Protein 3NRR (pdb70)

Nearest PDB structures (foldseek):
  3nrr-assembly1_A  TM=1.002E+00  e=0.000E+00  Babesia bovis
  3nrr-assembly1_B  TM=1.002E+00  e=0.000E+00  Babesia bovis
  3k2h-assembly1_B  TM=9.980E-01  e=0.000E+00  Babesia bovis
  6kot-assembly1_A  TM=9.350E-01  e=4.564E-70  Plasmodium falciparum
  6a2l-assembly1_A  TM=9.360E-01  e=3.897E-69  Plasmodium falciparum

Foldseek 3Di:
DLQVQQAAAEEEAEAEPVQFQAAPLEGQDPDDVVSVVVVLCVQFDDPPVRCVVVVLAGEAEEEEPSNVVHDDPVCPPPPRHAYEYADPPDCDDPRHHYYPDRSVVSVCCVPPPGHGHHYYYDDQVRQVVCQVPNRHFKYKYKYWLHDGDHDTGHDDHDPQKDWAAWAAWFDDPVTIITITMIGGPPDDDQVVLVVVVDDSDDDDFPFDFQVNHNHDHHLCNLLLRVLSCQVRPFDWDDDDLRFIWGKDFKDKGKDFQLGFQPQFFLADDDVVLLVQVLLCLQVLAQACVSQVVVVRCPCQVLQDCVLCVVLVNNVADRSFQFCFRSNQQQANPFDTDTRPDDQVPHHDNLVVVLLVCCQVPQQDFPSKRAGPNVVGCSGGSHHAQFGMKGWHDDPQAIEMEIEGQEAASPPPNSSVSNNVSQVRVLSSLLSVGHHGMYMYMYGIHIYGPQCVVVSSSSSNDDTDHHWHWAFQSVDNDSSPDDPVRIDTPSRHHDYHGDDDDSD/DLVQQAAAEEEAEAEPVQFQAAPLEGQDPDDVVSVVVVLCVQFDDPPVRCVVPVLAGEEEEEEPSNVVHDPPVCPPPPRHAYEYADPPDCDDPSHHYDPDRSVVSVCCVVPNGHDHHYYYDDQVVQVVCQVVNRHFKYKYKYWLHDGDHDGGHDDHDPQKDWAAWAEWFDDPPIIITIIMIGGPPDDQCRLVVVVDDSDDDDFPFDFQVSHNHYHYLCNLLLVVLSCQVRPFDFDDDDLRFTWGKDFKDKGKDFQQGFFPQFFLAHDPVLLLVQVLLCLQQLAQACVSSVVVVRCPCQVLQDPVLCVVLPNNVADRSFQFCFRSNQQQANPFDTDTRPDDCVPHHHNLVVVLLVCCQVPQQDFPSKRAGPRVVGCSGGSHHDQFGMKGWHDDPQAIEMEIEGQEAASPPVPSSVRNNVSVVRVLSSLLSVGHHGMYMYMYGIHIYGPVCSVVSSSSSNDDTDHHWHWAFQNVDNDSSPDDPVRIDTPSRHHDYHGDDDDSD

InterPro domains:
  IPR000398 Thymidylate synthase [MF_00008] (228-511)
  IPR000398 Thymidylate synthase [PR00108] (269-290)
  IPR000398 Thymidylate synthase [PR00108] (362-381)
  IPR000398 Thymidylate synthase [PR00108] (388-403)
  IPR000398 Thymidylate synthase [PR00108] (406-432)
  IPR000398 Thymidylate synthase [PR00108] (444-461)
  IPR000398 Thymidylate synthase [TIGR03284] (230-506)
  IPR001796 Dihydrofolate reductase domain [PF00186] (11-186)
  IPR001796 Dihydrofolate reductase domain [PS51330] (10-186)
  IPR001796 Dihydrofolate reductase domain [cd00209] (11-185)
  IPR012262 Bifunctional dihydrofolate reductase/thymidylate synthase [PIRSF000389] (7-510)
  IPR020940 Thymidylate synthase, active site [PS00091] (373-401)
  IPR023451 Thymidylate synthase/dCMP hydroxymethylase domain [PF00303] (230-510)
  IPR023451 Thymidylate synthase/dCMP hydroxymethylase domain [cd00351] (230-464)
  IPR024072 Dihydrofolate reductase-like domain superfamily [G3DSA:3.40.430.10] (1-188)
  IPR024072 Dihydrofolate reductase-like domain superfamily [SSF53597] (11-187)
  IPR036926 Thymidylate synthase/dCMP hydroxymethylase superfamily [G3DSA:3.30.572.10] (219-511)
  IPR036926 Thymidylate synthase/dCMP hydroxymethylase superfamily [SSF55831] (187-510)
  IPR045097 Thymidylate synthase/dCMP hydroxymethylase [PTHR11548] (46-510)

Solvent-accessible surface area: 40892 Å² total; per-residue (Å²): 154,82,50,53,56,0,26,83,0,1,0,8,18,19,16,4,86,46,100,0,24,10,58,154,68,119,84,20,18,68,113,7,84,26,18,73,108,11,48,115,39,7,0,40,74,20,45,98,80,51,74,98,81,86,96,134,33,62,1,0,0,0,0,16,76,112,32,42,98,45,34,95,89,110,57,31,58,27,64,105,21,34,2,0,1,25,11,204,116,59,97,82,21,112,63,20,67,35,28,122,58,0,16,68,0,0,103,47,1,101,82,105,34,120,30,47,70,3,6,0,19,1,14,22,177,7,10,107,52,0,14,92,64,42,7,0,52,39,0,13,10,4,31,3,6,65,112,19,97,25,86,44,112,8,23,102,42,50,123,60,12,60,19,15,1,0,0,16,5,16,38,35,134,44,0,0,6,0,0,0,2,38,63,59,127,152,146,71,90,27,25,83,66,7,0,47,10,70,108,56,87,80,129,88,66,164,42,72,1,3,104,34,3,83,29,70,51,2,29,0,5,51,0,0,63,12,0,6,39,0,19,28,98,17,39,82,20,81,23,111,32,69,38,55,2,61,5,62,8,2,28,46,0,64,1,35,15,69,68,8,4,0,0,0,0,0,18,124,7,58,34,114,14,0,6,17,7,1,25,3,1,5,115,12,16,7,24,4,60,44,3,44,86,93,112,2,154,51,34,21,66,8,0,96,86,105,6,0,62,147,65,63,26,101,111,35,90,69,15,1,1,0,0,6,4,0,1,0,1,27,35,3,50,10,140,17,121,58,23,114,32,113,25,112,77,115,42,56,45,5,1,46,70,6,16,86,53,4,102,99,73,47,36,21,21,49,0,5,0,0,2,5,5,14,47,8,40,92,83,5,7,22,12,1,30,6,0,1,2,1,3,13,11,20,93,99,97,0,10,0,0,0,0,3,6,9,0,26,0,0,49,25,0,0,34,14,0,0,3,3,1,0,1,0,7,0,0,2,50,16,22,62,33,32,41,8,56,0,0,0,0,0,0,6,0,3,0,11,57,83,2,31,119,16,0,57,71,0,6,67,44,53,0,48,2,1,0,31,44,126,19,39,68,103,24,162,91,12,110,75,9,74,53,124,17,6,57,24,62,25,61,21,34,41,79,85,23,127,27,67,80,18,50,128,66,80,57,0,28,67,0,0,0,6,16,20,15,5,83,47,101,0,18,9,61,154,71,114,87,21,16,71,116,6,76,28,16,76,106,10,45,114,37,7,0,42,73,21,43,99,84,49,74,100,85,76,102,133,29,62,1,0,0,0,1,15,74,109,33,22,107,45,34,96,88,110,58,38,57,26,64,106,24,31,2,0,2,24,12,177,114,53,98,83,27,122,66,20,65,34,29,118,47,0,17,66,0,0,101,48,1,99,82,101,33,121,34,44,72,3,8,0,18,1,14,22,168,7,9,108,52,0,15,95,65,38,7,0,55,44,0,16,10,2,30,4,6,68,112,20,97,24,88,45,114,9,25,102,43,50,120,56,12,60,20,17,1,0,0,17,5,18,39,36,108,48,0,0,6,0,1,0,2,38,63,64,128,153,135,89,28,26,93,67,5,0,51,8,68,110,55,73,82,128,88,63,168,40,71,1,3,103,32,3,82,27,71,50,2,31,0,4,53,0,0,63,12,0,6,37,0,16,28,100,16,38,85,19,75,21,114,31,69,37,56,3,58,4,62,7,3,27,45,1,68,0,36,13,66,68,9,4,0,0,0,0,0,17,124,8,57,37,114,14,0,5,17,8,1,24,2,1,5,114,12,17,8,24,4,60,45,3,43,88,85,112,1,156,51,34,22,78,7,0,98,85,81,28,0,64,87,72,59,30,103,108,33,89,71,17,1,2,0,0,6,3,0,1,0,2,25,34,3,48,10,133,17,116,57,24,117,32,111,25,115,80,117,41,50,40,4,1,46,90,8,14,82,68,5,106,99,72,44,35,23,22,49,1,4,0,0,2,4,5,12,49,6,38,181,82,5,9,23,12,1,29,6,0,1,2,2,3,12,11,20,92,96,92,0,11,0,0,0,0,2,6,9,0,26,0,0,48,25,0,1,34,14,0,0,3,3,1,0,0,0,7,0,0,1,50,18,20,63,36,26,52,9,55,0,0,0,0,0,0,6,0,3,0,11,58,84,2,32,122,15,0,59,70,0,7,68,44,51,0,46,3,1,0,20,43,98,19,48,108,121,23,66,89,14,108,71,9,73,54,125,16,6,63,26,53,24,61,22,34,41,80,84,24,127,26,69,76,16,56

Secondary structure (DSSP, 8-state):
-TTTT---EEEEEEE-TTSEEEBTTB-SS---HHHHHHHHHHHH---HHHHHHSTT--EEEEEEHHHHHTS-GGG-SPTTEEEEEE-SS----TTEEEESSHHHHHHHHHHHS--S-EEE---HHHHHHHHHTT-EEEEEEEEESS----SEEPPPPPTTEEEEEEPPPEE-SS-EEEEEEEEE-----HHHHHTT-S-SSPPPPS--SSTT--EE-STHHHHHHHHHHHHHHPEEE--TTSS-EEEEEEEEEEEETTT-----SSS---HHHHHHHHHHHHTT--BTHHHHTTT--TTHHHHSHHHHHHTT-TTSPTTB--S-HHHHHHHBT-----TTS--TT-SB-HHHHHHHHHHH-TT-S--EEE---GGGGGGSSS--SEEEEEEEEETTEEEEEEEEEEEETTTHHHHHHHHHHHHHHHHHHHTT-EEEEEEEEEEEEEEEGGGHHHHHHHHTSPPPPP-EEEE-TT--SGGG--GGGEEEES---PPP-------/--TT---EEEEEEE-TTSEEEBTTB-SS---HHHHHHHHHHHH---HHHHHHSTT--EEEEEEHHHHHTS-GGG-SPTTEEEEEE-SS----TTSEEESSHHHHHHHHHHHS--S-EEE---HHHHHHHHHTT-EEEEEEEEESS----SEEPPPPPTTEEEEEEPPPEE-SS-EEEEEEEEE----HHHHHTT-S-SS-PPPS--SSTT--EE-STHHHHHHHHHHHHHHPEEE--TTSS-EEEEEEEEEEEETTT-----SSS---HHHHHHHHHHHHTT--BTHHHHTTT--TTTGGGSHHHHHHTT-TTSPTTB--S-HHHHHHHBT-----TTS--TT-SB-HHHHHHHHHHH-TT-S--EEE---GGGGGGSSS--SEEEEEEEEETTEEEEEEEEEEEETTTHHHHHHHHHHHHHHHHHHHTT-EEEEEEEEEEEEEEEGGGHHHHHHHHTSPPPPP-EEEE-TT--SGGG--GGGEEEES---PPP-------

Structure (mmCIF, N/CA/C/O backbone):
data_3NRR
#
_entry.id   3NRR
#
_cell.length_a   51.330
_cell.length_b   83.830
_cell.length_c   83.920
_cell.angle_alpha   119.61
_cell.angle_beta   102.04
_cell.angle_gamma   90.26
#
_symmetry.space_group_name_H-M   'P 1'
#
loop_
_entity.id
_entity.type
_entity.pdbx_description
1 polymer 'Dihydrofolate reductase-thymidylate synthase'
2 non-polymer 'CHLORIDE ION'
3 non-polymer 'NADP NICOTINAMIDE-ADENINE-DINUCLEOTIDE PHOSPHATE'
4 non-polymer TOMUDEX
5 non-polymer "2'-DEOXYURIDINE 5'-MONOPHOSPHATE"
6 non-polymer 1,2-ETHANEDIOL
7 non-polymer GLYCEROL
8 non-polymer 'PHOSPHATE ION'
9 water water
#
loop_
_atom_site.group_PDB
_atom_site.id
_atom_site.type_symbol
_atom_site.label_atom_id
_atom_site.label_alt_id
_atom_site.label_comp_id
_atom_site.label_asym_id
_atom_site.label_entity_id
_atom_site.label_seq_id
_atom_site.pdbx_PDB_ins_code
_atom_site.Cartn_x
_atom_site.Cartn_y
_atom_site.Cartn_z
_atom_site.occupancy
_atom_site.B_iso_or_equiv
_atom_site.auth_seq_id
_atom_site.auth_comp_id
_atom_site.auth_asym_id
_atom_site.auth_atom_id
_atom_site.pdbx_PDB_model_num
ATOM 1 N N . ASN A 1 7 ? 40.698 -53.668 -63.635 1.00 58.24 3 ASN A N 1
ATOM 2 C CA . ASN A 1 7 ? 40.048 -53.431 -62.315 1.00 56.10 3 ASN A CA 1
ATOM 3 C C . ASN A 1 7 ? 38.521 -53.590 -62.440 1.00 54.58 3 ASN A C 1
ATOM 4 O O . ASN A 1 7 ? 37.931 -53.190 -63.449 1.00 54.69 3 ASN A O 1
ATOM 9 N N . SER A 1 8 ? 37.893 -54.203 -61.434 1.00 53.14 4 SER A N 1
ATOM 10 C CA . SER A 1 8 ? 36.430 -54.389 -61.421 1.00 51.61 4 SER A CA 1
ATOM 11 C C . SER A 1 8 ? 35.715 -53.053 -61.537 1.00 49.17 4 SER A C 1
ATOM 12 O O . SER A 1 8 ? 34.722 -52.934 -62.254 1.00 48.94 4 SER A O 1
ATOM 15 N N . TYR A 1 9 ? 36.248 -52.047 -60.843 1.00 47.49 5 TYR A N 1
ATOM 16 C CA . TYR A 1 9 ? 35.680 -50.697 -60.844 1.00 45.40 5 TYR A CA 1
ATOM 17 C C . TYR A 1 9 ? 36.356 -49.733 -61.827 1.00 45.35 5 TYR A C 1
ATOM 18 O O . TYR A 1 9 ? 36.346 -48.515 -61.605 1.00 43.83 5 TYR A O 1
ATOM 27 N N . GLU A 1 10 ? 36.950 -50.266 -62.899 1.00 45.86 6 GLU A N 1
ATOM 28 C CA . GLU A 1 10 ? 37.494 -49.417 -63.968 1.00 46.38 6 GLU A CA 1
ATOM 29 C C . GLU A 1 10 ? 36.366 -48.581 -64.568 1.00 44.92 6 GLU A C 1
ATOM 30 O O . GLU A 1 10 ? 35.331 -49.130 -64.941 1.00 44.16 6 GLU A O 1
ATOM 32 N N . GLY A 1 11 ? 36.550 -47.257 -64.603 1.00 43.65 7 GLY A N 1
ATOM 33 C CA . GLY A 1 11 ? 35.589 -46.345 -65.233 1.00 42.74 7 GLY A CA 1
ATOM 34 C C . GLY A 1 11 ? 34.370 -45.967 -64.399 1.00 40.43 7 GLY A C 1
ATOM 35 O O . GLY A 1 11 ? 33.485 -45.264 -64.891 1.00 39.70 7 GLY A O 1
ATOM 36 N N . CYS A 1 12 ? 34.339 -46.418 -63.140 1.00 39.09 8 CYS A N 1
ATOM 37 C CA . CYS A 1 12 ? 33.214 -46.198 -62.222 1.00 37.31 8 CYS A CA 1
ATOM 38 C C . CYS A 1 12 ? 33.495 -45.184 -61.095 1.00 35.81 8 CYS A C 1
ATOM 39 O O . CYS A 1 12 ? 32.804 -45.210 -60.084 1.00 34.51 8 CYS A O 1
ATOM 42 N N . GLY A 1 13 ? 34.476 -44.298 -61.268 1.00 35.79 9 GLY A N 1
ATOM 43 C CA . GLY A 1 13 ? 34.841 -43.321 -60.243 1.00 34.86 9 GLY A CA 1
ATOM 44 C C . GLY A 1 13 ? 34.165 -41.972 -60.430 1.00 34.01 9 GLY A C 1
ATOM 45 O O . GLY A 1 13 ? 33.342 -41.786 -61.346 1.00 34.66 9 GLY A O 1
ATOM 46 N N . ASP A 1 14 ? 34.522 -41.027 -59.565 1.00 33.19 10 ASP A N 1
ATOM 47 C CA . ASP A 1 14 ? 33.959 -39.667 -59.580 1.00 32.01 10 ASP A CA 1
ATOM 48 C C . ASP A 1 14 ? 32.436 -39.713 -59.454 1.00 30.10 10 ASP A C 1
ATOM 49 O O . ASP A 1 14 ? 31.704 -39.086 -60.210 1.00 29.93 10 ASP A O 1
ATOM 54 N N . LEU A 1 15 ? 31.974 -40.493 -58.487 1.00 28.74 11 LEU A N 1
ATOM 55 C CA . LEU A 1 15 ? 30.571 -40.524 -58.121 1.00 27.03 11 LEU A CA 1
ATOM 56 C C . LEU A 1 15 ? 30.397 -39.504 -56.972 1.00 25.64 11 LEU A C 1
ATOM 57 O O . LEU A 1 15 ? 31.289 -39.317 -56.158 1.00 26.85 11 LEU A O 1
ATOM 62 N N . THR A 1 16 ? 29.283 -38.794 -56.955 1.00 23.63 12 THR A N 1
ATOM 63 C CA . THR A 1 16 ? 29.045 -37.781 -55.940 1.00 21.22 12 THR A CA 1
ATOM 64 C C . THR A 1 16 ? 27.937 -38.233 -55.014 1.00 19.36 12 THR A C 1
ATOM 65 O O . THR A 1 16 ? 26.840 -38.549 -55.467 1.00 20.85 12 THR A O 1
ATOM 69 N N . ILE A 1 17 ? 28.218 -38.232 -53.716 1.00 17.39 13 ILE A N 1
ATOM 70 C CA . ILE A 1 17 ? 27.240 -38.587 -52.694 1.00 15.80 13 ILE A CA 1
ATOM 71 C C . ILE A 1 17 ? 26.498 -37.390 -52.161 1.00 15.26 13 ILE A C 1
ATOM 72 O O . ILE A 1 17 ? 27.110 -36.328 -51.912 1.00 12.99 13 ILE A O 1
ATOM 77 N N . PHE A 1 18 ? 25.180 -37.537 -52.049 1.00 14.63 14 PHE A N 1
ATOM 78 C CA . PHE A 1 18 ? 24.378 -36.727 -51.132 1.00 13.91 14 PHE A CA 1
ATOM 79 C C . PHE A 1 18 ? 23.868 -37.615 -50.010 1.00 13.44 14 PHE A C 1
ATOM 80 O O . PHE A 1 18 ? 23.401 -38.731 -50.253 1.00 13.84 14 PHE A O 1
ATOM 88 N N . VAL A 1 19 ? 23.882 -37.088 -48.795 1.00 13.47 15 VAL A N 1
ATOM 89 C CA . VAL A 1 19 ? 23.382 -37.786 -47.611 1.00 13.59 15 VAL A CA 1
ATOM 90 C C . VAL A 1 19 ? 23.147 -36.780 -46.462 1.00 13.59 15 VAL A C 1
ATOM 91 O O . VAL A 1 19 ? 23.776 -35.689 -46.438 1.00 12.55 15 VAL A O 1
ATOM 95 N N . ALA A 1 20 ? 22.262 -37.159 -45.530 1.00 12.96 16 ALA A N 1
ATOM 96 C CA . ALA A 1 20 ? 21.988 -36.379 -44.282 1.00 11.69 16 ALA A CA 1
ATOM 97 C C . ALA A 1 20 ? 22.254 -37.326 -43.146 1.00 12.45 16 ALA A C 1
ATOM 98 O O . ALA A 1 20 ? 21.742 -38.459 -43.164 1.00 13.13 16 ALA A O 1
ATOM 100 N N . VAL A 1 21 ? 23.050 -36.900 -42.173 1.00 11.76 17 VAL A N 1
ATOM 101 C CA . VAL A 1 21 ? 23.584 -37.798 -41.165 1.00 12.40 17 VAL A CA 1
ATOM 102 C C . VAL A 1 21 ? 23.434 -37.238 -39.756 1.00 12.44 17 VAL A C 1
ATOM 103 O O . VAL A 1 21 ? 23.860 -36.114 -39.481 1.00 13.20 17 VAL A O 1
ATOM 107 N N . ALA A 1 22 ? 22.895 -38.053 -38.856 1.00 13.25 18 ALA A N 1
ATOM 108 C CA . ALA A 1 22 ? 22.721 -37.666 -37.466 1.00 12.79 18 ALA A CA 1
ATOM 109 C C . ALA A 1 22 ? 24.065 -37.758 -36.739 1.00 13.30 18 ALA A C 1
ATOM 110 O O . ALA A 1 22 ? 25.034 -38.320 -37.255 1.00 13.02 18 ALA A O 1
ATOM 112 N N . LEU A 1 23 ? 24.119 -37.178 -35.550 1.00 13.54 19 LEU A N 1
ATOM 113 C CA . LEU A 1 23 ? 25.328 -37.140 -34.753 1.00 14.88 19 LEU A CA 1
ATOM 114 C C . LEU A 1 23 ? 25.905 -38.519 -34.435 1.00 14.16 19 LEU A C 1
ATOM 115 O O . LEU A 1 23 ? 27.129 -38.679 -34.305 1.00 14.26 19 LEU A O 1
ATOM 120 N N . ASN A 1 24 ? 25.028 -39.519 -34.303 1.00 14.38 20 ASN A N 1
ATOM 121 C CA . ASN A 1 24 ? 25.434 -40.891 -34.048 1.00 14.85 20 ASN A CA 1
ATOM 122 C C . ASN A 1 24 ? 25.639 -41.732 -35.337 1.00 15.03 20 ASN A C 1
ATOM 123 O O . ASN A 1 24 ? 25.799 -42.942 -35.272 1.00 17.03 20 ASN A O 1
ATOM 128 N N . LYS A 1 25 ? 25.681 -41.059 -36.478 1.00 13.77 21 LYS A N 1
ATOM 129 C CA . LYS A 1 25 ? 25.911 -41.630 -37.808 1.00 13.51 21 LYS A CA 1
ATOM 130 C C . LYS A 1 25 ? 24.689 -42.322 -38.408 1.00 14.49 21 LYS A C 1
ATOM 131 O O . LYS A 1 25 ? 24.762 -42.886 -39.478 1.00 14.98 21 LYS A O 1
ATOM 137 N N . VAL A 1 26 ? 23.548 -42.249 -37.735 1.00 14.68 22 VAL A N 1
ATOM 138 C CA . VAL A 1 26 ? 22.325 -42.865 -38.207 1.00 15.08 22 VAL A CA 1
ATOM 139 C C . VAL A 1 26 ? 21.766 -42.089 -39.397 1.00 13.75 22 VAL A C 1
ATOM 140 O O . VAL A 1 26 ? 21.757 -40.809 -39.408 1.00 13.48 22 VAL A O 1
ATOM 144 N N . ILE A 1 27 ? 21.353 -42.843 -40.427 1.00 14.36 23 ILE A N 1
ATOM 145 C CA . ILE A 1 27 ? 20.684 -42.295 -41.615 1.00 13.31 23 ILE A CA 1
ATOM 146 C C . ILE A 1 27 ? 19.272 -42.858 -41.865 1.00 13.77 23 ILE A C 1
ATOM 147 O O . ILE A 1 27 ? 18.503 -42.256 -42.575 1.00 13.70 23 ILE A O 1
ATOM 152 N N . GLY A 1 28 ? 18.930 -43.986 -41.262 1.00 14.95 24 GLY A N 1
ATOM 153 C CA . GLY A 1 28 ? 17.650 -44.649 -41.502 1.00 15.91 24 GLY A CA 1
ATOM 154 C C . GLY A 1 28 ? 17.122 -45.388 -40.272 1.00 16.18 24 GLY A C 1
ATOM 155 O O . GLY A 1 28 ? 17.895 -45.819 -39.421 1.00 16.31 24 GLY A O 1
ATOM 156 N N . HIS A 1 29 ? 15.799 -45.528 -40.183 1.00 16.72 25 HIS A N 1
ATOM 157 C CA . HIS A 1 29 ? 15.151 -46.178 -39.045 1.00 18.58 25 HIS A CA 1
ATOM 158 C C . HIS A 1 29 ? 13.879 -46.764 -39.588 1.00 20.00 25 HIS A C 1
ATOM 159 O O . HIS A 1 29 ? 13.072 -46.014 -40.157 1.00 18.96 25 HIS A O 1
ATOM 166 N N . LYS A 1 30 ? 13.713 -48.085 -39.466 1.00 21.68 26 LYS A N 1
ATOM 167 C CA . LYS A 1 30 ? 12.525 -48.777 -39.982 1.00 23.90 26 LYS A CA 1
ATOM 168 C C . LYS A 1 30 ? 12.200 -48.421 -41.458 1.00 23.21 26 LYS A C 1
ATOM 169 O O . LYS A 1 30 ? 11.049 -48.176 -41.829 1.00 23.95 26 LYS A O 1
ATOM 175 N N . ASN A 1 31 ? 13.225 -48.440 -42.294 1.00 21.64 27 ASN A N 1
ATOM 176 C CA . ASN A 1 31 ? 13.151 -48.007 -43.701 1.00 22.03 27 ASN A CA 1
ATOM 177 C C . ASN A 1 31 ? 12.551 -46.596 -43.962 1.00 21.47 27 ASN A C 1
ATOM 178 O O . ASN A 1 31 ? 11.917 -46.369 -44.987 1.00 21.78 27 ASN A O 1
ATOM 183 N N . GLN A 1 32 ? 12.740 -45.692 -43.017 1.00 20.76 28 GLN A N 1
ATOM 184 C CA . GLN A 1 32 ? 12.333 -44.295 -43.165 1.00 20.96 28 GLN A CA 1
ATOM 185 C C . GLN A 1 32 ? 13.459 -43.378 -42.673 1.00 19.47 28 GLN A C 1
ATOM 186 O O . GLN A 1 32 ? 14.426 -43.829 -42.049 1.00 17.42 28 GLN A O 1
ATOM 192 N N . ILE A 1 33 ? 13.335 -42.084 -42.951 1.00 18.61 29 ILE A N 1
ATOM 193 C CA . ILE A 1 33 ? 14.213 -41.093 -42.349 1.00 17.96 29 ILE A CA 1
ATOM 194 C C . ILE A 1 33 ? 13.958 -41.043 -40.833 1.00 17.29 29 ILE A C 1
ATOM 195 O O . ILE A 1 33 ? 12.808 -41.105 -40.392 1.00 17.83 29 ILE A O 1
ATOM 200 N N . PRO A 1 34 ? 15.040 -41.019 -40.014 1.00 16.71 30 PRO A N 1
ATOM 201 C CA . PRO A 1 34 ? 14.873 -41.192 -38.561 1.00 16.84 30 PRO A CA 1
ATOM 202 C C . PRO A 1 34 ? 14.345 -39.941 -37.835 1.00 17.29 30 PRO A C 1
ATOM 203 O O . PRO A 1 34 ? 13.842 -40.037 -36.713 1.00 16.96 30 PRO A O 1
ATOM 207 N N . TRP A 1 35 ? 14.451 -38.791 -38.481 1.00 16.51 31 TRP A N 1
ATOM 208 C CA . TRP A 1 35 ? 14.091 -37.518 -37.856 1.00 17.11 31 TRP A CA 1
ATOM 209 C C . TRP A 1 35 ? 12.869 -36.953 -38.529 1.00 18.05 31 TRP A C 1
ATOM 210 O O . TRP A 1 35 ? 12.502 -37.386 -39.620 1.00 18.62 31 TRP A O 1
ATOM 221 N N . PRO A 1 36 ? 12.210 -35.991 -37.866 1.00 19.86 32 PRO A N 1
ATOM 222 C CA . PRO A 1 36 ? 11.108 -35.313 -38.559 1.00 20.68 32 PRO A CA 1
ATOM 223 C C . PRO A 1 36 ? 11.598 -34.661 -39.865 1.00 20.38 32 PRO A C 1
ATOM 224 O O . PRO A 1 36 ? 12.750 -34.287 -39.971 1.00 19.14 32 PRO A O 1
ATOM 228 N N . HIS A 1 37 ? 10.719 -34.606 -40.856 1.00 21.85 33 HIS A N 1
ATOM 229 C CA . HIS A 1 37 ? 10.964 -34.038 -42.181 1.00 23.33 33 HIS A CA 1
ATOM 230 C C . HIS A 1 37 ? 11.581 -32.616 -42.090 1.00 21.18 33 HIS A C 1
ATOM 231 O O . HIS A 1 37 ? 11.057 -31.752 -41.385 1.00 22.66 33 HIS A O 1
ATOM 238 N N . ILE A 1 38 ? 12.717 -32.412 -42.764 1.00 19.33 34 ILE A N 1
ATOM 239 C CA . ILE A 1 38 ? 13.336 -31.084 -42.900 1.00 17.50 34 ILE A CA 1
ATOM 240 C C . ILE A 1 38 ? 13.178 -30.721 -44.382 1.00 18.29 34 ILE A C 1
ATOM 241 O O . ILE A 1 38 ? 14.019 -31.096 -45.208 1.00 17.70 34 ILE A O 1
ATOM 246 N N . THR A 1 39 ? 12.117 -29.995 -44.709 1.00 20.17 35 THR A N 1
ATOM 247 C CA . THR A 1 39 ? 11.817 -29.621 -46.102 1.00 21.74 35 THR A CA 1
ATOM 248 C C . THR A 1 39 ? 13.005 -28.906 -46.743 1.00 20.26 35 THR A C 1
ATOM 249 O O . THR A 1 39 ? 13.290 -29.096 -47.927 1.00 20.63 35 THR A O 1
ATOM 253 N N . HIS A 1 40 ? 13.678 -28.069 -45.963 1.00 18.40 36 HIS A N 1
ATOM 254 C CA . HIS A 1 40 ? 14.885 -27.349 -46.413 1.00 17.01 36 HIS A CA 1
ATOM 255 C C . HIS A 1 40 ? 15.938 -28.287 -46.950 1.00 16.24 36 HIS A C 1
ATOM 256 O O . HIS A 1 40 ? 16.531 -28.023 -47.984 1.00 14.73 36 HIS A O 1
ATOM 263 N N . ASP A 1 41 ? 16.143 -29.406 -46.267 1.00 16.31 37 ASP A N 1
ATOM 264 C CA . ASP A 1 41 ? 17.160 -30.383 -46.648 1.00 15.80 37 ASP A CA 1
ATOM 265 C C . ASP A 1 41 ? 16.767 -31.082 -47.947 1.00 16.84 37 ASP A C 1
ATOM 266 O O . ASP A 1 41 ? 17.605 -31.329 -48.801 1.00 16.62 37 ASP A O 1
ATOM 271 N N . PHE A 1 42 ? 15.485 -31.390 -48.103 1.00 16.92 38 PHE A N 1
ATOM 272 C CA . PHE A 1 42 ? 15.029 -31.966 -49.358 1.00 18.13 38 PHE A CA 1
ATOM 273 C C . PHE A 1 42 ? 15.169 -31.007 -50.543 1.00 18.28 38 PHE A C 1
ATOM 274 O O . PHE A 1 42 ? 15.450 -31.442 -51.660 1.00 17.37 38 PHE A O 1
ATOM 282 N N . ARG A 1 43 ? 14.959 -29.699 -50.311 1.00 18.82 39 ARG A N 1
ATOM 283 C CA . ARG A 1 43 ? 15.129 -28.713 -51.359 1.00 20.56 39 ARG A CA 1
ATOM 284 C C . ARG A 1 43 ? 16.617 -28.672 -51.741 1.00 19.07 39 ARG A C 1
ATOM 285 O O . ARG A 1 43 ? 16.984 -28.483 -52.885 1.00 19.30 39 ARG A O 1
ATOM 293 N N . PHE A 1 44 ? 17.482 -28.853 -50.759 1.00 18.31 40 PHE A N 1
ATOM 294 C CA . PHE A 1 44 ? 18.883 -28.847 -50.994 1.00 18.08 40 PHE A CA 1
ATOM 295 C C . PHE A 1 44 ? 19.330 -30.065 -51.841 1.00 17.44 40 PHE A C 1
ATOM 296 O O . PHE A 1 44 ? 20.050 -29.903 -52.818 1.00 17.72 40 PHE A O 1
ATOM 304 N N . LEU A 1 45 ? 18.874 -31.270 -51.488 1.00 15.80 41 LEU A N 1
ATOM 305 C CA . LEU A 1 45 ? 19.094 -32.460 -52.304 1.00 16.09 41 LEU A CA 1
ATOM 306 C C . LEU A 1 45 ? 18.620 -32.235 -53.740 1.00 16.57 41 LEU A C 1
ATOM 307 O O . LEU A 1 45 ? 19.335 -32.503 -54.698 1.00 16.71 41 LEU A O 1
ATOM 312 N N . ARG A 1 46 ? 17.386 -31.768 -53.880 1.00 18.10 42 ARG A N 1
ATOM 313 C CA . ARG A 1 46 ? 16.790 -31.583 -55.200 1.00 19.99 42 ARG A CA 1
ATOM 314 C C . ARG A 1 46 ? 17.565 -30.580 -56.057 1.00 20.13 42 ARG A C 1
ATOM 315 O O . ARG A 1 46 ? 17.821 -30.832 -57.227 1.00 20.86 42 ARG A O 1
ATOM 323 N N . ASN A 1 47 ? 17.894 -29.434 -55.484 1.00 20.83 43 ASN A N 1
ATOM 324 C CA . ASN A 1 47 ? 18.666 -28.430 -56.212 1.00 21.44 43 ASN A CA 1
ATOM 325 C C . ASN A 1 47 ? 20.036 -28.993 -56.569 1.00 21.22 43 ASN A C 1
ATOM 326 O O . ASN A 1 47 ? 20.527 -28.772 -57.681 1.00 22.04 43 ASN A O 1
ATOM 331 N N . GLY A 1 48 ? 20.653 -29.708 -55.618 1.00 20.01 44 GLY A N 1
ATOM 332 C CA . GLY A 1 48 ? 21.999 -30.230 -55.798 1.00 19.85 44 GLY A CA 1
ATOM 333 C C . GLY A 1 48 ? 22.056 -31.272 -56.909 1.00 20.63 44 GLY A C 1
ATOM 334 O O . GLY A 1 48 ? 22.994 -31.293 -57.705 1.00 22.52 44 GLY A O 1
ATOM 335 N N . THR A 1 49 ? 21.030 -32.105 -56.997 1.00 19.85 45 THR A N 1
ATOM 336 C CA . THR A 1 49 ? 21.042 -33.249 -57.888 1.00 20.83 45 THR A CA 1
ATOM 337 C C . THR A 1 49 ? 20.463 -32.955 -59.269 1.00 22.60 45 THR A C 1
ATOM 338 O O . THR A 1 49 ? 20.648 -33.758 -60.175 1.00 24.40 45 THR A O 1
ATOM 342 N N . THR A 1 50 ? 19.807 -31.802 -59.437 1.00 24.03 46 THR A N 1
ATOM 343 C CA . THR A 1 50 ? 19.191 -31.441 -60.691 1.00 25.33 46 THR A CA 1
ATOM 344 C C . THR A 1 50 ? 19.928 -30.320 -61.442 1.00 27.03 46 THR A C 1
ATOM 345 O O . THR A 1 50 ? 19.542 -29.972 -62.565 1.00 29.62 46 THR A O 1
ATOM 349 N N . TYR A 1 51 ? 20.993 -29.761 -60.879 1.00 25.94 47 TYR A N 1
ATOM 350 C CA . TYR A 1 51 ? 21.712 -28.688 -61.577 1.00 27.74 47 TYR A CA 1
ATOM 351 C C . TYR A 1 51 ? 22.472 -29.202 -62.812 1.00 28.99 47 TYR A C 1
ATOM 352 O O . TYR A 1 51 ? 23.220 -30.164 -62.718 1.00 28.16 47 TYR A O 1
ATOM 361 N N . ILE A 1 52 ? 22.290 -28.524 -63.947 1.00 30.45 48 ILE A N 1
ATOM 362 C CA . ILE A 1 52 ? 23.111 -28.733 -65.142 1.00 32.13 48 ILE A CA 1
ATOM 363 C C . ILE A 1 52 ? 23.825 -27.415 -65.479 1.00 33.44 48 ILE A C 1
ATOM 364 O O . ILE A 1 52 ? 23.179 -26.370 -65.551 1.00 33.18 48 ILE A O 1
ATOM 369 N N . PRO A 1 53 ? 25.159 -27.453 -65.680 1.00 34.51 49 PRO A N 1
ATOM 370 C CA . PRO A 1 53 ? 25.837 -26.197 -66.008 1.00 36.12 49 PRO A CA 1
ATOM 371 C C . PRO A 1 53 ? 25.235 -25.558 -67.264 1.00 38.47 49 PRO A C 1
ATOM 372 O O . PRO A 1 53 ? 24.857 -26.284 -68.175 1.00 38.90 49 PRO A O 1
ATOM 376 N N . PRO A 1 54 ? 25.119 -24.211 -67.301 1.00 40.09 50 PRO A N 1
ATOM 377 C CA . PRO A 1 54 ? 24.427 -23.546 -68.403 1.00 42.49 50 PRO A CA 1
ATOM 378 C C . PRO A 1 54 ? 24.978 -23.894 -69.783 1.00 45.03 50 PRO A C 1
ATOM 379 O O . PRO A 1 54 ? 24.199 -24.062 -70.715 1.00 46.44 50 PRO A O 1
ATOM 383 N N . GLU A 1 55 ? 26.299 -24.017 -69.898 1.00 45.89 51 GLU A N 1
ATOM 384 C CA . GLU A 1 55 ? 26.936 -24.335 -71.176 1.00 48.29 51 GLU A CA 1
ATOM 385 C C . GLU A 1 55 ? 26.527 -25.723 -71.659 1.00 48.26 51 GLU A C 1
ATOM 386 O O . GLU A 1 55 ? 26.228 -25.902 -72.832 1.00 50.37 51 GLU A O 1
ATOM 388 N N . VAL A 1 56 ? 26.507 -26.693 -70.744 1.00 46.34 52 VAL A N 1
ATOM 389 C CA . VAL A 1 56 ? 26.077 -28.057 -71.062 1.00 46.03 52 VAL A CA 1
ATOM 390 C C . VAL A 1 56 ? 24.600 -28.111 -71.483 1.00 46.79 52 VAL A C 1
ATOM 391 O O . VAL A 1 56 ? 24.262 -28.743 -72.489 1.00 47.36 52 VAL A O 1
ATOM 395 N N . LEU A 1 57 ? 23.732 -27.436 -70.730 1.00 45.90 53 LEU A N 1
ATOM 396 C CA . LEU A 1 57 ? 22.286 -27.462 -71.004 1.00 46.77 53 LEU A CA 1
ATOM 397 C C . LEU A 1 57 ? 21.900 -26.788 -72.337 1.00 49.39 53 LEU A C 1
ATOM 398 O O . LEU A 1 57 ? 20.925 -27.188 -72.988 1.00 50.57 53 LEU A O 1
ATOM 403 N N . SER A 1 58 ? 22.651 -25.769 -72.753 1.00 50.20 54 SER A N 1
ATOM 404 C CA . SER A 1 58 ? 22.402 -25.139 -74.052 1.00 52.59 54 SER A CA 1
ATOM 405 C C . SER A 1 58 ? 22.766 -26.045 -75.232 1.00 53.42 54 SER A C 1
ATOM 406 O O . SER A 1 58 ? 22.093 -26.014 -76.246 1.00 55.24 54 SER A O 1
ATOM 409 N N . LYS A 1 59 ? 23.814 -26.852 -75.082 1.00 52.06 55 LYS A N 1
ATOM 410 C CA . LYS A 1 59 ? 24.245 -27.795 -76.114 1.00 53.08 55 LYS A CA 1
ATOM 411 C C . LYS A 1 59 ? 23.369 -29.066 -76.192 1.00 52.38 55 LYS A C 1
ATOM 412 O O . LYS A 1 59 ? 23.067 -29.533 -77.295 1.00 53.82 55 LYS A O 1
ATOM 414 N N . ASN A 1 60 ? 22.998 -29.634 -75.037 1.00 49.34 56 ASN A N 1
ATOM 415 C CA . ASN A 1 60 ? 22.008 -30.736 -74.972 1.00 48.60 56 ASN A CA 1
ATOM 416 C C . ASN A 1 60 ? 20.859 -30.341 -74.035 1.00 46.78 56 ASN A C 1
ATOM 417 O O . ASN A 1 60 ? 20.893 -30.677 -72.848 1.00 44.75 56 ASN A O 1
ATOM 422 N N . PRO A 1 61 ? 19.836 -29.632 -74.553 1.00 47.69 57 PRO A N 1
ATOM 423 C CA . PRO A 1 61 ? 18.807 -29.075 -73.657 1.00 46.37 57 PRO A CA 1
ATOM 424 C C . PRO A 1 61 ? 17.982 -30.095 -72.867 1.00 44.73 57 PRO A C 1
ATOM 425 O O . PRO A 1 61 ? 17.405 -29.734 -71.846 1.00 43.62 57 PRO A O 1
ATOM 429 N N . ASP A 1 62 ? 17.937 -31.349 -73.314 1.00 44.54 58 ASP A N 1
ATOM 430 C CA . ASP A 1 62 ? 17.149 -32.385 -72.626 1.00 43.04 58 ASP A CA 1
ATOM 431 C C . ASP A 1 62 ? 17.961 -33.209 -71.623 1.00 39.99 58 ASP A C 1
ATOM 432 O O . ASP A 1 62 ? 17.434 -34.127 -70.996 1.00 37.96 58 ASP A O 1
ATOM 437 N N . ILE A 1 63 ? 19.229 -32.852 -71.447 1.00 38.57 59 ILE A N 1
ATOM 438 C CA . ILE A 1 63 ? 20.133 -33.630 -70.606 1.00 36.41 59 ILE A CA 1
ATOM 439 C C . ILE A 1 63 ? 19.725 -33.581 -69.127 1.00 33.69 59 ILE A C 1
ATOM 440 O O . ILE A 1 63 ? 19.185 -32.584 -68.633 1.00 32.71 59 ILE A O 1
ATOM 445 N N . GLN A 1 64 ? 19.968 -34.688 -68.432 1.00 31.91 60 GLN A N 1
ATOM 446 C CA . GLN A 1 64 ? 19.656 -34.805 -67.026 1.00 30.02 60 GLN A CA 1
ATOM 447 C C . GLN A 1 64 ? 20.796 -35.501 -66.305 1.00 28.50 60 GLN A C 1
ATOM 448 O O . GLN A 1 64 ? 21.594 -36.222 -66.922 1.00 30.08 60 GLN A O 1
ATOM 454 N N . ASN A 1 65 ? 20.828 -35.320 -64.995 1.00 26.90 61 ASN A N 1
ATOM 455 C CA . ASN A 1 65 ? 21.749 -36.052 -64.112 1.00 25.17 61 ASN A CA 1
ATOM 456 C C . ASN A 1 65 ? 21.119 -37.364 -63.778 1.00 24.86 61 ASN A C 1
ATOM 457 O O . ASN A 1 65 ? 19.907 -37.538 -63.949 1.00 24.69 61 ASN A O 1
ATOM 462 N N . VAL A 1 66 ? 21.950 -38.272 -63.274 1.00 23.85 62 VAL A N 1
ATOM 463 C CA . VAL A 1 66 ? 21.513 -39.602 -62.846 1.00 23.28 62 VAL A CA 1
ATOM 464 C C . VAL A 1 66 ? 21.529 -39.674 -61.303 1.00 21.04 62 VAL A C 1
ATOM 465 O O . VAL A 1 66 ? 22.461 -39.142 -60.669 1.00 21.62 62 VAL A O 1
ATOM 469 N N . VAL A 1 67 ? 20.488 -40.271 -60.712 1.00 20.40 63 VAL A N 1
ATOM 470 C CA . VAL A 1 67 ? 20.466 -40.595 -59.269 1.00 18.88 63 VAL A CA 1
ATOM 471 C C . VAL A 1 67 ? 20.361 -42.107 -59.092 1.00 19.32 63 VAL A C 1
ATOM 472 O O . VAL A 1 67 ? 19.488 -42.734 -59.681 1.00 20.06 63 VAL A O 1
ATOM 476 N N . ILE A 1 68 ? 21.293 -42.673 -58.326 1.00 19.13 64 ILE A N 1
ATOM 477 C CA . ILE A 1 68 ? 21.383 -44.131 -58.105 1.00 20.24 64 ILE A CA 1
ATOM 478 C C . ILE A 1 68 ? 21.106 -44.429 -56.642 1.00 19.97 64 ILE A C 1
ATOM 479 O O . ILE A 1 68 ? 21.704 -43.810 -55.750 1.00 19.01 64 ILE A O 1
ATOM 484 N N . PHE A 1 69 ? 20.201 -45.371 -56.395 1.00 21.65 65 PHE A N 1
ATOM 485 C CA . PHE A 1 69 ? 19.967 -45.848 -55.047 1.00 21.45 65 PHE A CA 1
ATOM 486 C C . PHE A 1 69 ? 19.667 -47.321 -54.981 1.00 21.67 65 PHE A C 1
ATOM 487 O O . PHE A 1 69 ? 19.350 -47.970 -55.978 1.00 20.88 65 PHE A O 1
ATOM 495 N N . GLY A 1 70 ? 19.788 -47.837 -53.768 1.00 21.56 66 GLY A N 1
ATOM 496 C CA . GLY A 1 70 ? 19.484 -49.226 -53.481 1.00 22.05 66 GLY A CA 1
ATOM 497 C C . GLY A 1 70 ? 17.989 -49.439 -53.449 1.00 23.40 66 GLY A C 1
ATOM 498 O O . GLY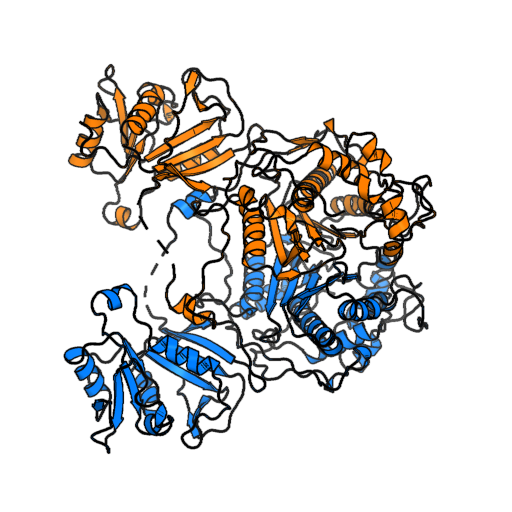 A 1 70 ? 17.210 -48.486 -53.383 1.00 24.03 66 GLY A O 1
ATOM 499 N N . ARG A 1 71 ? 17.575 -50.692 -53.507 1.00 24.01 67 ARG A N 1
ATOM 500 C CA . ARG A 1 71 ? 16.160 -51.025 -53.599 1.00 25.41 67 ARG A CA 1
ATOM 501 C C . ARG A 1 71 ? 15.394 -50.563 -52.374 1.00 25.07 67 ARG A C 1
ATOM 502 O O . ARG A 1 71 ? 14.237 -50.145 -52.485 1.00 26.26 67 ARG A O 1
ATOM 510 N N . LYS A 1 72 ? 16.009 -50.656 -51.209 1.00 24.12 68 LYS A N 1
ATOM 511 C CA . LYS A 1 72 ? 15.291 -50.300 -49.990 1.00 24.55 68 LYS A CA 1
ATOM 512 C C . LYS A 1 72 ? 15.072 -48.807 -49.929 1.00 23.12 68 LYS A C 1
ATOM 513 O O . LYS A 1 72 ? 14.009 -48.334 -49.533 1.00 24.02 68 LYS A O 1
ATOM 519 N N . THR A 1 73 ? 16.060 -48.049 -50.354 1.00 22.88 69 THR A N 1
ATOM 520 C CA . THR A 1 73 ? 15.882 -46.593 -50.368 1.00 22.38 69 THR A CA 1
ATOM 521 C C . THR A 1 73 ? 14.775 -46.203 -51.367 1.00 23.63 69 THR A C 1
ATOM 522 O O . THR A 1 73 ? 13.949 -45.313 -51.082 1.00 22.82 69 THR A O 1
ATOM 526 N N . TYR A 1 74 ? 14.726 -46.863 -52.523 1.00 24.61 70 TYR A N 1
ATOM 527 C CA . TYR A 1 74 ? 13.625 -46.606 -53.466 1.00 26.65 70 TYR A CA 1
ATOM 528 C C . TYR A 1 74 ? 12.272 -46.882 -52.810 1.00 27.36 70 TYR A C 1
ATOM 529 O O . TYR A 1 74 ? 11.336 -46.094 -52.933 1.00 27.80 70 TYR A O 1
ATOM 538 N N . GLU A 1 75 ? 12.178 -47.987 -52.089 1.00 28.11 71 GLU A N 1
ATOM 539 C CA . GLU A 1 75 ? 10.943 -48.312 -51.374 1.00 29.89 71 GLU A CA 1
ATOM 540 C C . GLU A 1 75 ? 10.601 -47.313 -50.254 1.00 29.64 71 GLU A C 1
ATOM 541 O O . GLU A 1 75 ? 9.439 -47.183 -49.877 1.00 31.22 71 GLU A O 1
ATOM 547 N N . SER A 1 76 ? 11.596 -46.591 -49.760 1.00 28.78 72 SER A N 1
ATOM 548 C CA . SER A 1 76 ? 11.406 -45.614 -48.673 1.00 28.60 72 SER A CA 1
ATOM 549 C C . SER A 1 76 ? 10.887 -44.263 -49.144 1.00 28.91 72 SER A C 1
ATOM 550 O O . SER A 1 76 ? 10.583 -43.412 -48.313 1.00 29.48 72 SER A O 1
ATOM 553 N N . ILE A 1 77 ? 10.836 -44.045 -50.459 1.00 29.79 73 ILE A N 1
ATOM 554 C CA . ILE A 1 77 ? 10.365 -42.782 -51.021 1.00 30.25 73 ILE A CA 1
ATOM 555 C C . ILE A 1 77 ? 8.861 -42.858 -51.308 1.00 32.05 73 ILE A C 1
ATOM 556 O O . ILE A 1 77 ? 8.374 -43.855 -51.837 1.00 32.86 73 ILE A O 1
ATOM 561 N N . PRO A 1 78 ? 8.105 -41.808 -50.927 1.00 33.77 74 PRO A N 1
ATOM 562 C CA . PRO A 1 78 ? 6.672 -41.795 -51.183 1.00 35.38 74 PRO A CA 1
ATOM 563 C C . PRO A 1 78 ? 6.395 -42.060 -52.656 1.00 36.94 74 PRO A C 1
ATOM 564 O O . PRO A 1 78 ? 7.078 -41.486 -53.500 1.00 37.11 74 PRO A O 1
ATOM 568 N N . LYS A 1 79 ? 5.426 -42.931 -52.947 1.00 38.26 75 LYS A N 1
ATOM 569 C CA . LYS A 1 79 ? 5.198 -43.452 -54.301 1.00 39.04 75 LYS A CA 1
ATOM 570 C C . LYS A 1 79 ? 4.847 -42.350 -55.301 1.00 39.88 75 LYS A C 1
ATOM 571 O O . LYS A 1 79 ? 5.160 -42.459 -56.485 1.00 39.40 75 LYS A O 1
ATOM 573 N N . ALA A 1 80 ? 4.196 -41.296 -54.811 1.00 40.16 76 ALA A N 1
ATOM 574 C CA . ALA A 1 80 ? 3.775 -40.171 -55.651 1.00 40.49 76 ALA A CA 1
ATOM 575 C C . ALA A 1 80 ? 4.963 -39.331 -56.138 1.00 39.06 76 ALA A C 1
ATOM 576 O O . ALA A 1 80 ? 4.843 -38.607 -57.125 1.00 40.34 76 ALA A O 1
ATOM 578 N N . SER A 1 81 ? 6.104 -39.445 -55.460 1.00 36.99 77 SER A N 1
ATOM 579 C CA . SER A 1 81 ? 7.314 -38.698 -55.818 1.00 35.73 77 SER A CA 1
ATOM 580 C C . SER A 1 81 ? 8.274 -39.461 -56.718 1.00 34.42 77 SER A C 1
ATOM 581 O O . SER A 1 81 ? 9.336 -38.934 -57.072 1.00 32.86 77 SER A O 1
ATOM 584 N N . LEU A 1 82 ? 7.896 -40.684 -57.079 1.00 34.26 78 LEU A N 1
ATOM 585 C CA . LEU A 1 82 ? 8.736 -41.601 -57.847 1.00 34.18 78 LEU A CA 1
ATOM 586 C C . LEU A 1 82 ? 8.237 -41.797 -59.277 1.00 35.44 78 LEU A C 1
ATOM 587 O O . LEU A 1 82 ? 7.035 -41.939 -59.494 1.00 36.32 78 LEU A O 1
ATOM 592 N N . PRO A 1 83 ? 9.153 -41.804 -60.263 1.00 35.04 79 PRO A N 1
ATOM 593 C CA . PRO A 1 83 ? 10.599 -41.564 -60.160 1.00 33.64 79 PRO A CA 1
ATOM 594 C C . PRO A 1 83 ? 10.916 -40.091 -59.872 1.00 32.43 79 PRO A C 1
ATOM 595 O O . PRO A 1 83 ? 10.151 -39.217 -60.244 1.00 31.74 79 PRO A O 1
ATOM 599 N N . LEU A 1 84 ? 12.019 -39.823 -59.179 1.00 31.14 80 LEU A N 1
ATOM 600 C CA . LEU A 1 84 ? 12.398 -38.437 -58.839 1.00 30.36 80 LEU A CA 1
ATOM 601 C C . LEU A 1 84 ? 12.493 -37.589 -60.118 1.00 31.54 80 LEU A C 1
ATOM 602 O O . LEU A 1 84 ? 13.138 -38.007 -61.087 1.00 31.46 80 LEU A O 1
ATOM 607 N N . LYS A 1 85 ? 11.837 -36.420 -60.110 1.00 31.61 81 LYS A N 1
ATOM 608 C CA . LYS A 1 85 ? 11.598 -35.648 -61.326 1.00 33.28 81 LYS A CA 1
ATOM 609 C C . LYS A 1 85 ? 12.873 -35.031 -61.881 1.00 32.72 81 LYS A C 1
ATOM 610 O O . LYS A 1 85 ? 13.752 -34.628 -61.126 1.00 31.44 81 LYS A O 1
ATOM 612 N N . ASN A 1 86 ? 12.968 -34.986 -63.209 1.00 33.56 82 ASN A N 1
ATOM 613 C CA . ASN A 1 86 ? 14.067 -34.304 -63.903 1.00 33.65 82 ASN A CA 1
ATOM 614 C C . ASN A 1 86 ? 15.420 -34.998 -63.784 1.00 31.74 82 ASN A C 1
ATOM 615 O O . ASN A 1 86 ? 16.473 -34.381 -64.049 1.00 31.54 82 ASN A O 1
ATOM 620 N N . ARG A 1 87 ? 15.403 -36.261 -63.365 1.00 30.18 83 ARG A N 1
ATOM 621 C CA . ARG A 1 87 ? 16.620 -37.038 -63.223 1.00 28.77 83 ARG A CA 1
ATOM 622 C C . ARG A 1 87 ? 16.348 -38.467 -63.675 1.00 28.53 83 ARG A C 1
ATOM 623 O O . ARG A 1 87 ? 15.220 -38.956 -63.563 1.00 28.80 83 ARG A O 1
ATOM 631 N N . ILE A 1 88 ? 17.389 -39.110 -64.197 1.00 27.10 84 ILE A N 1
ATOM 632 C CA . ILE A 1 88 ? 17.358 -40.512 -64.566 1.00 27.25 84 ILE A CA 1
ATOM 633 C C . ILE A 1 88 ? 17.505 -41.298 -63.260 1.00 25.96 84 ILE A C 1
ATOM 634 O O . ILE A 1 88 ? 18.509 -41.139 -62.555 1.00 24.89 84 ILE A O 1
ATOM 639 N N . ASN A 1 89 ? 16.507 -42.102 -62.910 1.00 26.18 85 ASN A N 1
ATOM 640 C CA . ASN A 1 89 ? 16.556 -42.879 -61.659 1.00 25.29 85 ASN A CA 1
ATOM 641 C C . ASN A 1 89 ? 17.066 -44.290 -61.938 1.00 25.25 85 ASN A C 1
ATOM 642 O O . ASN A 1 89 ? 16.525 -44.998 -62.799 1.00 25.21 85 ASN A O 1
ATOM 647 N N . VAL A 1 90 ? 18.088 -44.691 -61.182 1.00 24.11 86 VAL A N 1
ATOM 648 C CA . VAL A 1 90 ? 18.707 -45.985 -61.329 1.00 24.06 86 VAL A CA 1
ATOM 649 C C . VAL A 1 90 ? 18.627 -46.741 -60.010 1.00 22.91 86 VAL A C 1
ATOM 650 O O . VAL A 1 90 ? 19.039 -46.238 -58.980 1.00 22.06 86 VAL A O 1
ATOM 654 N N . ILE A 1 91 ? 18.129 -47.966 -60.042 1.00 23.34 87 ILE A N 1
ATOM 655 C CA . ILE A 1 91 ? 17.990 -48.763 -58.830 1.00 23.44 87 ILE A CA 1
ATOM 656 C C . ILE A 1 91 ? 18.874 -49.991 -58.957 1.00 23.61 87 ILE A C 1
ATOM 657 O O . ILE A 1 91 ? 18.868 -50.653 -59.999 1.00 24.45 87 ILE A O 1
ATOM 662 N N . LEU A 1 92 ? 19.601 -50.314 -57.895 1.00 22.77 88 LEU A N 1
ATOM 663 C CA . LEU A 1 92 ? 20.402 -51.538 -57.882 1.00 23.00 88 LEU A CA 1
ATOM 664 C C . LEU A 1 92 ? 19.662 -52.617 -57.089 1.00 23.37 88 LEU A C 1
ATOM 665 O O . LEU A 1 92 ? 19.160 -52.353 -55.995 1.00 21.46 88 LEU A O 1
ATOM 670 N N . SER A 1 93 ? 19.576 -53.822 -57.663 1.00 25.24 89 SER A N 1
ATOM 671 C CA . SER A 1 93 ? 18.886 -54.937 -57.040 1.00 26.59 89 SER A CA 1
ATOM 672 C C . SER A 1 93 ? 19.312 -56.227 -57.714 1.00 28.48 89 SER A C 1
ATOM 673 O O . SER A 1 93 ? 19.579 -56.242 -58.925 1.00 28.36 89 SER A O 1
ATOM 676 N N . ARG A 1 94 ? 19.387 -57.297 -56.929 1.00 29.90 90 ARG A N 1
ATOM 677 C CA . ARG A 1 94 ? 19.595 -58.647 -57.469 1.00 32.83 90 ARG A CA 1
ATOM 678 C C . ARG A 1 94 ? 18.321 -59.475 -57.390 1.00 34.08 90 ARG A C 1
ATOM 679 O O . ARG A 1 94 ? 18.322 -60.657 -57.746 1.00 35.75 90 ARG A O 1
ATOM 687 N N . THR A 1 95 ? 17.238 -58.869 -56.911 1.00 34.69 91 THR A N 1
ATOM 688 C CA . THR A 1 95 ? 15.959 -59.573 -56.801 1.00 36.07 91 THR A CA 1
ATOM 689 C C . THR A 1 95 ? 14.861 -59.018 -57.707 1.00 37.62 91 THR A C 1
ATOM 690 O O . THR A 1 95 ? 13.997 -59.775 -58.115 1.00 39.34 91 THR A O 1
ATOM 694 N N . VAL A 1 96 ? 14.882 -57.719 -58.000 1.00 37.53 92 VAL A N 1
ATOM 695 C CA . VAL A 1 96 ? 13.900 -57.107 -58.909 1.00 39.14 92 VAL A CA 1
ATOM 696 C C . VAL A 1 96 ? 14.540 -56.727 -60.248 1.00 39.54 92 VAL A C 1
ATOM 697 O O . VAL A 1 96 ? 15.643 -56.156 -60.287 1.00 38.93 92 VAL A O 1
ATOM 701 N N . LYS A 1 97 ? 13.836 -57.038 -61.334 1.00 40.91 93 LYS A N 1
ATOM 702 C CA . LYS A 1 97 ? 14.319 -56.796 -62.697 1.00 41.38 93 LYS A CA 1
ATOM 703 C C . LYS A 1 97 ? 13.805 -55.480 -63.289 1.00 41.13 93 LYS A C 1
ATOM 704 O O . LYS A 1 97 ? 14.467 -54.863 -64.133 1.00 40.64 93 LYS A O 1
ATOM 706 N N . GLU A 1 98 ? 12.621 -55.052 -62.867 1.00 41.06 94 GLU A N 1
ATOM 707 C CA . GLU A 1 98 ? 11.980 -53.899 -63.496 1.00 41.15 94 GLU A CA 1
ATOM 708 C C . GLU A 1 98 ? 11.201 -53.059 -62.494 1.00 40.18 94 GLU A C 1
ATOM 709 O O . GLU A 1 98 ? 10.472 -53.580 -61.650 1.00 40.85 94 GLU A O 1
ATOM 711 N N . VAL A 1 99 ? 11.378 -51.752 -62.604 1.00 38.79 95 VAL A N 1
ATOM 712 C CA . VAL A 1 99 ? 10.722 -50.785 -61.746 1.00 38.13 95 VAL A CA 1
ATOM 713 C C . VAL A 1 99 ? 10.264 -49.644 -62.651 1.00 39.07 95 VAL A C 1
ATOM 714 O O . VAL A 1 99 ? 11.056 -49.160 -63.467 1.00 38.44 95 VAL A O 1
ATOM 718 N N . PRO A 1 100 ? 8.972 -49.254 -62.556 1.00 40.45 96 PRO A N 1
ATOM 719 C CA . PRO A 1 100 ? 8.417 -48.226 -63.432 1.00 40.86 96 PRO A CA 1
ATOM 720 C C . PRO A 1 100 ? 9.209 -46.929 -63.463 1.00 39.57 96 PRO A C 1
ATOM 721 O O . PRO A 1 100 ? 9.471 -46.331 -62.410 1.00 38.34 96 PRO A O 1
ATOM 725 N N . GLY A 1 101 ? 9.595 -46.520 -64.671 1.00 39.60 97 GLY A N 1
ATOM 726 C CA . GLY A 1 101 ? 10.279 -45.249 -64.890 1.00 38.84 97 GLY A CA 1
ATOM 727 C C . GLY A 1 101 ? 11.743 -45.231 -64.475 1.00 36.78 97 GLY A C 1
ATOM 728 O O . GLY A 1 101 ? 12.378 -44.166 -64.503 1.00 37.18 97 GLY A O 1
ATOM 729 N N . CYS A 1 102 ? 12.292 -46.386 -64.094 1.00 35.48 98 CYS A N 1
ATOM 730 C CA . CYS A 1 102 ? 13.698 -46.467 -63.670 1.00 33.83 98 CYS A CA 1
ATOM 731 C C . CYS A 1 102 ? 14.501 -47.480 -64.471 1.00 33.75 98 CYS A C 1
ATOM 732 O O . CYS A 1 102 ? 13.946 -48.423 -65.030 1.00 34.48 98 CYS A O 1
ATOM 735 N N . LEU A 1 103 ? 15.823 -47.287 -64.496 1.00 32.46 99 LEU A N 1
ATOM 736 C CA . LEU A 1 103 ? 16.750 -48.324 -64.954 1.00 32.08 99 LEU A CA 1
ATOM 737 C C . LEU A 1 103 ? 17.119 -49.184 -63.750 1.00 30.55 99 LEU A C 1
ATOM 738 O O . LEU A 1 103 ? 17.224 -48.673 -62.644 1.00 28.97 99 LEU A O 1
ATOM 743 N N . VAL A 1 104 ? 17.288 -50.485 -63.974 1.00 31.09 100 VAL A N 1
ATOM 744 C CA . VAL A 1 104 ? 17.645 -51.425 -62.906 1.00 29.63 100 VAL A CA 1
ATOM 745 C C . VAL A 1 104 ? 18.891 -52.184 -63.314 1.00 29.75 100 VAL A C 1
ATOM 746 O O . VAL A 1 104 ? 18.959 -52.692 -64.443 1.00 31.28 100 VAL A O 1
ATOM 750 N N . TYR A 1 105 ? 19.873 -52.236 -62.413 1.00 28.64 101 TYR A N 1
ATOM 751 C CA . TYR A 1 105 ? 21.078 -53.052 -62.580 1.00 29.56 101 TYR A CA 1
ATOM 752 C C . TYR A 1 105 ? 21.340 -53.932 -61.348 1.00 30.29 101 TYR A C 1
ATOM 753 O O . TYR A 1 105 ? 20.879 -53.633 -60.237 1.00 29.46 101 TYR A O 1
ATOM 762 N N . GLU A 1 106 ? 22.106 -54.999 -61.561 1.00 32.63 102 GLU A N 1
ATOM 763 C CA . GLU A 1 106 ? 22.420 -55.978 -60.521 1.00 34.02 102 GLU A CA 1
ATOM 764 C C . GLU A 1 106 ? 23.631 -55.570 -59.700 1.00 34.42 102 GLU A C 1
ATOM 765 O O . GLU A 1 106 ? 23.765 -56.002 -58.556 1.00 35.08 102 GLU A O 1
ATOM 771 N N . ASP A 1 107 ? 24.524 -54.770 -60.269 1.00 34.61 103 ASP A N 1
ATOM 772 C CA . ASP A 1 107 ? 25.569 -54.161 -59.458 1.00 34.77 103 ASP A CA 1
ATOM 773 C C . ASP A 1 107 ? 26.032 -52.817 -59.983 1.00 33.56 103 ASP A C 1
ATOM 774 O O . ASP A 1 107 ? 25.729 -52.420 -61.116 1.00 34.14 103 ASP A O 1
ATOM 779 N N . LEU A 1 108 ? 26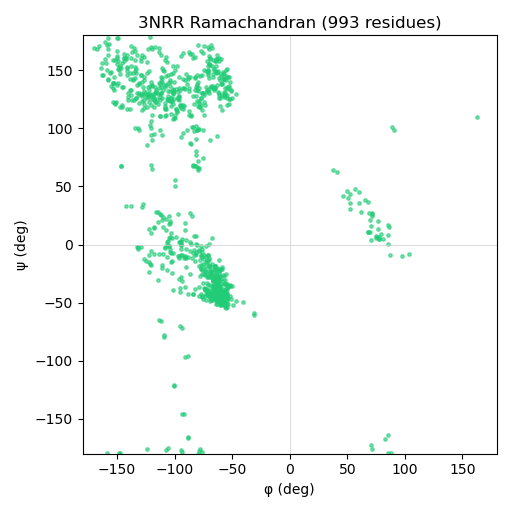.771 -52.123 -59.133 1.00 32.24 104 LEU A N 1
ATOM 780 C CA . LEU A 1 108 ? 27.158 -50.750 -59.380 1.00 31.10 104 LEU A CA 1
ATOM 781 C C . LEU A 1 108 ? 28.074 -50.603 -60.591 1.00 31.40 104 LEU A C 1
ATOM 782 O O . LEU A 1 108 ? 27.862 -49.719 -61.433 1.00 29.81 104 LEU A O 1
ATOM 787 N N . SER A 1 109 ? 29.084 -51.469 -60.680 1.00 31.99 105 SER A N 1
ATOM 788 C CA . SER A 1 109 ? 30.087 -51.355 -61.749 1.00 33.46 105 SER A CA 1
ATOM 789 C C . SER A 1 109 ? 29.482 -51.503 -63.146 1.00 34.72 105 SER A C 1
ATOM 790 O O . SER A 1 109 ? 29.765 -50.694 -64.049 1.00 35.58 105 SER A O 1
ATOM 793 N N . THR A 1 110 ? 28.671 -52.546 -63.323 1.00 34.46 106 THR A N 1
ATOM 794 C CA . THR A 1 110 ? 27.857 -52.710 -64.524 1.00 34.52 106 THR A CA 1
ATOM 795 C C . THR A 1 110 ? 27.074 -51.436 -64.859 1.00 33.81 106 THR A C 1
ATOM 796 O O . THR A 1 110 ? 27.152 -50.941 -65.983 1.00 34.14 106 THR A O 1
ATOM 800 N N . ALA A 1 111 ? 26.346 -50.907 -63.875 1.00 32.17 107 ALA A N 1
ATOM 801 C CA . ALA A 1 111 ? 25.466 -49.738 -64.057 1.00 31.38 107 ALA A CA 1
ATOM 802 C C . ALA A 1 111 ? 26.235 -48.479 -64.503 1.00 31.26 107 ALA A C 1
ATOM 803 O O . ALA A 1 111 ? 25.886 -47.844 -65.503 1.00 30.89 107 ALA A O 1
ATOM 805 N N . ILE A 1 112 ? 27.286 -48.126 -63.772 1.00 30.44 108 ILE A N 1
ATOM 806 C CA . ILE A 1 112 ? 28.090 -46.944 -64.132 1.00 30.96 108 ILE A CA 1
ATOM 807 C C . ILE A 1 112 ? 28.656 -47.072 -65.537 1.00 33.35 108 ILE A C 1
ATOM 808 O O . ILE A 1 112 ? 28.544 -46.151 -66.341 1.00 34.92 108 ILE A O 1
ATOM 813 N N . ARG A 1 113 ? 29.256 -48.221 -65.840 1.00 35.53 109 ARG A N 1
ATOM 814 C CA . ARG A 1 113 ? 29.786 -48.472 -67.185 1.00 37.74 109 ARG A CA 1
ATOM 815 C C . ARG A 1 113 ? 28.714 -48.373 -68.270 1.00 38.14 109 ARG A C 1
ATOM 816 O O . ARG A 1 113 ? 28.936 -47.737 -69.309 1.00 39.58 109 ARG A O 1
ATOM 824 N N . ASP A 1 114 ? 27.567 -49.005 -68.039 1.00 36.85 110 ASP A N 1
ATOM 825 C CA . ASP A 1 114 ? 26.481 -48.965 -69.013 1.00 37.67 110 ASP A CA 1
ATOM 826 C C . ASP A 1 114 ? 26.013 -47.532 -69.223 1.00 36.61 110 ASP A C 1
ATOM 827 O O . ASP A 1 114 ? 25.822 -47.105 -70.366 1.00 38.52 110 ASP A O 1
ATOM 832 N N . LEU A 1 115 ? 25.836 -46.801 -68.121 1.00 35.10 111 LEU A N 1
ATOM 833 C CA . LEU A 1 115 ? 25.385 -45.407 -68.169 1.00 33.98 111 LEU A CA 1
ATOM 834 C C . LEU A 1 115 ? 26.310 -44.491 -68.943 1.00 34.74 111 LEU A C 1
ATOM 835 O O . LEU A 1 115 ? 25.852 -43.697 -69.762 1.00 35.46 111 LEU A O 1
ATOM 840 N N . ARG A 1 116 ? 27.606 -44.586 -68.654 1.00 35.24 112 ARG A N 1
ATOM 841 C CA . ARG A 1 116 ? 28.597 -43.683 -69.256 1.00 36.36 112 ARG A CA 1
ATOM 842 C C . ARG A 1 116 ? 28.873 -44.013 -70.738 1.00 38.23 112 ARG A C 1
ATOM 843 O O . ARG A 1 116 ? 29.295 -43.135 -71.501 1.00 40.27 112 ARG A O 1
ATOM 851 N N . ALA A 1 117 ? 28.601 -45.247 -71.164 1.00 38.48 113 ALA A N 1
ATOM 852 C CA . ALA A 1 117 ? 28.793 -45.617 -72.563 1.00 39.96 113 ALA A CA 1
ATOM 853 C C . ALA A 1 117 ? 27.537 -45.396 -73.411 1.00 40.23 113 ALA A C 1
ATOM 854 O O . ALA A 1 117 ? 27.644 -44.976 -74.558 1.00 42.40 113 ALA A O 1
ATOM 856 N N . ASN A 1 118 ? 26.361 -45.653 -72.841 1.00 38.76 114 ASN A N 1
ATOM 857 C CA . ASN A 1 118 ? 25.127 -45.810 -73.627 1.00 38.96 114 ASN A CA 1
ATOM 858 C C . ASN A 1 118 ? 23.921 -44.908 -73.272 1.00 38.00 114 ASN A C 1
ATOM 859 O O . ASN A 1 118 ? 22.969 -44.836 -74.072 1.00 39.76 114 ASN A O 1
ATOM 864 N N . VAL A 1 119 ? 23.951 -44.244 -72.108 1.00 36.35 115 VAL A N 1
ATOM 865 C CA . VAL A 1 119 ? 22.841 -43.423 -71.611 1.00 34.96 115 VAL A CA 1
ATOM 866 C C . VAL A 1 119 ? 23.294 -41.974 -71.427 1.00 34.63 115 VAL A C 1
ATOM 867 O O . VAL A 1 119 ? 23.766 -41.599 -70.341 1.00 31.31 115 VAL A O 1
ATOM 871 N N . PRO A 1 120 ? 23.154 -41.147 -72.481 1.00 35.95 116 PRO A N 1
ATOM 872 C CA . PRO A 1 120 ? 23.625 -39.766 -72.317 1.00 35.95 116 PRO A CA 1
ATOM 873 C C . PRO A 1 120 ? 23.057 -39.112 -71.061 1.00 33.76 116 PRO A C 1
ATOM 874 O O . PRO A 1 120 ? 21.862 -39.229 -70.785 1.00 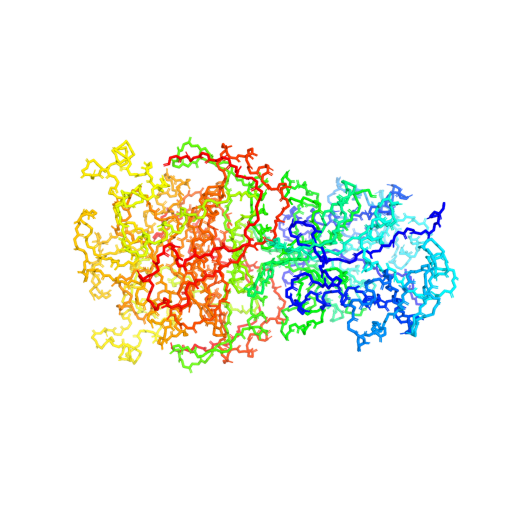32.70 116 PRO A O 1
ATOM 878 N N . HIS A 1 121 ? 23.938 -38.468 -70.292 1.00 32.68 117 HIS A N 1
ATOM 879 C CA . HIS A 1 121 ? 23.571 -37.804 -69.049 1.00 30.81 117 HIS A CA 1
ATOM 880 C C . HIS A 1 121 ? 24.657 -36.787 -68.691 1.00 30.61 117 HIS A C 1
ATOM 881 O O . HIS A 1 121 ? 25.704 -36.739 -69.352 1.00 31.84 117 HIS A O 1
ATOM 888 N N . ASN A 1 122 ? 24.428 -36.002 -67.638 1.00 29.02 118 ASN A N 1
ATOM 889 C CA . ASN A 1 122 ? 25.443 -35.054 -67.186 1.00 28.86 118 ASN A CA 1
ATOM 890 C C . ASN A 1 122 ? 26.329 -35.634 -66.086 1.00 27.64 118 ASN A C 1
ATOM 891 O O . ASN A 1 122 ? 27.489 -35.972 -66.332 1.00 27.94 118 ASN A O 1
ATOM 896 N N . LYS A 1 123 ? 25.766 -35.786 -64.887 1.00 26.35 119 LYS A N 1
ATOM 897 C CA . LYS A 1 123 ? 26.537 -36.192 -63.726 1.00 25.40 119 LYS A CA 1
ATOM 898 C C . LYS A 1 123 ? 25.789 -37.277 -62.964 1.00 24.13 119 LYS A C 1
ATOM 899 O O . LYS A 1 123 ? 24.559 -37.337 -63.016 1.00 24.31 119 LYS A O 1
ATOM 905 N N . ILE A 1 124 ? 26.544 -38.165 -62.309 1.00 23.23 120 ILE A N 1
ATOM 906 C CA . ILE A 1 124 ? 25.978 -39.266 -61.534 1.00 22.10 120 ILE A CA 1
ATOM 907 C C . ILE A 1 124 ? 26.038 -38.985 -60.038 1.00 20.90 120 ILE A C 1
ATOM 908 O O . ILE A 1 124 ? 27.129 -38.707 -59.507 1.00 20.95 120 ILE A O 1
ATOM 913 N N . PHE A 1 125 ? 24.873 -39.080 -59.379 1.00 19.86 121 PHE A N 1
ATOM 914 C CA . PHE A 1 125 ? 24.778 -38.967 -57.923 1.00 19.63 121 PHE A CA 1
ATOM 915 C C . PHE A 1 125 ? 24.388 -40.273 -57.215 1.00 19.49 121 PHE A C 1
ATOM 916 O O . PHE A 1 125 ? 23.593 -41.062 -57.724 1.00 19.67 121 PHE A O 1
ATOM 924 N N . ILE A 1 126 ? 24.965 -40.479 -56.032 1.00 18.89 122 ILE A N 1
ATOM 925 C CA . ILE A 1 126 ? 24.733 -41.658 -55.193 1.00 18.69 122 ILE A CA 1
ATOM 926 C C . ILE A 1 126 ? 23.875 -41.214 -53.978 1.00 18.24 122 ILE A C 1
ATOM 927 O O . ILE A 1 126 ? 24.325 -40.381 -53.173 1.00 17.54 122 ILE A O 1
ATOM 932 N N . LEU A 1 127 ? 22.658 -41.769 -53.882 1.00 17.65 123 LEU A N 1
ATOM 933 C CA . LEU A 1 127 ? 21.674 -41.399 -52.883 1.00 16.93 123 LEU A CA 1
ATOM 934 C C . LEU A 1 127 ? 21.346 -42.564 -51.931 1.00 17.38 123 LEU A C 1
ATOM 935 O O . LEU A 1 127 ? 20.245 -42.622 -51.404 1.00 17.99 123 LEU A O 1
ATOM 940 N N . GLY A 1 128 ? 22.297 -43.474 -51.722 1.00 18.36 124 GLY A N 1
ATOM 941 C CA . GLY A 1 128 ? 22.191 -44.478 -50.663 1.00 19.21 124 GLY A CA 1
ATOM 942 C C . GLY A 1 128 ? 21.416 -45.729 -51.076 1.00 21.29 124 GLY A C 1
ATOM 943 O O . GLY A 1 128 ? 20.950 -45.818 -52.197 1.00 21.99 124 GLY A O 1
ATOM 944 N N . GLY A 1 129 ? 21.259 -46.694 -50.174 1.00 21.77 125 GLY A N 1
ATOM 945 C CA . GLY A 1 129 ? 21.625 -46.561 -48.774 1.00 21.80 125 GLY A CA 1
ATOM 946 C C . GLY A 1 129 ? 23.015 -47.005 -48.429 1.00 22.12 125 GLY A C 1
ATOM 947 O O . GLY A 1 129 ? 23.955 -46.856 -49.208 1.00 22.27 125 GLY A O 1
ATOM 948 N N . SER A 1 130 ? 23.165 -47.564 -47.233 1.00 23.27 126 SER A N 1
ATOM 949 C CA . SER A 1 130 ? 24.479 -47.903 -46.713 1.00 25.43 126 SER A CA 1
ATOM 950 C C . SER A 1 130 ? 25.200 -48.979 -47.492 1.00 27.56 126 SER A C 1
ATOM 951 O O . SER A 1 130 ? 26.407 -48.940 -47.579 1.00 28.59 126 SER A O 1
ATOM 954 N N . PHE A 1 131 ? 24.458 -49.918 -48.058 1.00 29.91 127 PHE A N 1
ATOM 955 C CA . PHE A 1 131 ? 25.056 -50.918 -48.937 1.00 32.42 127 PHE A CA 1
ATOM 956 C C . PHE A 1 131 ? 25.803 -50.130 -50.029 1.00 31.89 127 PHE A C 1
ATOM 957 O O . PHE A 1 131 ? 27.002 -50.302 -50.225 1.00 33.25 127 PHE A O 1
ATOM 965 N N . LEU A 1 132 ? 25.099 -49.225 -50.707 1.00 30.49 128 LEU A N 1
ATOM 966 C CA . LEU A 1 132 ? 25.716 -48.407 -51.771 1.00 29.39 128 LEU A CA 1
ATOM 967 C C . LEU A 1 132 ? 26.780 -47.411 -51.309 1.00 28.14 128 LEU A C 1
ATOM 968 O O . LEU A 1 132 ? 27.858 -47.260 -51.938 1.00 27.94 128 LEU A O 1
ATOM 973 N N . TYR A 1 133 ? 26.490 -46.689 -50.228 1.00 25.37 129 TYR A N 1
ATOM 974 C CA . TYR A 1 133 ? 27.462 -45.781 -49.716 1.00 24.38 129 TYR A CA 1
ATOM 975 C C . TYR A 1 133 ? 28.748 -46.527 -49.345 1.00 25.71 129 TYR A C 1
ATOM 976 O O . TYR A 1 133 ? 29.828 -46.041 -49.643 1.00 25.50 129 TYR A O 1
ATOM 985 N N . LYS A 1 134 ? 28.602 -47.695 -48.709 1.00 27.36 130 LYS A N 1
ATOM 986 C CA . LYS A 1 134 ? 29.752 -48.497 -48.214 1.00 29.43 130 LYS A CA 1
ATOM 987 C C . LYS A 1 134 ? 30.555 -48.923 -49.435 1.00 31.34 130 LYS A C 1
ATOM 988 O O . LYS A 1 134 ? 31.759 -48.669 -49.509 1.00 33.21 130 LYS A O 1
ATOM 994 N N . GLU A 1 135 ? 29.887 -49.511 -50.429 1.00 32.39 131 GLU A N 1
ATOM 995 C CA . GLU A 1 135 ? 30.604 -49.940 -51.643 1.00 33.50 131 GLU A CA 1
ATOM 996 C C . GLU A 1 135 ? 31.341 -48.786 -52.298 1.00 32.44 131 GLU A C 1
ATOM 997 O O . GLU A 1 135 ? 32.456 -48.958 -52.751 1.00 33.56 131 GLU A O 1
ATOM 1003 N N . VAL A 1 136 ? 30.727 -47.604 -52.333 1.00 31.43 132 VAL A N 1
ATOM 1004 C CA . VAL A 1 136 ? 31.282 -46.474 -53.077 1.00 30.23 132 VAL A CA 1
ATOM 1005 C C . VAL A 1 136 ? 32.501 -45.925 -52.350 1.00 31.45 132 VAL A C 1
ATOM 1006 O O . VAL A 1 136 ? 33.530 -45.603 -52.959 1.00 32.03 132 VAL A O 1
ATOM 1010 N N . LEU A 1 137 ? 32.378 -45.825 -51.026 1.00 31.13 133 LEU A N 1
ATOM 1011 C CA . LEU A 1 137 ? 33.469 -45.363 -50.187 1.00 31.09 133 LEU A CA 1
ATOM 1012 C C . LEU A 1 137 ? 34.571 -46.413 -50.064 1.00 32.01 133 LEU A C 1
ATOM 1013 O O . LEU A 1 137 ? 35.725 -46.075 -50.250 1.00 31.93 133 LEU A O 1
ATOM 1018 N N . ASP A 1 138 ? 34.217 -47.678 -49.787 1.00 32.50 134 ASP A N 1
ATOM 1019 C CA . ASP A 1 138 ? 35.255 -48.735 -49.605 1.00 33.85 134 ASP A CA 1
ATOM 1020 C C . ASP A 1 138 ? 36.163 -48.868 -50.842 1.00 35.06 134 ASP A C 1
ATOM 1021 O O . ASP A 1 138 ? 37.324 -49.274 -50.727 1.00 36.12 134 ASP A O 1
ATOM 1026 N N . ASN A 1 139 ? 35.635 -48.524 -52.020 1.00 34.76 135 ASN A N 1
ATOM 1027 C CA . ASN A 1 139 ? 36.352 -48.684 -53.293 1.00 35.76 135 ASN A CA 1
ATOM 1028 C C . ASN A 1 139 ? 36.875 -47.416 -53.991 1.00 35.01 135 ASN A C 1
ATOM 1029 O O . ASN A 1 139 ? 37.306 -47.483 -55.149 1.00 35.38 135 ASN A O 1
ATOM 1034 N N . GLY A 1 140 ? 36.872 -46.277 -53.298 1.00 33.82 136 GLY A N 1
ATOM 1035 C CA . GLY A 1 140 ? 37.506 -45.051 -53.811 1.00 33.29 136 GLY A CA 1
ATOM 1036 C C . GLY A 1 140 ? 36.802 -44.358 -54.974 1.00 33.02 136 GLY A C 1
ATOM 1037 O O . GLY A 1 140 ? 37.420 -43.601 -55.732 1.00 33.59 136 GLY A O 1
ATOM 1038 N N . LEU A 1 141 ? 35.499 -44.586 -55.090 1.00 31.78 137 LEU A N 1
ATOM 1039 C CA . LEU A 1 141 ? 34.731 -44.193 -56.280 1.00 31.42 137 LEU A CA 1
ATOM 1040 C C . LEU A 1 141 ? 34.141 -42.789 -56.191 1.00 30.04 137 LEU A C 1
ATOM 1041 O O . LEU A 1 141 ? 33.648 -42.238 -57.180 1.00 29.54 137 LEU A O 1
ATOM 1046 N N . CYS A 1 142 ? 34.188 -42.226 -54.995 1.00 28.44 138 CYS A N 1
ATOM 1047 C CA . CYS A 1 142 ? 33.569 -40.932 -54.726 1.00 27.03 138 CYS A CA 1
ATOM 1048 C C . CYS A 1 142 ? 34.630 -39.903 -54.466 1.00 27.21 138 CYS A C 1
ATOM 1049 O O . CYS A 1 142 ? 35.510 -40.143 -53.649 1.00 27.57 138 CYS A O 1
ATOM 1052 N N . ASP A 1 143 ? 34.527 -38.767 -55.154 1.00 26.37 139 ASP A N 1
ATOM 1053 C CA . ASP A 1 143 ? 35.477 -37.659 -55.025 1.00 26.97 139 ASP A CA 1
ATOM 1054 C C . ASP A 1 143 ? 34.863 -36.428 -54.326 1.00 24.79 139 ASP A C 1
ATOM 1055 O O . ASP A 1 143 ? 35.568 -35.450 -54.019 1.00 24.64 139 ASP A O 1
ATOM 1060 N N . LYS A 1 144 ? 33.560 -36.455 -54.087 1.00 21.70 140 LYS A N 1
ATOM 1061 C CA . LYS A 1 144 ? 32.888 -35.344 -53.405 1.00 20.57 140 LYS A CA 1
ATOM 1062 C C . LYS A 1 144 ? 31.634 -35.815 -52.667 1.00 18.78 140 LYS A C 1
ATOM 1063 O O . LYS A 1 144 ? 30.903 -36.655 -53.192 1.00 17.10 140 LYS A O 1
ATOM 1069 N N . ILE A 1 145 ? 31.415 -35.297 -51.452 1.00 15.98 141 ILE A N 1
ATOM 1070 C CA . ILE A 1 145 ? 30.274 -35.687 -50.630 1.00 15.33 141 ILE A CA 1
ATOM 1071 C C . ILE A 1 145 ? 29.562 -34.429 -50.195 1.00 15.15 141 ILE A C 1
ATOM 1072 O O . ILE A 1 145 ? 30.196 -33.552 -49.596 1.00 12.93 141 ILE A O 1
ATOM 1077 N N . TYR A 1 146 ? 28.256 -34.329 -50.506 1.00 14.70 142 TYR A N 1
ATOM 1078 C CA . TYR A 1 146 ? 27.406 -33.255 -50.004 1.00 14.63 142 TYR A CA 1
ATOM 1079 C C . TYR A 1 146 ? 26.677 -33.854 -48.818 1.00 14.41 142 TYR A C 1
ATOM 1080 O O . TYR A 1 146 ? 25.942 -34.819 -48.974 1.00 12.71 142 TYR A O 1
ATOM 1089 N N . LEU A 1 147 ? 26.960 -33.340 -47.622 1.00 13.97 143 LEU A N 1
ATOM 1090 C CA . LEU A 1 147 ? 26.518 -33.983 -46.376 1.00 13.70 143 LEU A CA 1
ATOM 1091 C C . LEU A 1 147 ? 25.811 -32.948 -45.510 1.00 14.38 143 LEU A C 1
ATOM 1092 O O . LEU A 1 147 ? 26.353 -31.858 -45.268 1.00 14.59 143 LEU A O 1
ATOM 1097 N N . THR A 1 148 ? 24.591 -33.279 -45.064 1.00 14.52 144 THR A N 1
ATOM 1098 C CA . THR A 1 148 ? 23.873 -32.438 -44.117 1.00 12.63 144 THR A CA 1
ATOM 1099 C C . THR A 1 148 ? 24.123 -32.963 -42.734 1.00 12.36 144 THR A C 1
ATOM 1100 O O . THR A 1 148 ? 23.856 -34.182 -42.442 1.00 12.24 144 THR A O 1
ATOM 1104 N N . ARG A 1 149 ? 24.707 -32.099 -41.900 1.00 11.80 145 ARG A N 1
ATOM 1105 C CA . ARG A 1 149 ? 25.069 -32.489 -40.530 1.00 12.35 145 ARG A CA 1
ATOM 1106 C C . ARG A 1 149 ? 23.943 -32.101 -39.587 1.00 12.70 145 ARG A C 1
ATOM 1107 O O . ARG A 1 149 ? 23.629 -30.892 -39.462 1.00 11.22 145 ARG A O 1
ATOM 1115 N N . LEU A 1 150 ? 23.372 -33.090 -38.904 1.00 12.64 146 LEU A N 1
ATOM 1116 C CA . LEU A 1 150 ? 22.393 -32.858 -37.824 1.00 13.57 146 LEU A CA 1
ATOM 1117 C C . LEU A 1 150 ? 23.068 -33.003 -36.432 1.00 13.04 146 LEU A C 1
ATOM 1118 O O . LEU A 1 150 ? 23.684 -34.024 -36.153 1.00 12.60 146 LEU A O 1
ATOM 1123 N N . ASN A 1 151 ? 22.844 -32.027 -35.542 1.00 12.06 147 ASN A N 1
ATOM 1124 C CA . ASN A 1 151 ? 23.536 -31.940 -34.239 1.00 13.65 147 ASN A CA 1
ATOM 1125 C C . ASN A 1 151 ? 22.849 -32.743 -33.146 1.00 15.03 147 ASN A C 1
ATOM 1126 O O . ASN A 1 151 ? 22.987 -32.454 -31.945 1.00 16.57 147 ASN A O 1
ATOM 1131 N N . LYS A 1 152 ? 22.144 -33.788 -33.538 1.00 15.11 148 LYS A N 1
ATOM 1132 C CA . LYS A 1 152 ? 21.380 -34.567 -32.579 1.00 16.30 148 LYS A CA 1
ATOM 1133 C C . LYS A 1 152 ? 21.534 -36.026 -32.906 1.00 15.75 148 LYS A C 1
ATOM 1134 O O . LYS A 1 152 ? 21.646 -36.360 -34.077 1.00 15.21 148 LYS A O 1
ATOM 1140 N N . GLU A 1 153 ? 21.522 -36.885 -31.889 1.00 16.33 149 GLU A N 1
ATOM 1141 C CA . GLU A 1 153 ? 21.434 -38.339 -32.112 1.00 16.90 149 GLU A CA 1
ATOM 1142 C C . GLU A 1 153 ? 19.989 -38.753 -32.340 1.00 16.66 149 GLU A C 1
ATOM 1143 O O . GLU A 1 153 ? 19.085 -38.203 -31.719 1.00 15.56 149 GLU A O 1
ATOM 1149 N N . TYR A 1 154 ? 19.772 -39.721 -33.240 1.00 16.48 150 TYR A N 1
ATOM 1150 C CA . TYR A 1 154 ? 18.441 -40.278 -33.502 1.00 16.91 150 TYR A CA 1
ATOM 1151 C C . TYR A 1 154 ? 18.493 -41.798 -33.437 1.00 18.09 150 TYR A C 1
ATOM 1152 O O . TYR A 1 154 ? 19.534 -42.388 -33.790 1.00 17.09 150 TYR A O 1
ATOM 1161 N N . PRO A 1 155 ? 17.399 -42.417 -32.959 1.00 19.09 151 PRO A N 1
ATOM 1162 C CA . PRO A 1 155 ? 17.277 -43.872 -33.015 1.00 19.89 151 PRO A CA 1
ATOM 1163 C C . PRO A 1 155 ? 17.349 -44.322 -34.458 1.00 18.52 151 PRO A C 1
ATOM 1164 O O . PRO A 1 155 ? 16.780 -43.685 -35.363 1.00 18.83 151 PRO A O 1
ATOM 1168 N N . GLY A 1 156 ? 18.061 -45.405 -34.705 1.00 18.72 152 GLY A N 1
ATOM 1169 C CA . GLY A 1 156 ? 18.227 -45.831 -36.077 1.00 17.28 152 GLY A CA 1
ATOM 1170 C C . GLY A 1 156 ? 18.797 -47.220 -36.176 1.00 17.01 152 GLY A C 1
ATOM 1171 O O . GLY A 1 156 ? 19.298 -47.756 -35.210 1.00 17.19 152 GLY A O 1
ATOM 1172 N N . ASP A 1 157 ? 18.736 -47.756 -37.384 1.00 16.40 153 ASP A N 1
ATOM 1173 C CA . ASP A 1 157 ? 19.258 -49.091 -37.671 1.00 17.62 153 ASP A CA 1
ATOM 1174 C C . ASP A 1 157 ? 20.139 -49.130 -38.943 1.00 16.75 153 ASP A C 1
ATOM 1175 O O . ASP A 1 157 ? 20.683 -50.205 -39.295 1.00 17.52 153 ASP A O 1
ATOM 1180 N N . THR A 1 158 ? 20.261 -47.976 -39.609 1.00 16.97 154 THR A N 1
ATOM 1181 C CA . THR A 1 158 ? 21.014 -47.820 -40.875 1.00 16.35 154 THR A CA 1
ATOM 1182 C C . THR A 1 158 ? 21.983 -46.654 -40.658 1.00 15.72 154 THR A C 1
ATOM 1183 O O . THR A 1 158 ? 21.588 -45.573 -40.177 1.00 15.39 154 THR A O 1
ATOM 1187 N N . TYR A 1 159 ? 23.251 -46.879 -40.983 1.00 16.11 155 TYR A N 1
ATOM 1188 C CA . TYR A 1 159 ? 24.325 -45.949 -40.632 1.00 15.24 155 TYR A CA 1
ATOM 1189 C C . TYR A 1 159 ? 25.179 -45.512 -41.817 1.00 15.57 155 TYR A C 1
ATOM 1190 O O . TYR A 1 159 ? 25.497 -46.323 -42.686 1.00 16.79 155 TYR A O 1
ATOM 1199 N N . PHE A 1 160 ? 25.581 -44.237 -41.827 1.00 14.11 156 PHE A N 1
ATOM 1200 C CA . PHE A 1 160 ? 26.536 -43.760 -42.828 1.00 14.08 156 PHE A CA 1
ATOM 1201 C C . PHE A 1 160 ? 27.948 -44.222 -42.462 1.00 15.71 156 PHE A C 1
ATOM 1202 O O . PHE A 1 160 ? 28.374 -44.067 -41.318 1.00 15.92 156 PHE A O 1
ATOM 1210 N N . PRO A 1 161 ? 28.669 -44.822 -43.428 1.00 16.19 157 PRO A N 1
ATOM 1211 C CA . PRO A 1 161 ? 30.012 -45.295 -43.129 1.00 17.53 157 PRO A CA 1
ATOM 1212 C C . PRO A 1 161 ? 30.976 -44.177 -42.767 1.00 18.12 157 PRO A C 1
ATOM 1213 O O . PRO A 1 161 ? 30.722 -43.021 -43.077 1.00 18.07 157 PRO A O 1
ATOM 1217 N N . ASP A 1 162 ? 32.071 -44.509 -42.102 1.00 20.44 158 ASP A N 1
ATOM 1218 C CA . ASP A 1 162 ? 33.070 -43.496 -41.762 1.00 21.42 158 ASP A CA 1
ATOM 1219 C C . ASP A 1 162 ? 33.651 -42.918 -43.073 1.00 20.76 158 ASP A C 1
ATOM 1220 O O . ASP A 1 162 ? 33.892 -43.643 -44.032 1.00 21.29 158 ASP A O 1
ATOM 1225 N N . ILE A 1 163 ? 33.817 -41.602 -43.125 1.00 20.43 159 ILE A N 1
ATOM 1226 C CA . ILE A 1 163 ? 34.438 -40.961 -44.283 1.00 20.13 159 ILE A CA 1
ATOM 1227 C C . ILE A 1 163 ? 35.944 -41.117 -44.066 1.00 20.26 159 ILE A C 1
ATOM 1228 O O . ILE A 1 163 ? 36.412 -40.776 -42.998 1.00 19.75 159 ILE A O 1
ATOM 1233 N N . PRO A 1 164 ? 36.688 -41.638 -45.049 1.00 21.12 160 PRO A N 1
ATOM 1234 C CA . PRO A 1 164 ? 38.153 -41.806 -44.895 1.00 23.51 160 PRO A CA 1
ATOM 1235 C C . PRO A 1 164 ? 38.913 -40.496 -44.740 1.00 23.91 160 PRO A C 1
ATOM 1236 O O . PRO A 1 164 ? 38.467 -39.445 -45.211 1.00 23.10 160 PRO A O 1
ATOM 1240 N N . ASP A 1 165 ? 40.069 -40.563 -44.088 1.00 25.83 161 ASP A N 1
ATOM 1241 C CA . ASP A 1 165 ? 40.839 -39.355 -43.833 1.00 26.52 161 ASP A CA 1
ATOM 1242 C C . ASP A 1 165 ? 41.475 -38.757 -45.099 1.00 26.39 161 ASP A C 1
ATOM 1243 O O . ASP A 1 165 ? 42.184 -37.760 -45.025 1.00 27.17 161 ASP A O 1
ATOM 1248 N N . THR A 1 166 ? 41.244 -39.393 -46.246 1.00 26.00 162 THR A N 1
ATOM 1249 C CA . THR A 1 166 ? 41.600 -38.829 -47.539 1.00 25.59 162 THR A CA 1
ATOM 1250 C C . THR A 1 166 ? 40.682 -37.676 -47.951 1.00 24.05 162 THR A C 1
ATOM 1251 O O . THR A 1 166 ? 41.021 -36.939 -48.893 1.00 25.34 162 THR A O 1
ATOM 1255 N N . PHE A 1 167 ? 39.534 -37.540 -47.284 1.00 20.99 163 PHE A N 1
ATOM 1256 C CA . PHE A 1 167 ? 38.634 -36.414 -47.521 1.00 20.39 163 PHE A CA 1
ATOM 1257 C C . PHE A 1 167 ? 38.821 -35.315 -46.505 1.00 19.39 163 PHE A C 1
ATOM 1258 O O . PHE A 1 167 ? 39.180 -35.585 -45.365 1.00 17.78 163 PHE A O 1
ATOM 1266 N N . GLU A 1 168 ? 38.494 -34.093 -46.930 1.00 18.48 164 GLU A N 1
ATOM 1267 C CA . GLU A 1 168 ? 38.473 -32.920 -46.045 1.00 18.24 164 GLU A CA 1
ATOM 1268 C C . GLU A 1 168 ? 37.249 -32.116 -46.357 1.00 16.69 164 GLU A C 1
ATOM 1269 O O . GLU A 1 168 ? 36.767 -32.109 -47.494 1.00 16.20 164 GLU A O 1
ATOM 1275 N N . ILE A 1 169 ? 36.791 -31.373 -45.351 1.00 15.96 165 ILE A N 1
ATOM 1276 C CA . ILE A 1 169 ? 35.710 -30.431 -45.543 1.00 14.98 165 ILE A CA 1
ATOM 1277 C C . ILE A 1 169 ? 36.243 -29.172 -46.249 1.00 15.64 165 ILE A C 1
ATOM 1278 O O . ILE A 1 169 ? 37.199 -28.541 -45.778 1.00 15.45 165 ILE A O 1
ATOM 1283 N N . THR A 1 170 ? 35.600 -28.809 -47.355 1.00 14.95 166 THR A N 1
ATOM 1284 C CA . THR A 1 170 ? 36.003 -27.658 -48.178 1.00 15.00 166 THR A CA 1
ATOM 1285 C C . THR A 1 170 ? 34.907 -26.552 -48.246 1.00 14.35 166 THR A C 1
ATOM 1286 O O . THR A 1 170 ? 35.139 -25.490 -48.791 1.00 15.05 166 THR A O 1
ATOM 1290 N N . ALA A 1 171 ? 33.727 -26.842 -47.719 1.00 13.52 167 ALA A N 1
ATOM 1291 C CA . ALA A 1 171 ? 32.586 -25.924 -47.750 1.00 13.91 167 ALA A CA 1
ATOM 1292 C C . ALA A 1 171 ? 31.713 -26.150 -46.546 1.00 13.22 167 ALA A C 1
ATOM 1293 O O . ALA A 1 171 ? 31.436 -27.305 -46.200 1.00 11.71 167 ALA A O 1
ATOM 1295 N N . ILE A 1 172 ? 31.255 -25.050 -45.915 1.00 13.11 168 ILE A N 1
ATOM 1296 C CA . ILE A 1 172 ? 30.287 -25.128 -44.801 1.00 12.72 168 ILE A CA 1
ATOM 1297 C C . ILE A 1 172 ? 29.287 -23.978 -44.970 1.00 12.24 168 ILE A C 1
ATOM 1298 O O . ILE A 1 172 ? 29.684 -22.831 -45.109 1.00 13.12 168 ILE A O 1
ATOM 1303 N N . SER A 1 173 ? 28.012 -24.315 -44.961 1.00 11.50 169 SER A N 1
ATOM 1304 C CA . SER A 1 173 ? 26.928 -23.374 -45.043 1.00 11.58 169 SER A CA 1
ATOM 1305 C C . SER A 1 173 ? 26.735 -22.618 -43.702 1.00 11.57 169 SER A C 1
ATOM 1306 O O . SER A 1 173 ? 27.329 -23.006 -42.683 1.00 10.32 169 SER A O 1
ATOM 1309 N N . PRO A 1 174 ? 25.876 -21.577 -43.689 1.00 12.04 170 PRO A N 1
ATOM 1310 C CA . PRO A 1 174 ? 25.443 -21.046 -42.404 1.00 11.52 170 PRO A CA 1
ATOM 1311 C C . PRO A 1 174 ? 24.710 -22.179 -41.654 1.00 10.90 170 PRO A C 1
ATOM 1312 O O . PRO A 1 174 ? 24.252 -23.119 -42.277 1.00 10.40 170 PRO A O 1
ATOM 1316 N N . THR A 1 175 ? 24.587 -22.061 -40.342 1.00 9.55 171 THR A N 1
ATOM 1317 C CA . THR A 1 175 ? 23.832 -23.007 -39.509 1.00 9.16 171 THR A CA 1
ATOM 1318 C C . THR A 1 175 ? 22.339 -22.665 -39.606 1.00 9.55 171 THR A C 1
ATOM 1319 O O . THR A 1 175 ? 21.982 -21.476 -39.673 1.00 10.11 171 THR A O 1
ATOM 1323 N N . PHE A 1 176 ? 21.518 -23.680 -39.716 1.00 9.51 172 PHE A N 1
ATOM 1324 C CA . PHE A 1 176 ? 20.056 -23.517 -39.823 1.00 10.20 172 PHE A CA 1
ATOM 1325 C C . PHE A 1 176 ? 19.447 -24.319 -38.684 1.00 10.06 172 PHE A C 1
ATOM 1326 O O . PHE A 1 176 ? 20.152 -25.126 -38.043 1.00 10.46 172 PHE A O 1
ATOM 1334 N N . SER A 1 177 ? 18.155 -24.128 -38.448 1.00 10.94 173 SER A N 1
ATOM 1335 C CA . SER A 1 177 ? 17.478 -24.846 -37.423 1.00 11.86 173 SER A CA 1
ATOM 1336 C C . SER A 1 177 ? 16.001 -24.954 -37.696 1.00 13.67 173 SER A C 1
ATOM 1337 O O . SER A 1 177 ? 15.389 -24.087 -38.301 1.00 13.88 173 SER A O 1
ATOM 1340 N N . THR A 1 178 ? 15.457 -26.075 -37.232 1.00 14.58 174 THR A N 1
ATOM 1341 C CA . THR A 1 178 ? 14.031 -26.266 -37.111 1.00 15.11 174 THR A CA 1
ATOM 1342 C C . THR A 1 178 ? 13.715 -26.174 -35.630 1.00 17.14 174 THR A C 1
ATOM 1343 O O . THR A 1 178 ? 14.602 -25.923 -34.830 1.00 15.86 174 THR A O 1
ATOM 1347 N N . ASP A 1 179 ? 12.466 -26.409 -35.226 1.00 18.37 175 ASP A N 1
ATOM 1348 C CA . ASP A 1 179 ? 12.202 -26.444 -33.782 1.00 20.62 175 ASP A CA 1
ATOM 1349 C C . ASP A 1 179 ? 12.647 -27.749 -33.102 1.00 19.22 175 ASP A C 1
ATOM 1350 O O . ASP A 1 179 ? 12.480 -27.893 -31.889 1.00 20.47 175 ASP A O 1
ATOM 1355 N N . PHE A 1 180 ? 13.193 -28.697 -33.872 1.00 17.27 176 PHE A N 1
ATOM 1356 C CA . PHE A 1 180 ? 13.625 -29.982 -33.307 1.00 17.17 176 PHE A CA 1
ATOM 1357 C C . PHE A 1 180 ? 15.108 -30.338 -33.518 1.00 15.29 176 PHE A C 1
ATOM 1358 O O . PHE A 1 180 ? 15.579 -31.335 -32.950 1.00 14.24 176 PHE A O 1
ATOM 1366 N N . VAL A 1 181 ? 15.821 -29.570 -34.334 1.00 13.01 177 VAL A N 1
ATOM 1367 C CA . VAL A 1 181 ? 17.271 -29.836 -34.543 1.00 12.17 177 VAL A CA 1
ATOM 1368 C C . VAL A 1 181 ? 18.002 -28.652 -35.188 1.00 12.97 177 VAL A C 1
ATOM 1369 O O . VAL A 1 181 ? 17.393 -27.863 -35.927 1.00 11.77 177 VAL A O 1
ATOM 1373 N N . SER A 1 182 ? 19.307 -28.537 -34.894 1.00 12.45 178 SER A N 1
ATOM 1374 C CA A SER A 1 182 ? 20.134 -27.609 -35.654 0.50 12.20 178 SER A CA 1
ATOM 1375 C CA B SER A 1 182 ? 20.244 -27.626 -35.543 0.50 12.50 178 SER A CA 1
ATOM 1376 C C . SER A 1 182 ? 20.988 -28.408 -36.629 1.00 12.61 178 SER A C 1
ATOM 1377 O O . SER A 1 182 ? 21.320 -29.591 -36.405 1.00 12.51 178 SER A O 1
ATOM 1382 N N . TYR A 1 183 ? 21.309 -27.766 -37.762 1.00 12.80 179 TYR A N 1
ATOM 1383 C CA . TYR A 1 183 ? 21.925 -28.462 -38.879 1.00 12.28 179 TYR A CA 1
ATOM 1384 C C . TYR A 1 183 ? 22.620 -27.503 -39.823 1.00 12.98 179 TYR A C 1
ATOM 1385 O O . TYR A 1 183 ? 22.408 -26.279 -39.784 1.00 12.04 179 TYR A O 1
ATOM 1394 N N . ASP A 1 184 ? 23.540 -28.055 -40.617 1.00 11.93 180 ASP A N 1
ATOM 1395 C CA . ASP A 1 184 ? 24.093 -27.321 -41.728 1.00 12.01 180 ASP A CA 1
ATOM 1396 C C . ASP A 1 184 ? 24.464 -28.256 -42.887 1.00 11.71 180 ASP A C 1
ATOM 1397 O O . ASP A 1 184 ? 24.230 -29.469 -42.823 1.00 12.81 180 ASP A O 1
ATOM 1402 N N . PHE A 1 185 ? 24.988 -27.653 -43.951 1.00 11.55 181 PHE A N 1
ATOM 1403 C CA . PHE A 1 185 ? 25.398 -28.353 -45.150 1.00 11.87 181 PHE A CA 1
ATOM 1404 C C . PHE A 1 185 ? 26.878 -28.197 -45.306 1.00 11.49 181 PHE A C 1
ATOM 1405 O O . PHE A 1 185 ? 27.411 -27.097 -45.143 1.00 11.19 181 PHE A O 1
ATOM 1413 N N . VAL A 1 186 ? 27.560 -29.302 -45.546 1.00 11.52 182 VAL A N 1
ATOM 1414 C CA . VAL A 1 186 ? 28.973 -29.268 -45.838 1.00 11.86 182 VAL A CA 1
ATOM 1415 C C . VAL A 1 186 ? 29.331 -30.026 -47.127 1.00 12.82 182 VAL A C 1
ATOM 1416 O O . VAL A 1 186 ? 28.576 -30.889 -47.570 1.00 12.15 182 VAL A O 1
ATOM 1420 N N . ILE A 1 187 ? 30.538 -29.743 -47.637 1.00 13.61 183 ILE A N 1
ATOM 1421 C CA . ILE A 1 187 ? 31.131 -30.486 -48.753 1.00 13.10 183 ILE A CA 1
ATOM 1422 C C . ILE A 1 187 ? 32.428 -31.066 -48.317 1.00 15.29 183 ILE A C 1
ATOM 1423 O O . ILE A 1 187 ? 33.264 -30.362 -47.765 1.00 16.13 183 ILE A O 1
ATOM 1428 N N . TYR A 1 188 ? 32.600 -32.373 -48.552 1.00 14.58 184 TYR A N 1
ATOM 1429 C CA . TYR A 1 188 ? 33.879 -33.017 -48.393 1.00 14.96 184 TYR A CA 1
ATOM 1430 C C . TYR A 1 188 ? 34.445 -33.288 -49.787 1.00 16.90 184 TYR A C 1
ATOM 1431 O O . TYR A 1 188 ? 33.679 -33.624 -50.704 1.00 16.19 184 TYR A O 1
ATOM 1440 N N . GLU A 1 189 ? 35.780 -33.209 -49.929 1.00 18.67 185 GLU A N 1
ATOM 1441 C CA . GLU A 1 189 ? 36.486 -33.529 -51.174 1.00 20.72 185 GLU A CA 1
ATOM 1442 C C . GLU A 1 189 ? 37.806 -34.194 -50.846 1.00 23.03 185 GLU A C 1
ATOM 1443 O O . GLU A 1 189 ? 38.310 -34.058 -49.748 1.00 21.86 185 GLU A O 1
ATOM 1449 N N . ARG A 1 190 ? 38.360 -34.889 -51.825 1.00 26.12 186 ARG A N 1
ATOM 1450 C CA . ARG A 1 190 ? 39.682 -35.513 -51.681 1.00 28.88 186 ARG A CA 1
ATOM 1451 C C . ARG A 1 190 ? 40.806 -34.490 -51.605 1.00 29.88 186 ARG A C 1
ATOM 1452 O O . ARG A 1 190 ? 40.823 -33.533 -52.371 1.00 32.78 186 ARG A O 1
ATOM 1460 N N . LYS A 1 191 ? 41.745 -34.676 -50.691 1.00 68.32 187 LYS A N 1
ATOM 1461 C CA . LYS A 1 191 ? 42.873 -33.756 -50.583 1.00 64.45 187 LYS A CA 1
ATOM 1462 C C . LYS A 1 191 ? 43.676 -33.720 -51.886 1.00 67.61 187 LYS A C 1
ATOM 1463 O O . LYS A 1 191 ? 43.930 -32.648 -52.436 1.00 66.51 187 LYS A O 1
ATOM 1469 N N . ASP A 1 192 ? 44.055 -34.892 -52.389 1.00 71.13 188 ASP A N 1
ATOM 1470 C CA . ASP A 1 192 ? 44.682 -34.984 -53.713 1.00 75.46 188 ASP A CA 1
ATOM 1471 C C . ASP A 1 192 ? 43.721 -34.526 -54.807 1.00 78.43 188 ASP A C 1
ATOM 1472 O O . ASP A 1 192 ? 44.141 -34.157 -55.901 1.00 81.12 188 ASP A O 1
ATOM 1477 N N . ASP A 1 199 ? 44.455 -17.758 -59.839 1.00 55.00 195 ASP A N 1
ATOM 1478 C CA . ASP A 1 199 ? 44.843 -16.548 -59.099 1.00 51.18 195 ASP A CA 1
ATOM 1479 C C . ASP A 1 199 ? 44.110 -15.307 -59.623 1.00 49.15 195 ASP A C 1
ATOM 1480 O O . ASP A 1 199 ? 43.580 -15.328 -60.740 1.00 51.79 195 ASP A O 1
ATOM 1482 N N . PRO A 1 200 ? 44.081 -14.218 -58.831 1.00 44.75 196 PRO A N 1
ATOM 1483 C CA . PRO A 1 200 ? 43.340 -13.017 -59.244 1.00 42.76 196 PRO A CA 1
ATOM 1484 C C . PRO A 1 200 ? 44.011 -12.284 -60.400 1.00 41.99 196 PRO A C 1
ATOM 1485 O O . PRO A 1 200 ? 45.240 -12.297 -60.497 1.00 43.01 196 PRO A O 1
ATOM 1489 N N . PRO A 1 201 ? 43.212 -11.682 -61.294 1.00 40.85 197 PRO A N 1
ATOM 1490 C CA . PRO A 1 201 ? 43.765 -10.930 -62.435 1.00 39.78 197 PRO A CA 1
ATOM 1491 C C . PRO A 1 201 ? 44.736 -9.830 -62.000 1.00 35.46 197 PRO A C 1
ATOM 1492 O O . PRO A 1 201 ? 44.590 -9.287 -60.909 1.00 31.33 197 PRO A O 1
ATOM 1496 N N . PHE A 1 202 ? 45.721 -9.510 -62.841 1.00 35.19 198 PHE A N 1
ATOM 1497 C CA . PHE A 1 202 ? 46.747 -8.539 -62.465 1.00 33.42 198 PHE A CA 1
ATOM 1498 C C . PHE A 1 202 ? 46.169 -7.173 -62.098 1.00 29.99 198 PHE A C 1
ATOM 1499 O O . PHE A 1 202 ? 46.655 -6.522 -61.170 1.00 28.16 198 PHE A O 1
ATOM 1507 N N . ASP A 1 203 ? 45.135 -6.735 -62.818 1.00 29.42 199 ASP A N 1
ATOM 1508 C CA . ASP A 1 203 ? 44.524 -5.435 -62.527 1.00 26.36 199 ASP A CA 1
ATOM 1509 C C . ASP A 1 203 ? 44.069 -5.342 -61.060 1.00 24.52 199 ASP A C 1
ATOM 1510 O O . ASP A 1 203 ? 44.110 -4.272 -60.472 1.00 22.41 199 ASP A O 1
ATOM 1515 N N . GLN A 1 204 ? 43.629 -6.457 -60.481 1.00 25.62 200 GLN A N 1
ATOM 1516 C CA . GLN A 1 204 ? 43.228 -6.453 -59.072 1.00 25.60 200 GLN A CA 1
ATOM 1517 C C . GLN A 1 204 ? 44.406 -6.051 -58.183 1.00 25.50 200 GLN A C 1
ATOM 1518 O O . GLN A 1 204 ? 44.271 -5.187 -57.319 1.00 25.50 200 GLN A O 1
ATOM 1524 N N . LEU A 1 205 ? 45.577 -6.607 -58.463 1.00 26.26 201 LEU A N 1
ATOM 1525 C CA . LEU A 1 205 ? 46.772 -6.301 -57.687 1.00 26.43 201 LEU A CA 1
ATOM 1526 C C . LEU A 1 205 ? 47.295 -4.881 -57.938 1.00 25.76 201 LEU A C 1
ATOM 1527 O O . LEU A 1 205 ? 47.616 -4.152 -57.013 1.00 25.61 201 LEU A O 1
ATOM 1532 N N . LEU A 1 206 ? 47.318 -4.475 -59.202 1.00 25.13 202 LEU A N 1
ATOM 1533 C CA . LEU A 1 206 ? 47.734 -3.145 -59.601 1.00 23.67 202 LEU A CA 1
ATOM 1534 C C . LEU A 1 206 ? 46.882 -2.046 -58.998 1.00 20.70 202 LEU A C 1
ATOM 1535 O O . LEU A 1 206 ? 47.395 -1.073 -58.505 1.00 20.06 202 LEU A O 1
ATOM 1540 N N . MET A 1 207 ? 45.566 -2.215 -59.057 1.00 19.83 203 MET A N 1
ATOM 1541 C CA . MET A 1 207 ? 44.634 -1.182 -58.648 1.00 17.99 203 MET A CA 1
ATOM 1542 C C . MET A 1 207 ? 44.387 -1.086 -57.135 1.00 17.74 203 MET A C 1
ATOM 1543 O O . MET A 1 207 ? 43.519 -0.345 -56.722 1.00 18.00 203 MET A O 1
ATOM 1548 N N . THR A 1 208 ? 45.135 -1.840 -56.324 1.00 18.77 204 THR A N 1
ATOM 1549 C CA . THR A 1 208 ? 45.180 -1.611 -54.898 1.00 18.82 204 THR A CA 1
ATOM 1550 C C . THR A 1 208 ? 46.057 -0.380 -54.639 1.00 19.08 204 THR A C 1
ATOM 1551 O O . THR A 1 208 ? 45.916 0.279 -53.617 1.00 18.88 204 THR A O 1
ATOM 1555 N N . GLY A 1 209 ? 46.973 -0.114 -55.560 1.00 19.54 205 GLY A N 1
ATOM 1556 C CA . GLY A 1 209 ? 47.943 0.934 -55.393 1.00 21.30 205 GLY A CA 1
ATOM 1557 C C . GLY A 1 209 ? 49.054 0.599 -54.430 1.00 24.18 205 GLY A C 1
ATOM 1558 O O . GLY A 1 209 ? 49.859 1.468 -54.124 1.00 26.04 205 GLY A O 1
ATOM 1559 N N . THR A 1 210 ? 49.128 -0.653 -53.956 1.00 26.15 206 THR A N 1
ATOM 1560 C CA . THR A 1 210 ? 50.165 -1.072 -52.980 1.00 29.24 206 THR A CA 1
ATOM 1561 C C . THR A 1 210 ? 50.939 -2.262 -53.549 1.00 32.64 206 THR A C 1
ATOM 1562 O O . THR A 1 210 ? 50.711 -2.660 -54.706 1.00 32.59 206 THR A O 1
ATOM 1566 N N . ASP A 1 211 ? 51.860 -2.819 -52.762 1.00 35.92 207 ASP A N 1
ATOM 1567 C CA . ASP A 1 211 ? 52.832 -3.768 -53.294 1.00 39.76 207 ASP A CA 1
ATOM 1568 C C . ASP A 1 211 ? 52.092 -4.908 -53.967 1.00 39.75 207 ASP A C 1
ATOM 1569 O O . ASP A 1 211 ? 51.184 -5.483 -53.385 1.00 38.76 207 ASP A O 1
ATOM 1574 N N . ILE A 1 212 ? 52.469 -5.203 -55.211 1.00 41.52 208 ILE A N 1
ATOM 1575 C CA . ILE A 1 212 ? 51.799 -6.244 -55.990 1.00 42.66 208 ILE A CA 1
ATOM 1576 C C . ILE A 1 212 ? 52.150 -7.681 -55.514 1.00 45.31 208 ILE A C 1
ATOM 1577 O O . ILE A 1 212 ? 51.425 -8.630 -55.818 1.00 45.09 208 ILE A O 1
ATOM 1582 N N . SER A 1 213 ? 53.242 -7.816 -54.763 1.00 47.72 209 SER A N 1
ATOM 1583 C CA . SER A 1 213 ? 53.601 -9.071 -54.113 1.00 50.20 209 SER A CA 1
ATOM 1584 C C . SER A 1 213 ? 53.604 -8.884 -52.594 1.00 49.96 209 SER A C 1
ATOM 1585 O O . SER A 1 213 ? 54.604 -8.451 -52.015 1.00 52.12 209 SER A O 1
ATOM 1588 N N . VAL A 1 214 ? 52.481 -9.230 -51.963 1.00 48.33 210 VAL A N 1
ATOM 1589 C CA . VAL A 1 214 ? 52.296 -9.095 -50.509 1.00 47.39 210 VAL A CA 1
ATOM 1590 C C . VAL A 1 214 ? 52.575 -10.417 -49.776 1.00 47.52 210 VAL A C 1
ATOM 1591 O O . VAL A 1 214 ? 52.051 -11.469 -50.165 1.00 47.23 210 VAL A O 1
ATOM 1593 N N . PRO A 1 215 ? 53.388 -10.373 -48.700 1.00 47.66 211 PRO A N 1
ATOM 1594 C CA . PRO A 1 215 ? 53.533 -11.602 -47.919 1.00 46.97 211 PRO A CA 1
ATOM 1595 C C . PRO A 1 215 ? 52.154 -12.043 -47.458 1.00 43.99 211 PRO A C 1
ATOM 1596 O O . PRO A 1 215 ? 51.416 -11.244 -46.884 1.00 42.31 211 PRO A O 1
ATOM 1600 N N . LYS A 1 216 ? 51.800 -13.289 -47.742 1.00 42.37 212 LYS A N 1
ATOM 1601 C CA . LYS A 1 216 ? 50.496 -13.800 -47.374 1.00 39.77 212 LYS A CA 1
ATOM 1602 C C . LYS A 1 216 ? 50.465 -13.944 -45.834 1.00 37.52 212 LYS A C 1
ATOM 1603 O O . LYS A 1 216 ? 51.523 -14.069 -45.195 1.00 38.11 212 LYS A O 1
ATOM 1605 N N . PRO A 1 217 ? 49.266 -13.912 -45.235 1.00 34.86 213 PRO A N 1
ATOM 1606 C CA . PRO A 1 217 ? 49.175 -13.920 -43.753 1.00 33.76 213 PRO A CA 1
ATOM 1607 C C . PRO A 1 217 ? 49.801 -15.124 -43.053 1.00 33.75 213 PRO A C 1
ATOM 1608 O O . PRO A 1 217 ? 49.605 -16.252 -43.489 1.00 34.17 213 PRO A O 1
ATOM 1612 N N . LYS A 1 218 ? 50.513 -14.896 -41.948 1.00 32.84 214 LYS A N 1
ATOM 1613 C CA . LYS A 1 218 ? 51.110 -15.980 -41.201 1.00 32.81 214 LYS A CA 1
ATOM 1614 C C . LYS A 1 218 ? 50.108 -16.985 -40.621 1.00 31.22 214 LYS A C 1
ATOM 1615 O O . LYS A 1 218 ? 50.424 -18.168 -40.519 1.00 29.76 214 LYS A O 1
ATOM 1621 N N . TYR A 1 219 ? 48.910 -16.512 -40.247 1.00 16.11 215 TYR A N 1
ATOM 1622 C CA . TYR A 1 219 ? 47.874 -17.387 -39.673 1.00 15.29 215 TYR A CA 1
ATOM 1623 C C . TYR A 1 219 ? 46.600 -17.321 -40.515 1.00 14.27 215 TYR A C 1
ATOM 1624 O O . TYR A 1 219 ? 46.170 -16.258 -40.876 1.00 13.99 215 TYR A O 1
ATOM 1633 N N . VAL A 1 220 ? 46.034 -18.482 -40.819 1.00 13.23 216 VAL A N 1
ATOM 1634 C CA . VAL A 1 220 ? 44.776 -18.582 -41.561 1.00 13.95 216 VAL A CA 1
ATOM 1635 C C . VAL A 1 220 ? 43.954 -19.642 -40.869 1.00 13.24 216 VAL A C 1
ATOM 1636 O O . VAL A 1 220 ? 44.411 -20.768 -40.702 1.00 13.97 216 VAL A O 1
ATOM 1640 N N . ALA A 1 221 ? 42.749 -19.260 -40.463 1.00 13.51 217 ALA A N 1
ATOM 1641 C CA . ALA A 1 221 ? 41.794 -20.202 -39.913 1.00 13.63 217 ALA A CA 1
ATOM 1642 C C . ALA A 1 221 ? 41.336 -21.242 -40.964 1.00 14.28 217 ALA A C 1
ATOM 1643 O O . ALA A 1 221 ? 40.990 -20.867 -42.086 1.00 15.65 217 ALA A O 1
ATOM 1645 N N . CYS A 1 222 ? 41.305 -22.521 -40.578 1.00 14.05 218 CYS A N 1
ATOM 1646 C CA . CYS A 1 222 ? 40.774 -23.640 -41.402 1.00 13.88 218 CYS A CA 1
ATOM 1647 C C . CYS A 1 222 ? 41.083 -23.508 -42.873 1.00 13.98 218 CYS A C 1
ATOM 1648 O O . CYS A 1 222 ? 40.180 -23.327 -43.681 1.00 12.37 218 CYS A O 1
ATOM 1651 N N . PRO A 1 223 ? 42.378 -23.548 -43.220 1.00 13.72 219 PRO A N 1
ATOM 1652 C CA . PRO A 1 223 ? 42.776 -23.118 -44.514 1.00 14.09 219 PRO A CA 1
ATOM 1653 C C . PRO A 1 223 ? 42.229 -24.004 -45.671 1.00 15.61 219 PRO A C 1
ATOM 1654 O O . PRO A 1 223 ? 42.263 -23.564 -46.825 1.00 16.32 219 PRO A O 1
ATOM 1658 N N . GLY A 1 224 ? 41.804 -25.231 -45.361 1.00 15.31 220 GLY A N 1
ATOM 1659 C CA . GLY A 1 224 ? 41.189 -26.131 -46.342 1.00 16.16 220 GLY A CA 1
ATOM 1660 C C . GLY A 1 224 ? 39.711 -25.807 -46.662 1.00 14.96 220 GLY A C 1
ATOM 1661 O O . GLY A 1 224 ? 39.149 -26.340 -47.623 1.00 15.74 220 GLY A O 1
ATOM 1662 N N . VAL A 1 225 ? 39.071 -24.973 -45.861 1.00 13.49 221 VAL A N 1
ATOM 1663 C CA . VAL A 1 225 ? 37.666 -24.588 -46.111 1.00 12.81 221 VAL A CA 1
ATOM 1664 C C . VAL A 1 225 ? 37.650 -23.374 -47.065 1.00 14.38 221 VAL A C 1
ATOM 1665 O O . VAL A 1 225 ? 38.059 -22.272 -46.699 1.00 12.16 221 VAL A O 1
ATOM 1669 N N . ARG A 1 226 ? 37.173 -23.609 -48.287 1.00 15.49 222 ARG A N 1
ATOM 1670 C CA . ARG A 1 226 ? 37.102 -22.585 -49.323 1.00 16.25 222 ARG A CA 1
ATOM 1671 C C . ARG A 1 226 ? 35.800 -21.776 -49.290 1.00 16.39 222 ARG A C 1
ATOM 1672 O O . ARG A 1 226 ? 35.817 -20.556 -49.495 1.00 15.47 222 ARG A O 1
ATOM 1674 N N . ILE A 1 227 ? 34.665 -22.442 -49.084 1.00 15.92 223 ILE A N 1
ATOM 1675 C CA . ILE A 1 227 ? 33.375 -21.740 -48.966 1.00 14.66 223 ILE A CA 1
ATOM 1676 C C . ILE A 1 227 ? 33.058 -21.632 -47.450 1.00 14.42 223 ILE A C 1
ATOM 1677 O O . ILE A 1 227 ? 32.817 -22.636 -46.792 1.00 13.98 223 ILE A O 1
ATOM 1682 N N . ARG A 1 228 ? 33.101 -20.411 -46.916 1.00 12.37 224 ARG A N 1
ATOM 1683 C CA . ARG A 1 228 ? 33.216 -20.209 -45.458 1.00 12.73 224 ARG A CA 1
ATOM 1684 C C . ARG A 1 228 ? 32.029 -19.451 -44.919 1.00 11.84 224 ARG A C 1
ATOM 1685 O O . ARG A 1 228 ? 32.144 -18.314 -44.461 1.00 12.90 224 ARG A O 1
ATOM 1693 N N . ASN A 1 229 ? 30.864 -20.070 -45.003 1.00 11.67 225 ASN A N 1
ATOM 1694 C CA . ASN A 1 229 ? 29.601 -19.397 -44.688 1.00 10.42 225 ASN A CA 1
ATOM 1695 C C . ASN A 1 229 ? 29.072 -19.626 -43.246 1.00 11.23 225 ASN A C 1
ATOM 1696 O O . ASN A 1 229 ? 28.157 -18.935 -42.835 1.00 11.20 225 ASN A O 1
ATOM 1701 N N . HIS A 1 230 ? 29.658 -20.552 -42.484 1.00 9.82 226 HIS A N 1
ATOM 1702 C CA . HIS A 1 230 ? 29.386 -20.661 -41.049 1.00 10.02 226 HIS A CA 1
ATOM 1703 C C . HIS A 1 230 ? 29.725 -19.301 -40.402 1.00 9.67 226 HIS A C 1
ATOM 1704 O O . HIS A 1 230 ? 30.808 -18.757 -40.654 1.00 10.42 226 HIS A O 1
ATOM 1711 N N . GLU A 1 231 ? 28.836 -18.754 -39.582 1.00 9.27 227 GLU A N 1
ATOM 1712 C CA . GLU A 1 231 ? 29.116 -17.449 -38.924 1.00 8.40 227 GLU A CA 1
ATOM 1713 C C . GLU A 1 231 ? 30.339 -17.482 -38.003 1.00 8.06 227 GLU A C 1
ATOM 1714 O O . GLU A 1 231 ? 30.879 -16.449 -37.682 1.00 8.65 227 GLU A O 1
ATOM 1720 N N . GLU A 1 232 ? 30.739 -18.657 -37.548 1.00 8.07 228 GLU A N 1
ATOM 1721 C CA . GLU A 1 232 ? 31.870 -18.755 -36.633 1.00 8.32 228 GLU A CA 1
ATOM 1722 C C . GLU A 1 232 ? 33.155 -18.395 -37.335 1.00 8.35 228 GLU A C 1
ATOM 1723 O O . GLU A 1 232 ? 34.102 -18.009 -36.686 1.00 9.81 228 GLU A O 1
ATOM 1729 N N . PHE A 1 233 ? 33.212 -18.498 -38.662 1.00 9.45 229 PHE A N 1
ATOM 1730 C CA . PHE A 1 233 ? 34.403 -18.025 -39.386 1.00 8.82 229 PHE A CA 1
ATOM 1731 C C . PHE A 1 233 ? 34.667 -16.528 -39.198 1.00 9.13 229 PHE A C 1
ATOM 1732 O O . PHE A 1 233 ? 35.807 -16.086 -39.257 1.00 9.50 229 PHE A O 1
ATOM 1740 N N . GLN A 1 234 ? 33.632 -15.750 -38.929 1.00 9.57 230 GLN A N 1
ATOM 1741 C CA . GLN A 1 234 ? 33.871 -14.324 -38.619 1.00 9.30 230 GLN A CA 1
ATOM 1742 C C . GLN A 1 234 ? 34.837 -14.196 -37.446 1.00 9.59 230 GLN A C 1
ATOM 1743 O O . GLN A 1 234 ? 35.780 -13.381 -37.502 1.00 9.48 230 GLN A O 1
ATOM 1749 N N . TYR A 1 235 ? 34.576 -14.984 -36.394 1.00 9.41 231 TYR A N 1
ATOM 1750 C CA . TYR A 1 235 ? 35.402 -14.966 -35.196 1.00 8.21 231 TYR A CA 1
ATOM 1751 C C . TYR A 1 235 ? 36.792 -15.554 -35.458 1.00 8.38 231 TYR A C 1
ATOM 1752 O O . TYR A 1 235 ? 37.823 -14.968 -35.079 1.00 8.75 231 TYR A O 1
ATOM 1761 N N . LEU A 1 236 ? 36.847 -16.702 -36.131 1.00 7.95 232 LEU A N 1
ATOM 1762 C CA . LEU A 1 236 ? 38.119 -17.365 -36.365 1.00 9.02 232 LEU A CA 1
ATOM 1763 C C . LEU A 1 236 ? 39.005 -16.497 -37.277 1.00 9.77 232 LEU A C 1
ATOM 1764 O O . LEU A 1 236 ? 40.222 -16.423 -37.067 1.00 10.02 232 LEU A O 1
ATOM 1769 N N . ASP A 1 237 ? 38.387 -15.820 -38.240 1.00 9.85 233 ASP A N 1
ATOM 1770 C CA . ASP A 1 237 ? 39.124 -14.941 -39.176 1.00 11.41 233 ASP A CA 1
ATOM 1771 C C . ASP A 1 237 ? 39.731 -13.757 -38.428 1.00 9.76 233 ASP A C 1
ATOM 1772 O O . ASP A 1 237 ? 40.885 -13.335 -38.695 1.00 11.20 233 ASP A O 1
ATOM 1777 N N . ILE A 1 238 ? 38.973 -13.270 -37.445 1.00 11.03 234 ILE A N 1
ATOM 1778 C CA . ILE A 1 238 ? 39.454 -12.203 -36.552 1.00 8.84 234 ILE A CA 1
ATOM 1779 C C . ILE A 1 238 ? 40.627 -12.636 -35.715 1.00 10.20 234 ILE A C 1
ATOM 1780 O O . ILE A 1 238 ? 41.670 -11.950 -35.701 1.00 8.86 234 ILE A O 1
ATOM 1785 N N . LEU A 1 239 ? 40.535 -13.815 -35.079 1.00 9.91 235 LEU A N 1
ATOM 1786 C CA . LEU A 1 239 ? 41.686 -14.352 -34.386 1.00 9.85 235 LEU A CA 1
ATOM 1787 C C . LEU A 1 239 ? 42.896 -14.448 -35.324 1.00 10.56 235 LEU A C 1
ATOM 1788 O O . LEU A 1 239 ? 44.026 -14.050 -34.976 1.00 11.17 235 LEU A O 1
ATOM 1793 N N . ALA A 1 240 ? 42.708 -15.023 -36.521 1.00 9.65 236 ALA A N 1
ATOM 1794 C CA . ALA A 1 240 ? 43.850 -15.146 -37.430 1.00 10.47 236 ALA A CA 1
ATOM 1795 C C . ALA A 1 240 ? 44.417 -13.786 -37.883 1.00 9.52 236 ALA A C 1
ATOM 1796 O O . ALA A 1 240 ? 45.611 -13.647 -38.127 1.00 9.43 236 ALA A O 1
ATOM 1798 N N . ASP A 1 241 ? 43.535 -12.816 -38.046 1.00 9.83 237 ASP A N 1
ATOM 1799 C CA . ASP A 1 241 ? 43.902 -11.458 -38.491 1.00 10.22 237 ASP A CA 1
ATOM 1800 C C . ASP A 1 241 ? 44.738 -10.705 -37.442 1.00 10.26 237 ASP A C 1
ATOM 1801 O O . ASP A 1 241 ? 45.707 -10.070 -37.773 1.00 10.66 237 ASP A O 1
ATOM 1806 N N . VAL A 1 242 ? 44.344 -10.820 -36.183 1.00 9.36 238 VAL A N 1
ATOM 1807 C CA . VAL A 1 242 ? 45.092 -10.191 -35.085 1.00 10.51 238 VAL A CA 1
ATOM 1808 C C . VAL A 1 242 ? 46.446 -10.847 -34.929 1.00 11.56 238 VAL A C 1
ATOM 1809 O O . VAL A 1 242 ? 47.435 -10.158 -34.736 1.00 12.60 238 VAL A O 1
ATOM 1813 N N . LEU A 1 243 ? 46.489 -12.184 -34.954 1.00 12.24 239 LEU A N 1
ATOM 1814 C CA . LEU A 1 243 ? 47.768 -12.882 -34.930 1.00 13.17 239 LEU A CA 1
ATOM 1815 C C . LEU A 1 243 ? 48.649 -12.510 -36.101 1.00 13.90 239 LEU A C 1
ATOM 1816 O O . LEU A 1 243 ? 49.889 -12.465 -35.960 1.00 12.92 239 LEU A O 1
ATOM 1821 N N . SER A 1 244 ? 48.048 -12.359 -37.283 1.00 13.82 240 SER A N 1
ATOM 1822 C CA . SER A 1 244 ? 48.832 -12.031 -38.502 1.00 15.92 240 SER A CA 1
ATOM 1823 C C . SER A 1 244 ? 49.331 -10.577 -38.611 1.00 16.51 240 SER A C 1
ATOM 1824 O O . SER A 1 244 ? 50.481 -10.337 -39.071 1.00 15.81 240 SER A O 1
ATOM 1827 N N . HIS A 1 245 ? 48.498 -9.635 -38.166 1.00 15.46 241 HIS A N 1
ATOM 1828 C CA . HIS A 1 245 ? 48.673 -8.200 -38.449 1.00 17.14 241 HIS A CA 1
ATOM 1829 C C . HIS A 1 245 ? 48.553 -7.274 -37.263 1.00 16.87 241 HIS A C 1
ATOM 1830 O O . HIS A 1 245 ? 48.774 -6.082 -37.416 1.00 18.76 241 HIS A O 1
ATOM 1837 N N . GLY A 1 246 ? 48.227 -7.817 -36.088 1.00 17.19 242 GLY A N 1
ATOM 1838 C CA . GLY A 1 246 ? 48.090 -7.021 -34.896 1.00 16.19 242 GLY A CA 1
ATOM 1839 C C . GLY A 1 246 ? 49.437 -6.534 -34.403 1.00 16.89 242 GLY A C 1
ATOM 1840 O O . GLY A 1 246 ? 50.491 -7.145 -34.660 1.00 17.45 242 GLY A O 1
ATOM 1841 N N . VAL A 1 247 ? 49.396 -5.414 -33.694 1.00 15.52 243 VAL A N 1
ATOM 1842 C CA . VAL A 1 247 ? 50.590 -4.850 -33.111 1.00 15.19 243 VAL A CA 1
ATOM 1843 C C . VAL A 1 247 ? 50.710 -5.314 -31.661 1.00 15.12 243 VAL A C 1
ATOM 1844 O O . VAL A 1 247 ? 49.754 -5.267 -30.900 1.00 14.18 243 VAL A O 1
ATOM 1848 N N . LEU A 1 248 ? 51.888 -5.770 -31.268 1.00 15.75 244 LEU A N 1
ATOM 1849 C CA . LEU A 1 248 ? 52.119 -6.167 -29.897 1.00 16.57 244 LEU A CA 1
ATOM 1850 C C . LEU A 1 248 ? 52.234 -4.902 -29.079 1.00 16.62 244 LEU A C 1
ATOM 1851 O O . LEU A 1 248 ? 53.037 -4.007 -29.391 1.00 18.62 244 LEU A O 1
ATOM 1856 N N . LYS A 1 249 ? 51.388 -4.778 -28.065 1.00 17.17 245 LYS A N 1
ATOM 1857 C CA . LYS A 1 249 ? 51.361 -3.587 -27.237 1.00 17.76 245 LYS A CA 1
ATOM 1858 C C . LYS A 1 249 ? 51.249 -3.936 -25.774 1.00 17.37 245 LYS A C 1
ATOM 1859 O O . LYS A 1 249 ? 50.489 -4.876 -25.425 1.00 16.42 245 LYS A O 1
ATOM 1865 N N . PRO A 1 250 ? 51.959 -3.177 -24.909 1.00 17.65 246 PRO A N 1
ATOM 1866 C CA . PRO A 1 250 ? 51.715 -3.254 -23.479 1.00 17.23 246 PRO A CA 1
ATOM 1867 C C . PRO A 1 250 ? 50.297 -2.785 -23.181 1.00 16.12 246 PRO A C 1
ATOM 1868 O O . PRO A 1 250 ? 49.626 -2.213 -24.046 1.00 15.51 246 PRO A O 1
ATOM 1872 N N . ASN A 1 251 ? 49.823 -3.121 -22.000 1.00 14.59 247 ASN A N 1
ATOM 1873 C CA . ASN A 1 251 ? 48.491 -2.715 -21.586 1.00 13.40 247 ASN A CA 1
ATOM 1874 C C . ASN A 1 251 ? 48.432 -2.745 -20.084 1.00 13.09 247 ASN A C 1
ATOM 1875 O O . ASN A 1 251 ? 49.398 -3.080 -19.416 1.00 13.20 247 ASN A O 1
ATOM 1880 N N . ARG A 1 252 ? 47.280 -2.358 -19.551 1.00 12.63 248 ARG A N 1
ATOM 1881 C CA . ARG A 1 252 ? 47.033 -2.281 -18.117 1.00 11.92 248 ARG A CA 1
ATOM 1882 C C . ARG A 1 252 ? 47.380 -3.547 -17.355 1.00 13.05 248 ARG A C 1
ATOM 1883 O O . ARG A 1 252 ? 47.811 -3.458 -16.200 1.00 15.19 248 ARG A O 1
ATOM 1891 N N . THR A 1 253 ? 47.164 -4.719 -17.954 1.00 13.32 249 THR A N 1
ATOM 1892 C CA . THR A 1 253 ? 47.299 -5.966 -17.195 1.00 15.39 249 THR A CA 1
ATOM 1893 C C . THR A 1 253 ? 48.727 -6.343 -16.899 1.00 18.06 249 THR A C 1
ATOM 1894 O O . THR A 1 253 ? 48.980 -7.177 -15.992 1.00 19.77 249 THR A O 1
ATOM 1898 N N . GLY A 1 254 ? 49.688 -5.821 -17.657 1.00 18.31 250 GLY A N 1
ATOM 1899 C CA . GLY A 1 254 ? 51.060 -6.335 -17.436 1.00 19.71 250 GLY A CA 1
ATOM 1900 C C . GLY A 1 254 ? 51.416 -7.582 -18.248 1.00 19.34 250 GLY A C 1
ATOM 1901 O O . GLY A 1 254 ? 52.576 -7.975 -18.260 1.00 20.43 250 GLY A O 1
ATOM 1902 N N . THR A 1 255 ? 50.449 -8.197 -18.920 1.00 16.35 251 THR A N 1
ATOM 1903 C CA . THR A 1 255 ? 50.740 -9.147 -20.004 1.00 16.12 251 THR A CA 1
ATOM 1904 C C . THR A 1 255 ? 50.427 -8.469 -21.328 1.00 15.10 251 THR A C 1
ATOM 1905 O O . THR A 1 255 ? 49.292 -8.035 -21.529 1.00 12.83 251 THR A O 1
ATOM 1909 N N . ASP A 1 256 ? 51.398 -8.442 -22.232 1.00 14.83 252 ASP A N 1
ATOM 1910 C CA . ASP A 1 256 ? 51.229 -7.747 -23.504 1.00 14.76 252 ASP A CA 1
ATOM 1911 C C . ASP A 1 256 ? 50.213 -8.503 -24.356 1.00 13.53 252 ASP A C 1
ATOM 1912 O O . ASP A 1 256 ? 49.933 -9.700 -24.123 1.00 11.90 252 ASP A O 1
ATOM 1917 N N . ALA A 1 257 ? 49.641 -7.797 -25.332 1.00 12.97 253 ALA A N 1
ATOM 1918 C CA . ALA A 1 257 ? 48.704 -8.389 -26.278 1.00 11.69 253 ALA A CA 1
ATOM 1919 C C . ALA A 1 257 ? 48.864 -7.870 -27.706 1.00 11.55 253 ALA A C 1
ATOM 1920 O O . ALA A 1 257 ? 49.199 -6.704 -27.916 1.00 12.80 253 ALA A O 1
ATOM 1922 N N . TYR A 1 258 ? 48.619 -8.750 -28.672 1.00 12.06 254 TYR A N 1
ATOM 1923 C CA . TYR A 1 258 ? 48.467 -8.384 -30.082 1.00 11.38 254 TYR A CA 1
ATOM 1924 C C . TYR A 1 258 ? 47.103 -7.757 -30.288 1.00 10.51 254 TYR A C 1
ATOM 1925 O O . TYR A 1 258 ? 46.114 -8.292 -29.875 1.00 9.57 254 TYR A O 1
ATOM 1934 N N . SER A 1 259 ? 47.090 -6.604 -30.938 1.00 10.66 255 SER A N 1
ATOM 1935 C CA . SER A 1 259 ? 45.931 -5.769 -31.020 1.00 12.08 255 SER A CA 1
ATOM 1936 C C . SER A 1 259 ? 45.690 -5.213 -32.424 1.00 10.96 255 SER A C 1
ATOM 1937 O O . SER A 1 259 ? 46.631 -4.813 -33.129 1.00 12.19 255 SER A O 1
ATOM 1940 N N . LYS A 1 260 ? 44.418 -5.134 -32.801 1.00 10.57 256 LYS A N 1
ATOM 1941 C CA . LYS A 1 260 ? 44.018 -4.465 -34.032 1.00 12.32 256 LYS A CA 1
ATOM 1942 C C . LYS A 1 260 ? 42.671 -3.840 -33.725 1.00 11.32 256 LYS A C 1
ATOM 1943 O O . LYS A 1 260 ? 41.994 -4.307 -32.801 1.00 11.40 256 LYS A O 1
ATOM 1949 N N . PHE A 1 261 ? 42.306 -2.798 -34.465 1.00 10.66 257 PHE A N 1
ATOM 1950 C CA . PHE A 1 261 ? 41.154 -1.970 -34.150 1.00 10.26 257 PHE A CA 1
ATOM 1951 C C . PHE A 1 261 ? 40.091 -2.052 -35.248 1.00 10.23 257 PHE A C 1
ATOM 1952 O O . PHE A 1 261 ? 40.379 -1.828 -36.437 1.00 10.97 257 PHE A O 1
ATOM 1960 N N . GLY A 1 262 ? 38.867 -2.277 -34.809 1.00 9.09 258 GLY A N 1
ATOM 1961 C CA . GLY A 1 262 ? 37.671 -2.125 -35.610 1.00 8.78 258 GLY A CA 1
ATOM 1962 C C . GLY A 1 262 ? 37.270 -3.366 -36.370 1.00 8.46 258 GLY A C 1
ATOM 1963 O O . GLY A 1 262 ? 37.850 -3.657 -37.408 1.00 9.50 258 GLY A O 1
ATOM 1964 N N . TYR A 1 263 ? 36.284 -4.095 -35.853 1.00 8.18 259 TYR A N 1
ATOM 1965 C CA . TYR A 1 263 ? 35.658 -5.173 -36.577 1.00 8.76 259 TYR A CA 1
ATOM 1966 C C . TYR A 1 263 ? 34.130 -5.085 -36.369 1.00 8.01 259 TYR A C 1
ATOM 1967 O O . TYR A 1 263 ? 33.640 -4.417 -35.446 1.00 8.84 259 TYR A O 1
ATOM 1976 N N . GLN A 1 264 ? 33.393 -5.809 -37.178 1.00 9.03 260 GLN A N 1
ATOM 1977 C CA . GLN A 1 264 ? 31.933 -5.905 -37.032 1.00 8.87 260 GLN A CA 1
ATOM 1978 C C . GLN A 1 264 ? 31.519 -7.306 -37.475 1.00 9.62 260 GLN A C 1
ATOM 1979 O O . GLN A 1 264 ? 31.805 -7.693 -38.616 1.00 11.50 260 GLN A O 1
ATOM 1985 N N . MET A 1 265 ? 30.931 -8.064 -36.547 1.00 8.84 261 MET A N 1
ATOM 1986 C CA . MET A 1 265 ? 30.462 -9.419 -36.783 1.00 8.80 261 MET A CA 1
ATOM 1987 C C . MET A 1 265 ? 28.941 -9.349 -36.745 1.00 9.71 261 MET A C 1
ATOM 1988 O O . MET A 1 265 ? 28.377 -8.495 -36.043 1.00 8.91 261 MET A O 1
ATOM 1993 N N . ARG A 1 266 ? 28.266 -10.212 -37.486 1.00 8.60 262 ARG A N 1
ATOM 1994 C CA . ARG A 1 266 ? 26.801 -10.352 -37.305 1.00 9.06 262 ARG A CA 1
ATOM 1995 C C . ARG A 1 266 ? 26.333 -11.784 -37.234 1.00 8.69 262 ARG A C 1
ATOM 1996 O O . ARG A 1 266 ? 26.881 -12.693 -37.879 1.00 8.64 262 ARG A O 1
ATOM 2004 N N . PHE A 1 267 ? 25.285 -11.986 -36.459 1.00 8.51 263 PHE A N 1
ATOM 2005 C CA . PHE A 1 267 ? 24.777 -13.329 -36.232 1.00 9.08 263 PHE A CA 1
ATOM 2006 C C . PHE A 1 267 ? 23.278 -13.301 -36.402 1.00 9.79 263 PHE A C 1
ATOM 2007 O O . PHE A 1 267 ? 22.621 -12.493 -35.751 1.00 8.97 263 PHE A O 1
ATOM 2015 N N . ASP A 1 268 ? 22.771 -14.175 -37.268 1.00 8.75 264 ASP A N 1
ATOM 2016 C CA . ASP A 1 268 ? 21.315 -14.314 -37.532 1.00 8.88 264 ASP A CA 1
ATOM 2017 C C . ASP A 1 268 ? 20.688 -15.158 -36.425 1.00 9.44 264 ASP A C 1
ATOM 2018 O O . ASP A 1 268 ? 20.765 -16.400 -36.453 1.00 10.07 264 ASP A O 1
ATOM 2023 N N . LEU A 1 269 ? 20.073 -14.495 -35.446 1.00 7.56 265 LEU A N 1
ATOM 2024 C CA . LEU A 1 269 ? 19.524 -15.194 -34.283 1.00 9.17 265 LEU A CA 1
ATOM 2025 C C . LEU A 1 269 ? 18.232 -16.013 -34.574 1.00 10.81 265 LEU A C 1
ATOM 2026 O O . LEU A 1 269 ? 17.775 -16.854 -33.750 1.00 12.36 265 LEU A O 1
ATOM 2031 N N . SER A 1 270 ? 17.651 -15.830 -35.759 1.00 10.13 266 SER A N 1
ATOM 2032 C CA . SER A 1 270 ? 16.494 -16.638 -36.137 1.00 11.63 266 SER A CA 1
ATOM 2033 C C . SER A 1 270 ? 16.944 -18.055 -36.556 1.00 11.65 266 SER A C 1
ATOM 2034 O O . SER A 1 270 ? 16.154 -18.990 -36.536 1.00 13.49 266 SER A O 1
ATOM 2037 N N . ARG A 1 271 ? 18.217 -18.208 -36.911 1.00 11.06 267 ARG A N 1
ATOM 2038 C CA . ARG A 1 271 ? 18.692 -19.469 -37.473 1.00 11.83 267 ARG A CA 1
ATOM 2039 C C . ARG A 1 271 ? 19.430 -20.341 -36.481 1.00 11.44 267 ARG A C 1
ATOM 2040 O O . ARG A 1 271 ? 19.372 -21.562 -36.554 1.00 12.01 267 ARG A O 1
ATOM 2048 N N . SER A 1 272 ? 20.238 -19.717 -35.636 1.00 11.15 268 SER A N 1
ATOM 2049 C CA . SER A 1 272 ? 21.045 -20.460 -34.674 1.00 11.46 268 SER A CA 1
ATOM 2050 C C . SER A 1 272 ? 21.460 -19.592 -33.520 1.00 10.38 268 SER A C 1
ATOM 2051 O O . SER A 1 272 ? 21.261 -18.377 -33.550 1.00 10.59 268 SER A O 1
ATOM 2054 N N . PHE A 1 273 ? 22.045 -20.235 -32.524 1.00 10.25 269 PHE A N 1
ATOM 2055 C CA . PHE A 1 273 ? 22.574 -19.567 -31.353 1.00 10.06 269 PHE A CA 1
ATOM 2056 C C . PHE A 1 273 ? 24.106 -19.613 -31.416 1.00 8.55 269 PHE A C 1
ATOM 2057 O O . PHE A 1 273 ? 24.688 -20.694 -31.460 1.00 7.82 269 PHE A O 1
ATOM 2065 N N . PRO A 1 274 ? 24.770 -18.430 -31.460 1.00 9.79 270 PRO A N 1
ATOM 2066 C CA . PRO A 1 274 ? 26.215 -18.385 -31.760 1.00 8.76 270 PRO A CA 1
ATOM 2067 C C . PRO A 1 274 ? 27.086 -18.667 -30.513 1.00 9.60 270 PRO A C 1
ATOM 2068 O O . PRO A 1 274 ? 27.836 -17.802 -30.034 1.00 9.60 270 PRO A O 1
ATOM 2072 N N . LEU A 1 275 ? 27.007 -19.889 -30.036 1.00 8.79 271 LEU A N 1
ATOM 2073 C CA . LEU A 1 275 ? 27.919 -20.379 -28.992 1.00 9.00 271 LEU A CA 1
ATOM 2074 C C . LEU A 1 275 ? 29.052 -21.085 -29.695 1.00 9.76 271 LEU A C 1
ATOM 2075 O O . LEU A 1 275 ? 28.824 -22.119 -30.327 1.00 9.08 271 LEU A O 1
ATOM 2080 N N . LEU A 1 276 ? 30.296 -20.606 -29.515 1.00 9.26 272 LEU A N 1
ATOM 2081 C CA . LEU A 1 276 ? 31.383 -21.116 -30.328 1.00 9.51 272 LEU A CA 1
ATOM 2082 C C . LEU A 1 276 ? 31.475 -22.652 -30.197 1.00 9.64 272 LEU A C 1
ATOM 2083 O O . LEU A 1 276 ? 31.299 -23.223 -29.106 1.00 9.74 272 LEU A O 1
ATOM 2088 N N . THR A 1 277 ? 31.780 -23.292 -31.325 1.00 10.05 273 THR A N 1
ATOM 2089 C CA . THR A 1 277 ? 31.932 -24.733 -31.399 1.00 9.16 273 THR A CA 1
ATOM 2090 C C . THR A 1 277 ? 33.391 -25.161 -31.454 1.00 9.94 273 THR A C 1
ATOM 2091 O O . THR A 1 277 ? 33.667 -26.347 -31.266 1.00 9.21 273 THR A O 1
ATOM 2095 N N . THR A 1 278 ? 34.304 -24.239 -31.734 1.00 9.36 274 THR A N 1
ATOM 2096 C CA . THR A 1 278 ? 35.734 -24.573 -31.834 1.00 9.09 274 THR A CA 1
ATOM 2097 C C . THR A 1 278 ? 36.436 -24.719 -30.486 1.00 9.40 274 THR A C 1
ATOM 2098 O O . THR A 1 278 ? 37.607 -25.106 -30.428 1.00 11.29 274 THR A O 1
ATOM 2102 N N . LYS A 1 279 ? 35.740 -24.420 -29.404 1.00 10.28 275 LYS A N 1
ATOM 2103 C CA . LYS A 1 279 ? 36.133 -24.884 -28.076 1.00 10.18 275 LYS A CA 1
ATOM 2104 C C . LYS A 1 279 ? 34.835 -25.032 -27.275 1.00 10.26 275 LYS A C 1
ATOM 2105 O O . LYS A 1 279 ? 33.843 -24.470 -27.651 1.00 12.22 275 LYS A O 1
ATOM 2111 N N . LYS A 1 280 ? 34.858 -25.800 -26.191 1.00 11.93 276 LYS A N 1
ATOM 2112 C CA . LYS A 1 280 ? 33.650 -25.949 -25.358 1.00 12.46 276 LYS A CA 1
ATOM 2113 C C . LYS A 1 280 ? 33.547 -24.683 -24.496 1.00 12.78 276 LYS A C 1
ATOM 2114 O O . LYS A 1 280 ? 34.437 -24.391 -23.689 1.00 14.05 276 LYS A O 1
ATOM 2120 N N . VAL A 1 281 ? 32.441 -23.971 -24.621 1.00 10.60 277 VAL A N 1
ATOM 2121 C CA . VAL A 1 281 ? 32.306 -22.698 -23.929 1.00 11.38 277 VAL A CA 1
ATOM 2122 C C . VAL A 1 281 ? 31.388 -22.905 -22.726 1.00 12.06 277 VAL A C 1
ATOM 2123 O O . VAL A 1 281 ? 30.402 -23.669 -22.802 1.00 12.02 277 VAL A O 1
ATOM 2127 N N . ALA A 1 282 ? 31.713 -22.241 -21.611 1.00 11.93 278 ALA A N 1
ATOM 2128 C CA . ALA A 1 282 ? 30.963 -22.459 -20.350 1.00 12.55 278 ALA A CA 1
ATOM 2129 C C . ALA A 1 282 ? 29.657 -21.688 -20.272 1.00 11.86 278 ALA A C 1
ATOM 2130 O O . ALA A 1 282 ? 29.548 -20.690 -19.548 1.00 13.40 278 ALA A O 1
ATOM 2132 N N . LEU A 1 283 ? 28.645 -22.189 -20.977 1.00 11.91 279 LEU A N 1
ATOM 2133 C CA . LEU A 1 283 ? 27.325 -21.573 -21.076 1.00 11.19 279 LEU A CA 1
ATOM 2134 C C . LEU A 1 283 ? 26.682 -21.224 -19.742 1.00 11.52 279 LEU A C 1
ATOM 2135 O O . LEU A 1 283 ? 26.067 -20.148 -19.598 1.00 10.54 279 LEU A O 1
ATOM 2140 N N . ARG A 1 284 ? 26.758 -22.148 -18.791 1.00 11.11 280 ARG A N 1
ATOM 2141 C CA . ARG A 1 284 ? 26.106 -21.906 -17.504 1.00 11.35 280 ARG A CA 1
ATOM 2142 C C . ARG A 1 284 ? 26.592 -20.580 -16.882 1.00 11.19 280 ARG A C 1
ATOM 2143 O O . ARG A 1 284 ? 25.805 -19.820 -16.363 1.00 10.50 280 ARG A O 1
ATOM 2151 N N . SER A 1 285 ? 27.900 -20.332 -16.902 1.00 10.33 281 SER A N 1
ATOM 2152 C CA . SER A 1 285 ? 28.437 -19.084 -16.398 1.00 11.47 281 SER A CA 1
ATOM 2153 C C . SER A 1 285 ? 27.936 -17.853 -17.172 1.00 10.74 281 SER A C 1
ATOM 2154 O O . SER A 1 285 ? 27.654 -16.807 -16.573 1.00 10.38 281 SER A O 1
ATOM 2157 N N . ILE A 1 286 ? 27.807 -17.972 -18.490 1.00 9.92 282 ILE A N 1
ATOM 2158 C CA . ILE A 1 286 ? 27.253 -16.874 -19.332 1.00 10.07 282 ILE A CA 1
ATOM 2159 C C . ILE A 1 286 ? 25.803 -16.555 -18.869 1.00 10.73 282 ILE A C 1
ATOM 2160 O O . ILE A 1 286 ? 25.402 -15.394 -18.675 1.00 10.70 282 ILE A O 1
ATOM 2165 N N . ILE A 1 287 ? 25.012 -17.592 -18.693 1.00 11.39 283 ILE A N 1
ATOM 2166 C CA . ILE A 1 287 ? 23.601 -17.357 -18.323 1.00 10.46 283 ILE A CA 1
ATOM 2167 C C . ILE A 1 287 ? 23.482 -16.731 -16.923 1.00 10.62 283 ILE A C 1
ATOM 2168 O O . ILE A 1 287 ? 22.676 -15.758 -16.701 1.00 10.15 283 ILE A O 1
ATOM 2173 N N . GLU A 1 288 ? 24.248 -17.283 -15.973 1.00 10.72 284 GLU A N 1
ATOM 2174 C CA . GLU A 1 288 ? 24.215 -16.734 -14.601 1.00 10.60 284 GLU A CA 1
ATOM 2175 C C . GLU A 1 288 ? 24.669 -15.267 -14.582 1.00 10.50 284 GLU A C 1
ATOM 2176 O O . GLU A 1 288 ? 24.088 -14.484 -13.857 1.00 10.28 284 GLU A O 1
ATOM 2182 N N . GLU A 1 289 ? 25.694 -14.934 -15.352 1.00 10.39 285 GLU A N 1
ATOM 2183 C CA . GLU A 1 289 ? 26.191 -13.573 -15.401 1.00 10.45 285 GLU A CA 1
ATOM 2184 C C . GLU A 1 289 ? 25.092 -12.637 -15.934 1.00 10.97 285 GLU A C 1
ATOM 2185 O O . GLU A 1 289 ? 24.860 -11.562 -15.370 1.00 11.50 285 GLU A O 1
ATOM 2191 N N . LEU A 1 290 ? 24.416 -13.074 -17.000 1.00 10.52 286 LEU A N 1
ATOM 2192 C CA . LEU A 1 290 ? 23.366 -12.273 -17.618 1.00 10.19 286 LEU A CA 1
ATOM 2193 C C . LEU A 1 290 ? 22.228 -12.064 -16.669 1.00 10.18 286 LEU A C 1
ATOM 2194 O O . LEU A 1 290 ? 21.765 -10.955 -16.540 1.00 9.79 286 LEU A O 1
ATOM 2199 N N . LEU A 1 291 ? 21.820 -13.103 -15.934 1.00 9.20 287 LEU A N 1
ATOM 2200 C CA . LEU A 1 291 ? 20.747 -12.947 -14.986 1.00 10.52 287 LEU A CA 1
ATOM 2201 C C . LEU A 1 291 ? 21.096 -11.961 -13.857 1.00 11.05 287 LEU A C 1
ATOM 2202 O O . LEU A 1 291 ? 20.235 -11.235 -13.366 1.00 12.42 287 LEU A O 1
ATOM 2207 N N . TRP A 1 292 ? 22.361 -11.985 -13.470 1.00 11.09 288 TRP A N 1
ATOM 2208 C CA . TRP A 1 292 ? 22.906 -11.103 -12.461 1.00 11.03 288 TRP A CA 1
ATOM 2209 C C . TRP A 1 292 ? 22.855 -9.645 -12.955 1.00 11.44 288 TRP A C 1
ATOM 2210 O O . TRP A 1 292 ? 22.377 -8.776 -12.200 1.00 11.71 288 TRP A O 1
ATOM 2221 N N . PHE A 1 293 ? 23.246 -9.399 -14.219 1.00 11.15 289 PHE A N 1
ATOM 2222 C CA . PHE A 1 293 ? 23.123 -8.067 -14.841 1.00 10.33 289 PHE A CA 1
ATOM 2223 C C . PHE A 1 293 ? 21.662 -7.605 -14.783 1.00 11.42 289 PHE A C 1
ATOM 2224 O O . PHE A 1 293 ? 21.370 -6.450 -14.435 1.00 12.29 289 PHE A O 1
ATOM 2232 N N . ILE A 1 294 ? 20.764 -8.485 -15.213 1.00 11.58 290 ILE A N 1
ATOM 2233 C CA . ILE A 1 294 ? 19.348 -8.146 -15.341 1.00 11.47 290 ILE A CA 1
ATOM 2234 C C . ILE A 1 294 ? 18.764 -7.771 -13.981 1.00 14.43 290 ILE A C 1
ATOM 2235 O O . ILE A 1 294 ? 17.996 -6.787 -13.881 1.00 15.34 290 ILE A O 1
ATOM 2240 N N . LYS A 1 295 ? 19.142 -8.486 -12.922 1.00 14.38 291 LYS A N 1
ATOM 2241 C CA . LYS A 1 295 ? 18.590 -8.127 -11.611 1.00 17.02 291 LYS A CA 1
ATOM 2242 C C . LYS A 1 295 ? 19.223 -6.863 -10.988 1.00 17.06 291 LYS A C 1
ATOM 2243 O O . LYS A 1 295 ? 18.775 -6.440 -9.936 1.00 19.15 291 LYS A O 1
ATOM 2249 N N . GLY A 1 296 ? 20.226 -6.286 -11.648 1.00 15.39 292 GLY A N 1
ATOM 2250 C CA . GLY A 1 296 ? 20.896 -5.062 -11.216 1.00 16.59 292 GLY A CA 1
ATOM 2251 C C . GLY A 1 296 ? 22.036 -5.227 -10.202 1.00 16.00 292 GLY A C 1
ATOM 2252 O O . GLY A 1 296 ? 22.428 -4.268 -9.540 1.00 16.33 292 GLY A O 1
ATOM 2253 N N . SER A 1 297 ? 22.545 -6.443 -10.055 1.00 15.03 293 SER A N 1
ATOM 2254 C CA . SER A 1 297 ? 23.410 -6.735 -8.926 1.00 15.93 293 SER A CA 1
ATOM 2255 C C . SER A 1 297 ? 24.835 -6.262 -9.136 1.00 14.72 293 SER A C 1
ATOM 2256 O O . SER A 1 297 ? 25.324 -6.306 -10.240 1.00 16.04 293 SER A O 1
ATOM 2259 N N . THR A 1 298 ? 25.504 -5.818 -8.056 1.00 14.28 294 THR A N 1
ATOM 2260 C CA . THR A 1 298 ? 26.893 -5.457 -8.098 1.00 14.56 294 THR A CA 1
ATOM 2261 C C . THR A 1 298 ? 27.675 -6.281 -7.098 1.00 15.55 294 THR A C 1
ATOM 2262 O O . THR A 1 298 ? 28.820 -5.948 -6.754 1.00 16.15 294 THR A O 1
ATOM 2266 N N . ASN A 1 299 ? 27.041 -7.338 -6.592 1.00 15.52 295 ASN A N 1
ATOM 2267 C CA . ASN A 1 299 ? 27.612 -8.141 -5.516 1.00 16.16 295 ASN A CA 1
ATOM 2268 C C . ASN A 1 299 ? 28.181 -9.402 -6.151 1.00 14.75 295 ASN A C 1
ATOM 2269 O O . ASN A 1 299 ? 27.443 -10.275 -6.601 1.00 13.30 295 ASN A O 1
ATOM 2274 N N . GLY A 1 300 ? 29.501 -9.495 -6.218 1.00 13.32 296 GLY A N 1
ATOM 2275 C CA . GLY A 1 300 ? 30.129 -10.671 -6.804 1.00 13.41 296 GLY A CA 1
ATOM 2276 C C . GLY A 1 300 ? 29.917 -11.983 -6.062 1.00 13.13 296 GLY A C 1
ATOM 2277 O O . GLY A 1 300 ? 30.073 -13.067 -6.651 1.00 13.84 296 GLY A O 1
ATOM 2278 N N . ASN A 1 301 ? 29.579 -11.916 -4.781 1.00 13.26 297 ASN A N 1
ATOM 2279 C CA . ASN A 1 301 ? 29.182 -13.112 -4.044 1.00 14.52 297 ASN A CA 1
ATOM 2280 C C . ASN A 1 301 ? 27.918 -13.779 -4.633 1.00 14.23 297 ASN A C 1
ATOM 2281 O O . ASN A 1 301 ? 27.752 -15.007 -4.531 1.00 13.66 297 ASN A O 1
ATOM 2286 N N . ASP A 1 302 ? 27.041 -12.997 -5.284 1.00 14.35 298 ASP A N 1
ATOM 2287 C CA . ASP A 1 302 ? 25.810 -13.596 -5.835 1.00 14.59 298 ASP A CA 1
ATOM 2288 C C . ASP A 1 302 ? 26.217 -14.592 -6.931 1.00 14.43 298 ASP A C 1
ATOM 2289 O O . ASP A 1 302 ? 25.528 -15.600 -7.140 1.00 15.56 298 ASP A O 1
ATOM 2294 N N . LEU A 1 303 ? 27.347 -14.337 -7.603 1.00 14.36 299 LEU A N 1
ATOM 2295 C CA . LEU A 1 303 ? 27.863 -15.255 -8.637 1.00 13.20 299 LEU A CA 1
ATOM 2296 C C . LEU A 1 303 ? 28.673 -16.370 -8.023 1.00 13.41 299 LEU A C 1
ATOM 2297 O O . LEU A 1 303 ? 28.516 -17.523 -8.412 1.00 13.54 299 LEU A O 1
ATOM 2302 N N . LEU A 1 304 ? 29.522 -16.057 -7.047 1.00 13.68 300 LEU A N 1
ATOM 2303 C CA . LEU A 1 304 ? 30.287 -17.128 -6.383 1.00 14.17 300 LEU A CA 1
ATOM 2304 C C . LEU A 1 304 ? 29.372 -18.191 -5.763 1.00 14.53 300 LEU A C 1
ATOM 2305 O O . LEU A 1 304 ? 29.661 -19.393 -5.854 1.00 13.52 300 LEU A O 1
ATOM 2310 N N . ALA A 1 305 ? 28.275 -17.748 -5.141 1.00 15.08 301 ALA A N 1
ATOM 2311 C CA . ALA A 1 305 ? 27.321 -18.668 -4.533 1.00 16.43 301 ALA A CA 1
ATOM 2312 C C . ALA A 1 305 ? 26.737 -19.623 -5.554 1.00 16.83 301 ALA A C 1
ATOM 2313 O O . ALA A 1 305 ? 26.243 -20.711 -5.167 1.00 15.50 301 ALA A O 1
ATOM 2315 N N . LYS A 1 306 ? 26.796 -19.244 -6.837 1.00 15.84 302 LYS A N 1
ATOM 2316 C CA . LYS A 1 306 ? 26.272 -20.089 -7.904 1.00 16.94 302 LYS A CA 1
ATOM 2317 C C . LYS A 1 306 ? 27.393 -20.781 -8.673 1.00 15.83 302 LYS A C 1
ATOM 2318 O O . LYS A 1 306 ? 27.194 -21.242 -9.812 1.00 15.98 302 LYS A O 1
ATOM 2324 N N . ASN A 1 307 ? 28.576 -20.869 -8.050 1.00 15.31 303 ASN A N 1
ATOM 2325 C CA . ASN A 1 307 ? 29.696 -21.537 -8.639 1.00 14.83 303 ASN A CA 1
ATOM 2326 C C . ASN A 1 307 ? 30.117 -20.906 -9.967 1.00 13.10 303 ASN A C 1
ATOM 2327 O O . ASN A 1 307 ? 30.547 -21.591 -10.879 1.00 14.25 303 ASN A O 1
ATOM 2332 N N . VAL A 1 308 ? 30.015 -19.596 -10.068 1.00 12.60 304 VAL A N 1
ATOM 2333 C CA . VAL A 1 308 ? 30.472 -18.851 -11.252 1.00 10.47 304 VAL A CA 1
ATOM 2334 C C . VAL A 1 308 ? 31.505 -17.882 -10.743 1.00 11.53 304 VAL A C 1
ATOM 2335 O O . VAL A 1 308 ? 31.199 -17.073 -9.874 1.00 11.55 304 VAL A O 1
ATOM 2339 N N . ARG A 1 309 ? 32.730 -17.999 -11.258 1.00 11.66 305 ARG A N 1
ATOM 2340 C CA . ARG A 1 309 ? 33.888 -17.339 -10.668 1.00 12.19 305 ARG A CA 1
ATOM 2341 C C . ARG A 1 309 ? 34.540 -16.328 -11.627 1.00 11.62 305 ARG A C 1
ATOM 2342 O O . ARG A 1 309 ? 35.663 -15.857 -11.388 1.00 11.61 305 ARG A O 1
ATOM 2350 N N . ILE A 1 310 ? 33.839 -15.969 -12.694 1.00 11.18 306 ILE A N 1
ATOM 2351 C CA . ILE A 1 310 ? 34.433 -15.127 -13.754 1.00 12.03 306 ILE A CA 1
ATOM 2352 C C . ILE A 1 310 ? 34.789 -13.709 -13.289 1.00 11.96 306 ILE A C 1
ATOM 2353 O O . ILE A 1 310 ? 35.699 -13.091 -13.813 1.00 14.10 306 ILE A O 1
ATOM 2358 N N . TRP A 1 311 ? 34.100 -13.217 -12.277 1.00 11.74 307 TRP A N 1
ATOM 2359 C CA . TRP A 1 311 ? 34.338 -11.875 -11.752 1.00 12.58 307 TRP A CA 1
ATOM 2360 C C . TRP A 1 311 ? 35.100 -11.881 -10.419 1.00 12.10 307 TRP A C 1
ATOM 2361 O O . TRP A 1 311 ? 35.315 -10.820 -9.795 1.00 12.37 307 TRP A O 1
ATOM 2372 N N . GLU A 1 312 ? 35.547 -13.064 -9.975 1.00 13.06 308 GLU A N 1
ATOM 2373 C CA . GLU A 1 312 ? 36.133 -13.213 -8.652 1.00 13.49 308 GLU A CA 1
ATOM 2374 C C . GLU A 1 312 ? 37.423 -12.388 -8.448 1.00 14.57 308 GLU A C 1
ATOM 2375 O O . GLU A 1 312 ? 37.603 -11.705 -7.435 1.00 14.61 308 GLU A O 1
ATOM 2381 N N . LEU A 1 313 ? 38.304 -12.413 -9.430 1.00 15.56 309 LEU A N 1
ATOM 2382 C CA . LEU A 1 313 ? 39.624 -11.792 -9.223 1.00 16.98 309 LEU A CA 1
ATOM 2383 C C . LEU A 1 313 ? 39.478 -10.279 -9.201 1.00 17.57 309 LEU A C 1
ATOM 2384 O O . LEU A 1 313 ? 40.263 -9.603 -8.549 1.00 17.87 309 LEU A O 1
ATOM 2389 N N . ASN A 1 314 ? 38.461 -9.747 -9.885 1.00 18.00 310 ASN A N 1
ATOM 2390 C CA . ASN A 1 314 ? 38.257 -8.298 -9.922 1.00 18.70 310 ASN A CA 1
ATOM 2391 C C . ASN A 1 314 ? 37.526 -7.752 -8.683 1.00 19.12 310 ASN A C 1
ATOM 2392 O O . ASN A 1 314 ? 37.434 -6.525 -8.503 1.00 18.76 310 ASN A O 1
ATOM 2397 N N . GLY A 1 315 ? 37.051 -8.654 -7.816 1.00 18.27 311 GLY A N 1
ATOM 2398 C CA . GLY A 1 315 ? 36.456 -8.277 -6.539 1.00 18.83 311 GLY A CA 1
ATOM 2399 C C . GLY A 1 315 ? 37.309 -8.611 -5.318 1.00 19.59 311 GLY A C 1
ATOM 2400 O O . GLY A 1 315 ? 36.951 -8.288 -4.182 1.00 19.89 311 GLY A O 1
ATOM 2401 N N . ARG A 1 316 ? 38.456 -9.230 -5.552 1.00 19.82 312 ARG A N 1
ATOM 2402 C CA . ARG A 1 316 ? 39.358 -9.588 -4.468 1.00 22.04 312 ARG A CA 1
ATOM 2403 C C . ARG A 1 316 ? 40.065 -8.396 -3.819 1.00 22.84 312 ARG A C 1
ATOM 2404 O O . ARG A 1 316 ? 40.338 -7.375 -4.459 1.00 21.46 312 ARG A O 1
ATOM 2412 N N . ARG A 1 317 ? 40.344 -8.566 -2.531 1.00 24.81 313 ARG A N 1
ATOM 2413 C CA . ARG A 1 317 ? 41.020 -7.583 -1.710 1.00 27.18 313 ARG A CA 1
ATOM 2414 C C . ARG A 1 317 ? 42.252 -7.007 -2.402 1.00 28.49 313 ARG A C 1
ATOM 2415 O O . ARG A 1 317 ? 42.440 -5.796 -2.448 1.00 28.82 313 ARG A O 1
ATOM 2423 N N . ASP A 1 318 ? 43.093 -7.871 -2.935 1.00 30.60 314 ASP A N 1
ATOM 2424 C CA . ASP A 1 318 ? 44.372 -7.413 -3.464 1.00 32.00 314 ASP A CA 1
ATOM 2425 C C . ASP A 1 318 ? 44.257 -6.608 -4.762 1.00 30.95 314 ASP A C 1
ATOM 2426 O O . ASP A 1 318 ? 44.997 -5.640 -4.964 1.00 30.84 314 ASP A O 1
ATOM 2431 N N . PHE A 1 319 ? 43.298 -6.964 -5.607 1.00 29.63 315 PHE A N 1
ATOM 2432 C CA . PHE A 1 319 ? 42.943 -6.119 -6.729 1.00 28.59 315 PHE A CA 1
ATOM 2433 C C . PHE A 1 319 ? 42.289 -4.789 -6.307 1.00 28.85 315 PHE A C 1
ATOM 2434 O O . PHE A 1 319 ? 42.607 -3.729 -6.866 1.00 28.55 315 PHE A O 1
ATOM 2442 N N . LEU A 1 320 ? 41.372 -4.839 -5.342 1.00 28.27 316 LEU A N 1
ATOM 2443 C CA . LEU A 1 320 ? 40.699 -3.620 -4.885 1.00 28.74 316 LEU A CA 1
ATOM 2444 C C . LEU A 1 320 ? 41.711 -2.647 -4.254 1.00 30.54 316 LEU A C 1
ATOM 2445 O O . LEU A 1 320 ? 41.744 -1.454 -4.572 1.00 29.78 316 LEU A O 1
ATOM 2450 N N . ASP A 1 321 ? 42.528 -3.181 -3.357 1.00 32.12 317 ASP A N 1
ATOM 2451 C CA . ASP A 1 321 ? 43.572 -2.392 -2.692 1.00 34.46 317 ASP A CA 1
ATOM 2452 C C . ASP A 1 321 ? 44.606 -1.838 -3.676 1.00 35.81 317 ASP A C 1
ATOM 2453 O O . ASP A 1 321 ? 45.143 -0.749 -3.474 1.00 37.74 317 ASP A O 1
ATOM 2458 N N . LYS A 1 322 ? 44.907 -2.622 -4.702 1.00 36.22 318 LYS A N 1
ATOM 2459 C CA . LYS A 1 322 ? 45.825 -2.248 -5.778 1.00 37.36 318 LYS A CA 1
ATOM 2460 C C . LYS A 1 322 ? 45.254 -1.049 -6.596 1.00 37.04 318 LYS A C 1
ATOM 2461 O O . LYS A 1 322 ? 46.022 -0.198 -7.069 1.00 37.65 318 LYS A O 1
ATOM 2467 N N . ASN A 1 323 ? 43.925 -0.936 -6.697 1.00 36.64 319 ASN A N 1
ATOM 2468 C CA . ASN A 1 323 ? 43.277 0.130 -7.481 1.00 35.70 319 ASN A CA 1
ATOM 2469 C C . ASN A 1 323 ? 42.533 1.205 -6.709 1.00 36.11 319 ASN A C 1
ATOM 2470 O O . ASN A 1 323 ? 41.618 1.833 -7.245 1.00 35.10 319 ASN A O 1
ATOM 2475 N N . GLY A 1 324 ? 42.904 1.409 -5.450 1.00 36.66 320 GLY A N 1
ATOM 2476 C CA . GLY A 1 324 ? 42.361 2.502 -4.668 1.00 37.05 320 GLY A CA 1
ATOM 2477 C C . GLY A 1 324 ? 41.048 2.227 -3.978 1.00 36.52 320 GLY A C 1
ATOM 2478 O O . GLY A 1 324 ? 40.468 3.133 -3.392 1.00 38.04 320 GLY A O 1
ATOM 2479 N N . PHE A 1 325 ? 40.585 0.980 -3.995 1.00 34.86 321 PHE A N 1
ATOM 2480 C CA . PHE A 1 325 ? 39.302 0.656 -3.390 1.00 33.89 321 PHE A CA 1
ATOM 2481 C C . PHE A 1 325 ? 39.491 0.046 -2.012 1.00 34.42 321 PHE A C 1
ATOM 2482 O O . PHE A 1 325 ? 38.919 -1.004 -1.701 1.00 33.25 321 PHE A O 1
ATOM 2490 N N . THR A 1 326 ? 40.284 0.731 -1.186 1.00 35.23 322 THR A N 1
ATOM 2491 C CA . THR A 1 326 ? 40.662 0.234 0.144 1.00 36.19 322 THR A CA 1
ATOM 2492 C C . THR A 1 326 ? 39.495 0.184 1.127 1.00 36.30 322 THR A C 1
ATOM 2493 O O . THR A 1 326 ? 39.534 -0.608 2.054 1.00 37.37 322 THR A O 1
ATOM 2497 N N . ASP A 1 327 ? 38.467 1.018 0.930 1.00 35.77 323 ASP A N 1
ATOM 2498 C CA . ASP A 1 327 ? 37.270 0.987 1.774 1.00 35.74 323 ASP A CA 1
ATOM 2499 C C . ASP A 1 327 ? 36.146 0.110 1.204 1.00 34.46 323 ASP A C 1
ATOM 2500 O O . ASP A 1 327 ? 35.058 0.042 1.777 1.00 35.19 323 ASP A O 1
ATOM 2502 N N . ARG A 1 328 ? 36.410 -0.579 0.097 1.00 32.36 324 ARG A N 1
ATOM 2503 C CA . ARG A 1 328 ? 35.408 -1.459 -0.507 1.00 30.58 324 ARG A CA 1
ATOM 2504 C C . ARG A 1 328 ? 35.434 -2.842 0.071 1.00 29.15 324 ARG A C 1
ATOM 2505 O O . ARG A 1 328 ? 36.501 -3.439 0.189 1.00 28.84 324 ARG A O 1
ATOM 2513 N N . GLU A 1 329 ? 34.252 -3.361 0.380 1.00 27.59 325 GLU A N 1
ATOM 2514 C CA . GLU A 1 329 ? 34.100 -4.753 0.806 1.00 26.54 325 GLU A CA 1
ATOM 2515 C C . GLU A 1 329 ? 34.507 -5.648 -0.352 1.00 23.70 325 GLU A C 1
ATOM 2516 O O . GLU A 1 329 ? 34.353 -5.279 -1.530 1.00 21.25 325 GLU A O 1
ATOM 2522 N N . GLU A 1 330 ? 35.061 -6.813 -0.029 1.00 22.51 326 GLU A N 1
ATOM 2523 C CA . GLU A 1 330 ? 35.427 -7.783 -1.066 1.00 20.89 326 GLU A CA 1
ATOM 2524 C C . GLU A 1 330 ? 34.191 -8.119 -1.905 1.00 19.43 326 GLU A C 1
ATOM 2525 O O . GLU A 1 330 ? 33.106 -8.267 -1.339 1.00 17.73 326 GLU A O 1
ATOM 2531 N N . HIS A 1 331 ? 34.377 -8.141 -3.241 1.00 16.89 327 HIS A N 1
ATOM 2532 C CA . HIS A 1 331 ? 33.343 -8.423 -4.243 1.00 16.32 327 HIS A CA 1
ATOM 2533 C C . HIS A 1 331 ? 32.250 -7.364 -4.360 1.00 15.35 327 HIS A C 1
ATOM 2534 O O . HIS A 1 331 ? 31.247 -7.581 -5.034 1.00 14.68 327 HIS A O 1
ATOM 2541 N N . ASP A 1 332 ? 32.441 -6.210 -3.719 1.00 16.22 328 ASP A N 1
ATOM 2542 C CA . ASP A 1 332 ? 31.593 -5.061 -4.035 1.00 16.03 328 ASP A CA 1
ATOM 2543 C C . ASP A 1 332 ? 32.259 -4.416 -5.246 1.00 15.36 328 ASP A C 1
ATOM 2544 O O . ASP A 1 332 ? 33.273 -3.713 -5.114 1.00 16.44 328 ASP A O 1
ATOM 2549 N N . LEU A 1 333 ? 31.681 -4.696 -6.407 1.00 13.84 329 LEU A N 1
ATOM 2550 C CA . LEU A 1 333 ? 32.291 -4.332 -7.704 1.00 13.42 329 LEU A CA 1
ATOM 2551 C C . LEU A 1 333 ? 31.989 -2.866 -8.106 1.00 13.64 329 LEU A C 1
ATOM 2552 O O . LEU A 1 333 ? 32.514 -2.375 -9.110 1.00 13.76 329 LEU A O 1
ATOM 2557 N N . GLY A 1 334 ? 31.169 -2.186 -7.321 1.00 13.74 330 GLY A N 1
ATOM 2558 C CA . GLY A 1 334 ? 30.820 -0.827 -7.579 1.00 14.06 330 GLY A CA 1
ATOM 2559 C C . GLY A 1 334 ? 29.706 -0.771 -8.595 1.00 13.68 330 GLY A C 1
ATOM 2560 O O . GLY A 1 334 ? 29.089 -1.798 -8.925 1.00 13.73 330 GLY A O 1
ATOM 2561 N N . PRO A 1 335 ? 29.450 0.437 -9.130 1.00 14.00 331 PRO A N 1
ATOM 2562 C CA . PRO A 1 335 ? 28.277 0.689 -9.993 1.00 13.44 331 PRO A CA 1
ATOM 2563 C C . PRO A 1 335 ? 28.502 0.211 -11.434 1.00 13.80 331 PRO A C 1
ATOM 2564 O O . PRO A 1 335 ? 28.590 1.019 -12.384 1.00 12.28 331 PRO A O 1
ATOM 2568 N N . ILE A 1 336 ? 28.638 -1.102 -11.578 1.00 13.47 332 ILE A N 1
ATOM 2569 C CA . ILE A 1 336 ? 28.940 -1.697 -12.863 1.00 13.51 332 ILE A CA 1
ATOM 2570 C C . ILE A 1 336 ? 27.671 -1.999 -13.651 1.00 14.26 332 ILE A C 1
ATOM 2571 O O . ILE A 1 336 ? 26.551 -1.505 -13.322 1.00 15.02 332 ILE A O 1
ATOM 2576 N N . TYR A 1 337 ? 27.841 -2.800 -14.706 1.00 14.25 333 TYR A N 1
ATOM 2577 C CA . TYR A 1 337 ? 26.784 -3.078 -15.684 1.00 13.95 333 TYR A CA 1
ATOM 2578 C C . TYR A 1 337 ? 25.356 -3.074 -15.166 1.00 14.39 333 TYR A C 1
ATOM 2579 O O . TYR A 1 337 ? 24.527 -2.344 -15.668 1.00 15.78 333 TYR A O 1
ATOM 2588 N N . GLY A 1 338 ? 25.033 -3.949 -14.219 1.00 14.77 334 GLY A N 1
ATOM 2589 C CA . GLY A 1 338 ? 23.641 -4.079 -13.763 1.00 15.52 334 GLY A CA 1
ATOM 2590 C C . GLY A 1 338 ? 23.114 -2.841 -13.055 1.00 15.45 334 GLY A C 1
ATOM 2591 O O . GLY A 1 338 ? 21.921 -2.502 -13.169 1.00 16.28 334 GLY A O 1
ATOM 2592 N N . PHE A 1 339 ? 23.970 -2.176 -12.303 1.00 14.33 335 PHE A N 1
ATOM 2593 C CA . PHE A 1 339 ? 23.553 -0.953 -11.631 1.00 13.98 335 PHE A CA 1
ATOM 2594 C C . PHE A 1 339 ? 23.214 0.102 -12.673 1.00 13.22 335 PHE A C 1
ATOM 2595 O O . PHE A 1 339 ? 22.224 0.823 -12.503 1.00 13.35 335 PHE A O 1
ATOM 2603 N N . GLN A 1 340 ? 23.988 0.160 -13.759 1.00 12.22 336 GLN A N 1
ATOM 2604 C CA . GLN A 1 340 ? 23.740 1.176 -14.817 1.00 11.71 336 GLN A CA 1
ATOM 2605 C C . GLN A 1 340 ? 22.481 0.805 -15.610 1.00 11.88 336 GLN A C 1
ATOM 2606 O O . GLN A 1 340 ? 21.679 1.640 -15.953 1.00 10.61 336 GLN A O 1
ATOM 2612 N N . TRP A 1 341 ? 22.274 -0.488 -15.858 1.00 11.56 337 TRP A N 1
ATOM 2613 C CA . TRP A 1 341 ? 21.112 -0.903 -16.617 1.00 11.04 337 TRP A CA 1
ATOM 2614 C C . TRP A 1 341 ? 19.820 -0.578 -15.898 1.00 10.72 337 TRP A C 1
ATOM 2615 O O . TRP A 1 341 ? 18.796 -0.297 -16.556 1.00 11.01 337 TRP A O 1
ATOM 2626 N N . ARG A 1 342 ? 19.814 -0.649 -14.564 1.00 10.37 338 ARG A N 1
ATOM 2627 C CA . ARG A 1 342 ? 18.595 -0.466 -13.802 1.00 11.31 338 ARG A CA 1
ATOM 2628 C C . ARG A 1 342 ? 18.545 0.814 -12.989 1.00 11.43 338 ARG A C 1
ATOM 2629 O O . ARG A 1 342 ? 17.446 1.212 -12.589 1.00 11.62 338 ARG A O 1
ATOM 2637 N N . HIS A 1 343 ? 19.689 1.435 -12.706 1.00 10.59 339 HIS A N 1
ATOM 2638 C CA . HIS A 1 343 ? 19.699 2.585 -11.821 1.00 11.69 339 HIS A CA 1
ATOM 2639 C C . HIS A 1 343 ? 20.619 3.740 -12.286 1.00 12.24 339 HIS A C 1
ATOM 2640 O O . HIS A 1 343 ? 21.093 4.484 -11.457 1.00 12.35 339 HIS A O 1
ATOM 2647 N N . PHE A 1 344 ? 20.761 3.953 -13.598 1.00 12.19 340 PHE A N 1
ATOM 2648 C CA . PHE A 1 344 ? 21.647 4.996 -14.119 1.00 11.72 340 PHE A CA 1
ATOM 2649 C C . PHE A 1 344 ? 21.300 6.333 -13.439 1.00 12.25 340 PHE A C 1
ATOM 2650 O O . PHE A 1 344 ? 20.162 6.819 -13.514 1.00 12.03 340 PHE A O 1
ATOM 2658 N N . GLY A 1 345 ? 22.288 6.890 -12.766 1.00 12.29 341 GLY A N 1
ATOM 2659 C CA . GLY A 1 345 ? 22.216 8.237 -12.195 1.00 14.41 341 GLY A CA 1
ATOM 2660 C C . GLY A 1 345 ? 22.006 8.224 -10.696 1.00 14.99 341 GLY A C 1
ATOM 2661 O O . GLY A 1 345 ? 22.037 9.273 -10.051 1.00 16.96 341 GLY A O 1
ATOM 2662 N N . ALA A 1 346 ? 21.753 7.049 -10.140 1.00 15.05 342 ALA A N 1
ATOM 2663 C CA . ALA A 1 346 ? 21.571 6.905 -8.700 1.00 15.79 342 ALA A CA 1
ATOM 2664 C C . ALA A 1 346 ? 22.950 7.012 -8.041 1.00 15.95 342 ALA A C 1
ATOM 2665 O O . ALA A 1 346 ? 23.974 6.669 -8.648 1.00 16.48 342 ALA A O 1
ATOM 2667 N N . GLU A 1 347 ? 22.975 7.508 -6.803 1.00 18.17 343 GLU A N 1
ATOM 2668 C CA . GLU A 1 347 ? 24.223 7.608 -6.062 1.00 19.52 343 GLU A CA 1
ATOM 2669 C C . GLU A 1 347 ? 24.604 6.218 -5.550 1.00 19.65 343 GLU A C 1
ATOM 2670 O O . GLU A 1 347 ? 23.923 5.656 -4.702 1.00 20.51 343 GLU A O 1
ATOM 2676 N N . TYR A 1 348 ? 25.712 5.691 -6.020 1.00 18.98 344 TYR A N 1
ATOM 2677 C CA . TYR A 1 348 ? 26.184 4.413 -5.501 1.00 20.29 344 TYR A CA 1
ATOM 2678 C C . TYR A 1 348 ? 26.748 4.580 -4.080 1.00 22.01 344 TYR A C 1
ATOM 2679 O O . TYR A 1 348 ? 27.528 5.518 -3.788 1.00 22.64 344 TYR A O 1
ATOM 2688 N N . LEU A 1 349 ? 26.296 3.705 -3.185 1.00 21.94 345 LEU A N 1
ATOM 2689 C CA . LEU A 1 349 ? 26.781 3.665 -1.817 1.00 23.75 345 LEU A CA 1
ATOM 2690 C C . LEU A 1 349 ? 27.625 2.393 -1.652 1.00 23.55 345 LEU A C 1
ATOM 2691 O O . LEU A 1 349 ? 28.866 2.449 -1.777 1.00 22.02 345 LEU A O 1
ATOM 2696 N N . ASP A 1 350 ? 26.955 1.250 -1.468 1.00 22.52 346 ASP A N 1
ATOM 2697 C CA . ASP A 1 350 ? 27.615 -0.049 -1.563 1.00 22.56 346 ASP A CA 1
ATOM 2698 C C . ASP A 1 350 ? 26.655 -1.104 -2.109 1.00 21.77 346 ASP A C 1
ATOM 2699 O O . ASP A 1 350 ? 25.491 -0.790 -2.419 1.00 21.60 346 ASP A O 1
ATOM 2704 N N . MET A 1 351 ? 27.139 -2.338 -2.229 1.00 21.04 347 MET A N 1
ATOM 2705 C CA . MET A 1 351 ? 26.373 -3.410 -2.865 1.00 21.24 347 MET A CA 1
ATOM 2706 C C . MET A 1 351 ? 25.185 -3.892 -2.019 1.00 23.29 347 MET A C 1
ATOM 2707 O O . MET A 1 351 ? 24.380 -4.683 -2.512 1.00 23.16 347 MET A O 1
ATOM 2712 N N . HIS A 1 352 ? 25.119 -3.420 -0.773 1.00 25.36 348 HIS A N 1
ATOM 2713 C CA . HIS A 1 352 ? 24.065 -3.744 0.186 1.00 27.00 348 HIS A CA 1
ATOM 2714 C C . HIS A 1 352 ? 22.947 -2.694 0.243 1.00 27.90 348 HIS A C 1
ATOM 2715 O O . HIS A 1 352 ? 21.932 -2.932 0.878 1.00 28.93 348 HIS A O 1
ATOM 2722 N N . ALA A 1 353 ? 23.140 -1.527 -0.375 1.00 27.70 349 ALA A N 1
ATOM 2723 C CA . ALA A 1 353 ? 22.141 -0.447 -0.284 1.00 27.74 349 ALA A CA 1
ATOM 2724 C C . ALA A 1 353 ? 20.864 -0.743 -1.088 1.00 27.11 349 ALA A C 1
ATOM 2725 O O . ALA A 1 353 ? 20.857 -1.553 -2.030 1.00 26.35 349 ALA A O 1
ATOM 2727 N N . ASP A 1 354 ? 19.779 -0.071 -0.709 1.00 27.51 350 ASP A N 1
ATOM 2728 C CA . ASP A 1 354 ? 18.498 -0.179 -1.428 1.00 27.39 350 ASP A CA 1
ATOM 2729 C C . ASP A 1 354 ? 18.403 0.920 -2.483 1.00 26.08 350 ASP A C 1
ATOM 2730 O O . ASP A 1 354 ? 18.479 2.113 -2.149 1.00 26.04 350 ASP A O 1
ATOM 2735 N N . TYR A 1 355 ? 18.273 0.527 -3.744 1.00 25.07 351 TYR A N 1
ATOM 2736 C CA . TYR A 1 355 ? 18.183 1.480 -4.854 1.00 24.64 351 TYR A CA 1
ATOM 2737 C C . TYR A 1 355 ? 16.830 1.433 -5.537 1.00 25.56 351 TYR A C 1
ATOM 2738 O O . TYR A 1 355 ? 16.691 1.906 -6.658 1.00 25.28 351 TYR A O 1
ATOM 2747 N N . THR A 1 356 ? 15.828 0.891 -4.852 1.00 26.88 352 THR A N 1
ATOM 2748 C CA . THR A 1 356 ? 14.490 0.825 -5.405 1.00 27.27 352 THR A CA 1
ATOM 2749 C C . THR A 1 356 ? 14.024 2.245 -5.646 1.00 27.13 352 THR A C 1
ATOM 2750 O O . THR A 1 356 ? 14.079 3.097 -4.752 1.00 27.85 352 THR A O 1
ATOM 2754 N N . GLY A 1 357 ? 13.610 2.505 -6.881 1.00 26.34 353 GLY A N 1
ATOM 2755 C CA . GLY A 1 357 ? 13.107 3.809 -7.303 1.00 26.12 353 GLY A CA 1
ATOM 2756 C C . GLY A 1 357 ? 14.149 4.880 -7.553 1.00 25.24 353 GLY A C 1
ATOM 2757 O O . GLY A 1 357 ? 13.798 6.032 -7.749 1.00 25.96 353 GLY A O 1
ATOM 2758 N N . LYS A 1 358 ? 15.430 4.515 -7.499 1.00 23.58 354 LYS A N 1
ATOM 2759 C CA . LYS A 1 358 ? 16.515 5.468 -7.697 1.00 23.47 354 LYS A CA 1
ATOM 2760 C C . LYS A 1 358 ? 17.123 5.302 -9.098 1.00 20.53 354 LYS A C 1
ATOM 2761 O O . LYS A 1 358 ? 17.312 4.196 -9.587 1.00 18.42 354 LYS A O 1
ATOM 2767 N N . GLY A 1 359 ? 17.435 6.425 -9.717 1.00 19.86 355 GLY A N 1
ATOM 2768 C CA . GLY A 1 359 ? 18.003 6.416 -11.042 1.00 18.43 355 GLY A CA 1
ATOM 2769 C C . GLY A 1 359 ? 17.035 5.996 -12.119 1.00 17.84 355 GLY A C 1
ATOM 2770 O O . GLY A 1 359 ? 15.821 5.821 -11.901 1.00 18.21 355 GLY A O 1
ATOM 2771 N N . ILE A 1 360 ? 17.587 5.829 -13.309 1.00 15.59 356 ILE A N 1
ATOM 2772 C CA . ILE A 1 360 ? 16.806 5.580 -14.476 1.00 14.95 356 ILE A CA 1
ATOM 2773 C C . ILE A 1 360 ? 16.953 4.121 -14.820 1.00 13.64 356 ILE A C 1
ATOM 2774 O O . ILE A 1 360 ? 18.064 3.642 -14.975 1.00 12.16 356 ILE A O 1
ATOM 2779 N N . ASP A 1 361 ? 15.817 3.441 -14.917 1.00 12.83 357 ASP A N 1
ATOM 2780 C CA . ASP A 1 361 ? 15.771 2.022 -15.312 1.00 12.25 357 ASP A CA 1
ATOM 2781 C C . ASP A 1 361 ? 15.726 1.896 -16.799 1.00 11.89 357 ASP A C 1
ATOM 2782 O O . ASP A 1 361 ? 14.629 1.766 -17.435 1.00 10.60 357 ASP A O 1
ATOM 2787 N N . GLN A 1 362 ? 16.904 1.881 -17.377 1.00 11.20 358 GLN A N 1
ATOM 2788 C CA . GLN A 1 362 ? 17.054 1.928 -18.825 1.00 11.35 358 GLN A CA 1
ATOM 2789 C C . GLN A 1 362 ? 16.507 0.670 -19.430 1.00 10.66 358 GLN A C 1
ATOM 2790 O O . GLN A 1 362 ? 15.905 0.716 -20.487 1.00 9.23 358 GLN A O 1
ATOM 2796 N N . LEU A 1 363 ? 16.774 -0.481 -18.803 1.00 11.50 359 LEU A N 1
ATOM 2797 C CA . LEU A 1 363 ? 16.332 -1.741 -19.403 1.00 11.39 359 LEU A CA 1
ATOM 2798 C C . LEU A 1 363 ? 14.821 -1.746 -19.438 1.00 12.65 359 LEU A C 1
ATOM 2799 O O . LEU A 1 363 ? 14.237 -2.051 -20.489 1.00 12.93 359 LEU A O 1
ATOM 2804 N N . ALA A 1 364 ? 14.179 -1.348 -18.326 1.00 13.73 360 ALA A N 1
ATOM 2805 C CA . ALA A 1 364 ? 12.710 -1.309 -18.296 1.00 13.47 360 ALA A CA 1
ATOM 2806 C C . ALA A 1 364 ? 12.169 -0.306 -19.315 1.00 13.43 360 ALA A C 1
ATOM 2807 O O . ALA A 1 364 ? 11.164 -0.561 -19.995 1.00 14.42 360 ALA A O 1
ATOM 2809 N N . GLU A 1 365 ? 12.810 0.849 -19.419 1.00 13.81 361 GLU A N 1
ATOM 2810 C CA . GLU A 1 365 ? 12.322 1.880 -20.331 1.00 14.12 361 GLU A CA 1
ATOM 2811 C C . GLU A 1 365 ? 12.412 1.454 -21.793 1.00 12.32 361 GLU A C 1
ATOM 2812 O O . GLU A 1 365 ? 11.486 1.676 -22.590 1.00 10.13 361 GLU A O 1
ATOM 2818 N N . ILE A 1 366 ? 13.538 0.869 -22.160 1.00 11.31 362 ILE A N 1
ATOM 2819 C CA . ILE A 1 366 ? 13.771 0.463 -23.542 1.00 11.02 362 ILE A CA 1
ATOM 2820 C C . ILE A 1 366 ? 12.868 -0.701 -23.944 1.00 11.11 362 ILE A C 1
ATOM 2821 O O . ILE A 1 366 ? 12.274 -0.683 -25.028 1.00 11.52 362 ILE A O 1
ATOM 2826 N N . ILE A 1 367 ? 12.703 -1.701 -23.069 1.00 11.90 363 ILE A N 1
ATOM 2827 C CA . ILE A 1 367 ? 11.769 -2.779 -23.354 1.00 12.01 363 ILE A CA 1
ATOM 2828 C C . ILE A 1 367 ? 10.369 -2.201 -23.547 1.00 11.74 363 ILE A C 1
ATOM 2829 O O . ILE A 1 367 ? 9.688 -2.563 -24.502 1.00 12.83 363 ILE A O 1
ATOM 2834 N N . ASN A 1 368 ? 9.949 -1.260 -22.700 1.00 12.09 364 ASN A N 1
ATOM 2835 C CA . ASN A 1 368 ? 8.611 -0.671 -22.886 1.00 13.56 364 ASN A CA 1
ATOM 2836 C C . ASN A 1 368 ? 8.512 0.134 -24.193 1.00 12.81 364 ASN A C 1
ATOM 2837 O O . ASN A 1 368 ? 7.483 0.094 -24.900 1.00 12.10 364 ASN A O 1
ATOM 2842 N N . ARG A 1 369 ? 9.595 0.803 -24.555 1.00 11.65 365 ARG A N 1
ATOM 2843 C CA . ARG A 1 369 ? 9.577 1.605 -25.780 1.00 11.69 365 ARG A CA 1
ATOM 2844 C C . ARG A 1 369 ? 9.574 0.725 -27.034 1.00 10.76 365 ARG A C 1
ATOM 2845 O O . ARG A 1 369 ? 8.988 1.102 -28.056 1.00 12.18 365 ARG A O 1
ATOM 2853 N N . ILE A 1 370 ? 10.234 -0.427 -26.979 1.00 10.78 366 ILE A N 1
ATOM 2854 C CA . ILE A 1 370 ? 10.171 -1.382 -28.101 1.00 9.98 366 ILE A CA 1
ATOM 2855 C C . ILE A 1 370 ? 8.708 -1.776 -28.350 1.00 12.03 366 ILE A C 1
ATOM 2856 O O . ILE A 1 370 ? 8.268 -1.876 -29.501 1.00 11.84 366 ILE A O 1
ATOM 2861 N N . LYS A 1 371 ? 7.950 -1.949 -27.275 1.00 12.52 367 LYS A N 1
ATOM 2862 C CA . LYS A 1 371 ? 6.519 -2.284 -27.399 1.00 14.19 367 LYS A CA 1
ATOM 2863 C C . LYS A 1 371 ? 5.677 -1.161 -27.946 1.00 15.04 367 LYS A C 1
ATOM 2864 O O . LYS A 1 371 ? 4.854 -1.392 -28.833 1.00 16.10 367 LYS A O 1
ATOM 2870 N N . THR A 1 372 ? 5.886 0.056 -27.435 1.00 14.34 368 THR A N 1
ATOM 2871 C CA . THR A 1 372 ? 5.008 1.177 -27.680 1.00 14.09 368 THR A CA 1
ATOM 2872 C C . THR A 1 372 ? 5.451 2.055 -28.848 1.00 13.66 368 THR A C 1
ATOM 2873 O O . THR A 1 372 ? 4.622 2.685 -29.463 1.00 12.21 368 THR A O 1
ATOM 2877 N N . ASN A 1 373 ? 6.746 2.098 -29.136 1.00 12.01 369 ASN A N 1
ATOM 2878 C CA . ASN A 1 373 ? 7.310 2.905 -30.232 1.00 13.28 369 ASN A CA 1
ATOM 2879 C C . ASN A 1 373 ? 8.511 2.242 -30.871 1.00 12.40 369 ASN A C 1
ATOM 2880 O O . ASN A 1 373 ? 9.669 2.705 -30.726 1.00 12.49 369 ASN A O 1
ATOM 2885 N N . PRO A 1 37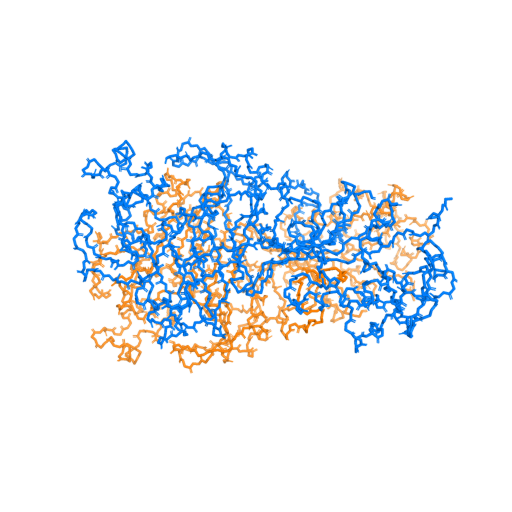4 ? 8.272 1.096 -31.569 1.00 12.45 370 PRO A N 1
ATOM 2886 C CA . PRO A 1 374 ? 9.365 0.290 -32.109 1.00 12.63 370 PRO A CA 1
ATOM 2887 C C . PRO A 1 374 ? 10.237 1.016 -33.141 1.00 12.06 370 PRO A C 1
ATOM 2888 O O . PRO A 1 374 ? 11.410 0.659 -33.328 1.00 12.05 370 PRO A O 1
ATOM 2892 N N . ASN A 1 375 ? 9.685 2.024 -33.798 1.00 12.35 371 ASN A N 1
ATOM 2893 C CA . ASN A 1 375 ? 10.439 2.772 -34.810 1.00 13.14 371 ASN A CA 1
ATOM 2894 C C . ASN A 1 375 ? 11.295 3.928 -34.230 1.00 12.94 371 ASN A C 1
ATOM 2895 O O . ASN A 1 375 ? 11.957 4.664 -34.961 1.00 12.97 371 ASN A O 1
ATOM 2900 N N . ASP A 1 376 ? 11.253 4.095 -32.921 1.00 13.11 372 ASP A N 1
ATOM 2901 C CA . ASP A 1 376 ? 12.161 5.002 -32.224 1.00 12.35 372 ASP A CA 1
ATOM 2902 C C . ASP A 1 376 ? 13.632 4.632 -32.568 1.00 11.15 372 ASP A C 1
ATOM 2903 O O . ASP A 1 376 ? 13.948 3.448 -32.710 1.00 10.88 372 ASP A O 1
ATOM 2908 N N . ARG A 1 377 ? 14.513 5.631 -32.661 1.00 9.35 373 ARG A N 1
ATOM 2909 C CA . ARG A 1 377 ? 15.920 5.413 -33.005 1.00 8.39 373 ARG A CA 1
ATOM 2910 C C . ARG A 1 377 ? 16.865 5.725 -31.847 1.00 9.37 373 ARG A C 1
ATOM 2911 O O . ARG A 1 377 ? 18.053 6.011 -32.074 1.00 9.95 373 ARG A O 1
ATOM 2919 N N . ARG A 1 378 ? 16.338 5.605 -30.611 1.00 10.18 374 ARG A N 1
ATOM 2920 C CA . ARG A 1 378 ? 17.065 5.850 -29.375 1.00 10.07 374 ARG A CA 1
ATOM 2921 C C . ARG A 1 378 ? 16.929 4.660 -28.410 1.00 9.37 374 ARG A C 1
ATOM 2922 O O . ARG A 1 378 ? 16.881 4.838 -27.194 1.00 11.68 374 ARG A O 1
ATOM 2930 N N . LEU A 1 379 ? 16.823 3.454 -28.947 1.00 8.12 375 LEU A N 1
ATOM 2931 C CA . LEU A 1 379 ? 16.551 2.261 -28.121 1.00 8.47 375 LEU A CA 1
ATOM 2932 C C . LEU A 1 379 ? 17.844 1.752 -27.549 1.00 7.33 375 LEU A C 1
ATOM 2933 O O . LEU A 1 379 ? 18.291 0.702 -27.901 1.00 7.23 375 LEU A O 1
ATOM 2938 N N . ILE A 1 380 ? 18.417 2.526 -26.649 1.00 8.47 376 ILE A N 1
ATOM 2939 C CA . ILE A 1 380 ? 19.804 2.369 -26.218 1.00 7.27 376 ILE A CA 1
ATOM 2940 C C . ILE A 1 380 ? 19.867 2.139 -24.713 1.00 8.70 376 ILE A C 1
ATOM 2941 O O . ILE A 1 380 ? 19.203 2.849 -23.906 1.00 8.27 376 ILE A O 1
ATOM 2946 N N . VAL A 1 381 ? 20.701 1.185 -24.331 1.00 8.28 377 VAL A N 1
ATOM 2947 C CA . VAL A 1 381 ? 21.073 1.013 -22.942 1.00 8.85 377 VAL A CA 1
ATOM 2948 C C . VAL A 1 381 ? 22.575 1.285 -22.845 1.00 9.99 377 VAL A C 1
ATOM 2949 O O . VAL A 1 381 ? 23.383 0.644 -23.561 1.00 9.34 377 VAL A O 1
ATOM 2953 N N . CYS A 1 382 ? 22.948 2.247 -22.000 1.00 10.38 378 CYS A N 1
ATOM 2954 C CA . CYS A 1 382 ? 24.329 2.741 -21.956 1.00 11.72 378 CYS A CA 1
ATOM 2955 C C . CYS A 1 382 ? 24.904 2.471 -20.587 1.00 13.34 378 CYS A C 1
ATOM 2956 O O . CYS A 1 382 ? 24.384 2.949 -19.589 1.00 13.86 378 CYS A O 1
ATOM 2959 N N . SER A 1 383 ? 26.028 1.765 -20.541 1.00 14.81 379 SER A N 1
ATOM 2960 C CA . SER A 1 383 ? 26.701 1.504 -19.282 1.00 16.08 379 SER A CA 1
ATOM 2961 C C . SER A 1 383 ? 27.911 2.405 -19.033 1.00 16.22 379 SER A C 1
ATOM 2962 O O . SER A 1 383 ? 28.470 2.405 -17.910 1.00 17.48 379 SER A O 1
ATOM 2965 N N . TRP A 1 384 ? 28.291 3.201 -20.037 1.00 15.03 380 TRP A N 1
ATOM 2966 C CA . TRP A 1 384 ? 29.425 4.126 -19.914 1.00 13.53 380 TRP A CA 1
ATOM 2967 C C . TRP A 1 384 ? 29.043 5.396 -19.171 1.00 14.55 380 TRP A C 1
ATOM 2968 O O . TRP A 1 384 ? 28.968 6.515 -19.754 1.00 17.72 380 TRP A O 1
ATOM 2979 N N . ASN A 1 385 ? 28.840 5.275 -17.868 1.00 13.41 381 ASN A N 1
ATOM 2980 C CA . ASN A 1 385 ? 28.369 6.384 -17.083 1.00 12.77 381 ASN A CA 1
ATOM 2981 C C . ASN A 1 385 ? 29.584 7.079 -16.640 1.00 13.13 381 ASN A C 1
ATOM 2982 O O . ASN A 1 385 ? 30.244 6.628 -15.715 1.00 12.77 381 ASN A O 1
ATOM 2987 N N . VAL A 1 386 ? 29.932 8.153 -17.344 1.00 12.91 382 VAL A N 1
ATOM 2988 C CA . VAL A 1 386 ? 31.213 8.832 -17.156 1.00 13.17 382 VAL A CA 1
ATOM 2989 C C . VAL A 1 386 ? 31.421 9.282 -15.710 1.00 14.23 382 VAL A C 1
ATOM 2990 O O . VAL A 1 386 ? 32.528 9.184 -15.186 1.00 14.88 382 VAL A O 1
ATOM 2994 N N . SER A 1 387 ? 30.323 9.599 -15.036 1.00 15.39 383 SER A N 1
ATOM 2995 C CA . SER A 1 387 ? 30.365 10.098 -13.658 1.00 16.71 383 SER A CA 1
ATOM 2996 C C . SER A 1 387 ? 30.722 9.010 -12.635 1.00 16.86 383 SER A C 1
ATOM 2997 O O . SER A 1 387 ? 31.291 9.318 -11.566 1.00 16.70 383 SER A O 1
ATOM 3000 N N . ASP A 1 388 ? 30.465 7.750 -12.997 1.00 14.44 384 ASP A N 1
ATOM 3001 C CA . ASP A 1 388 ? 30.709 6.615 -12.102 1.00 15.19 384 ASP A CA 1
ATOM 3002 C C . ASP A 1 388 ? 31.976 5.774 -12.397 1.00 15.58 384 ASP A C 1
ATOM 3003 O O . ASP A 1 388 ? 32.255 4.845 -11.658 1.00 15.03 384 ASP A O 1
ATOM 3008 N N . LEU A 1 389 ? 32.668 6.027 -13.510 1.00 15.34 385 LEU A N 1
ATOM 3009 C CA . LEU A 1 389 ? 33.777 5.176 -13.961 1.00 14.99 385 LEU A CA 1
ATOM 3010 C C . LEU A 1 389 ? 34.836 4.902 -12.881 1.00 17.73 385 LEU A C 1
ATOM 3011 O O . LEU A 1 389 ? 35.274 3.735 -12.663 1.00 18.99 385 LEU A O 1
ATOM 3016 N N . LYS A 1 390 ? 35.227 5.973 -12.215 1.00 18.87 386 LYS A N 1
ATOM 3017 C CA . LYS A 1 390 ? 36.167 5.952 -11.128 1.00 20.55 386 LYS A CA 1
ATOM 3018 C C . LYS A 1 390 ? 35.768 5.004 -9.979 1.00 21.24 386 LYS A C 1
ATOM 3019 O O . LYS A 1 390 ? 36.647 4.559 -9.248 1.00 21.39 386 LYS A O 1
ATOM 3021 N N . LYS A 1 391 ? 34.461 4.721 -9.823 1.00 20.89 387 LYS A N 1
ATOM 3022 C CA . LYS A 1 391 ? 33.937 3.895 -8.707 1.00 21.21 387 LYS A CA 1
ATOM 3023 C C . LYS A 1 391 ? 33.877 2.426 -9.076 1.00 20.90 387 LYS A C 1
ATOM 3024 O O . LYS A 1 391 ? 33.590 1.581 -8.216 1.00 20.81 387 LYS A O 1
ATOM 3030 N N . MET A 1 392 ? 34.094 2.097 -10.359 1.00 19.85 388 MET A N 1
ATOM 3031 C CA . MET A 1 392 ? 33.897 0.713 -10.801 1.00 18.62 388 MET A CA 1
ATOM 3032 C C . MET A 1 392 ? 35.185 -0.074 -10.693 1.00 19.43 388 MET A C 1
ATOM 3033 O O . MET A 1 392 ? 36.241 0.458 -11.040 1.00 18.13 388 MET A O 1
ATOM 3038 N N . ALA A 1 393 ? 35.088 -1.356 -10.288 1.00 19.05 389 ALA A N 1
ATOM 3039 C CA . ALA A 1 393 ? 36.240 -2.258 -10.228 1.00 20.08 389 ALA A CA 1
ATOM 3040 C C . ALA A 1 393 ? 36.964 -2.334 -11.566 1.00 20.32 389 ALA A C 1
ATOM 3041 O O . ALA A 1 393 ? 38.216 -2.418 -11.648 1.00 21.82 389 ALA A O 1
ATOM 3043 N N . LEU A 1 394 ? 36.153 -2.286 -12.608 1.00 19.48 390 LEU A N 1
ATOM 3044 C CA . LEU A 1 394 ? 36.614 -2.265 -13.976 1.00 18.56 390 LEU A CA 1
ATOM 3045 C C . LEU A 1 394 ? 35.533 -1.568 -14.799 1.00 17.23 390 LEU A C 1
ATOM 3046 O O . LEU A 1 394 ? 34.349 -1.830 -14.620 1.00 16.67 390 LEU A O 1
ATOM 3051 N N . PRO A 1 395 ? 35.912 -0.646 -15.675 1.00 15.90 391 PRO A N 1
ATOM 3052 C CA . PRO A 1 395 ? 34.860 -0.019 -16.498 1.00 14.32 391 PRO A CA 1
ATOM 3053 C C . PRO A 1 395 ? 34.293 -1.001 -17.505 1.00 12.26 391 PRO A C 1
ATOM 3054 O O . PRO A 1 395 ? 34.940 -1.974 -17.827 1.00 11.11 391 PRO A O 1
ATOM 3058 N N . PRO A 1 396 ? 33.045 -0.801 -17.964 1.00 12.39 392 PRO A N 1
ATOM 3059 C CA . PRO A 1 396 ? 32.439 -1.866 -18.778 1.00 11.56 392 PRO A CA 1
ATOM 3060 C C . PRO A 1 396 ? 33.124 -2.071 -20.127 1.00 10.67 392 PRO A C 1
ATOM 3061 O O . PRO A 1 396 ? 33.485 -1.104 -20.809 1.00 11.09 392 PRO A O 1
ATOM 3065 N N . CYS A 1 397 ? 33.350 -3.339 -20.456 1.00 11.60 393 CYS A N 1
ATOM 3066 C CA . CYS A 1 397 ? 33.978 -3.749 -21.723 1.00 11.22 393 CYS A CA 1
ATOM 3067 C C . CYS A 1 397 ? 32.952 -3.696 -22.842 1.00 11.37 393 CYS A C 1
ATOM 3068 O O . CYS A 1 397 ? 33.250 -3.210 -23.943 1.00 12.66 393 CYS A O 1
ATOM 3071 N N . HIS A 1 398 ? 31.760 -4.207 -22.568 1.00 10.48 394 HIS A N 1
ATOM 3072 C CA . HIS A 1 398 ? 30.573 -4.055 -23.406 1.00 10.92 394 HIS A CA 1
ATOM 3073 C C . HIS A 1 398 ? 29.780 -2.816 -22.898 1.00 10.73 394 HIS A C 1
ATOM 3074 O O . HIS A 1 398 ? 29.104 -2.878 -21.966 1.00 12.53 394 HIS A O 1
ATOM 3081 N N . CYS A 1 399 ? 30.047 -1.700 -23.563 1.00 9.60 395 CYS A N 1
ATOM 3082 C CA . CYS A 1 399 ? 29.695 -0.345 -23.160 1.00 12.43 395 CYS A CA 1
ATOM 3083 C C . CYS A 1 399 ? 28.271 0.193 -23.364 1.00 12.25 395 CYS A C 1
ATOM 3084 O O . CYS A 1 399 ? 27.843 1.008 -22.633 1.00 12.90 395 CYS A O 1
ATOM 3087 N N . PHE A 1 400 ? 27.700 -0.222 -24.472 1.00 10.96 396 PHE A N 1
ATOM 3088 C CA . PHE A 1 400 ? 26.580 0.405 -25.059 1.00 11.82 396 PHE A CA 1
ATOM 3089 C C . PHE A 1 400 ? 25.904 -0.620 -25.952 1.00 9.53 396 PHE A C 1
ATOM 3090 O O . PHE A 1 400 ? 26.564 -1.332 -26.572 1.00 9.77 396 PHE A O 1
ATOM 3098 N N . PHE A 1 401 ? 24.590 -0.626 -25.993 1.00 8.65 397 PHE A N 1
ATOM 3099 C CA . PHE A 1 401 ? 23.901 -1.503 -26.932 1.00 8.04 397 PHE A CA 1
ATOM 3100 C C . PHE A 1 401 ? 22.610 -0.845 -27.349 1.00 8.17 397 PHE A C 1
ATOM 3101 O O . PHE A 1 401 ? 22.067 -0.004 -26.633 1.00 7.69 397 PHE A O 1
ATOM 3109 N N . GLN A 1 402 ? 22.182 -1.164 -28.563 1.00 8.55 398 GLN A N 1
ATOM 3110 C CA . GLN A 1 402 ? 21.054 -0.481 -29.165 1.00 7.81 398 GLN A CA 1
ATOM 3111 C C . GLN A 1 402 ? 20.213 -1.505 -29.865 1.00 8.74 398 GLN A C 1
ATOM 3112 O O . GLN A 1 402 ? 20.737 -2.333 -30.632 1.00 7.93 398 GLN A O 1
ATOM 3118 N N . PHE A 1 403 ? 18.912 -1.430 -29.635 1.00 8.73 399 PHE A N 1
ATOM 3119 C CA . PHE A 1 403 ? 17.974 -2.252 -30.380 1.00 8.45 399 PHE A CA 1
ATOM 3120 C C . PHE A 1 403 ? 17.394 -1.602 -31.637 1.00 8.31 399 PHE A C 1
ATOM 3121 O O . PHE A 1 403 ? 17.471 -0.374 -31.832 1.00 8.97 399 PHE A O 1
ATOM 3129 N N . TYR A 1 404 ? 16.788 -2.458 -32.473 1.00 8.00 400 TYR A N 1
ATOM 3130 C CA . TYR A 1 404 ? 16.194 -2.081 -33.741 1.00 8.36 400 TYR A CA 1
ATOM 3131 C C . TYR A 1 404 ? 15.083 -3.046 -34.098 1.00 8.85 400 TYR A C 1
ATOM 3132 O O . TYR A 1 404 ? 15.230 -4.257 -33.949 1.00 7.74 400 TYR A O 1
ATOM 3141 N N . VAL A 1 405 ? 13.976 -2.504 -34.616 1.00 10.87 401 VAL A N 1
ATOM 3142 C CA . VAL A 1 405 ? 12.857 -3.353 -35.041 1.00 10.95 401 VAL A CA 1
ATOM 3143 C C . VAL A 1 405 ? 12.545 -3.102 -36.495 1.00 11.49 401 VAL A C 1
ATOM 3144 O O . VAL A 1 405 ? 12.296 -1.961 -36.892 1.00 12.07 401 VAL A O 1
ATOM 3148 N N . SER A 1 406 ? 12.521 -4.162 -37.301 1.00 12.07 402 SER A N 1
ATOM 3149 C CA . SER A 1 406 ? 11.895 -4.062 -38.617 1.00 13.83 402 SER A CA 1
ATOM 3150 C C . SER A 1 406 ? 11.287 -5.394 -38.982 1.00 14.14 402 SER A C 1
ATOM 3151 O O . SER A 1 406 ? 11.788 -6.436 -38.601 1.00 12.05 402 SER A O 1
ATOM 3154 N N . ASP A 1 407 ? 10.177 -5.328 -39.709 1.00 15.42 403 ASP A N 1
ATOM 3155 C CA . ASP A 1 407 ? 9.434 -6.514 -40.114 1.00 16.92 403 ASP A CA 1
ATOM 3156 C C . ASP A 1 407 ? 9.226 -7.486 -38.957 1.00 15.92 403 ASP A C 1
ATOM 3157 O O . ASP A 1 407 ? 9.352 -8.690 -39.134 1.00 15.70 403 ASP A O 1
ATOM 3162 N N . ASN A 1 408 ? 8.906 -6.964 -37.783 1.00 15.31 404 ASN A N 1
ATOM 3163 C CA . ASN A 1 408 ? 8.487 -7.769 -36.634 1.00 16.09 404 ASN A CA 1
ATOM 3164 C C . ASN A 1 408 ? 9.628 -8.590 -36.078 1.00 14.65 404 ASN A C 1
ATOM 3165 O O . ASN A 1 408 ? 9.389 -9.612 -35.444 1.00 15.50 404 ASN A O 1
ATOM 3170 N N . LYS A 1 409 ? 10.860 -8.162 -36.375 1.00 11.54 405 LYS A N 1
ATOM 3171 C CA . LYS A 1 409 ? 12.065 -8.775 -35.865 1.00 11.57 405 LYS A CA 1
ATOM 3172 C C . LYS A 1 409 ? 12.909 -7.785 -35.067 1.00 10.21 405 LYS A C 1
ATOM 3173 O O . LYS A 1 409 ? 13.089 -6.635 -35.501 1.00 9.77 405 LYS A O 1
ATOM 3179 N N . LEU A 1 410 ? 13.483 -8.268 -33.950 1.00 10.13 406 LEU A N 1
ATOM 3180 C CA . LEU A 1 410 ? 14.373 -7.490 -33.107 1.00 9.44 406 LEU A CA 1
ATOM 3181 C C . LEU A 1 410 ? 15.841 -7.767 -33.423 1.00 8.65 406 LEU A C 1
ATOM 3182 O O . LEU A 1 410 ? 16.255 -8.914 -33.427 1.00 9.27 406 LEU A O 1
ATOM 3187 N N . SER A 1 411 ? 16.608 -6.718 -33.696 1.00 7.92 407 SER A N 1
ATOM 3188 C CA . SER A 1 411 ? 18.056 -6.794 -33.787 1.00 7.69 407 SER A CA 1
ATOM 3189 C C . SER A 1 411 ? 18.691 -5.998 -32.648 1.00 8.22 407 SER A C 1
ATOM 3190 O O . SER A 1 411 ? 18.065 -5.149 -32.029 1.00 8.87 407 SER A O 1
ATOM 3193 N N . CYS A 1 412 ? 19.979 -6.220 -32.429 1.00 8.10 408 CYS A N 1
ATOM 3194 C CA . CYS A 1 412 ? 20.704 -5.520 -31.363 1.00 8.99 408 CYS A CA 1
ATOM 3195 C C . CYS A 1 412 ? 22.119 -5.301 -31.861 1.00 8.42 408 CYS A C 1
ATOM 3196 O O . CYS A 1 412 ? 22.663 -6.206 -32.500 1.00 10.11 408 CYS A O 1
ATOM 3199 N N . MET A 1 413 ? 22.658 -4.099 -31.650 1.00 6.29 409 MET A N 1
ATOM 3200 C CA . MET A 1 413 ? 24.088 -3.787 -31.864 1.00 7.29 409 MET A CA 1
ATOM 3201 C C . MET A 1 413 ? 24.758 -3.479 -30.573 1.00 7.46 409 MET A C 1
ATOM 3202 O O . MET A 1 413 ? 24.227 -2.677 -29.796 1.00 8.44 409 MET A O 1
ATOM 3207 N N . MET A 1 414 ? 25.981 -3.970 -30.362 1.00 6.62 410 MET A N 1
ATOM 3208 C CA . MET A 1 414 ? 26.651 -3.703 -29.110 1.00 7.70 410 MET A CA 1
ATOM 3209 C C . MET A 1 414 ? 28.053 -3.222 -29.413 1.00 6.58 410 MET A C 1
ATOM 3210 O O . MET A 1 414 ? 28.691 -3.753 -30.315 1.00 7.19 410 MET A O 1
ATOM 3215 N N . HIS A 1 415 ? 28.497 -2.206 -28.671 1.00 6.38 411 HIS A N 1
ATOM 3216 C CA . HIS A 1 415 ? 29.831 -1.639 -28.788 1.00 6.89 411 HIS A CA 1
ATOM 3217 C C . HIS A 1 415 ? 30.728 -2.215 -27.699 1.00 7.14 411 HIS A C 1
ATOM 3218 O O . HIS A 1 415 ? 30.485 -1.971 -26.515 1.00 7.10 411 HIS A O 1
ATOM 3225 N N . GLN A 1 416 ? 31.772 -2.946 -28.075 1.00 6.66 412 GLN A N 1
ATOM 3226 C CA . GLN A 1 416 ? 32.685 -3.481 -27.102 1.00 7.08 412 GLN A CA 1
ATOM 3227 C C . GLN A 1 416 ? 34.009 -2.734 -27.186 1.00 7.85 412 GLN A C 1
ATOM 3228 O O . GLN A 1 416 ? 34.704 -2.815 -28.196 1.00 8.30 412 GLN A O 1
ATOM 3234 N N . ARG A 1 417 ? 34.338 -1.935 -26.171 1.00 7.77 413 ARG A N 1
ATOM 3235 C CA . ARG A 1 417 ? 35.516 -1.092 -26.254 1.00 7.83 413 ARG A CA 1
ATOM 3236 C C . ARG A 1 417 ? 36.835 -1.870 -26.241 1.00 7.56 413 ARG A C 1
ATOM 3237 O O . ARG A 1 417 ? 37.839 -1.406 -26.730 1.00 7.12 413 ARG A O 1
ATOM 3245 N N . SER A 1 418 ? 36.802 -3.038 -25.621 1.00 8.59 414 SER A N 1
ATOM 3246 C CA . SER A 1 418 ? 37.999 -3.797 -25.328 1.00 9.05 414 SER A CA 1
ATOM 3247 C C . SER A 1 418 ? 37.584 -5.240 -25.332 1.00 8.87 414 SER A C 1
ATOM 3248 O O . SER A 1 418 ? 36.692 -5.645 -24.567 1.00 9.31 414 SER A O 1
ATOM 3251 N N . CYS A 1 419 ? 38.243 -6.027 -26.185 1.00 8.23 415 CYS A N 1
ATOM 3252 C CA . CYS A 1 419 ? 37.776 -7.354 -26.578 1.00 8.73 415 CYS A CA 1
ATOM 3253 C C . CYS A 1 419 ? 38.909 -8.352 -26.460 1.00 7.70 415 CYS A C 1
ATOM 3254 O O . CYS A 1 419 ? 39.790 -8.398 -27.337 1.00 7.48 415 CYS A O 1
ATOM 3257 N N . ASP A 1 420 ? 38.904 -9.113 -25.359 1.00 8.38 416 ASP A N 1
ATOM 3258 C CA . ASP A 1 420 ? 39.843 -10.204 -25.134 1.00 9.45 416 ASP A CA 1
ATOM 3259 C C . ASP A 1 420 ? 39.332 -11.409 -25.929 1.00 10.44 416 ASP A C 1
ATOM 3260 O O . ASP A 1 420 ? 38.350 -12.116 -25.528 1.00 9.17 416 ASP A O 1
ATOM 3265 N N . LEU A 1 421 ? 39.950 -11.596 -27.101 1.00 10.90 417 LEU A N 1
ATOM 3266 C CA . LEU A 1 421 ? 39.410 -12.501 -28.091 1.00 10.83 417 LEU A CA 1
ATOM 3267 C C . LEU A 1 421 ? 39.455 -13.929 -27.591 1.00 11.70 417 LEU A C 1
ATOM 3268 O O . LEU A 1 421 ? 38.581 -14.716 -27.938 1.00 12.47 417 LEU A O 1
ATOM 3273 N N . GLY A 1 422 ? 40.417 -14.256 -26.743 1.00 12.66 418 GLY A N 1
ATOM 3274 C CA . GLY A 1 422 ? 40.483 -15.598 -26.200 1.00 14.51 418 GLY A CA 1
ATOM 3275 C C . GLY A 1 422 ? 39.452 -15.972 -25.142 1.00 15.67 418 GLY A C 1
ATOM 3276 O O . GLY A 1 422 ? 38.944 -17.113 -25.108 1.00 16.87 418 GLY A O 1
ATOM 3277 N N . LEU A 1 423 ? 39.164 -15.025 -24.262 1.00 14.53 419 LEU A N 1
ATOM 3278 C CA . LEU A 1 423 ? 38.446 -15.297 -23.020 1.00 14.42 419 LEU A CA 1
ATOM 3279 C C . LEU A 1 423 ? 37.097 -14.629 -23.026 1.00 12.09 419 LEU A C 1
ATOM 3280 O O . LEU A 1 423 ? 36.080 -15.311 -23.053 1.00 13.67 419 LEU A O 1
ATOM 3285 N N . GLY A 1 424 ? 37.053 -13.297 -23.043 1.00 11.94 420 GLY A N 1
ATOM 3286 C CA . GLY A 1 424 ? 35.802 -12.601 -22.901 1.00 11.67 420 GLY A CA 1
ATOM 3287 C C . GLY A 1 424 ? 34.881 -12.670 -24.075 1.00 10.57 420 GLY A C 1
ATOM 3288 O O . GLY A 1 424 ? 33.657 -12.793 -23.890 1.00 10.91 420 GLY A O 1
ATOM 3289 N N . VAL A 1 425 ? 35.443 -12.550 -25.287 1.00 9.59 421 VAL A N 1
ATOM 3290 C CA . VAL A 1 425 ? 34.591 -12.301 -26.451 1.00 9.34 421 VAL A CA 1
ATOM 3291 C C . VAL A 1 425 ? 33.576 -13.417 -26.681 1.00 9.08 421 VAL A C 1
ATOM 3292 O O . VAL A 1 425 ? 32.400 -13.142 -26.936 1.00 9.13 421 VAL A O 1
ATOM 3296 N N . PRO A 1 426 ? 34.014 -14.688 -26.552 1.00 10.27 422 PRO A N 1
ATOM 3297 C CA . PRO A 1 426 ? 33.069 -15.782 -26.734 1.00 10.08 422 PRO A CA 1
ATOM 3298 C C . PRO A 1 426 ? 31.862 -15.710 -25.787 1.00 9.46 422 PRO A C 1
ATOM 3299 O O . PRO A 1 426 ? 30.755 -16.093 -26.185 1.00 8.20 422 PRO A O 1
ATOM 3303 N N . PHE A 1 427 ? 32.074 -15.219 -24.568 1.00 9.68 423 PHE A N 1
ATOM 3304 C CA . PHE A 1 427 ? 31.003 -15.065 -23.590 1.00 9.73 423 PHE A CA 1
ATOM 3305 C C . PHE A 1 427 ? 30.115 -13.931 -24.047 1.00 9.59 423 PHE A C 1
ATOM 3306 O O . PHE A 1 427 ? 28.857 -14.005 -23.989 1.00 8.74 423 PHE A O 1
ATOM 3314 N N . ASN A 1 428 ? 30.766 -12.847 -24.496 1.00 10.33 424 ASN A N 1
ATOM 3315 C CA . ASN A 1 428 ? 30.031 -11.612 -24.832 1.00 9.96 424 ASN A CA 1
ATOM 3316 C C . ASN A 1 428 ? 29.057 -11.819 -26.009 1.00 9.72 424 ASN A C 1
ATOM 3317 O O . ASN A 1 428 ? 27.906 -11.349 -25.961 1.00 10.25 424 ASN A O 1
ATOM 3322 N N . ILE A 1 429 ? 29.481 -12.592 -27.015 1.00 10.19 425 ILE A N 1
ATOM 3323 C CA . ILE A 1 429 ? 28.635 -12.890 -28.169 1.00 10.21 425 ILE A CA 1
ATOM 3324 C C . ILE A 1 429 ? 27.397 -13.682 -27.772 1.00 9.53 425 ILE A C 1
ATOM 3325 O O . ILE A 1 429 ? 26.265 -13.418 -28.232 1.00 9.23 425 ILE A O 1
ATOM 3330 N N . ALA A 1 430 ? 27.622 -14.706 -26.946 1.00 8.73 426 ALA A N 1
ATOM 3331 C CA . ALA A 1 430 ? 26.505 -15.540 -26.462 1.00 8.77 426 ALA A CA 1
ATOM 3332 C C . ALA A 1 430 ? 25.564 -14.729 -25.536 1.00 8.34 426 ALA A C 1
ATOM 3333 O O . ALA A 1 430 ? 24.319 -14.827 -25.613 1.00 7.74 426 ALA A O 1
ATOM 3335 N N . SER A 1 431 ? 26.152 -13.940 -24.652 1.00 7.64 427 SER A N 1
ATOM 3336 C CA . SER A 1 431 ? 25.387 -13.117 -23.710 1.00 9.54 427 SER A CA 1
ATOM 3337 C C . SER A 1 431 ? 24.357 -12.190 -24.385 1.00 7.82 427 SER A C 1
ATOM 3338 O O . SER A 1 431 ? 23.143 -12.206 -24.040 1.00 7.83 427 SER A O 1
ATOM 3341 N N . TYR A 1 432 ? 24.804 -11.387 -25.348 1.00 7.46 428 TYR A N 1
ATOM 3342 C CA . TYR A 1 432 ? 23.917 -10.452 -26.011 1.00 7.71 428 TYR A CA 1
ATOM 3343 C C . TYR A 1 432 ? 22.930 -11.166 -26.915 1.00 7.40 428 TYR A C 1
ATOM 3344 O O . TYR A 1 432 ? 21.820 -10.708 -27.097 1.00 8.45 428 TYR A O 1
ATOM 3353 N N . SER A 1 433 ? 23.313 -12.325 -27.420 1.00 8.02 429 SER A N 1
ATOM 3354 C CA . SER A 1 433 ? 22.383 -13.129 -28.164 1.00 8.29 429 SER A CA 1
ATOM 3355 C C . SER A 1 433 ? 21.211 -13.615 -27.297 1.00 8.43 429 SER A C 1
ATOM 3356 O O . SER A 1 433 ? 20.043 -13.577 -27.734 1.00 9.52 429 SER A O 1
ATOM 3359 N N . ILE A 1 434 ? 21.505 -14.098 -26.093 1.00 7.69 430 ILE A N 1
ATOM 3360 C CA . ILE A 1 434 ? 20.450 -14.447 -25.158 1.00 8.04 430 ILE A CA 1
ATOM 3361 C C . ILE A 1 434 ? 19.556 -13.249 -24.801 1.00 8.17 430 ILE A C 1
ATOM 3362 O O . ILE A 1 434 ? 18.307 -13.333 -24.856 1.00 7.68 430 ILE A O 1
ATOM 3367 N N . LEU A 1 435 ? 20.187 -12.144 -24.422 1.00 7.80 431 LEU A N 1
ATOM 3368 C CA . LEU A 1 435 ? 19.465 -10.931 -24.076 1.00 8.57 431 LEU A CA 1
ATOM 3369 C C . LEU A 1 435 ? 18.503 -10.503 -25.178 1.00 8.26 431 LEU A C 1
ATOM 3370 O O . LEU A 1 435 ? 17.337 -10.226 -24.917 1.00 9.17 431 LEU A O 1
ATOM 3375 N N . THR A 1 436 ? 18.989 -10.526 -26.424 1.00 9.10 432 THR A N 1
ATOM 3376 C CA . THR A 1 436 ? 18.175 -10.132 -27.560 1.00 9.34 432 THR A CA 1
ATOM 3377 C C . THR A 1 436 ? 16.976 -11.064 -27.715 1.00 9.06 432 THR A C 1
ATOM 3378 O O . THR A 1 436 ? 15.847 -10.609 -27.929 1.00 8.90 432 THR A O 1
ATOM 3382 N N . ALA A 1 437 ? 17.201 -12.368 -27.574 1.00 8.90 433 ALA A N 1
ATOM 3383 C CA . ALA A 1 437 ? 16.117 -13.328 -27.625 1.00 9.62 433 ALA A CA 1
ATOM 3384 C C . ALA A 1 437 ? 15.124 -13.101 -26.472 1.00 8.81 433 ALA A C 1
ATOM 3385 O O . ALA A 1 437 ? 13.894 -13.178 -26.675 1.00 8.95 433 ALA A O 1
ATOM 3387 N N . MET A 1 438 ? 15.653 -12.804 -25.274 1.00 7.79 434 MET A N 1
ATOM 3388 C CA . MET A 1 438 ? 14.758 -12.505 -24.135 1.00 9.66 434 MET A CA 1
ATOM 3389 C C . MET A 1 438 ? 13.861 -11.272 -24.382 1.00 9.80 434 MET A C 1
ATOM 3390 O O . MET A 1 438 ? 12.615 -11.302 -24.181 1.00 10.11 434 MET A O 1
ATOM 3395 N N . VAL A 1 439 ? 14.468 -10.206 -24.871 1.00 10.38 435 VAL A N 1
ATOM 3396 C CA . VAL A 1 439 ? 13.718 -8.983 -25.148 1.00 11.29 435 VAL A CA 1
ATOM 3397 C C . VAL A 1 439 ? 12.708 -9.220 -26.291 1.00 11.58 435 VAL A C 1
ATOM 3398 O O . VAL A 1 439 ? 11.550 -8.783 -26.214 1.00 11.85 435 VAL A O 1
ATOM 3402 N N . ALA A 1 440 ? 13.115 -9.956 -27.332 1.00 10.75 436 ALA A N 1
ATOM 3403 C CA . ALA A 1 440 ? 12.194 -10.230 -28.418 1.00 11.12 436 ALA A CA 1
ATOM 3404 C C . ALA A 1 440 ? 10.972 -10.983 -27.895 1.00 11.80 436 ALA A C 1
ATOM 3405 O O . ALA A 1 440 ? 9.831 -10.671 -28.274 1.00 12.18 436 ALA A O 1
ATOM 3407 N N . GLN A 1 441 ? 11.207 -12.003 -27.062 1.00 12.93 437 GLN A N 1
ATOM 3408 C CA . GLN A 1 441 ? 10.101 -12.779 -26.529 1.00 13.52 437 GLN A CA 1
ATOM 3409 C C . GLN A 1 441 ? 9.121 -11.938 -25.739 1.00 13.95 437 GLN A C 1
ATOM 3410 O O . GLN A 1 441 ? 7.907 -12.019 -25.950 1.00 14.70 437 GLN A O 1
ATOM 3416 N N . VAL A 1 442 ? 9.623 -11.159 -24.790 1.00 14.79 438 VAL A N 1
ATOM 3417 C CA . VAL A 1 442 ? 8.695 -10.389 -23.949 1.00 15.56 438 VAL A CA 1
ATOM 3418 C C . VAL A 1 442 ? 8.011 -9.264 -24.729 1.00 15.35 438 VAL A C 1
ATOM 3419 O O . VAL A 1 442 ? 6.949 -8.785 -24.288 1.00 15.01 438 VAL A O 1
ATOM 3423 N N . CYS A 1 443 ? 8.578 -8.870 -25.877 1.00 13.45 439 CYS A N 1
ATOM 3424 C CA . CYS A 1 443 ? 7.943 -7.881 -26.780 1.00 14.73 439 CYS A CA 1
ATOM 3425 C C . CYS A 1 443 ? 7.154 -8.505 -27.917 1.00 15.53 439 CYS A C 1
ATOM 3426 O O . CYS A 1 443 ? 6.616 -7.792 -28.750 1.00 16.59 439 CYS A O 1
ATOM 3429 N N . GLY A 1 444 ? 7.077 -9.834 -27.959 1.00 14.95 440 GLY A N 1
ATOM 3430 C CA . GLY A 1 444 ? 6.326 -10.519 -28.999 1.00 15.93 440 GLY A CA 1
ATOM 3431 C C . GLY A 1 444 ? 6.908 -10.421 -30.391 1.00 15.21 440 GLY A C 1
ATOM 3432 O O . GLY A 1 444 ? 6.161 -10.526 -31.372 1.00 15.77 440 GLY A O 1
ATOM 3433 N N . LEU A 1 445 ? 8.231 -10.252 -30.484 1.00 12.94 441 LEU A N 1
ATOM 3434 C CA . LEU A 1 445 ? 8.899 -10.038 -31.761 1.00 12.74 441 LEU A CA 1
ATOM 3435 C C . LEU A 1 445 ? 9.654 -11.317 -32.137 1.00 13.16 441 LEU A C 1
ATOM 3436 O O . LEU A 1 445 ? 9.976 -12.133 -31.267 1.00 13.61 441 LEU A O 1
ATOM 3441 N N . GLY A 1 446 ? 9.908 -11.476 -33.437 1.00 12.44 442 GLY A N 1
ATOM 3442 C CA . GLY A 1 446 ? 10.781 -12.479 -33.952 1.00 12.95 442 GLY A CA 1
ATOM 3443 C C . GLY A 1 446 ? 12.211 -11.994 -33.786 1.00 11.58 442 GLY A C 1
ATOM 3444 O O . GLY A 1 446 ? 12.469 -10.895 -33.264 1.00 10.91 442 GLY A O 1
ATOM 3445 N N . LEU A 1 447 ? 13.151 -12.817 -34.219 1.00 12.06 443 LEU A N 1
ATOM 3446 C CA . LEU A 1 447 ? 14.567 -12.521 -34.037 1.00 12.87 443 LEU A CA 1
ATOM 3447 C C . LEU A 1 447 ? 15.224 -12.083 -35.341 1.00 13.23 443 LEU A C 1
ATOM 3448 O O . LEU A 1 447 ? 15.020 -12.704 -36.387 1.00 13.21 443 LEU A O 1
ATOM 3453 N N . GLY A 1 448 ? 15.972 -10.980 -35.242 1.00 12.62 444 GLY A N 1
ATOM 3454 C CA . GLY A 1 448 ? 16.815 -10.450 -36.321 1.00 11.05 444 GLY A CA 1
ATOM 3455 C C . GLY A 1 448 ? 18.265 -10.830 -36.100 1.00 10.39 444 GLY A C 1
ATOM 3456 O O . GLY A 1 448 ? 18.598 -12.031 -36.013 1.00 9.84 444 GLY A O 1
ATOM 3457 N N . GLU A 1 449 ? 19.128 -9.825 -36.014 1.00 9.18 445 GLU A N 1
ATOM 3458 C CA . GLU A 1 449 ? 20.562 -10.040 -35.990 1.00 9.31 445 GLU A CA 1
ATOM 3459 C C . GLU A 1 449 ? 21.166 -9.424 -34.764 1.00 9.88 445 GLU A C 1
ATOM 3460 O O . GLU A 1 449 ? 20.644 -8.434 -34.237 1.00 10.06 445 GLU A O 1
ATOM 3466 N N . PHE A 1 450 ? 22.213 -10.059 -34.270 1.00 9.21 446 PHE A N 1
ATOM 3467 C CA . PHE A 1 450 ? 23.062 -9.465 -33.267 1.00 8.41 446 PHE A CA 1
ATOM 3468 C C . PHE A 1 450 ? 24.280 -8.980 -34.026 1.00 8.70 446 PHE A C 1
ATOM 3469 O O . PHE A 1 450 ? 24.903 -9.757 -34.760 1.00 7.18 446 PHE A O 1
ATOM 3477 N N . VAL A 1 451 ? 24.530 -7.661 -33.945 1.00 8.17 447 VAL A N 1
ATOM 3478 C CA . VAL A 1 451 ? 25.686 -7.026 -34.573 1.00 8.33 447 VAL A CA 1
ATOM 3479 C C . VAL A 1 451 ? 26.662 -6.623 -33.455 1.00 8.15 447 VAL A C 1
ATOM 3480 O O . VAL A 1 451 ? 26.326 -5.845 -32.552 1.00 9.12 447 VAL A O 1
ATOM 3484 N N . HIS A 1 452 ? 27.874 -7.142 -33.548 1.00 6.96 448 HIS A N 1
ATOM 3485 C CA . HIS A 1 452 ? 28.919 -7.004 -32.524 1.00 8.08 448 HIS A CA 1
ATOM 3486 C C . HIS A 1 452 ? 30.041 -6.171 -33.041 1.00 8.03 448 HIS A C 1
ATOM 3487 O O . HIS A 1 452 ? 30.740 -6.578 -33.972 1.00 9.00 448 HIS A O 1
ATOM 3494 N N . ASN A 1 453 ? 30.217 -4.939 -32.507 1.00 7.38 449 ASN A N 1
ATOM 3495 C CA . ASN A 1 453 ? 31.284 -4.094 -32.899 1.00 8.27 449 ASN A CA 1
ATOM 3496 C C . ASN A 1 453 ? 32.435 -4.251 -31.909 1.00 8.13 449 ASN A C 1
ATOM 3497 O O . ASN A 1 453 ? 32.251 -4.089 -30.687 1.00 8.57 449 ASN A O 1
ATOM 3502 N N . LEU A 1 454 ? 33.594 -4.584 -32.442 1.00 8.63 450 LEU A N 1
ATOM 3503 C CA . LEU A 1 454 ? 34.843 -4.684 -31.674 1.00 8.53 450 LEU A CA 1
ATOM 3504 C C . LEU A 1 454 ? 35.718 -3.455 -31.925 1.00 9.49 450 LEU A C 1
ATOM 3505 O O . LEU A 1 454 ? 36.094 -3.158 -33.076 1.00 9.17 450 LEU A O 1
ATOM 3510 N N . ALA A 1 455 ? 36.088 -2.752 -30.849 1.00 8.74 451 ALA A N 1
ATOM 3511 C CA . ALA A 1 455 ? 37.030 -1.688 -30.940 1.00 9.03 451 ALA A CA 1
ATOM 3512 C C . ALA A 1 455 ? 38.473 -2.230 -30.778 1.00 9.69 451 ALA A C 1
ATOM 3513 O O . ALA A 1 455 ? 39.043 -2.656 -31.758 1.00 10.10 451 ALA A O 1
ATOM 3515 N N . ASP A 1 456 ? 39.054 -2.186 -29.575 1.00 9.36 452 ASP A N 1
ATOM 3516 C CA . ASP A 1 456 ? 40.411 -2.688 -29.338 1.00 8.32 452 ASP A CA 1
ATOM 3517 C C . ASP A 1 456 ? 40.293 -4.209 -29.191 1.00 9.53 452 ASP A C 1
ATOM 3518 O O . ASP A 1 456 ? 39.867 -4.705 -28.178 1.00 10.88 452 ASP A O 1
ATOM 3523 N N . ALA A 1 457 ? 40.570 -4.949 -30.260 1.00 9.33 453 ALA A N 1
ATOM 3524 C CA . ALA A 1 457 ? 40.449 -6.410 -30.250 1.00 9.09 453 ALA A CA 1
ATOM 3525 C C . ALA A 1 457 ? 41.827 -7.023 -30.103 1.00 9.00 453 ALA A C 1
ATOM 3526 O O . ALA A 1 457 ? 42.743 -6.654 -30.825 1.00 10.01 453 ALA A O 1
ATOM 3528 N N . HIS A 1 458 ? 41.993 -7.950 -29.169 1.00 9.09 454 HIS A N 1
ATOM 3529 C CA . HIS A 1 458 ? 43.364 -8.350 -28.837 1.00 8.83 454 HIS A CA 1
ATOM 3530 C C . HIS A 1 458 ? 43.458 -9.786 -28.335 1.00 9.36 454 HIS A C 1
ATOM 3531 O O . HIS A 1 458 ? 42.477 -10.368 -27.851 1.00 8.83 454 HIS A O 1
ATOM 3538 N N . ILE A 1 459 ? 44.673 -10.311 -28.455 1.00 9.75 455 ILE A N 1
ATOM 3539 C CA . ILE A 1 459 ? 45.024 -11.651 -27.987 1.00 9.78 455 ILE A CA 1
ATOM 3540 C C . ILE A 1 459 ? 46.216 -11.540 -27.096 1.00 9.92 455 ILE A C 1
ATOM 3541 O O . ILE A 1 459 ? 47.324 -11.145 -27.568 1.00 9.16 455 ILE A O 1
ATOM 3546 N N . TYR A 1 460 ? 46.048 -11.916 -25.813 1.00 9.69 456 TYR A N 1
ATOM 3547 C CA . TYR A 1 460 ? 47.172 -11.866 -24.868 1.00 9.72 456 TYR A CA 1
ATOM 3548 C C . TYR A 1 460 ? 48.245 -12.827 -25.323 1.00 10.90 456 TYR A C 1
ATOM 3549 O O . TYR A 1 460 ? 47.936 -13.875 -25.920 1.00 10.92 456 TYR A O 1
ATOM 3558 N N . VAL A 1 461 ? 49.512 -12.491 -25.065 1.00 11.45 457 VAL A N 1
ATOM 3559 C CA . VAL A 1 461 ? 50.602 -13.290 -25.604 1.00 12.96 457 VAL A CA 1
ATOM 3560 C C . VAL A 1 461 ? 50.596 -14.717 -25.100 1.00 13.83 457 VAL A C 1
ATOM 3561 O O . VAL A 1 461 ? 51.062 -15.592 -25.814 1.00 15.28 457 VAL A O 1
ATOM 3565 N N . ASP A 1 462 ? 50.057 -14.953 -23.903 1.00 13.87 458 ASP A N 1
ATOM 3566 C CA . ASP A 1 462 ? 50.007 -16.308 -23.317 1.00 14.98 458 ASP A CA 1
ATOM 3567 C C . ASP A 1 462 ? 48.857 -17.158 -23.829 1.00 15.10 458 ASP A C 1
ATOM 3568 O O . ASP A 1 462 ? 48.718 -18.316 -23.410 1.00 15.17 458 ASP A O 1
ATOM 3573 N N . HIS A 1 463 ? 48.052 -16.601 -24.735 1.00 13.72 459 HIS A N 1
ATOM 3574 C CA . HIS A 1 463 ? 46.998 -17.322 -25.393 1.00 13.65 459 HIS A CA 1
ATOM 3575 C C . HIS A 1 463 ? 47.321 -17.691 -26.862 1.00 14.32 459 HIS A C 1
ATOM 3576 O O . HIS A 1 463 ? 46.501 -18.309 -27.508 1.00 13.28 459 HIS A O 1
ATOM 3583 N N . VAL A 1 464 ? 48.481 -17.304 -27.380 1.00 13.94 460 VAL A N 1
ATOM 3584 C CA . VAL A 1 46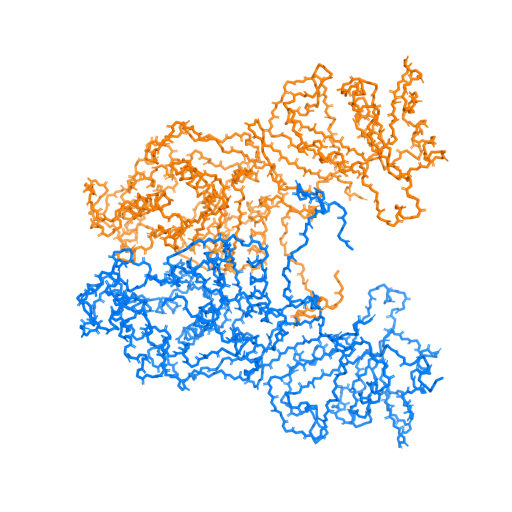4 ? 48.795 -17.568 -28.769 1.00 14.35 460 VAL A CA 1
ATOM 3585 C C . VAL A 1 464 ? 48.732 -19.054 -29.104 1.00 14.19 460 VAL A C 1
ATOM 3586 O O . VAL A 1 464 ? 48.203 -19.400 -30.145 1.00 14.11 460 VAL A O 1
ATOM 3590 N N . ASP A 1 465 ? 49.302 -19.932 -28.278 1.00 15.20 461 ASP A N 1
ATOM 3591 C CA . ASP A 1 465 ? 49.271 -21.363 -28.628 1.00 16.80 461 ASP A CA 1
ATOM 3592 C C . ASP A 1 465 ? 47.834 -21.886 -28.674 1.00 15.64 461 ASP A C 1
ATOM 3593 O O . ASP A 1 465 ? 47.482 -22.618 -29.607 1.00 15.32 461 ASP A O 1
ATOM 3598 N N . ALA A 1 466 ? 47.029 -21.500 -27.685 1.00 13.97 462 ALA A N 1
ATOM 3599 C CA . ALA A 1 466 ? 45.610 -21.890 -27.612 1.00 14.16 462 ALA A CA 1
ATOM 3600 C C . ALA A 1 466 ? 44.824 -21.454 -28.843 1.00 12.81 462 ALA A C 1
ATOM 3601 O O . ALA A 1 466 ? 44.040 -22.210 -29.409 1.00 13.63 462 ALA A O 1
ATOM 3603 N N . VAL A 1 467 ? 45.005 -20.209 -29.227 1.00 13.05 463 VAL A N 1
ATOM 3604 C CA . VAL A 1 467 ? 44.314 -19.670 -30.403 1.00 13.41 463 VAL A CA 1
ATOM 3605 C C . VAL A 1 467 ? 44.776 -20.325 -31.722 1.00 12.77 463 VAL A C 1
ATOM 3606 O O . VAL A 1 467 ? 43.952 -20.541 -32.629 1.00 11.71 463 VAL A O 1
ATOM 3610 N N . THR A 1 468 ? 46.062 -20.622 -31.821 1.00 13.65 464 THR A N 1
ATOM 3611 C CA . THR A 1 468 ? 46.618 -21.349 -32.946 1.00 14.48 464 THR A CA 1
ATOM 3612 C C . THR A 1 468 ? 45.927 -22.719 -33.081 1.00 15.17 464 THR A C 1
ATOM 3613 O O . THR A 1 468 ? 45.549 -23.107 -34.179 1.00 15.93 464 THR A O 1
ATOM 3617 N N . THR A 1 469 ? 45.727 -23.417 -31.960 1.00 15.13 465 THR A N 1
ATOM 3618 C CA . THR A 1 469 ? 45.030 -24.696 -31.934 1.00 15.74 465 THR A CA 1
ATOM 3619 C C . THR A 1 469 ? 43.590 -24.498 -32.363 1.00 15.24 465 THR A C 1
ATOM 3620 O O . THR A 1 469 ? 43.067 -25.244 -33.204 1.00 14.87 465 THR A O 1
ATOM 3624 N N . GLN A 1 470 ? 42.974 -23.465 -31.814 1.00 13.09 466 GLN A N 1
ATOM 3625 C CA . GLN A 1 470 ? 41.564 -23.241 -32.048 1.00 12.68 466 GLN A CA 1
ATOM 3626 C C . GLN A 1 470 ? 41.216 -22.944 -33.519 1.00 13.21 466 GLN A C 1
ATOM 3627 O O . GLN A 1 470 ? 40.189 -23.431 -34.025 1.00 13.94 466 GLN A O 1
ATOM 3633 N N . ILE A 1 471 ? 42.015 -22.115 -34.188 1.00 13.41 467 ILE A N 1
ATOM 3634 C CA . ILE A 1 471 ? 41.645 -21.662 -35.557 1.00 13.36 467 ILE A CA 1
ATOM 3635 C C . ILE A 1 471 ? 41.837 -22.749 -36.601 1.00 13.59 467 ILE A C 1
ATOM 3636 O O . ILE A 1 471 ? 41.351 -22.631 -37.719 1.00 14.90 467 ILE A O 1
ATOM 3641 N N . ALA A 1 472 ? 42.520 -23.819 -36.251 1.00 14.17 468 ALA A N 1
ATOM 3642 C CA . ALA A 1 472 ? 42.590 -24.964 -37.166 1.00 14.99 468 ALA A CA 1
ATOM 3643 C C . ALA A 1 472 ? 41.396 -25.917 -37.020 1.00 14.46 468 ALA A C 1
ATOM 3644 O O . ALA A 1 472 ? 41.277 -26.882 -37.794 1.00 15.13 468 ALA A O 1
ATOM 3646 N N . ARG A 1 473 ? 40.597 -25.745 -35.973 1.00 12.40 469 ARG A N 1
ATOM 3647 C CA . ARG A 1 473 ? 39.487 -26.696 -35.760 1.00 13.15 469 ARG A CA 1
ATOM 3648 C C . ARG A 1 473 ? 38.271 -26.351 -36.635 1.00 12.50 469 ARG A C 1
ATOM 3649 O O . ARG A 1 473 ? 37.911 -25.209 -36.731 1.00 13.50 469 ARG A O 1
ATOM 3657 N N . ILE A 1 474 ? 37.672 -27.350 -37.272 1.00 13.70 470 ILE A N 1
ATOM 3658 C CA . ILE A 1 474 ? 36.522 -27.121 -38.186 1.00 14.15 470 ILE A CA 1
ATOM 3659 C C . ILE A 1 474 ? 35.270 -26.925 -37.343 1.00 13.17 470 ILE A C 1
ATOM 3660 O O . ILE A 1 474 ? 34.956 -27.747 -36.510 1.00 14.92 470 ILE A O 1
ATOM 3665 N N . PRO A 1 475 ? 34.577 -25.804 -37.517 1.00 12.36 471 PRO A N 1
ATOM 3666 C CA . PRO A 1 475 ? 33.345 -25.608 -36.738 1.00 11.04 471 PRO A CA 1
ATOM 3667 C C . PRO A 1 475 ? 32.259 -26.660 -37.000 1.00 10.81 471 PRO A C 1
ATOM 3668 O O . PRO A 1 475 ? 32.143 -27.195 -38.105 1.00 12.26 471 PRO A O 1
ATOM 3672 N N . HIS A 1 476 ? 31.547 -27.013 -35.932 1.00 11.34 472 HIS A N 1
ATOM 3673 C CA . HIS A 1 476 ? 30.333 -27.816 -36.002 1.00 10.99 472 HIS A CA 1
ATOM 3674 C C . HIS A 1 476 ? 29.216 -26.846 -36.232 1.00 10.10 472 HIS A C 1
ATOM 3675 O O . HIS A 1 476 ? 29.392 -25.667 -35.988 1.00 9.36 472 HIS A O 1
ATOM 3682 N N . PRO A 1 477 ? 28.038 -27.338 -36.665 1.00 9.57 473 PRO A N 1
ATOM 3683 C CA . PRO A 1 477 ? 26.922 -26.407 -36.707 1.00 9.48 473 PRO A CA 1
ATOM 3684 C C . PRO A 1 477 ? 26.664 -25.780 -35.333 1.00 8.63 473 PRO A C 1
ATOM 3685 O O . PRO A 1 477 ? 26.833 -26.460 -34.325 1.00 9.20 473 PRO A O 1
ATOM 3689 N N . PHE A 1 478 ? 26.299 -24.508 -35.291 1.00 9.55 474 PHE A N 1
ATOM 3690 C CA . PHE A 1 478 ? 25.924 -23.892 -34.015 1.00 9.31 474 PHE A CA 1
ATOM 3691 C C . PHE A 1 478 ? 24.701 -24.597 -33.421 1.00 10.45 474 PHE A C 1
ATOM 3692 O O . PHE A 1 478 ? 23.841 -25.182 -34.160 1.00 9.59 474 PHE A O 1
ATOM 3700 N N . PRO A 1 479 ? 24.543 -24.466 -32.100 1.00 9.73 475 PRO A N 1
ATOM 3701 C CA . PRO A 1 479 ? 23.339 -24.942 -31.432 1.00 10.25 475 PRO A CA 1
ATOM 3702 C C . PRO A 1 479 ? 22.162 -23.971 -31.630 1.00 9.87 475 PRO A C 1
ATOM 3703 O O . PRO A 1 479 ? 22.280 -22.982 -32.361 1.00 9.55 475 PRO A O 1
ATOM 3707 N N . ARG A 1 480 ? 21.050 -24.282 -30.986 1.00 10.18 476 ARG A N 1
ATOM 3708 C CA A ARG A 1 480 ? 19.862 -23.431 -31.005 0.50 10.68 476 ARG A CA 1
ATOM 3709 C CA B ARG A 1 480 ? 19.874 -23.428 -31.001 0.50 11.84 476 ARG A CA 1
ATOM 3710 C C . ARG A 1 480 ? 19.393 -23.108 -29.582 1.00 11.48 476 ARG A C 1
ATOM 3711 O O . ARG A 1 480 ? 19.588 -23.888 -28.664 1.00 12.02 476 ARG A O 1
ATOM 3726 N N . LEU A 1 481 ? 18.769 -21.938 -29.421 1.00 10.77 477 LEU A N 1
ATOM 3727 C CA . LEU A 1 481 ? 18.256 -21.473 -28.123 1.00 10.70 477 LEU A CA 1
ATOM 3728 C C . LEU A 1 481 ? 16.740 -21.615 -28.055 1.00 11.71 477 LEU A C 1
ATOM 3729 O O . LEU A 1 481 ? 16.058 -21.242 -28.991 1.00 11.98 477 LEU A O 1
ATOM 3734 N N . ARG A 1 482 ? 16.228 -22.185 -26.955 1.00 13.18 478 ARG A N 1
ATOM 3735 C CA A ARG A 1 482 ? 14.788 -22.278 -26.626 0.50 14.01 478 ARG A CA 1
ATOM 3736 C CA B ARG A 1 482 ? 14.807 -22.160 -26.676 0.50 14.60 478 ARG A CA 1
ATOM 3737 C C . ARG A 1 482 ? 14.606 -21.587 -25.281 1.00 14.21 478 ARG A C 1
ATOM 3738 O O . ARG A 1 482 ? 15.253 -21.988 -24.294 1.00 15.19 478 ARG A O 1
ATOM 3753 N N . LEU A 1 483 ? 13.752 -20.570 -25.227 1.00 13.47 479 LEU A N 1
ATOM 3754 C CA . LEU A 1 483 ? 13.375 -19.959 -23.990 1.00 12.71 479 LEU A CA 1
ATOM 3755 C C . LEU A 1 483 ? 11.999 -20.483 -23.658 1.00 13.25 479 LEU A C 1
ATOM 3756 O O . LEU A 1 483 ? 11.164 -20.716 -24.552 1.00 14.88 479 LEU A O 1
ATOM 3761 N N . ASN A 1 484 ? 11.744 -20.631 -22.369 1.00 13.25 480 ASN A N 1
ATOM 3762 C CA . ASN A 1 484 ? 10.394 -20.965 -21.909 1.00 13.90 480 ASN A CA 1
ATOM 3763 C C . ASN A 1 484 ? 9.400 -19.900 -22.364 1.00 14.53 480 ASN A C 1
ATOM 3764 O O . ASN A 1 484 ? 9.507 -18.750 -21.939 1.00 13.54 480 ASN A O 1
ATOM 3769 N N . PRO A 1 485 ? 8.424 -20.270 -23.229 1.00 16.32 481 PRO A N 1
ATOM 3770 C CA . PRO A 1 485 ? 7.505 -19.298 -23.819 1.00 17.49 481 PRO A CA 1
ATOM 3771 C C . PRO A 1 485 ? 6.507 -18.723 -22.863 1.00 18.57 481 PRO A C 1
ATOM 3772 O O . PRO A 1 485 ? 5.801 -17.791 -23.237 1.00 20.54 481 PRO A O 1
ATOM 3776 N N . ASP A 1 486 ? 6.408 -19.259 -21.651 1.00 18.68 482 ASP A N 1
ATOM 3777 C CA . ASP A 1 486 ? 5.494 -18.706 -20.655 1.00 20.08 482 ASP A CA 1
ATOM 3778 C C . ASP A 1 486 ? 6.034 -17.441 -19.970 1.00 18.82 482 ASP A C 1
ATOM 3779 O O . ASP A 1 486 ? 5.280 -16.701 -19.341 1.00 19.89 482 ASP A O 1
ATOM 3784 N N . ILE A 1 487 ? 7.342 -17.213 -20.060 1.00 16.84 483 ILE A N 1
ATOM 3785 C CA . ILE A 1 487 ? 7.960 -16.082 -19.394 1.00 16.24 483 ILE A CA 1
ATOM 3786 C C . ILE A 1 487 ? 7.611 -14.781 -20.122 1.00 17.13 483 ILE A C 1
ATOM 3787 O O . ILE A 1 487 ? 7.918 -14.635 -21.310 1.00 17.24 483 ILE A O 1
ATOM 3792 N N . ARG A 1 488 ? 6.968 -13.851 -19.430 1.00 18.59 484 ARG A N 1
ATOM 3793 C CA . ARG A 1 488 ? 6.487 -12.625 -20.101 1.00 20.30 484 ARG A CA 1
ATOM 3794 C C . ARG A 1 488 ? 7.145 -11.308 -19.678 1.00 18.85 484 ARG A C 1
ATOM 3795 O O . ARG A 1 488 ? 6.866 -10.260 -20.261 1.00 17.91 484 ARG A O 1
ATOM 3803 N N . ASN A 1 489 ? 7.962 -11.338 -18.634 1.00 17.66 485 ASN A N 1
ATOM 3804 C CA . ASN A 1 489 ? 8.642 -10.144 -18.143 1.00 17.57 485 ASN A CA 1
ATOM 3805 C C . ASN A 1 489 ? 10.071 -10.555 -17.944 1.00 15.71 485 ASN A C 1
ATOM 3806 O O . ASN A 1 489 ? 10.329 -11.657 -17.479 1.00 14.69 485 ASN A O 1
ATOM 3811 N N . ILE A 1 490 ? 10.993 -9.707 -18.353 1.00 14.82 486 ILE A N 1
ATOM 3812 C CA . ILE A 1 490 ? 12.418 -10.084 -18.422 1.00 15.54 486 ILE A CA 1
ATOM 3813 C C . ILE A 1 490 ? 12.987 -10.465 -17.039 1.00 16.41 486 ILE A C 1
ATOM 3814 O O . ILE A 1 490 ? 13.929 -11.295 -16.929 1.00 14.88 486 ILE A O 1
ATOM 3819 N N . GLU A 1 491 ? 12.425 -9.902 -15.977 1.00 16.82 487 GLU A N 1
ATOM 3820 C CA . GLU A 1 491 ? 12.918 -10.228 -14.642 1.00 18.49 487 GLU A CA 1
ATOM 3821 C C . GLU A 1 491 ? 12.559 -11.637 -14.187 1.00 17.90 487 GLU A C 1
ATOM 3822 O O . GLU A 1 491 ? 13.122 -12.128 -13.230 1.00 17.63 487 GLU A O 1
ATOM 3828 N N . ASP A 1 492 ? 11.622 -12.289 -14.859 1.00 17.58 488 ASP A N 1
ATOM 3829 C CA . ASP A 1 492 ? 11.162 -13.610 -14.429 1.00 18.24 488 ASP A CA 1
ATOM 3830 C C . ASP A 1 492 ? 11.983 -14.768 -15.010 1.00 17.77 488 ASP A C 1
ATOM 3831 O O . ASP A 1 492 ? 11.820 -15.913 -14.559 1.00 18.34 488 ASP A O 1
ATOM 3836 N N . PHE A 1 493 ? 12.856 -14.503 -15.988 1.00 15.70 489 PHE A N 1
ATOM 3837 C CA . PHE A 1 493 ? 13.709 -15.567 -16.521 1.00 14.67 489 PHE A CA 1
ATOM 3838 C C . PHE A 1 493 ? 14.622 -16.131 -15.421 1.00 15.77 489 PHE A C 1
ATOM 3839 O O . PHE A 1 493 ? 15.292 -15.374 -14.704 1.00 14.42 489 PHE A O 1
ATOM 3847 N N . THR A 1 494 ? 14.612 -17.464 -15.290 1.00 15.87 490 THR A N 1
ATOM 3848 C CA . THR A 1 494 ? 15.563 -18.184 -14.431 1.00 17.50 490 THR A CA 1
ATOM 3849 C C . THR A 1 494 ? 16.422 -19.099 -15.310 1.00 16.76 490 THR A C 1
ATOM 3850 O O . THR A 1 494 ? 16.132 -19.288 -16.503 1.00 16.15 490 THR A O 1
ATOM 3854 N N . ILE A 1 495 ? 17.477 -19.675 -14.758 1.00 16.57 491 ILE A N 1
ATOM 3855 C CA . ILE A 1 495 ? 18.364 -20.461 -15.608 1.00 16.81 491 ILE A CA 1
ATOM 3856 C C . ILE A 1 495 ? 17.665 -21.663 -16.271 1.00 17.58 491 ILE A C 1
ATOM 3857 O O . ILE A 1 495 ? 18.000 -21.994 -17.388 1.00 16.70 491 ILE A O 1
ATOM 3862 N N . ASP A 1 496 ? 16.663 -22.249 -15.608 1.00 18.30 492 ASP A N 1
ATOM 3863 C CA . ASP A 1 496 ? 15.923 -23.371 -16.199 1.00 19.59 492 ASP A CA 1
ATOM 3864 C C . ASP A 1 496 ? 15.033 -22.956 -17.387 1.00 18.20 492 ASP A C 1
ATOM 3865 O O . ASP A 1 496 ? 14.544 -23.819 -18.131 1.00 18.38 492 ASP A O 1
ATOM 3870 N N . ASP A 1 497 ? 14.823 -21.648 -17.557 1.00 15.70 493 ASP A N 1
ATOM 3871 C CA . ASP A 1 497 ? 14.001 -21.130 -18.647 1.00 15.19 493 ASP A CA 1
ATOM 3872 C C . ASP A 1 497 ? 14.819 -20.842 -19.899 1.00 13.65 493 ASP A C 1
ATOM 3873 O O . ASP A 1 497 ? 14.277 -20.393 -20.909 1.00 13.48 493 ASP A O 1
ATOM 3878 N N . ILE A 1 498 ? 16.136 -21.011 -19.804 1.00 13.26 494 ILE A N 1
ATOM 3879 C CA . ILE A 1 498 ? 17.043 -20.661 -20.900 1.00 13.15 494 ILE A CA 1
ATOM 3880 C C . ILE A 1 498 ? 17.849 -21.911 -21.333 1.00 14.18 494 ILE A C 1
ATOM 3881 O O . ILE A 1 498 ? 18.767 -22.362 -20.641 1.00 15.25 494 ILE A O 1
ATOM 3886 N N . VAL A 1 499 ? 17.454 -22.505 -22.445 1.00 14.39 495 VAL A N 1
ATOM 3887 C CA . VAL A 1 499 ? 17.975 -23.824 -22.796 1.00 14.98 495 VAL A CA 1
ATOM 3888 C C . VAL A 1 499 ? 18.586 -23.766 -24.180 1.00 14.37 495 VAL A C 1
ATOM 3889 O O . VAL A 1 499 ? 17.915 -23.426 -25.164 1.00 13.66 495 VAL A O 1
ATOM 3893 N N . VAL A 1 500 ? 19.822 -24.216 -24.220 1.00 13.01 496 VAL A N 1
ATOM 3894 C CA . VAL A 1 500 ? 20.558 -24.400 -25.446 1.00 13.67 496 VAL A CA 1
ATOM 3895 C C . VAL A 1 500 ? 20.581 -25.894 -25.781 1.00 13.60 496 VAL A C 1
ATOM 3896 O O . VAL A 1 500 ? 21.052 -26.762 -24.993 1.00 14.93 496 VAL A O 1
ATOM 3900 N N . GLU A 1 501 ? 20.007 -26.175 -26.942 1.00 13.49 497 GLU A N 1
ATOM 3901 C CA . GLU A 1 501 ? 19.881 -27.513 -27.480 1.00 13.77 497 GLU A CA 1
ATOM 3902 C C . GLU A 1 501 ? 20.926 -27.778 -28.550 1.00 12.84 497 GLU A C 1
ATOM 3903 O O . GLU A 1 501 ? 21.323 -26.900 -29.283 1.00 12.19 497 GLU A O 1
ATOM 3909 N N . ASP A 1 502 ? 21.355 -29.025 -28.635 1.00 13.25 498 ASP A N 1
ATOM 3910 C CA . ASP A 1 502 ? 22.114 -29.499 -29.793 1.00 13.90 498 ASP A CA 1
ATOM 3911 C C . ASP A 1 502 ? 23.483 -28.878 -29.884 1.00 12.53 498 ASP A C 1
ATOM 3912 O O . ASP A 1 502 ? 23.950 -28.622 -30.964 1.00 11.72 498 ASP A O 1
ATOM 3917 N N . TYR A 1 503 ? 24.132 -28.660 -28.747 1.00 11.92 499 TYR A N 1
ATOM 3918 C CA . TYR A 1 503 ? 25.452 -28.087 -28.735 1.00 11.34 499 TYR A CA 1
ATOM 3919 C C . TYR A 1 503 ? 26.502 -29.154 -28.912 1.00 10.91 499 TYR A C 1
ATOM 3920 O O . TYR A 1 503 ? 26.661 -30.051 -28.079 1.00 11.88 499 TYR A O 1
ATOM 3929 N N . VAL A 1 504 ? 27.148 -29.088 -30.059 1.00 10.19 500 VAL A N 1
ATOM 3930 C CA . VAL A 1 504 ? 28.262 -29.959 -30.364 1.00 10.33 500 VAL A CA 1
ATOM 3931 C C . VAL A 1 504 ? 29.502 -29.096 -30.424 1.00 9.68 500 VAL A C 1
ATOM 3932 O O . VAL A 1 504 ? 29.537 -28.092 -31.161 1.00 9.24 500 VAL A O 1
ATOM 3936 N N . SER A 1 505 ? 30.533 -29.485 -29.658 1.00 11.06 501 SER A N 1
ATOM 3937 C CA . SER A 1 505 ? 31.765 -28.713 -29.672 1.00 11.68 501 SER A CA 1
ATOM 3938 C C . SER A 1 505 ? 33.018 -29.555 -29.598 1.00 10.77 501 SER A C 1
ATOM 3939 O O . SER A 1 505 ? 33.017 -30.696 -29.176 1.00 12.77 501 SER A O 1
ATOM 3942 N N . HIS A 1 506 ? 34.091 -28.916 -30.030 1.00 10.19 502 HIS A N 1
ATOM 3943 C CA . HIS A 1 506 ? 35.436 -29.405 -29.807 1.00 10.17 502 HIS A CA 1
ATOM 3944 C C . HIS A 1 506 ? 35.747 -29.235 -28.318 1.00 12.05 502 HIS A C 1
ATOM 3945 O O . HIS A 1 506 ? 34.948 -28.633 -27.584 1.00 12.62 502 HIS A O 1
ATOM 3952 N N . PRO A 1 507 ? 36.878 -29.820 -27.859 1.00 13.40 503 PRO A N 1
ATOM 3953 C CA . PRO A 1 507 ? 37.169 -29.801 -26.446 1.00 14.38 503 PRO A CA 1
ATOM 3954 C C . PRO A 1 507 ? 37.460 -28.412 -25.895 1.00 13.39 503 PRO A C 1
ATOM 3955 O O . PRO A 1 507 ? 37.806 -27.496 -26.648 1.00 12.38 503 PRO A O 1
ATOM 3959 N N . PRO A 1 508 ? 37.300 -28.247 -24.568 1.00 12.52 504 PRO A N 1
ATOM 3960 C CA . PRO A 1 508 ? 37.622 -26.955 -23.990 1.00 12.82 504 PRO A CA 1
ATOM 3961 C C . PRO A 1 508 ? 39.111 -26.696 -24.110 1.00 12.87 504 PRO A C 1
ATOM 3962 O O . PRO A 1 508 ? 39.899 -27.647 -24.144 1.00 13.26 504 PRO A O 1
ATOM 3966 N N . ILE A 1 509 ? 39.473 -25.422 -24.195 1.00 13.71 505 ILE A N 1
ATOM 3967 C CA . ILE A 1 509 ? 40.869 -24.987 -24.348 1.00 14.65 505 ILE A CA 1
ATOM 3968 C C . ILE A 1 509 ? 41.158 -24.117 -23.136 1.00 17.29 505 ILE A C 1
ATOM 3969 O O . ILE A 1 509 ? 40.567 -23.009 -23.015 1.00 16.82 505 ILE A O 1
ATOM 3974 N N . PRO A 1 510 ? 42.028 -24.595 -22.211 1.00 19.25 506 PRO A N 1
ATOM 3975 C CA . PRO A 1 510 ? 42.388 -23.738 -21.077 1.00 21.79 506 PRO A CA 1
ATOM 3976 C C . PRO A 1 510 ? 43.016 -22.402 -21.496 1.00 22.71 506 PRO A C 1
ATOM 3977 O O . PRO A 1 510 ? 43.983 -22.395 -22.258 1.00 23.39 506 PRO A O 1
ATOM 3981 N N . MET A 1 511 ? 42.481 -21.312 -20.958 1.00 23.69 507 MET A N 1
ATOM 3982 C CA . MET A 1 511 ? 43.002 -19.967 -21.209 1.00 25.40 507 MET A CA 1
ATOM 3983 C C . MET A 1 511 ? 42.993 -19.148 -19.902 1.00 25.30 507 MET A C 1
ATOM 3984 O O . MET A 1 511 ? 41.940 -18.892 -19.313 1.00 26.67 507 MET A O 1
ATOM 3989 N N . ALA A 1 512 ? 44.182 -18.759 -19.457 1.00 25.82 508 ALA A N 1
ATOM 3990 C CA . ALA A 1 512 ? 44.380 -18.062 -18.186 1.00 26.43 508 ALA A CA 1
ATOM 3991 C C . ALA A 1 512 ? 44.040 -16.584 -18.336 1.00 26.24 508 ALA A C 1
ATOM 3992 O O . ALA A 1 512 ? 44.365 -15.985 -19.363 1.00 25.67 508 ALA A O 1
ATOM 3994 N N . MET A 1 513 ? 43.383 -16.010 -17.327 1.00 25.19 509 MET A N 1
ATOM 3995 C CA . MET A 1 513 ? 43.111 -14.569 -17.315 1.00 25.98 509 MET A CA 1
ATOM 3996 C C . MET A 1 513 ? 44.316 -13.765 -16.846 1.00 28.00 509 MET A C 1
ATOM 3997 O O . MET A 1 513 ? 44.923 -14.066 -15.804 1.00 26.77 509 MET A O 1
ATOM 4002 N N . SER A 1 514 ? 44.624 -12.704 -17.592 1.00 29.46 510 SER A N 1
ATOM 4003 C CA . SER A 1 514 ? 45.532 -11.669 -17.118 1.00 32.53 510 SER A CA 1
ATOM 4004 C C . SER A 1 514 ? 44.782 -10.685 -16.201 1.00 34.29 510 SER A C 1
ATOM 4005 O O . SER A 1 514 ? 44.198 -9.722 -16.661 1.00 33.21 510 SER A O 1
ATOM 4008 N N . ALA A 1 515 ? 44.779 -10.983 -14.899 1.00 37.50 511 ALA A N 1
ATOM 4009 C CA . ALA A 1 515 ? 44.273 -10.086 -13.839 1.00 39.59 511 ALA A CA 1
ATOM 4010 C C . ALA A 1 515 ? 43.148 -10.686 -12.987 1.00 40.20 511 ALA A C 1
ATOM 4011 O O . ALA A 1 515 ? 41.954 -10.381 -13.141 1.00 40.62 511 ALA A O 1
ATOM 4014 N N . SER B 1 8 ? 44.228 1.592 -93.441 1.00 46.31 4 SER B N 1
ATOM 4015 C CA . SER B 1 8 ? 45.589 2.153 -93.111 1.00 45.69 4 SER B CA 1
ATOM 4016 C C . SER B 1 8 ? 46.094 1.674 -91.762 1.00 43.52 4 SER B C 1
ATOM 4017 O O . SER B 1 8 ? 47.295 1.420 -91.601 1.00 43.56 4 SER B O 1
ATOM 4020 N N . TYR B 1 9 ? 45.179 1.551 -90.801 1.00 42.38 5 TYR B N 1
ATOM 4021 C CA . TYR B 1 9 ? 45.498 1.028 -89.459 1.00 40.59 5 TYR B CA 1
ATOM 4022 C C . TYR B 1 9 ? 45.000 -0.414 -89.269 1.00 40.71 5 TYR B C 1
ATOM 4023 O O . TYR B 1 9 ? 44.759 -0.844 -88.139 1.00 39.25 5 TYR B O 1
ATOM 4032 N N . GLU B 1 10 ? 44.846 -1.158 -90.366 1.00 41.51 6 GLU B N 1
ATOM 4033 C CA . GLU B 1 10 ? 44.506 -2.574 -90.254 1.00 42.40 6 GLU B CA 1
ATOM 4034 C C . GLU B 1 10 ? 45.589 -3.247 -89.412 1.00 40.83 6 GLU B C 1
ATOM 4035 O O . GLU B 1 10 ? 46.782 -3.060 -89.671 1.00 39.91 6 GLU B O 1
ATOM 4037 N N . GLY B 1 11 ? 45.159 -3.979 -88.383 1.00 40.07 7 GLY B N 1
ATOM 4038 C CA . GLY B 1 11 ? 46.055 -4.726 -87.494 1.00 39.49 7 GLY B CA 1
ATOM 4039 C C . GLY B 1 11 ? 46.805 -3.898 -86.463 1.00 37.47 7 GLY B C 1
ATOM 4040 O O . GLY B 1 11 ? 47.736 -4.392 -85.821 1.00 37.06 7 GLY B O 1
ATOM 4041 N N . CYS B 1 12 ? 46.389 -2.645 -86.286 1.00 36.24 8 CYS B N 1
ATOM 4042 C CA . CYS B 1 12 ? 47.068 -1.730 -85.378 1.00 34.30 8 CYS B CA 1
ATOM 4043 C C . CYS B 1 12 ? 46.251 -1.376 -84.128 1.00 32.82 8 CYS B C 1
ATOM 4044 O O . CYS B 1 12 ? 46.528 -0.364 -83.488 1.00 31.61 8 CYS B O 1
ATOM 4047 N N . GLY B 1 13 ? 45.268 -2.198 -83.768 1.00 32.96 9 GLY B N 1
ATOM 4048 C CA . GLY B 1 13 ? 44.412 -1.921 -82.600 1.00 32.25 9 GLY B CA 1
ATOM 4049 C C . GLY B 1 13 ? 44.873 -2.572 -81.312 1.00 31.22 9 GLY B C 1
ATOM 4050 O O . GLY B 1 13 ? 45.915 -3.235 -81.264 1.00 30.94 9 GLY B O 1
ATOM 4051 N N . ASP B 1 14 ? 44.088 -2.363 -80.253 1.00 30.97 10 ASP B N 1
ATOM 4052 C CA . ASP B 1 14 ? 44.349 -2.943 -78.929 1.00 29.70 10 ASP B CA 1
ATOM 4053 C C . ASP B 1 14 ? 45.696 -2.473 -78.396 1.00 27.37 10 ASP B C 1
ATOM 4054 O O . ASP B 1 14 ? 46.493 -3.248 -77.892 1.00 27.27 10 ASP B O 1
ATOM 4059 N N . LEU B 1 15 ? 45.937 -1.184 -78.539 1.00 25.88 11 LEU B N 1
ATOM 4060 C CA . LEU B 1 15 ? 47.091 -0.573 -77.932 1.00 23.78 11 LEU B CA 1
ATOM 4061 C C . LEU B 1 15 ? 46.589 -0.124 -76.548 1.00 22.49 11 LEU B C 1
ATOM 4062 O O . LEU B 1 15 ? 45.395 0.131 -76.355 1.00 22.93 11 LEU B O 1
ATOM 4067 N N . THR B 1 16 ? 47.462 -0.155 -75.558 1.00 20.87 12 THR B N 1
ATOM 4068 C CA . THR B 1 16 ? 47.087 0.223 -74.200 1.00 18.22 12 THR B CA 1
ATOM 4069 C C . THR B 1 16 ? 47.856 1.469 -73.805 1.00 16.54 12 THR B C 1
ATOM 4070 O O . THR B 1 16 ? 49.090 1.487 -73.854 1.00 17.15 12 THR B O 1
ATOM 4074 N N . ILE B 1 17 ? 47.129 2.494 -73.394 1.00 15.81 13 ILE B N 1
ATOM 4075 C CA . ILE B 1 17 ? 47.720 3.765 -72.973 1.00 14.38 13 ILE B CA 1
ATOM 4076 C C . ILE B 1 17 ? 47.989 3.776 -71.478 1.00 14.23 13 ILE B C 1
ATOM 4077 O O . ILE B 1 17 ? 47.136 3.325 -70.685 1.00 13.31 13 ILE B O 1
ATOM 4082 N N . PHE B 1 18 ? 49.180 4.233 -71.092 1.00 12.58 14 PHE B N 1
ATOM 4083 C CA . PHE B 1 18 ? 49.396 4.730 -69.748 1.00 12.68 14 PHE B CA 1
ATOM 4084 C C . PHE B 1 18 ? 49.653 6.219 -69.842 1.00 12.86 14 PHE B C 1
ATOM 4085 O O . PHE B 1 18 ? 50.405 6.654 -70.732 1.00 13.57 14 PHE B O 1
ATOM 4093 N N . VAL B 1 19 ? 49.066 6.989 -68.918 1.00 12.24 15 VAL B N 1
ATOM 4094 C CA . VAL B 1 19 ? 49.270 8.429 -68.864 1.00 12.32 15 VAL B CA 1
ATOM 4095 C C . VAL B 1 19 ? 48.914 8.949 -67.470 1.00 13.02 15 VAL B C 1
ATOM 4096 O O . VAL B 1 19 ? 48.087 8.302 -66.762 1.00 12.59 15 VAL B O 1
ATOM 4100 N N . ALA B 1 20 ? 49.486 10.105 -67.105 1.00 11.25 16 ALA B N 1
ATOM 4101 C CA . ALA B 1 20 ? 49.111 10.825 -65.851 1.00 11.35 16 ALA B CA 1
ATOM 4102 C C . ALA B 1 20 ? 48.661 12.225 -66.254 1.00 11.60 16 ALA B C 1
ATOM 4103 O O . ALA B 1 20 ? 49.378 12.907 -67.002 1.00 10.89 16 ALA B O 1
ATOM 4105 N N . VAL B 1 21 ? 47.469 12.617 -65.797 1.00 10.66 17 VAL B N 1
ATOM 4106 C CA . VAL B 1 21 ? 46.770 13.813 -66.279 1.00 11.10 17 VAL B CA 1
ATOM 4107 C C . VAL B 1 21 ? 46.302 14.738 -65.149 1.00 11.89 17 VAL B C 1
ATOM 4108 O O . VAL B 1 21 ? 45.653 14.291 -64.174 1.00 10.96 17 VAL B O 1
ATOM 4112 N N . ALA B 1 22 ? 46.635 16.025 -65.265 1.00 12.38 18 ALA B N 1
ATOM 4113 C CA . ALA B 1 22 ? 46.251 16.998 -64.281 1.00 12.33 18 ALA B CA 1
ATOM 4114 C C . ALA B 1 22 ? 44.789 17.378 -64.538 1.00 13.28 18 ALA B C 1
ATOM 4115 O O . ALA B 1 22 ? 44.203 16.976 -65.539 1.00 12.81 18 ALA B O 1
ATOM 4117 N N . LEU B 1 23 ? 44.205 18.135 -63.625 1.00 12.78 19 LEU B N 1
ATOM 4118 C CA . LEU B 1 23 ? 42.772 18.465 -63.714 1.00 13.69 19 LEU B CA 1
ATOM 4119 C C . LEU B 1 23 ? 42.407 19.296 -64.948 1.00 13.34 19 LEU B C 1
ATOM 4120 O O . LEU B 1 23 ? 41.259 19.225 -65.460 1.00 12.92 19 LEU B O 1
ATOM 4125 N N . ASN B 1 24 ? 43.369 20.096 -65.420 1.00 13.60 20 ASN B N 1
ATOM 4126 C CA . ASN B 1 24 ? 43.181 20.876 -66.620 1.00 14.27 20 ASN B CA 1
ATOM 4127 C C . ASN B 1 24 ? 43.632 20.155 -67.922 1.00 13.94 20 ASN B C 1
ATOM 4128 O O . ASN B 1 24 ? 43.812 20.784 -68.954 1.00 14.85 20 ASN B O 1
ATOM 4133 N N . LYS B 1 25 ? 43.774 18.836 -67.856 1.00 12.78 21 LYS B N 1
ATOM 4134 C CA . LYS B 1 25 ? 44.221 17.999 -68.966 1.00 12.68 21 LYS B CA 1
ATOM 4135 C C . LYS B 1 25 ? 45.691 18.111 -69.379 1.00 12.61 21 LYS B C 1
ATOM 4136 O O . LYS B 1 25 ? 46.119 17.479 -70.326 1.00 12.69 21 LYS B O 1
ATOM 4142 N N . VAL B 1 26 ? 46.467 18.892 -68.653 1.00 13.13 22 VAL B N 1
ATOM 4143 C CA . VAL B 1 26 ? 47.881 19.050 -68.894 1.00 13.26 22 VAL B CA 1
ATOM 4144 C C . VAL B 1 26 ? 48.672 17.807 -68.542 1.00 12.24 22 VAL B C 1
ATOM 4145 O O . VAL B 1 26 ? 48.443 17.161 -67.480 1.00 10.93 22 VAL B O 1
ATOM 4149 N N . ILE B 1 27 ? 49.572 17.417 -69.448 1.00 11.79 23 ILE B N 1
ATOM 4150 C CA . ILE B 1 27 ? 50.475 16.294 -69.206 1.00 11.74 23 ILE B CA 1
ATOM 4151 C C . ILE B 1 27 ? 51.945 16.681 -69.291 1.00 12.16 23 ILE B C 1
ATOM 4152 O O . ILE B 1 27 ? 52.784 15.941 -68.803 1.00 12.20 23 ILE B O 1
ATOM 4157 N N . GLY B 1 28 ? 52.266 17.824 -69.874 1.00 13.16 24 GLY B N 1
ATOM 4158 C CA . GLY B 1 28 ? 53.657 18.243 -70.042 1.00 14.27 24 GLY B CA 1
ATOM 4159 C C . GLY B 1 28 ? 53.874 19.757 -70.042 1.00 15.62 24 GLY B C 1
ATOM 4160 O O . GLY B 1 28 ? 52.968 20.533 -70.370 1.00 16.39 24 GLY B O 1
ATOM 4161 N N . HIS B 1 29 ? 55.094 20.180 -69.680 1.00 16.37 25 HIS B N 1
ATOM 4162 C CA . HIS B 1 29 ? 55.450 21.573 -69.595 1.00 17.56 25 HIS B CA 1
ATOM 4163 C C . HIS B 1 29 ? 56.960 21.669 -69.824 1.00 19.55 25 HIS B C 1
ATOM 4164 O O . HIS B 1 29 ? 57.731 20.998 -69.130 1.00 18.40 25 HIS B O 1
ATOM 4171 N N . LYS B 1 30 ? 57.367 22.443 -70.829 1.00 20.05 26 LYS B N 1
ATOM 4172 C CA . LYS B 1 30 ? 58.800 22.594 -71.190 1.00 22.06 26 LYS B CA 1
ATOM 4173 C C . LYS B 1 30 ? 59.492 21.218 -71.392 1.00 21.07 26 LYS B C 1
ATOM 4174 O O . LYS B 1 30 ? 60.651 20.982 -70.971 1.00 21.56 26 LYS B O 1
ATOM 4180 N N . ASN B 1 31 ? 58.794 20.332 -72.083 1.00 19.14 27 ASN B N 1
ATOM 4181 C CA . ASN B 1 31 ? 59.230 18.957 -72.301 1.00 19.25 27 ASN B CA 1
ATOM 4182 C C . ASN B 1 31 ? 59.614 18.198 -71.014 1.00 19.00 27 ASN B C 1
ATOM 4183 O O . ASN B 1 31 ? 60.570 17.411 -71.005 1.00 18.28 27 ASN B O 1
ATOM 4188 N N . GLN B 1 32 ? 58.898 18.483 -69.931 1.00 17.65 28 GLN B N 1
ATOM 4189 C CA . GLN B 1 32 ? 59.071 17.759 -68.670 1.00 18.41 28 GLN B CA 1
ATOM 4190 C C . GLN B 1 32 ? 57.715 17.471 -68.078 1.00 17.34 28 GLN B C 1
ATOM 4191 O O . GLN B 1 32 ? 56.703 18.002 -68.541 1.00 16.86 28 GLN B O 1
ATOM 4197 N N . ILE B 1 33 ? 57.692 16.656 -67.023 1.00 17.32 29 ILE B N 1
ATOM 4198 C CA . ILE B 1 33 ? 56.460 16.466 -66.266 1.00 16.49 29 ILE B CA 1
ATOM 4199 C C . ILE B 1 33 ? 56.100 17.765 -65.509 1.00 16.27 29 ILE B C 1
ATOM 4200 O O . ILE B 1 33 ? 56.940 18.395 -64.929 1.00 16.98 29 ILE B O 1
ATOM 4205 N N . PRO B 1 34 ? 54.818 18.162 -65.522 1.00 15.58 30 PRO B N 1
ATOM 4206 C CA . PRO B 1 34 ? 54.460 19.485 -65.001 1.00 16.67 30 PRO B CA 1
ATOM 4207 C C . PRO B 1 34 ? 54.438 19.564 -63.467 1.00 17.18 30 PRO B C 1
ATOM 4208 O O . PRO B 1 34 ? 54.575 20.651 -62.909 1.00 18.26 30 PRO B O 1
ATOM 4212 N N . TRP B 1 35 ? 54.300 18.424 -62.801 1.00 16.53 31 TRP B N 1
ATOM 4213 C CA . TRP B 1 35 ? 54.173 18.406 -61.320 1.00 16.93 31 TRP B CA 1
ATOM 4214 C C . TRP B 1 35 ? 55.429 17.874 -60.686 1.00 17.48 31 TRP B C 1
ATOM 4215 O O . TRP B 1 35 ? 56.235 17.257 -61.376 1.00 18.55 31 TRP B O 1
ATOM 4226 N N . PRO B 1 36 ? 55.629 18.138 -59.374 1.00 18.13 32 PRO B N 1
ATOM 4227 C CA . PRO B 1 36 ? 56.719 17.458 -58.699 1.00 19.34 32 PRO B CA 1
ATOM 4228 C C . PRO B 1 36 ? 56.627 15.931 -58.842 1.00 19.25 32 PRO B C 1
ATOM 4229 O O . PRO B 1 36 ? 55.544 15.387 -59.007 1.00 19.69 32 PRO B O 1
ATOM 4233 N N . HIS B 1 37 ? 57.779 15.270 -58.823 1.00 21.20 33 HIS B N 1
ATOM 4234 C CA . HIS B 1 37 ? 57.885 13.822 -59.017 1.00 22.37 33 HIS B CA 1
ATOM 4235 C C . HIS B 1 37 ? 57.031 13.022 -58.023 1.00 20.74 33 HIS B C 1
ATOM 4236 O O . HIS B 1 37 ? 57.157 13.243 -56.824 1.00 21.97 33 HIS B O 1
ATOM 4243 N N . ILE B 1 38 ? 56.200 12.102 -58.519 1.00 19.33 34 ILE B N 1
ATOM 4244 C CA . ILE B 1 38 ? 55.439 11.169 -57.660 1.00 18.64 34 ILE B CA 1
ATOM 4245 C C . ILE B 1 38 ? 56.007 9.766 -57.919 1.00 18.63 34 ILE B C 1
ATOM 4246 O O . ILE B 1 38 ? 55.679 9.118 -58.925 1.00 17.77 34 ILE B O 1
ATOM 4251 N N . THR B 1 39 ? 56.890 9.325 -57.043 1.00 19.32 35 THR B N 1
ATOM 4252 C CA . THR B 1 39 ? 57.605 8.046 -57.236 1.00 20.01 35 THR B CA 1
ATOM 4253 C C . THR B 1 39 ? 56.609 6.892 -57.321 1.00 18.76 35 THR B C 1
ATOM 4254 O O . THR B 1 39 ? 56.823 5.929 -58.051 1.00 18.24 35 THR B O 1
ATOM 4258 N N . HIS B 1 40 ? 55.518 7.014 -56.570 1.00 17.29 36 HIS B N 1
ATOM 4259 C CA . HIS B 1 40 ? 54.420 6.032 -56.582 1.00 16.47 36 HIS B CA 1
ATOM 4260 C C . HIS B 1 40 ? 53.819 5.856 -57.951 1.00 15.52 36 HIS B C 1
ATOM 4261 O O . HIS B 1 40 ? 53.570 4.726 -58.390 1.00 14.78 36 HIS B O 1
ATOM 4268 N N . ASP B 1 41 ? 53.623 6.965 -58.638 1.00 16.17 37 ASP B N 1
ATOM 4269 C CA . ASP B 1 41 ? 53.065 6.956 -59.976 1.00 15.87 37 ASP B CA 1
ATOM 4270 C C . ASP B 1 41 ? 54.008 6.258 -60.932 1.00 16.34 37 ASP B C 1
ATOM 4271 O O . ASP B 1 41 ? 53.571 5.474 -61.770 1.00 15.81 37 ASP B O 1
ATOM 4276 N N . PHE B 1 42 ? 55.301 6.523 -60.817 1.00 16.16 38 PHE B N 1
ATOM 4277 C CA . PHE B 1 42 ? 56.232 5.771 -61.635 1.00 17.39 38 PHE B CA 1
ATOM 4278 C C . PHE B 1 42 ? 56.284 4.285 -61.350 1.00 17.26 38 PHE B C 1
ATOM 4279 O O . PHE B 1 42 ? 56.489 3.503 -62.269 1.00 16.91 38 PHE B O 1
ATOM 4287 N N . ARG B 1 43 ? 56.071 3.862 -60.104 1.00 17.90 39 ARG B N 1
ATOM 4288 C CA . ARG B 1 43 ? 55.987 2.420 -59.814 1.00 19.05 39 ARG B CA 1
ATOM 4289 C C . ARG B 1 43 ? 54.767 1.813 -60.492 1.00 18.19 39 ARG B C 1
ATOM 4290 O O . ARG B 1 43 ? 54.829 0.721 -61.046 1.00 18.93 39 ARG B O 1
ATOM 4298 N N . PHE B 1 44 ? 53.659 2.543 -60.473 1.00 17.20 40 PHE B N 1
ATOM 4299 C CA . PHE B 1 44 ? 52.437 2.112 -61.159 1.00 16.85 40 PHE B CA 1
ATOM 4300 C C . PHE B 1 44 ? 52.703 1.890 -62.642 1.00 16.32 40 PHE B C 1
ATOM 4301 O O . PHE B 1 44 ? 52.391 0.858 -63.157 1.00 17.73 40 PHE B O 1
ATOM 4309 N N . LEU B 1 45 ? 53.303 2.877 -63.312 1.00 15.94 41 LEU B N 1
ATOM 4310 C CA . LEU B 1 45 ? 53.690 2.773 -64.698 1.00 15.89 41 LEU B CA 1
ATOM 4311 C C . LEU B 1 45 ? 54.616 1.554 -64.950 1.00 16.71 41 LEU B C 1
ATOM 4312 O O . LEU B 1 45 ? 54.384 0.749 -65.854 1.00 16.70 41 LEU B O 1
ATOM 4317 N N . ARG B 1 46 ? 55.673 1.446 -64.158 1.00 17.17 42 ARG B N 1
ATOM 4318 C CA . ARG B 1 46 ? 56.667 0.396 -64.343 1.00 18.74 42 ARG B CA 1
ATOM 4319 C C . ARG B 1 46 ? 56.018 -0.993 -64.142 1.00 19.41 42 ARG B C 1
ATOM 4320 O O . ARG B 1 46 ? 56.232 -1.926 -64.926 1.00 19.25 42 ARG B O 1
ATOM 4328 N N . ASN B 1 47 ? 55.209 -1.115 -63.107 1.00 18.83 43 ASN B N 1
ATOM 4329 C CA . ASN B 1 47 ? 54.564 -2.389 -62.810 1.00 19.48 43 ASN B CA 1
ATOM 4330 C C . ASN B 1 47 ? 53.574 -2.752 -63.905 1.00 19.38 43 ASN B C 1
ATOM 4331 O O . ASN B 1 47 ? 53.523 -3.921 -64.324 1.00 20.70 43 ASN B O 1
ATOM 4336 N N . GLY B 1 48 ? 52.791 -1.755 -64.349 1.00 17.94 44 GLY B N 1
ATOM 4337 C CA . GLY B 1 48 ? 51.756 -1.979 -65.361 1.00 18.50 44 GLY B CA 1
ATOM 4338 C C . GLY B 1 48 ? 52.367 -2.376 -66.695 1.00 19.15 44 GLY B C 1
ATOM 4339 O O . GLY B 1 48 ? 51.844 -3.243 -67.389 1.00 22.88 44 GLY B O 1
ATOM 4340 N N . THR B 1 49 ? 53.500 -1.794 -67.044 1.00 18.30 45 THR B N 1
ATOM 4341 C CA . THR B 1 49 ? 54.076 -1.985 -68.371 1.00 18.96 45 THR B CA 1
ATOM 4342 C C . THR B 1 49 ? 55.097 -3.125 -68.463 1.00 20.71 45 THR B C 1
ATOM 4343 O O . THR B 1 49 ? 55.504 -3.476 -69.560 1.00 21.08 45 THR B O 1
ATOM 4347 N N . THR B 1 50 ? 55.502 -3.699 -67.325 1.00 22.04 46 THR B N 1
ATOM 4348 C CA . THR B 1 50 ? 56.471 -4.788 -67.320 1.00 24.02 46 THR B CA 1
ATOM 4349 C C . THR B 1 50 ? 55.818 -6.137 -67.005 1.00 25.35 46 THR B C 1
ATOM 4350 O O . THR B 1 50 ? 56.486 -7.175 -66.998 1.00 28.73 46 THR B O 1
ATOM 4354 N N . TYR B 1 51 ? 54.508 -6.151 -66.785 1.00 24.38 47 TYR B N 1
ATOM 4355 C CA . TYR B 1 51 ? 53.844 -7.388 -66.393 1.00 25.44 47 TYR B CA 1
ATOM 4356 C C . TYR B 1 51 ? 53.688 -8.361 -67.576 1.00 25.62 47 TYR B C 1
ATOM 4357 O O . TYR B 1 51 ? 53.190 -7.997 -68.643 1.00 24.52 47 TYR B O 1
ATOM 4366 N N . ILE B 1 52 ? 54.124 -9.594 -67.364 1.00 27.15 48 ILE B N 1
ATOM 4367 C CA . ILE B 1 52 ? 53.859 -10.699 -68.285 1.00 28.88 48 ILE B CA 1
ATOM 4368 C C . ILE B 1 52 ? 53.087 -11.812 -67.550 1.00 30.08 48 ILE B C 1
ATOM 4369 O O . ILE B 1 52 ? 53.521 -12.258 -66.493 1.00 29.48 48 ILE B O 1
ATOM 4374 N N . PRO B 1 53 ? 51.944 -12.260 -68.107 1.00 31.23 49 PRO B N 1
ATOM 4375 C CA . PRO B 1 53 ? 51.173 -13.348 -67.486 1.00 32.83 49 PRO B CA 1
ATOM 4376 C C . PRO B 1 53 ? 52.059 -14.574 -67.246 1.00 35.13 49 PRO B C 1
ATOM 4377 O O . PRO B 1 53 ? 52.934 -14.836 -68.061 1.00 36.52 49 PRO B O 1
ATOM 4381 N N . PRO B 1 54 ? 51.848 -15.321 -66.149 1.00 37.10 50 PRO B N 1
ATOM 4382 C CA . PRO B 1 54 ? 52.771 -16.436 -65.858 1.00 39.27 50 PRO B CA 1
ATOM 4383 C C . PRO B 1 54 ? 52.777 -17.581 -66.894 1.00 41.60 50 PRO B C 1
ATOM 4384 O O . PRO B 1 54 ? 53.832 -18.182 -67.141 1.00 42.55 50 PRO B O 1
ATOM 4388 N N . GLU B 1 55 ? 51.622 -17.871 -67.490 1.00 41.96 51 GLU B N 1
ATOM 4389 C CA . GLU B 1 55 ? 51.530 -18.881 -68.554 1.00 43.73 51 GLU B CA 1
ATOM 4390 C C . GLU B 1 55 ? 52.377 -18.486 -69.766 1.00 43.48 51 GLU B C 1
ATOM 4391 O O . GLU B 1 55 ? 53.086 -19.311 -70.329 1.00 44.52 51 GLU B O 1
ATOM 4393 N N . VAL B 1 56 ? 52.291 -17.217 -70.152 1.00 41.76 52 VAL B N 1
ATOM 4394 C CA . VAL B 1 56 ? 53.100 -16.667 -71.234 1.00 41.61 52 VAL B CA 1
ATOM 4395 C C . VAL B 1 56 ? 54.591 -16.675 -70.867 1.00 42.49 52 VAL B C 1
ATOM 4396 O O . VAL B 1 56 ? 55.431 -17.080 -71.679 1.00 43.73 52 VAL B O 1
ATOM 4400 N N . LEU B 1 57 ? 54.922 -16.263 -69.644 1.00 41.88 53 LEU B N 1
ATOM 4401 C CA . LEU B 1 57 ? 56.330 -16.149 -69.238 1.00 42.76 53 LEU B CA 1
ATOM 4402 C C . LEU B 1 57 ? 57.062 -17.491 -69.167 1.00 45.51 53 LEU B C 1
ATOM 4403 O O . LEU B 1 57 ? 58.246 -17.575 -69.482 1.00 46.12 53 LEU B O 1
ATOM 4408 N N . SER B 1 58 ? 56.369 -18.544 -68.763 1.00 46.90 54 SER B N 1
ATOM 4409 C CA . SER B 1 58 ? 57.010 -19.854 -68.699 1.00 49.45 54 SER B CA 1
ATOM 4410 C C . SER B 1 58 ? 57.204 -20.486 -70.085 1.00 50.71 54 SER B C 1
ATOM 4411 O O . SER B 1 58 ? 58.191 -21.187 -70.311 1.00 52.55 54 SER B O 1
ATOM 4414 N N . LYS B 1 59 ? 56.282 -20.230 -71.013 1.00 49.94 55 LYS B N 1
ATOM 4415 C CA . LYS B 1 59 ? 56.433 -20.699 -72.400 1.00 51.01 55 LYS B CA 1
ATOM 4416 C C . LYS B 1 59 ? 57.575 -19.981 -73.145 1.00 50.66 55 LYS B C 1
ATOM 4417 O O . LYS B 1 59 ? 58.302 -20.616 -73.908 1.00 52.15 55 LYS B O 1
ATOM 4419 N N . ASN B 1 60 ? 57.720 -18.665 -72.950 1.00 48.58 56 ASN B N 1
ATOM 4420 C CA . ASN B 1 60 ? 58.945 -17.950 -73.384 1.00 48.08 56 ASN B CA 1
ATOM 4421 C C . ASN B 1 60 ? 59.510 -16.988 -72.320 1.00 46.14 56 ASN B C 1
ATOM 4422 O O . ASN B 1 60 ? 59.028 -15.851 -72.173 1.00 43.29 56 ASN B O 1
ATOM 4427 N N . PRO B 1 61 ? 60.563 -17.437 -71.599 1.00 46.53 57 PRO B N 1
ATOM 4428 C CA . PRO B 1 61 ? 61.078 -16.738 -70.416 1.00 45.28 57 PRO B CA 1
ATOM 4429 C C . PRO B 1 61 ? 61.745 -15.390 -70.680 1.00 43.35 57 PRO B C 1
ATOM 4430 O O . PRO B 1 61 ? 61.795 -14.566 -69.766 1.00 42.22 57 PRO B O 1
ATOM 4434 N N . ASP B 1 62 ? 62.234 -15.157 -71.897 1.00 42.86 58 ASP B N 1
ATOM 4435 C CA . ASP B 1 62 ? 62.841 -13.853 -72.254 1.00 40.85 58 ASP B CA 1
ATOM 4436 C C . ASP B 1 62 ? 61.852 -12.819 -72.829 1.00 37.77 58 ASP B C 1
ATOM 4437 O O . ASP B 1 62 ? 62.259 -11.712 -73.217 1.00 36.58 58 ASP B O 1
ATOM 4442 N N . ILE B 1 63 ? 60.566 -13.153 -72.874 1.00 35.79 59 ILE B N 1
ATOM 4443 C CA . ILE B 1 63 ? 59.583 -12.276 -73.516 1.00 33.19 59 ILE B CA 1
ATOM 4444 C C . ILE B 1 63 ? 59.386 -10.940 -72.767 1.00 30.54 59 ILE B C 1
ATOM 4445 O O . ILE B 1 63 ? 59.444 -10.874 -71.536 1.00 29.76 59 ILE B O 1
ATOM 4450 N N . GLN B 1 64 ? 59.167 -9.876 -73.540 1.00 28.53 60 GLN B N 1
ATOM 4451 C CA . GLN B 1 64 ? 58.952 -8.538 -73.004 1.00 26.58 60 GLN B CA 1
ATOM 4452 C C . GLN B 1 64 ? 57.777 -7.839 -73.675 1.00 24.40 60 GLN B C 1
ATOM 4453 O O . GLN B 1 64 ? 57.368 -8.194 -74.803 1.00 23.84 60 GLN B O 1
ATOM 4459 N N . ASN B 1 65 ? 57.247 -6.841 -72.977 1.00 22.37 61 ASN B N 1
ATOM 4460 C CA . ASN B 1 65 ? 56.303 -5.893 -73.557 1.00 20.99 61 ASN B CA 1
ATOM 4461 C C . ASN B 1 65 ? 57.036 -4.825 -74.312 1.00 20.81 61 ASN B C 1
ATOM 4462 O O . ASN B 1 65 ? 58.269 -4.655 -74.183 1.00 20.81 61 ASN B O 1
ATOM 4467 N N . VAL B 1 66 ? 56.273 -4.165 -75.172 1.00 20.30 62 VAL B N 1
ATOM 4468 C CA . VAL B 1 66 ? 56.749 -3.041 -75.985 1.00 20.31 62 VAL B CA 1
ATOM 4469 C C . VAL B 1 66 ? 56.209 -1.727 -75.383 1.00 18.48 62 VAL B C 1
ATOM 4470 O O . VAL B 1 66 ? 55.043 -1.646 -74.995 1.00 18.72 62 VAL B O 1
ATOM 4474 N N . VAL B 1 67 ? 57.065 -0.712 -75.302 1.00 18.12 63 VAL B N 1
ATOM 4475 C CA . VAL B 1 67 ? 56.626 0.639 -74.991 1.00 17.22 63 VAL B CA 1
ATOM 4476 C C . VAL B 1 67 ? 56.952 1.516 -76.196 1.00 17.68 63 VAL B C 1
ATOM 4477 O O . VAL B 1 67 ? 58.034 1.447 -76.729 1.00 20.56 63 VAL B O 1
ATOM 4481 N N . ILE B 1 68 ? 55.978 2.286 -76.647 1.00 18.30 64 ILE B N 1
ATOM 4482 C CA . ILE B 1 68 ? 56.134 3.191 -77.798 1.00 18.33 64 ILE B CA 1
ATOM 4483 C C . ILE B 1 68 ? 55.962 4.627 -77.338 1.00 18.77 64 ILE B C 1
ATOM 4484 O O . ILE B 1 68 ? 54.992 4.954 -76.642 1.00 17.88 64 ILE B O 1
ATOM 4489 N N . PHE B 1 69 ? 56.873 5.491 -77.754 1.00 19.49 65 PHE B N 1
ATOM 4490 C CA . PHE B 1 69 ? 56.738 6.907 -77.479 1.00 19.91 65 PHE B CA 1
ATOM 4491 C C . PHE B 1 69 ? 57.245 7.778 -78.614 1.00 19.90 65 PHE B C 1
ATOM 4492 O O . PHE B 1 69 ? 58.027 7.333 -79.451 1.00 19.22 65 PHE B O 1
ATOM 4500 N N . GLY B 1 70 ? 56.783 9.030 -78.603 1.00 19.43 66 GLY B N 1
ATOM 4501 C CA . GLY B 1 70 ? 57.230 10.050 -79.539 1.00 19.55 66 GLY B CA 1
ATOM 4502 C C . GLY B 1 70 ? 58.660 10.448 -79.218 1.00 20.01 66 GLY B C 1
ATOM 4503 O O . GLY B 1 70 ? 59.163 10.173 -78.127 1.00 20.31 66 GLY B O 1
ATOM 4504 N N . ARG B 1 71 ? 59.332 11.081 -80.167 1.00 20.63 67 ARG B N 1
ATOM 4505 C CA . ARG B 1 71 ? 60.719 11.463 -79.961 1.00 21.84 67 ARG B CA 1
ATOM 4506 C C . ARG B 1 71 ? 60.852 12.415 -78.782 1.00 21.44 67 ARG B C 1
ATOM 4507 O O . ARG B 1 71 ? 61.804 12.313 -78.014 1.00 22.10 67 ARG B O 1
ATOM 4515 N N . LYS B 1 72 ? 59.935 13.362 -78.644 1.00 20.20 68 LYS B N 1
ATOM 4516 C CA . LYS B 1 72 ? 60.097 14.373 -77.599 1.00 20.40 68 LYS B CA 1
ATOM 4517 C C . LYS B 1 72 ? 59.945 13.728 -76.226 1.00 20.01 68 LYS B C 1
ATOM 4518 O O . LYS B 1 72 ? 60.687 14.050 -75.292 1.00 21.09 68 LYS B O 1
ATOM 4524 N N . THR B 1 73 ? 58.981 12.827 -76.083 1.00 18.88 69 THR B N 1
ATOM 4525 C CA . THR B 1 73 ? 58.859 12.068 -74.805 1.00 19.25 69 THR B CA 1
ATOM 4526 C C . THR B 1 73 ? 60.139 11.279 -74.481 1.00 20.51 69 THR B C 1
ATOM 4527 O O . THR B 1 73 ? 60.605 11.279 -73.334 1.00 19.80 69 THR B O 1
ATOM 4531 N N . TYR B 1 74 ? 60.729 10.631 -75.481 1.00 21.92 70 TYR B N 1
ATOM 4532 C CA . TYR B 1 74 ? 61.982 9.940 -75.246 1.00 24.11 70 TYR B CA 1
ATOM 4533 C C . TYR B 1 74 ? 63.054 10.921 -74.741 1.00 25.36 70 TYR B C 1
ATOM 4534 O O . TYR B 1 74 ? 63.779 10.625 -73.792 1.00 25.17 70 TYR B O 1
ATOM 4543 N N . GLU B 1 75 ? 63.142 12.108 -75.352 1.00 26.48 71 GLU B N 1
ATOM 4544 C CA . GLU B 1 75 ? 64.135 13.104 -74.908 1.00 27.84 71 GLU B CA 1
ATOM 4545 C C . GLU B 1 75 ? 63.854 13.681 -73.505 1.00 27.81 71 GLU B C 1
ATOM 4546 O O . GLU B 1 75 ? 64.797 14.134 -72.832 1.00 28.86 71 GLU B O 1
ATOM 4552 N N . SER B 1 76 ? 62.592 13.636 -73.071 1.00 26.65 72 SER B N 1
ATOM 4553 C CA . SER B 1 76 ? 62.183 14.062 -71.710 1.00 26.39 72 SER B CA 1
ATOM 4554 C C . SER B 1 76 ? 62.507 13.071 -70.575 1.00 26.08 72 SER B C 1
ATOM 4555 O O . SER B 1 76 ? 62.243 13.362 -69.404 1.00 26.75 72 SER B O 1
ATOM 4558 N N . ILE B 1 77 ? 62.995 11.882 -70.908 1.00 26.05 73 ILE B N 1
ATOM 4559 C CA . ILE B 1 77 ? 63.305 10.883 -69.879 1.00 25.74 73 ILE B CA 1
ATOM 4560 C C . ILE B 1 77 ? 64.788 11.002 -69.576 1.00 26.84 73 ILE B C 1
ATOM 4561 O O . ILE B 1 77 ? 65.581 11.108 -70.489 1.00 26.93 73 ILE B O 1
ATOM 4566 N N . PRO B 1 78 ? 65.169 10.997 -68.282 1.00 28.11 74 PRO B N 1
ATOM 4567 C CA . PRO B 1 78 ? 66.589 11.013 -67.962 1.00 29.53 74 PRO B CA 1
ATOM 4568 C C . PRO B 1 78 ? 67.365 9.925 -68.727 1.00 30.19 74 PRO B C 1
ATOM 4569 O O . PRO B 1 78 ? 66.929 8.770 -68.768 1.00 29.12 74 PRO B O 1
ATOM 4573 N N . LYS B 1 79 ? 68.484 10.318 -69.330 1.00 31.94 75 LYS B N 1
ATOM 4574 C CA . LYS B 1 79 ? 69.345 9.430 -70.139 1.00 33.23 75 LYS B CA 1
ATOM 4575 C C . LYS B 1 79 ? 69.707 8.132 -69.442 1.00 34.09 75 LYS B C 1
ATOM 4576 O O . LYS B 1 79 ? 69.820 7.089 -70.085 1.00 33.41 75 LYS B O 1
ATOM 4578 N N . ALA B 1 80 ? 69.903 8.215 -68.126 1.00 35.38 76 ALA B N 1
ATOM 4579 C CA . ALA B 1 80 ? 70.354 7.076 -67.316 1.00 36.51 76 ALA B CA 1
ATOM 4580 C C . ALA B 1 80 ? 69.288 5.995 -67.172 1.00 35.30 76 ALA B C 1
ATOM 4581 O O . ALA B 1 80 ? 69.601 4.862 -66.830 1.00 36.12 76 ALA B O 1
ATOM 4583 N N . SER B 1 81 ? 68.032 6.344 -67.455 1.00 33.92 77 SER B N 1
ATOM 4584 C CA . SER B 1 81 ? 66.922 5.386 -67.410 1.00 32.83 77 SER B CA 1
ATOM 4585 C C . SER B 1 81 ? 66.603 4.742 -68.744 1.00 31.68 77 SER B C 1
ATOM 4586 O O . SER B 1 81 ? 65.690 3.921 -68.813 1.00 30.59 77 SER B O 1
ATOM 4589 N N . LEU B 1 82 ? 67.337 5.113 -69.791 1.00 30.89 78 LEU B N 1
ATOM 4590 C CA . LEU B 1 82 ? 66.998 4.715 -71.158 1.00 30.40 78 LEU B CA 1
ATOM 4591 C C . LEU B 1 82 ? 68.018 3.737 -71.731 1.00 31.53 78 LEU B C 1
ATOM 4592 O O . LEU B 1 82 ? 69.211 3.880 -71.483 1.00 34.24 78 LEU B O 1
ATOM 4597 N N . PRO B 1 83 ? 67.554 2.721 -72.478 1.00 30.71 79 PRO B N 1
ATOM 4598 C CA . PRO B 1 83 ? 66.134 2.430 -72.714 1.00 28.66 79 PRO B CA 1
ATOM 4599 C C . PRO B 1 83 ? 65.453 1.936 -71.444 1.00 27.31 79 PRO B C 1
ATOM 4600 O O . PRO B 1 83 ? 66.122 1.397 -70.551 1.00 26.75 79 PRO B O 1
ATOM 4604 N N . LEU B 1 84 ? 64.142 2.132 -71.343 1.00 24.96 80 LEU B N 1
ATOM 4605 C CA . LEU B 1 84 ? 63.401 1.631 -70.181 1.00 24.56 80 LEU B CA 1
ATOM 4606 C C . LEU B 1 84 ? 63.630 0.137 -70.000 1.00 25.53 80 LEU B C 1
ATOM 4607 O O . LEU B 1 84 ? 63.484 -0.623 -70.942 1.00 26.01 80 LEU B O 1
ATOM 4612 N N . LYS B 1 85 ? 64.014 -0.287 -68.796 1.00 27.32 81 LYS B N 1
ATOM 4613 C CA . LYS B 1 85 ? 64.548 -1.646 -68.603 1.00 28.92 81 LYS B CA 1
ATOM 4614 C C . LYS B 1 85 ? 63.425 -2.667 -68.752 1.00 28.75 81 LYS B C 1
ATOM 4615 O O . LYS B 1 85 ? 62.264 -2.370 -68.428 1.00 27.53 81 LYS B O 1
ATOM 4617 N N . ASN B 1 86 ? 63.772 -3.849 -69.265 1.00 29.28 82 ASN B N 1
ATOM 4618 C CA . ASN B 1 86 ? 62.836 -4.993 -69.358 1.00 29.91 82 ASN B CA 1
ATOM 4619 C C . ASN B 1 86 ? 61.701 -4.839 -70.374 1.00 28.04 82 ASN B C 1
ATOM 4620 O O . ASN B 1 86 ? 60.775 -5.641 -70.399 1.00 27.71 82 ASN B O 1
ATOM 4625 N N . ARG B 1 87 ? 61.794 -3.820 -71.215 1.00 27.04 83 ARG B N 1
ATOM 4626 C CA . ARG B 1 87 ? 60.810 -3.590 -72.255 1.00 26.16 83 ARG B CA 1
ATOM 4627 C C . ARG B 1 87 ? 61.516 -3.286 -73.569 1.00 25.86 83 ARG B C 1
ATOM 4628 O O . ARG B 1 87 ? 62.638 -2.773 -73.591 1.00 26.26 83 ARG B O 1
ATOM 4636 N N . ILE B 1 88 ? 60.849 -3.609 -74.666 1.00 24.60 84 ILE B N 1
ATOM 4637 C CA . ILE B 1 88 ? 61.296 -3.185 -75.976 1.00 25.00 84 ILE B CA 1
ATOM 4638 C C . ILE B 1 88 ? 60.864 -1.717 -76.184 1.00 24.29 84 ILE B C 1
ATOM 4639 O O . ILE B 1 88 ? 59.681 -1.422 -76.169 1.00 23.98 84 ILE B O 1
ATOM 4644 N N . ASN B 1 89 ? 61.822 -0.823 -76.390 1.00 24.52 85 ASN B N 1
ATOM 4645 C CA . ASN B 1 89 ? 61.551 0.614 -76.528 1.00 23.00 85 ASN B CA 1
ATOM 4646 C C . ASN B 1 89 ? 61.465 0.987 -78.000 1.00 22.89 85 ASN B C 1
ATOM 4647 O O . ASN B 1 89 ? 62.383 0.698 -78.778 1.00 23.42 85 ASN B O 1
ATOM 4652 N N . VAL B 1 90 ? 60.363 1.633 -78.366 1.00 21.42 86 VAL B N 1
ATOM 4653 C CA . VAL B 1 90 ? 60.090 2.011 -79.724 1.00 21.00 86 VAL B CA 1
ATOM 4654 C C . VAL B 1 90 ? 59.794 3.514 -79.768 1.00 20.38 86 VAL B C 1
ATOM 4655 O O . VAL B 1 90 ? 58.892 4.016 -79.084 1.00 18.81 86 VAL B O 1
ATOM 4659 N N . ILE B 1 91 ? 60.550 4.220 -80.601 1.00 20.89 87 ILE B N 1
ATOM 4660 C CA . ILE B 1 91 ? 60.401 5.653 -80.799 1.00 20.67 87 ILE B CA 1
ATOM 4661 C C . ILE B 1 91 ? 59.872 5.872 -82.223 1.00 21.18 87 ILE B C 1
ATOM 4662 O O . ILE B 1 91 ? 60.350 5.245 -83.184 1.00 22.42 87 ILE B O 1
ATOM 4667 N N . LEU B 1 92 ? 58.891 6.758 -82.361 1.00 19.88 88 LEU B N 1
ATOM 4668 C CA . LEU B 1 92 ? 58.458 7.222 -83.657 1.00 19.81 88 LEU B CA 1
ATOM 4669 C C . LEU B 1 92 ? 59.105 8.585 -83.940 1.00 20.39 88 LEU B C 1
ATOM 4670 O O . LEU B 1 92 ? 59.101 9.463 -83.077 1.00 18.62 88 LEU B O 1
ATOM 4675 N N . SER B 1 93 ? 59.659 8.759 -85.144 1.00 21.06 89 SER B N 1
ATOM 4676 C CA . SER B 1 93 ? 60.296 10.017 -85.547 1.00 22.07 89 SER B CA 1
ATOM 4677 C C . SER B 1 93 ? 60.408 10.027 -87.059 1.00 23.62 89 SER B C 1
ATOM 4678 O O . SER B 1 93 ? 60.610 8.969 -87.664 1.00 22.79 89 SER B O 1
ATOM 4681 N N . ARG B 1 94 ? 60.288 11.205 -87.663 1.00 24.16 90 ARG B N 1
ATOM 4682 C CA . ARG B 1 94 ? 60.666 11.393 -89.074 1.00 27.04 90 ARG B CA 1
ATOM 4683 C C . ARG B 1 94 ? 62.005 12.128 -89.249 1.00 27.78 90 ARG B C 1
ATOM 4684 O O . ARG B 1 94 ? 62.369 12.475 -90.366 1.00 29.13 90 ARG B O 1
ATOM 4692 N N . THR B 1 95 ? 62.717 12.394 -88.156 1.00 28.25 91 THR B N 1
ATOM 4693 C CA . THR B 1 95 ? 63.971 13.149 -88.206 1.00 29.58 91 THR B CA 1
ATOM 4694 C C . THR B 1 95 ? 65.179 12.415 -87.630 1.00 31.60 91 THR B C 1
ATOM 4695 O O . THR B 1 95 ? 66.318 12.756 -87.959 1.00 32.33 91 THR B O 1
ATOM 4699 N N . VAL B 1 96 ? 64.931 11.450 -86.753 1.00 32.36 92 VAL B N 1
ATOM 4700 C CA . VAL B 1 96 ? 65.978 10.573 -86.225 1.00 34.37 92 VAL B CA 1
ATOM 4701 C C . VAL B 1 96 ? 65.760 9.169 -86.795 1.00 34.85 92 VAL B C 1
ATOM 4702 O O . VAL B 1 96 ? 64.626 8.660 -86.789 1.00 34.89 92 VAL B O 1
ATOM 4706 N N . LYS B 1 97 ? 66.830 8.551 -87.290 1.00 36.34 93 LYS B N 1
ATOM 4707 C CA . LYS B 1 97 ? 66.763 7.208 -87.878 1.00 36.98 93 LYS B CA 1
ATOM 4708 C C . LYS B 1 97 ? 67.283 6.125 -86.924 1.00 37.13 93 LYS B C 1
ATOM 4709 O O . LYS B 1 97 ? 66.894 4.959 -87.034 1.00 37.40 93 LYS B O 1
ATOM 4711 N N . GLU B 1 98 ? 68.153 6.510 -85.989 1.00 36.60 94 GLU B N 1
ATOM 4712 C CA . GLU B 1 98 ? 68.777 5.559 -85.084 1.00 36.46 94 GLU B CA 1
ATOM 4713 C C . GLU B 1 98 ? 68.820 6.127 -83.666 1.00 35.53 94 GLU B C 1
ATOM 4714 O O . GLU B 1 98 ? 69.189 7.293 -83.449 1.00 36.05 94 GLU B O 1
ATOM 4716 N N . VAL B 1 99 ? 68.421 5.296 -82.709 1.00 33.96 95 VAL B N 1
ATOM 4717 C CA . VAL B 1 99 ? 68.544 5.604 -81.298 1.00 33.27 95 VAL B CA 1
ATOM 4718 C C . VAL B 1 99 ? 69.079 4.353 -80.586 1.00 34.51 95 VAL B C 1
ATOM 4719 O O . VAL B 1 99 ? 68.480 3.271 -80.693 1.00 33.90 95 VAL B O 1
ATOM 4723 N N . PRO B 1 100 ? 70.200 4.497 -79.856 1.00 35.96 96 PRO B N 1
ATOM 4724 C CA . PRO B 1 100 ? 70.811 3.346 -79.190 1.00 36.57 96 PRO B CA 1
ATOM 4725 C C . PRO B 1 100 ? 69.862 2.571 -78.279 1.00 34.67 96 PRO B C 1
ATOM 4726 O O . PRO B 1 100 ? 69.241 3.156 -77.385 1.00 33.96 96 PRO B O 1
ATOM 4730 N N . GLY B 1 101 ? 69.769 1.262 -78.514 1.00 34.73 97 GLY B N 1
ATOM 4731 C CA . GLY B 1 101 ? 69.008 0.358 -77.659 1.00 33.91 97 GLY B CA 1
ATOM 4732 C C . GLY B 1 101 ? 67.536 0.296 -78.007 1.00 31.93 97 GLY B C 1
ATOM 4733 O O . GLY B 1 101 ? 66.784 -0.432 -77.368 1.00 31.79 97 GLY B O 1
ATOM 4734 N N . CYS B 1 102 ? 67.128 1.045 -79.033 1.00 31.20 98 CYS B N 1
ATOM 4735 C CA . CYS B 1 102 ? 65.698 1.213 -79.365 1.00 29.16 98 CYS B CA 1
ATOM 4736 C C . CYS B 1 102 ? 65.412 0.866 -80.815 1.00 28.76 98 CYS B C 1
ATOM 4737 O O . CYS B 1 102 ? 66.310 0.838 -81.642 1.00 29.83 98 CYS B O 1
ATOM 4740 N N . LEU B 1 103 ? 64.142 0.618 -81.107 1.00 27.37 99 LEU B N 1
ATOM 4741 C CA . LEU B 1 103 ? 63.659 0.502 -82.470 1.00 27.77 99 LEU B CA 1
ATOM 4742 C C . LEU B 1 103 ? 63.097 1.862 -82.849 1.00 26.61 99 LEU B C 1
ATOM 4743 O O . LEU B 1 103 ? 62.522 2.550 -82.000 1.00 25.51 99 LEU B O 1
ATOM 4748 N N . VAL B 1 104 ? 63.284 2.249 -84.109 1.00 26.33 100 VAL B N 1
ATOM 4749 C CA . VAL B 1 104 ? 62.734 3.507 -84.629 1.00 25.48 100 VAL B CA 1
ATOM 4750 C C . VAL B 1 104 ? 61.908 3.314 -85.895 1.00 25.73 100 VAL B C 1
ATOM 4751 O O . VAL B 1 104 ? 62.360 2.651 -86.845 1.00 26.66 100 VAL B O 1
ATOM 4755 N N . TYR B 1 105 ? 60.720 3.925 -85.908 1.00 24.93 101 TYR B N 1
ATOM 4756 C CA . TYR B 1 105 ? 59.853 3.943 -87.081 1.00 25.87 101 TYR B CA 1
ATOM 4757 C C . TYR B 1 105 ? 59.400 5.334 -87.424 1.00 26.50 101 TYR B C 1
ATOM 4758 O O . TYR B 1 105 ? 59.425 6.226 -86.584 1.00 26.07 101 TYR B O 1
ATOM 4767 N N . GLU B 1 106 ? 58.959 5.495 -88.668 1.00 28.51 102 GLU B N 1
ATOM 4768 C CA . GLU B 1 106 ? 58.549 6.787 -89.189 1.00 30.62 102 GLU B CA 1
ATOM 4769 C C . GLU B 1 106 ? 57.065 7.055 -88.969 1.00 31.07 102 GLU B C 1
ATOM 4770 O O . GLU B 1 106 ? 56.632 8.201 -89.064 1.00 32.16 102 GLU B O 1
ATOM 4776 N N . ASP B 1 107 ? 56.282 6.009 -88.736 1.00 31.18 103 ASP B N 1
ATOM 4777 C CA . ASP B 1 107 ? 54.904 6.192 -88.297 1.00 31.30 103 ASP B CA 1
ATOM 4778 C C . ASP B 1 107 ? 54.365 4.970 -87.580 1.00 30.06 103 ASP B C 1
ATOM 4779 O O . ASP B 1 107 ? 54.951 3.883 -87.613 1.00 30.33 103 ASP B O 1
ATOM 4784 N N . LEU B 1 108 ? 53.223 5.172 -86.950 1.00 28.83 104 LEU B N 1
ATOM 4785 C CA . LEU B 1 108 ? 52.681 4.227 -86.004 1.00 27.85 104 LEU B CA 1
ATOM 4786 C C . LEU B 1 108 ? 52.226 2.949 -86.688 1.00 28.12 104 LEU B C 1
ATOM 4787 O O . LEU B 1 108 ? 52.543 1.848 -86.243 1.00 28.16 104 LEU B O 1
ATOM 4792 N N . SER B 1 109 ? 51.469 3.080 -87.762 1.00 28.34 105 SER B N 1
ATOM 4793 C CA . SER B 1 109 ? 50.971 1.887 -88.441 1.00 29.87 105 SER B CA 1
ATOM 4794 C C . SER B 1 109 ? 52.114 0.941 -88.868 1.00 30.31 105 SER B C 1
ATOM 4795 O O . SER B 1 109 ? 52.057 -0.286 -88.637 1.00 30.91 105 SER B O 1
ATOM 4798 N N . THR B 1 110 ? 53.163 1.514 -89.444 1.00 29.52 106 THR B N 1
ATOM 4799 C CA . THR B 1 110 ? 54.322 0.745 -89.869 1.00 29.89 106 THR B CA 1
ATOM 4800 C C . THR B 1 110 ? 54.894 -0.054 -88.702 1.00 29.19 106 THR B C 1
ATOM 4801 O O . THR B 1 110 ? 55.166 -1.265 -88.827 1.00 29.22 106 THR B O 1
ATOM 4805 N N . ALA B 1 111 ? 55.051 0.638 -87.579 1.00 26.59 107 ALA B N 1
ATOM 4806 C CA . ALA B 1 111 ? 55.704 0.110 -86.391 1.00 26.29 107 ALA B CA 1
ATOM 4807 C C . ALA B 1 111 ? 54.881 -1.031 -85.766 1.00 25.97 107 ALA B C 1
ATOM 4808 O O . ALA B 1 111 ? 55.390 -2.114 -85.473 1.00 25.79 107 ALA B O 1
ATOM 4810 N N . ILE B 1 112 ? 53.594 -0.800 -85.604 1.00 25.07 108 ILE B N 1
ATOM 4811 C CA . ILE B 1 112 ? 52.733 -1.837 -85.015 1.00 26.56 108 ILE B CA 1
ATOM 4812 C C . ILE B 1 112 ? 52.728 -3.078 -85.897 1.00 28.67 108 ILE B C 1
ATOM 4813 O O . ILE B 1 112 ? 52.855 -4.187 -85.401 1.00 29.86 108 ILE B O 1
ATOM 4818 N N . ARG B 1 113 ? 52.604 -2.899 -87.215 1.00 30.51 109 ARG B N 1
ATOM 4819 C CA . ARG B 1 113 ? 52.649 -4.032 -88.127 1.00 32.83 109 ARG B CA 1
ATOM 4820 C C . ARG B 1 113 ? 53.967 -4.771 -88.100 1.00 33.01 109 ARG B C 1
ATOM 4821 O O . ARG B 1 113 ? 53.967 -6.005 -88.060 1.00 34.42 109 ARG B O 1
ATOM 4829 N N . ASP B 1 114 ? 55.078 -4.038 -88.134 1.00 32.10 110 ASP B N 1
ATOM 4830 C CA . ASP B 1 114 ? 56.403 -4.662 -88.056 1.00 33.42 110 ASP B CA 1
ATOM 4831 C C . ASP B 1 114 ? 56.577 -5.473 -86.769 1.00 32.63 110 ASP B C 1
ATOM 4832 O O . ASP B 1 114 ? 57.022 -6.617 -86.810 1.00 33.98 110 ASP B O 1
ATOM 4837 N N . LEU B 1 115 ? 56.233 -4.864 -85.635 1.00 32.02 111 LEU B N 1
ATOM 4838 C CA . LEU B 1 115 ? 56.324 -5.511 -84.315 1.00 31.20 111 LEU B CA 1
ATOM 4839 C C . LEU B 1 115 ? 55.555 -6.825 -84.204 1.00 32.27 111 LEU B C 1
ATOM 4840 O O . LEU B 1 115 ? 56.106 -7.859 -83.805 1.00 32.65 111 LEU B O 1
ATOM 4845 N N . ARG B 1 116 ? 54.273 -6.777 -84.549 1.00 32.49 112 ARG B N 1
ATOM 4846 C CA . ARG B 1 116 ? 53.394 -7.957 -84.466 1.00 33.41 112 ARG B CA 1
ATOM 4847 C C . ARG B 1 116 ? 53.771 -9.072 -85.469 1.00 35.38 112 ARG B C 1
ATOM 4848 O O . ARG B 1 116 ? 53.621 -10.272 -85.175 1.00 36.54 112 ARG B O 1
ATOM 4856 N N . ALA B 1 117 ? 54.316 -8.690 -86.629 1.00 35.71 113 ALA B N 1
ATOM 4857 C CA . ALA B 1 117 ? 54.762 -9.669 -87.593 1.00 37.19 113 ALA B CA 1
ATOM 4858 C C . ALA B 1 117 ? 56.156 -10.223 -87.278 1.00 37.55 113 ALA B C 1
ATOM 4859 O O . ALA B 1 117 ? 56.388 -11.414 -87.468 1.00 39.34 113 ALA B O 1
ATOM 4861 N N . ASN B 1 118 ? 57.072 -9.381 -86.798 1.00 35.66 114 ASN B N 1
ATOM 4862 C CA . ASN B 1 118 ? 58.514 -9.725 -86.822 1.00 36.10 114 ASN B CA 1
ATOM 4863 C C . ASN B 1 118 ? 59.304 -9.635 -85.505 1.00 34.87 114 ASN B C 1
ATOM 4864 O O . ASN B 1 118 ? 60.434 -10.112 -85.446 1.00 34.90 114 ASN B O 1
ATOM 4869 N N . VAL B 1 119 ? 58.731 -9.018 -84.466 1.00 32.78 115 VAL B N 1
ATOM 4870 C CA . VAL B 1 119 ? 59.427 -8.811 -83.193 1.00 31.65 115 VAL B CA 1
ATOM 4871 C C . VAL B 1 119 ? 58.645 -9.490 -82.069 1.00 31.30 115 VAL B C 1
ATOM 4872 O O . VAL B 1 119 ? 57.723 -8.874 -81.490 1.00 29.55 115 VAL B O 1
ATOM 4876 N N . PRO B 1 120 ? 59.010 -10.743 -81.730 1.00 32.26 116 PRO B N 1
ATOM 4877 C CA . PRO B 1 120 ? 58.237 -11.354 -80.639 1.00 31.88 116 PRO B CA 1
ATOM 4878 C C . PRO B 1 120 ? 58.183 -10.491 -79.384 1.00 29.63 116 PRO B C 1
ATOM 4879 O O . PRO B 1 120 ? 59.176 -9.880 -79.009 1.00 28.20 116 PRO B O 1
ATOM 4883 N N . HIS B 1 121 ? 56.982 -10.405 -78.807 1.00 28.96 117 HIS B N 1
ATOM 4884 C CA . HIS B 1 121 ? 56.685 -9.568 -77.648 1.00 27.52 117 HIS B CA 1
ATOM 4885 C C . HIS B 1 121 ? 55.340 -10.004 -77.072 1.00 27.36 117 HIS B C 1
ATOM 4886 O O . HIS B 1 121 ? 54.602 -10.781 -77.703 1.00 28.22 117 HIS B O 1
ATOM 4893 N N . ASN B 1 122 ? 55.007 -9.475 -75.900 1.00 26.00 118 ASN B N 1
ATOM 4894 C CA . ASN B 1 122 ? 53.749 -9.810 -75.263 1.00 25.91 118 ASN B CA 1
ATOM 4895 C C . ASN B 1 122 ? 52.654 -8.805 -75.568 1.00 25.18 118 ASN B C 1
ATOM 4896 O O . ASN B 1 122 ? 51.722 -9.134 -76.305 1.00 25.24 118 ASN B O 1
ATOM 4901 N N . LYS B 1 123 ? 52.771 -7.589 -75.015 1.00 23.93 119 LYS B N 1
ATOM 4902 C CA . LYS B 1 123 ? 51.757 -6.550 -75.158 1.00 23.74 119 LYS B CA 1
ATOM 4903 C C . LYS B 1 123 ? 52.392 -5.213 -75.525 1.00 22.15 119 LYS B C 1
ATOM 4904 O O . LYS B 1 123 ? 53.543 -4.942 -75.151 1.00 22.16 119 LYS B O 1
ATOM 4910 N N . ILE B 1 124 ? 51.629 -4.380 -76.239 1.00 20.97 120 ILE B N 1
ATOM 4911 C CA . ILE B 1 124 ? 52.085 -3.074 -76.681 1.00 19.49 120 ILE B CA 1
ATOM 4912 C C . ILE B 1 124 ? 51.445 -1.930 -75.863 1.00 17.67 120 ILE B C 1
ATOM 4913 O O . ILE B 1 124 ? 50.206 -1.776 -75.826 1.00 17.93 120 ILE B O 1
ATOM 4918 N N . PHE B 1 125 ? 52.318 -1.106 -75.296 1.00 16.06 121 PHE B N 1
ATOM 4919 C CA . PHE B 1 125 ? 51.924 0.092 -74.564 1.00 15.59 121 PHE B CA 1
ATOM 4920 C C . PHE B 1 125 ? 52.284 1.424 -75.235 1.00 16.38 121 PHE B C 1
ATOM 4921 O O . PHE B 1 125 ? 53.350 1.583 -75.817 1.00 16.59 121 PHE B O 1
ATOM 4929 N N . ILE B 1 126 ? 51.390 2.395 -75.089 1.00 16.02 122 ILE B N 1
ATOM 4930 C CA . ILE B 1 126 ? 51.564 3.718 -75.675 1.00 16.14 122 ILE B CA 1
ATOM 4931 C C . ILE B 1 126 ? 51.848 4.669 -74.540 1.00 16.69 122 ILE B C 1
ATOM 4932 O O . ILE B 1 126 ? 50.994 4.820 -73.604 1.00 16.90 122 ILE B O 1
ATOM 4937 N N . LEU B 1 127 ? 53.054 5.262 -74.554 1.00 15.89 123 LEU B N 1
ATOM 4938 C CA . LEU B 1 127 ? 53.482 6.122 -73.446 1.00 15.32 123 LEU B CA 1
ATOM 4939 C C . LEU B 1 127 ? 53.659 7.584 -73.884 1.00 15.58 123 LEU B C 1
ATOM 4940 O O . LEU B 1 127 ? 54.453 8.297 -73.278 1.00 15.03 123 LEU B O 1
ATOM 4945 N N . GLY B 1 128 ? 52.916 8.008 -74.914 1.00 16.12 124 GLY B N 1
ATOM 4946 C CA . GLY B 1 128 ? 52.850 9.420 -75.300 1.00 16.91 124 GLY B CA 1
ATOM 4947 C C . GLY B 1 128 ? 53.944 9.823 -76.291 1.00 18.57 124 GLY B C 1
ATOM 4948 O O . GLY B 1 128 ? 54.806 9.017 -76.633 1.00 19.44 124 GLY B O 1
ATOM 4949 N N . GLY B 1 129 ? 53.980 11.092 -76.688 1.00 19.09 125 GLY B N 1
ATOM 4950 C CA . GLY B 1 129 ? 53.208 12.149 -76.071 1.00 18.60 125 GLY B CA 1
ATOM 4951 C C . GLY B 1 129 ? 51.892 12.408 -76.734 1.00 18.90 125 GLY B C 1
ATOM 4952 O O . GLY B 1 129 ? 51.266 11.511 -77.275 1.00 20.07 125 GLY B O 1
ATOM 4953 N N . SER B 1 130 ? 51.474 13.669 -76.747 1.00 19.67 126 SER B N 1
ATOM 4954 C CA . SER B 1 130 ? 50.180 14.012 -77.295 1.00 21.55 126 SER B CA 1
ATOM 4955 C C . SER B 1 130 ? 50.081 13.827 -78.790 1.00 24.01 126 SER B C 1
ATOM 4956 O O . SER B 1 130 ? 49.004 13.554 -79.282 1.00 25.63 126 SER B O 1
ATOM 4959 N N . PHE B 1 131 ? 51.187 13.949 -79.514 1.00 26.19 127 PHE B N 1
ATOM 4960 C CA . PHE B 1 131 ? 51.161 13.594 -80.930 1.00 27.97 127 PHE B CA 1
ATOM 4961 C C . PHE B 1 131 ? 50.693 12.117 -81.005 1.00 27.33 127 PHE B C 1
ATOM 4962 O O . PHE B 1 131 ? 49.754 11.811 -81.707 1.00 28.19 127 PHE B O 1
ATOM 4970 N N . LEU B 1 132 ? 51.304 11.215 -80.231 1.00 25.53 128 LEU B N 1
ATOM 4971 C CA . LEU B 1 132 ? 50.900 9.783 -80.271 1.00 24.86 128 LEU B CA 1
ATOM 4972 C C . LEU B 1 132 ? 49.537 9.444 -79.648 1.00 24.06 128 LEU B C 1
ATOM 4973 O O . LEU B 1 132 ? 48.773 8.619 -80.168 1.00 23.55 128 LEU B O 1
ATOM 4978 N N . TYR B 1 133 ? 49.230 10.044 -78.504 1.00 22.28 129 TYR B N 1
ATOM 4979 C CA . TYR B 1 133 ? 47.964 9.774 -77.887 1.00 21.50 129 TYR B CA 1
ATOM 4980 C C . TYR B 1 133 ? 46.829 10.263 -78.786 1.00 22.89 129 TYR B C 1
ATOM 4981 O O . TYR B 1 133 ? 45.822 9.613 -78.859 1.00 22.09 129 TYR B O 1
ATOM 4990 N N . LYS B 1 134 ? 47.019 11.417 -79.437 1.00 24.84 130 LYS B N 1
ATOM 4991 C CA . LYS B 1 134 ? 45.995 12.015 -80.310 1.00 26.08 130 LYS B CA 1
ATOM 4992 C C . LYS B 1 134 ? 45.792 11.085 -81.508 1.00 27.67 130 LYS B C 1
ATOM 4993 O O . LYS B 1 134 ? 44.665 10.850 -81.881 1.00 29.36 130 LYS B O 1
ATOM 4999 N N . GLU B 1 135 ? 46.870 10.523 -82.080 1.00 28.16 131 GLU B N 1
ATOM 5000 C CA . GLU B 1 135 ? 46.697 9.577 -83.215 1.00 29.03 131 GLU B CA 1
ATOM 5001 C C . GLU B 1 135 ? 46.008 8.310 -82.794 1.00 27.68 131 GLU B C 1
ATOM 5002 O O . GLU B 1 135 ? 45.169 7.819 -83.529 1.00 28.12 131 GLU B O 1
ATOM 5008 N N . VAL B 1 136 ? 46.355 7.773 -81.618 1.00 27.15 132 VAL B N 1
ATOM 5009 C CA . VAL B 1 136 ? 45.808 6.482 -81.150 1.00 26.67 132 VAL B CA 1
ATOM 5010 C C . VAL B 1 136 ? 44.319 6.559 -80.835 1.00 27.75 132 VAL B C 1
ATOM 5011 O O . VAL B 1 136 ? 43.537 5.649 -81.162 1.00 28.79 132 VAL B O 1
ATOM 5015 N N . LEU B 1 137 ? 43.924 7.649 -80.183 1.00 27.17 133 LEU B N 1
ATOM 5016 C CA . LEU B 1 137 ? 42.532 7.879 -79.820 1.00 27.67 133 LEU B CA 1
ATOM 5017 C C . LEU B 1 137 ? 41.680 8.292 -81.030 1.00 28.55 133 LEU B C 1
ATOM 5018 O O . LEU B 1 137 ? 40.591 7.762 -81.199 1.00 29.18 133 LEU B O 1
ATOM 5023 N N . ASP B 1 138 ? 42.158 9.238 -81.851 1.00 29.65 134 ASP B N 1
ATOM 5024 C CA . ASP B 1 138 ? 41.405 9.639 -83.073 1.00 31.21 134 ASP B CA 1
ATOM 5025 C C . ASP B 1 138 ? 41.043 8.441 -83.969 1.00 32.43 134 ASP B C 1
ATOM 5026 O O . ASP B 1 138 ? 39.978 8.419 -84.598 1.00 33.38 134 ASP B O 1
ATOM 5031 N N . ASN B 1 139 ? 41.934 7.452 -84.042 1.00 31.72 135 ASN B N 1
ATOM 5032 C CA . ASN B 1 139 ? 41.756 6.315 -84.949 1.00 32.77 135 ASN B CA 1
ATOM 5033 C C . ASN B 1 139 ? 41.295 5.013 -84.281 1.00 32.12 135 ASN B C 1
ATOM 5034 O O . ASN B 1 139 ? 41.268 3.958 -84.911 1.00 32.18 135 ASN B O 1
ATOM 5039 N N . GLY B 1 140 ? 40.904 5.086 -83.011 1.00 31.16 136 GLY B N 1
ATOM 5040 C CA . GLY B 1 140 ? 40.251 3.945 -82.352 1.00 30.90 136 GLY B CA 1
ATOM 5041 C C . GLY B 1 140 ? 41.165 2.759 -82.055 1.00 30.22 136 GLY B C 1
ATOM 5042 O O . GLY B 1 140 ? 40.714 1.615 -81.965 1.00 30.66 136 GLY B O 1
ATOM 5043 N N . LEU B 1 141 ? 42.451 3.037 -81.905 1.00 28.96 137 LEU B N 1
ATOM 5044 C CA . LEU B 1 141 ? 43.463 1.982 -81.788 1.00 29.00 137 LEU B CA 1
ATOM 5045 C C . LEU B 1 141 ? 43.645 1.493 -80.342 1.00 27.66 137 LEU B C 1
ATOM 5046 O O . LEU B 1 141 ? 44.357 0.513 -80.095 1.00 27.31 137 LEU B O 1
ATOM 5051 N N . CYS B 1 142 ? 42.964 2.151 -79.410 1.00 25.28 138 CYS B N 1
ATOM 5052 C CA . CYS B 1 142 ? 43.129 1.864 -77.983 1.00 24.15 138 CYS B CA 1
ATOM 5053 C C . CYS B 1 142 ? 41.874 1.241 -77.408 1.00 24.28 138 CYS B C 1
ATOM 5054 O O . CYS B 1 142 ? 40.775 1.767 -77.593 1.00 25.52 138 CYS B O 1
ATOM 5057 N N . ASP B 1 143 ? 42.038 0.140 -76.693 1.00 23.77 139 ASP B N 1
ATOM 5058 C CA . ASP B 1 143 ? 40.916 -0.491 -76.006 1.00 24.59 139 ASP B CA 1
ATOM 5059 C C . ASP B 1 143 ? 40.887 -0.323 -74.479 1.00 22.28 139 ASP B C 1
ATOM 5060 O O . ASP B 1 143 ? 39.882 -0.670 -73.826 1.00 21.70 139 ASP B O 1
ATOM 5065 N N . LYS B 1 144 ? 41.977 0.184 -73.929 1.00 19.87 140 LYS B N 1
ATOM 5066 C CA . LYS B 1 144 ? 42.189 0.283 -72.470 1.00 19.57 140 LYS B CA 1
ATOM 5067 C C . LYS B 1 144 ? 43.171 1.398 -72.141 1.00 17.82 140 LYS B C 1
ATOM 5068 O O . LYS B 1 144 ? 44.206 1.496 -72.814 1.00 17.54 140 LYS B O 1
ATOM 5074 N N . ILE B 1 145 ? 42.860 2.192 -71.107 1.00 15.44 141 ILE B N 1
ATOM 5075 C CA . ILE B 1 145 ? 43.652 3.348 -70.694 1.00 14.38 141 ILE B CA 1
ATOM 5076 C C . ILE B 1 145 ? 43.869 3.251 -69.202 1.00 13.48 141 ILE B C 1
ATOM 5077 O O . ILE B 1 145 ? 42.905 3.145 -68.454 1.00 11.97 141 ILE B O 1
ATOM 5082 N N . TYR B 1 146 ? 45.144 3.224 -68.793 1.00 12.79 142 TYR B N 1
ATOM 5083 C CA . TYR B 1 146 ? 45.545 3.330 -67.393 1.00 12.67 142 TYR B CA 1
ATOM 5084 C C . TYR B 1 146 ? 45.938 4.780 -67.166 1.00 13.02 142 TYR B C 1
ATOM 5085 O O . TYR B 1 146 ? 46.904 5.299 -67.774 1.00 12.28 142 TYR B O 1
ATOM 5094 N N . LEU B 1 147 ? 45.173 5.449 -66.320 1.00 11.83 143 LEU B N 1
ATOM 5095 C CA . LEU B 1 147 ? 45.285 6.901 -66.201 1.00 11.79 143 LEU B CA 1
ATOM 5096 C C . LEU B 1 147 ? 45.396 7.260 -64.732 1.00 12.30 143 LEU B C 1
ATOM 5097 O O . LEU B 1 147 ? 44.602 6.797 -63.910 1.00 12.94 143 LEU B O 1
ATOM 5102 N N . THR B 1 148 ? 46.391 8.082 -64.413 1.00 11.92 144 THR B N 1
ATOM 5103 C CA . THR B 1 148 ? 46.558 8.622 -63.063 1.00 10.82 144 THR B CA 1
ATOM 5104 C C . THR B 1 148 ? 45.893 9.979 -63.050 1.00 11.11 144 THR B C 1
ATOM 5105 O O . THR B 1 148 ? 46.258 10.884 -63.836 1.00 10.56 144 THR B O 1
ATOM 5109 N N . ARG B 1 149 ? 44.883 10.114 -62.193 1.00 10.11 145 ARG B N 1
ATOM 5110 C CA . ARG B 1 149 ? 44.144 11.354 -62.060 1.00 11.38 145 ARG B CA 1
ATOM 5111 C C . ARG B 1 149 ? 44.756 12.229 -60.966 1.00 11.84 145 ARG B C 1
ATOM 5112 O O . ARG B 1 149 ? 44.737 11.832 -59.775 1.00 11.23 145 ARG B O 1
ATOM 5120 N N . LEU B 1 150 ? 45.218 13.426 -61.333 1.00 11.83 146 LEU B N 1
ATOM 5121 C CA . LEU B 1 150 ? 45.656 14.437 -60.335 1.00 13.78 146 LEU B CA 1
ATOM 5122 C C . LEU B 1 150 ? 44.599 15.539 -60.098 1.00 13.84 146 LEU B C 1
ATOM 5123 O O . LEU B 1 150 ? 44.105 16.158 -61.039 1.00 14.48 146 LEU B O 1
ATOM 5128 N N . ASN B 1 151 ? 44.325 15.837 -58.825 1.00 13.94 147 ASN B N 1
ATOM 5129 C CA . ASN B 1 151 ? 43.236 16.721 -58.462 1.00 14.61 147 ASN B CA 1
ATOM 5130 C C . ASN B 1 151 ? 43.581 18.190 -58.490 1.00 16.17 147 ASN B C 1
ATOM 5131 O O . ASN B 1 151 ? 42.907 19.000 -57.850 1.00 17.86 147 ASN B O 1
ATOM 5136 N N . LYS B 1 152 ? 44.575 18.580 -59.272 1.00 15.81 148 LYS B N 1
ATOM 5137 C CA . LYS B 1 152 ? 45.027 19.951 -59.241 1.00 16.76 148 LYS B CA 1
ATOM 5138 C C . LYS B 1 152 ? 45.359 20.353 -60.653 1.00 15.41 148 LYS B C 1
ATOM 5139 O O . LYS B 1 152 ? 45.721 19.502 -61.447 1.00 14.33 148 LYS B O 1
ATOM 5145 N N . GLU B 1 153 ? 45.243 21.630 -60.955 1.00 16.04 149 GLU B N 1
ATOM 5146 C CA . GLU B 1 153 ? 45.654 22.143 -62.279 1.00 16.91 149 GLU B CA 1
ATOM 5147 C C . GLU B 1 153 ? 47.126 22.466 -62.198 1.00 17.33 149 GLU B C 1
ATOM 5148 O O . GLU B 1 153 ? 47.599 22.907 -61.144 1.00 17.02 149 GLU B O 1
ATOM 5154 N N . TYR B 1 154 ? 47.855 22.224 -63.298 1.00 16.89 150 TYR B N 1
ATOM 5155 C CA . TYR B 1 154 ? 49.270 22.599 -63.426 1.00 17.07 150 TYR B CA 1
ATOM 5156 C C . TYR B 1 154 ? 49.510 23.365 -64.712 1.00 17.87 150 TYR B C 1
ATOM 5157 O O . TYR B 1 154 ? 48.837 23.079 -65.720 1.00 16.86 150 TYR B O 1
ATOM 5166 N N . PRO B 1 155 ? 50.453 24.337 -64.679 1.00 19.03 151 PRO B N 1
ATOM 5167 C CA . PRO B 1 155 ? 50.828 25.055 -65.906 1.00 19.63 151 PRO B CA 1
ATOM 5168 C C . PRO B 1 155 ? 51.356 24.026 -66.873 1.00 18.46 151 PRO B C 1
ATOM 5169 O O . PRO B 1 155 ? 52.036 23.092 -66.460 1.00 18.18 151 PRO B O 1
ATOM 5173 N N . GLY B 1 156 ? 51.035 24.189 -68.144 1.00 16.69 152 GLY B N 1
ATOM 5174 C CA . GLY B 1 156 ? 51.495 23.265 -69.122 1.00 16.43 152 GLY B CA 1
ATOM 5175 C C . GLY B 1 156 ? 51.245 23.728 -70.533 1.00 16.12 152 GLY B C 1
ATOM 5176 O O . GLY B 1 156 ? 50.559 24.709 -70.760 1.00 16.43 152 GLY B O 1
ATOM 5177 N N . ASP B 1 157 ? 51.851 23.006 -71.457 1.00 15.83 153 ASP B N 1
ATOM 5178 C CA . ASP B 1 157 ? 51.789 23.308 -72.888 1.00 16.66 153 ASP B CA 1
ATOM 5179 C C . ASP B 1 157 ? 51.444 22.055 -73.744 1.00 15.32 153 ASP B C 1
ATOM 5180 O O . ASP B 1 157 ? 51.284 22.182 -74.972 1.00 15.74 153 ASP B O 1
ATOM 5185 N N . THR B 1 158 ? 51.298 20.895 -73.093 1.00 15.55 154 THR B N 1
ATOM 5186 C CA . THR B 1 158 ? 51.044 19.586 -73.740 1.00 14.00 154 THR B CA 1
ATOM 5187 C C . THR B 1 158 ? 49.862 18.962 -73.006 1.00 13.98 154 THR B C 1
ATOM 5188 O O . THR B 1 158 ? 49.846 18.900 -71.771 1.00 13.42 154 THR B O 1
ATOM 5192 N N . TYR B 1 159 ? 48.854 18.532 -73.761 1.00 12.90 155 TYR B N 1
ATOM 5193 C CA . TYR B 1 159 ? 47.575 18.140 -73.198 1.00 12.21 155 TYR B CA 1
ATOM 5194 C C . TYR B 1 159 ? 47.173 16.737 -73.642 1.00 13.78 155 TYR B C 1
ATOM 5195 O O . TYR B 1 159 ? 47.454 16.339 -74.783 1.00 13.93 155 TYR B O 1
ATOM 5204 N N . PHE B 1 160 ? 46.526 16.002 -72.731 1.00 12.58 156 PHE B N 1
ATOM 5205 C CA . PHE B 1 160 ? 45.944 14.721 -73.083 1.00 13.14 156 PHE B CA 1
ATOM 5206 C C . PHE B 1 160 ? 44.604 14.974 -73.780 1.00 14.16 156 PHE B C 1
ATOM 5207 O O . PHE B 1 160 ? 43.782 15.758 -73.284 1.00 14.86 156 PHE B O 1
ATOM 5215 N N . PRO B 1 161 ? 44.372 14.318 -74.928 1.00 14.72 157 PRO B N 1
ATOM 5216 C CA . PRO B 1 161 ? 43.134 14.519 -75.639 1.00 16.13 157 PRO B CA 1
ATOM 5217 C C . PRO B 1 161 ? 41.930 14.062 -74.861 1.00 16.53 157 PRO B C 1
ATOM 5218 O O . PRO B 1 161 ? 42.046 13.251 -73.965 1.00 15.55 157 PRO B O 1
ATOM 5222 N N . ASP B 1 162 ? 40.765 14.587 -75.190 1.00 18.96 158 ASP B N 1
ATOM 5223 C CA . ASP B 1 162 ? 39.543 14.085 -74.565 1.00 19.63 158 ASP B CA 1
ATOM 5224 C C . ASP B 1 162 ? 39.387 12.579 -74.845 1.00 18.41 158 ASP B C 1
ATOM 5225 O O . ASP B 1 162 ? 39.686 12.104 -75.923 1.00 18.49 158 ASP B O 1
ATOM 5230 N N . ILE B 1 163 ? 38.957 11.829 -73.836 1.00 18.25 159 ILE B N 1
ATOM 5231 C CA . ILE B 1 163 ? 38.669 10.415 -74.020 1.00 17.60 159 ILE B CA 1
ATOM 5232 C C . ILE B 1 163 ? 37.258 10.368 -74.559 1.00 17.99 159 ILE B C 1
ATOM 5233 O O . ILE B 1 163 ? 36.363 10.926 -73.935 1.00 17.15 159 ILE B O 1
ATOM 5238 N N . PRO B 1 164 ? 37.033 9.669 -75.683 1.00 19.54 160 PRO B N 1
ATOM 5239 C CA . PRO B 1 164 ? 35.705 9.545 -76.296 1.00 21.51 160 PRO B CA 1
ATOM 5240 C C . PRO B 1 164 ? 34.679 8.850 -75.426 1.00 21.86 160 PRO B C 1
ATOM 5241 O O . PRO B 1 164 ? 35.019 7.972 -74.639 1.00 20.97 160 PRO B O 1
ATOM 5245 N N . ASP B 1 165 ? 33.421 9.224 -75.579 1.00 24.11 161 ASP B N 1
ATOM 5246 C CA . ASP B 1 165 ? 32.365 8.641 -74.765 1.00 25.05 161 ASP B CA 1
ATOM 5247 C C . ASP B 1 165 ? 32.094 7.147 -75.028 1.00 25.11 161 ASP B C 1
ATOM 5248 O O . ASP B 1 165 ? 31.154 6.581 -74.469 1.00 24.71 161 ASP B O 1
ATOM 5253 N N . THR B 1 166 ? 32.907 6.526 -75.872 1.00 24.17 162 THR B N 1
ATOM 5254 C CA . THR B 1 166 ? 32.868 5.078 -76.055 1.00 24.13 162 THR B CA 1
ATOM 5255 C C . THR B 1 166 ? 33.644 4.329 -74.965 1.00 22.98 162 THR B C 1
ATOM 5256 O O . THR B 1 166 ? 33.592 3.084 -74.926 1.00 23.22 162 THR B O 1
ATOM 5260 N N . PHE B 1 167 ? 34.368 5.079 -74.122 1.00 20.62 163 PHE B N 1
ATOM 5261 C CA . PHE B 1 167 ? 35.092 4.516 -72.971 1.00 19.88 163 PHE B CA 1
ATOM 5262 C C . PHE B 1 167 ? 34.331 4.748 -71.688 1.00 19.23 163 PHE B C 1
ATOM 5263 O O . PHE B 1 167 ? 33.597 5.737 -71.561 1.00 18.18 163 PHE B O 1
ATOM 5271 N N . GLU B 1 168 ? 34.561 3.863 -70.727 1.00 17.46 164 GLU B N 1
ATOM 5272 C CA . GLU B 1 168 ? 34.008 4.043 -69.372 1.00 17.72 164 GLU B CA 1
ATOM 5273 C C . GLU B 1 168 ? 35.040 3.608 -68.374 1.00 16.36 164 GLU B C 1
ATOM 5274 O O . GLU B 1 168 ? 35.893 2.771 -68.676 1.00 16.81 164 GLU B O 1
ATOM 5280 N N . ILE B 1 169 ? 34.952 4.202 -67.177 1.00 15.64 165 ILE B N 1
ATOM 5281 C CA . ILE B 1 169 ? 35.822 3.841 -66.077 1.00 14.74 165 ILE B CA 1
ATOM 5282 C C . ILE B 1 169 ? 35.343 2.513 -65.458 1.00 14.83 165 ILE B C 1
ATOM 5283 O O . ILE B 1 169 ? 34.169 2.362 -65.079 1.00 14.57 165 ILE B O 1
ATOM 5288 N N . THR B 1 170 ? 36.265 1.557 -65.366 1.00 14.21 166 THR B N 1
ATOM 5289 C CA . THR B 1 170 ? 35.953 0.205 -64.905 1.00 14.52 166 THR B CA 1
ATOM 5290 C C . THR B 1 170 ? 36.759 -0.179 -63.667 1.00 13.47 166 THR B C 1
ATOM 5291 O O . THR B 1 170 ? 36.547 -1.252 -63.123 1.00 15.25 166 THR B O 1
ATOM 5295 N N . ALA B 1 171 ? 37.675 0.675 -63.267 1.00 12.85 167 ALA B N 1
ATOM 5296 C CA . ALA B 1 171 ? 38.481 0.469 -62.035 1.00 12.88 167 ALA B CA 1
ATOM 5297 C C . ALA B 1 171 ? 38.920 1.781 -61.456 1.00 12.13 167 ALA B C 1
ATOM 5298 O O . ALA B 1 171 ? 39.238 2.712 -62.210 1.00 11.15 167 ALA B O 1
ATOM 5300 N N . ILE B 1 172 ? 38.958 1.864 -60.116 1.00 11.79 168 ILE B N 1
ATOM 5301 C CA . ILE B 1 172 ? 39.418 3.066 -59.406 1.00 11.23 168 ILE B CA 1
ATOM 5302 C C . ILE B 1 172 ? 40.111 2.575 -58.137 1.00 10.37 168 ILE B C 1
ATOM 5303 O O . ILE B 1 172 ? 39.536 1.821 -57.359 1.00 12.58 168 ILE B O 1
ATOM 5308 N N . SER B 1 173 ? 41.386 2.914 -58.004 1.00 10.92 169 SER B N 1
ATOM 5309 C CA . SER B 1 173 ? 42.183 2.650 -56.859 1.00 10.99 169 SER B CA 1
ATOM 5310 C C . SER B 1 173 ? 41.702 3.472 -55.623 1.00 10.82 169 SER B C 1
ATOM 5311 O O . SER B 1 173 ? 40.846 4.364 -55.756 1.00 10.89 169 SER B O 1
ATOM 5314 N N . PRO B 1 174 ? 42.225 3.147 -54.425 1.00 11.83 170 PRO B N 1
ATOM 5315 C CA . PRO B 1 174 ? 42.077 4.109 -53.319 1.00 11.09 170 PRO B CA 1
ATOM 5316 C C . PRO B 1 174 ? 42.728 5.416 -53.694 1.00 10.13 170 PRO B C 1
ATOM 5317 O O . PRO B 1 174 ? 43.594 5.459 -54.584 1.00 10.23 170 PRO B O 1
ATOM 5321 N N . THR B 1 175 ? 42.322 6.492 -53.008 1.00 10.31 171 THR B N 1
ATOM 5322 C CA . THR B 1 175 ? 42.926 7.816 -53.189 1.00 9.01 171 THR B CA 1
ATOM 5323 C C . THR B 1 175 ? 44.226 7.887 -52.380 1.00 10.43 171 THR B C 1
ATOM 5324 O O . THR B 1 175 ? 44.293 7.364 -51.234 1.00 9.89 171 THR B O 1
ATOM 5328 N N . PHE B 1 176 ? 45.234 8.449 -53.006 1.00 9.34 172 PHE B N 1
ATOM 5329 C CA . PHE B 1 176 ? 46.545 8.629 -52.397 1.00 9.85 172 PHE B CA 1
ATOM 5330 C C . PHE B 1 176 ? 46.869 10.140 -52.394 1.00 9.91 172 PHE B C 1
ATOM 5331 O O . PHE B 1 176 ? 46.144 10.935 -53.004 1.00 10.05 172 PHE B O 1
ATOM 5339 N N . SER B 1 177 ? 47.927 10.527 -51.689 1.00 11.26 173 SER B N 1
ATOM 5340 C CA . SER B 1 177 ? 48.356 11.884 -51.612 1.00 11.94 173 SER B CA 1
ATOM 5341 C C . SER B 1 177 ? 49.828 12.043 -51.273 1.00 13.30 173 SER B C 1
ATOM 5342 O O . SER B 1 177 ? 50.411 11.253 -50.563 1.00 13.30 173 SER B O 1
ATOM 5345 N N . THR B 1 178 ? 50.396 13.109 -51.821 1.00 13.45 174 THR B N 1
ATOM 5346 C CA . THR B 1 178 ? 51.679 13.605 -51.439 1.00 15.44 174 THR B CA 1
ATOM 5347 C C . THR B 1 178 ? 51.384 14.894 -50.664 1.00 17.62 174 THR B C 1
ATOM 5348 O O . THR B 1 178 ? 50.213 15.293 -50.498 1.00 17.64 174 THR B O 1
ATOM 5352 N N . ASP B 1 179 ? 52.450 15.566 -50.271 1.00 18.09 175 ASP B N 1
ATOM 5353 C CA . ASP B 1 179 ? 52.394 16.922 -49.713 1.00 20.68 175 ASP B CA 1
ATOM 5354 C C . ASP B 1 179 ? 51.770 17.972 -50.635 1.00 19.42 175 ASP B C 1
ATOM 5355 O O . ASP B 1 179 ? 51.415 19.066 -50.154 1.00 20.21 175 ASP B O 1
ATOM 5360 N N . PHE B 1 180 ? 51.708 17.686 -51.944 1.00 16.96 176 PHE B N 1
ATOM 5361 C CA . PHE B 1 180 ? 51.393 18.713 -52.930 1.00 16.67 176 PHE B CA 1
ATOM 5362 C C . PHE B 1 180 ? 50.160 18.415 -53.817 1.00 14.17 176 PHE B C 1
ATOM 5363 O O . PHE B 1 180 ? 49.704 19.309 -54.541 1.00 13.84 176 PHE B O 1
ATOM 5371 N N . VAL B 1 181 ? 49.680 17.174 -53.838 1.00 13.12 177 VAL B N 1
ATOM 5372 C CA . VAL B 1 181 ? 48.498 16.819 -54.665 1.00 11.54 177 VAL B CA 1
ATOM 5373 C C . VAL B 1 181 ? 47.799 15.539 -54.167 1.00 12.24 177 VAL B C 1
ATOM 5374 O O . VAL B 1 181 ? 48.456 14.656 -53.604 1.00 11.25 177 VAL B O 1
ATOM 5378 N N . SER B 1 182 ? 46.468 15.434 -54.363 1.00 11.39 178 SER B N 1
ATOM 5379 C CA A SER B 1 182 ? 45.840 14.126 -54.230 0.50 11.06 178 SER B CA 1
ATOM 5380 C CA B SER B 1 182 ? 45.729 14.198 -54.214 0.50 11.48 178 SER B CA 1
ATOM 5381 C C . SER B 1 182 ? 45.582 13.546 -55.597 1.00 10.99 178 SER B C 1
ATOM 5382 O O . SER B 1 182 ? 45.378 14.268 -56.595 1.00 11.60 178 SER B O 1
ATOM 5387 N N . TYR B 1 183 ? 45.602 12.207 -55.649 1.00 11.33 179 TYR B N 1
ATOM 5388 C CA . TYR B 1 183 ? 45.562 11.486 -56.904 1.00 10.57 179 TYR B CA 1
ATOM 5389 C C . TYR B 1 183 ? 45.065 10.078 -56.724 1.00 11.02 179 TYR B C 1
ATOM 5390 O O . TYR B 1 183 ? 45.005 9.534 -55.606 1.00 9.72 179 TYR B O 1
ATOM 5399 N N . ASP B 1 184 ? 44.672 9.490 -57.833 1.00 10.56 180 ASP B N 1
ATOM 5400 C CA . ASP B 1 184 ? 44.375 8.057 -57.852 1.00 10.37 180 ASP B CA 1
ATOM 5401 C C . ASP B 1 184 ? 44.657 7.469 -59.208 1.00 10.02 180 ASP B C 1
ATOM 5402 O O . ASP B 1 184 ? 45.046 8.186 -60.130 1.00 10.73 180 ASP B O 1
ATOM 5407 N N . PHE B 1 185 ? 44.453 6.155 -59.307 1.00 9.98 181 PHE B N 1
ATOM 5408 C CA . PHE B 1 185 ? 44.631 5.415 -60.542 1.00 10.35 181 PHE B CA 1
ATOM 5409 C C . PHE B 1 185 ? 43.295 4.884 -61.015 1.00 10.06 181 PHE B C 1
ATOM 5410 O O . PHE B 1 185 ? 42.516 4.357 -60.233 1.00 10.36 181 PHE B O 1
ATOM 5418 N N . VAL B 1 186 ? 43.020 5.036 -62.287 1.00 10.21 182 VAL B N 1
ATOM 5419 C CA . VAL B 1 186 ? 41.796 4.503 -62.850 1.00 11.46 182 VAL B CA 1
ATOM 5420 C C . VAL B 1 186 ? 42.087 3.741 -64.148 1.00 12.22 182 VAL B C 1
ATOM 5421 O O . VAL B 1 186 ? 43.139 3.933 -64.751 1.00 12.73 182 VAL B O 1
ATOM 5425 N N . ILE B 1 187 ? 41.114 2.929 -64.565 1.00 12.58 183 ILE B N 1
ATOM 5426 C CA . ILE B 1 187 ? 41.180 2.204 -65.815 1.00 13.02 183 ILE B CA 1
ATOM 5427 C C . ILE B 1 187 ? 39.977 2.566 -66.588 1.00 13.64 183 ILE B C 1
ATOM 5428 O O . ILE B 1 187 ? 38.861 2.528 -66.051 1.00 14.65 183 ILE B O 1
ATOM 5433 N N . TYR B 1 188 ? 40.179 2.952 -67.850 1.00 13.49 184 TYR B N 1
ATOM 5434 C CA . TYR B 1 188 ? 39.059 3.112 -68.790 1.00 12.71 184 TYR B CA 1
ATOM 5435 C C . TYR B 1 188 ? 39.122 1.946 -69.781 1.00 15.14 184 TYR B C 1
ATOM 5436 O O . TYR B 1 188 ? 40.227 1.536 -70.157 1.00 15.18 184 TYR B O 1
ATOM 5445 N N . GLU B 1 189 ? 37.950 1.471 -70.214 1.00 17.06 185 GLU B N 1
ATOM 5446 C CA . GLU B 1 189 ? 37.797 0.483 -71.305 1.00 19.53 185 GLU B CA 1
ATOM 5447 C C . GLU B 1 189 ? 36.582 0.820 -72.163 1.00 22.12 185 GLU B C 1
ATOM 5448 O O . GLU B 1 189 ? 35.723 1.573 -71.742 1.00 21.16 185 GLU B O 1
ATOM 5454 N N . ARG B 1 190 ? 36.521 0.247 -73.356 1.00 25.61 186 ARG B N 1
ATOM 5455 C CA . ARG B 1 190 ? 35.383 0.434 -74.256 1.00 28.25 186 ARG B CA 1
ATOM 5456 C C . ARG B 1 190 ? 34.056 -0.136 -73.750 1.00 29.29 186 ARG B C 1
ATOM 5457 O O . ARG B 1 190 ? 34.019 -1.247 -73.248 1.00 31.42 186 ARG B O 1
ATOM 5465 N N . LYS B 1 191 ? 32.970 0.620 -73.865 1.00 66.17 187 LYS B N 1
ATOM 5466 C CA . LYS B 1 191 ? 31.662 0.117 -73.448 1.00 64.67 187 LYS B CA 1
ATOM 5467 C C . LYS B 1 191 ? 31.338 -1.188 -74.185 1.00 68.83 187 LYS B C 1
ATOM 5468 O O . LYS B 1 191 ? 31.046 -2.203 -73.553 1.00 67.95 187 LYS B O 1
ATOM 5474 N N . ASP B 1 192 ? 31.431 -1.172 -75.514 1.00 73.62 188 ASP B N 1
ATOM 5475 C CA . ASP B 1 192 ? 31.212 -2.392 -76.306 1.00 78.33 188 ASP B CA 1
ATOM 5476 C C . ASP B 1 192 ? 32.343 -3.413 -76.109 1.00 79.58 188 ASP B C 1
ATOM 5477 O O . ASP B 1 192 ? 32.516 -4.333 -76.913 1.00 84.26 188 ASP B O 1
ATOM 5482 N N . PRO B 1 200 ? 30.184 -17.151 -60.848 1.00 42.48 196 PRO B N 1
ATOM 5483 C CA . PRO B 1 200 ? 29.951 -17.771 -59.543 1.00 40.09 196 PRO B CA 1
ATOM 5484 C C . PRO B 1 200 ? 29.682 -19.257 -59.717 1.00 39.70 196 PRO B C 1
ATOM 5485 O O . PRO B 1 200 ? 28.654 -19.633 -60.285 1.00 41.13 196 PRO B O 1
ATOM 5489 N N . PRO B 1 201 ? 30.623 -20.098 -59.295 1.00 38.01 197 PRO B N 1
ATOM 5490 C CA . PRO B 1 201 ? 30.392 -21.542 -59.354 1.00 37.05 197 PRO B CA 1
ATOM 5491 C C . PRO B 1 201 ? 29.144 -21.953 -58.584 1.00 33.31 197 PRO B C 1
ATOM 5492 O O . PRO B 1 201 ? 28.806 -21.321 -57.585 1.00 30.35 197 PRO B O 1
ATOM 5496 N N . PHE B 1 202 ? 28.461 -22.998 -59.049 1.00 32.77 198 PHE B N 1
ATOM 5497 C CA . PHE B 1 202 ? 27.195 -23.423 -58.442 1.00 31.08 198 PHE B CA 1
ATOM 5498 C C . PHE B 1 202 ? 27.280 -23.690 -56.931 1.00 27.69 198 PHE B C 1
ATOM 5499 O O . PHE B 1 202 ? 26.375 -23.315 -56.184 1.00 25.58 198 PHE B O 1
ATOM 5507 N N . ASP B 1 203 ? 28.356 -24.333 -56.481 1.00 26.65 199 ASP B N 1
ATOM 5508 C CA . ASP B 1 203 ? 28.528 -24.594 -55.043 1.00 24.32 199 ASP B CA 1
ATOM 5509 C C . ASP B 1 203 ? 28.409 -23.328 -54.196 1.00 23.62 199 ASP B C 1
ATOM 5510 O O . ASP B 1 203 ? 27.875 -23.381 -53.085 1.00 21.37 199 ASP B O 1
ATOM 5515 N N . GLN B 1 204 ? 28.905 -22.202 -54.716 1.00 25.47 200 GLN B N 1
ATOM 5516 C CA . GLN B 1 204 ? 28.774 -20.911 -54.018 1.00 25.29 200 GLN B CA 1
ATOM 5517 C C . GLN B 1 204 ? 27.293 -20.537 -53.828 1.00 25.12 200 GLN B C 1
ATOM 5518 O O . GLN B 1 204 ? 26.913 -20.030 -52.783 1.00 25.13 200 GLN B O 1
ATOM 5524 N N . LEU B 1 205 ? 26.457 -20.818 -54.823 1.00 25.31 201 LEU B N 1
ATOM 5525 C CA . LEU B 1 205 ? 25.033 -20.572 -54.713 1.00 25.22 201 LEU B CA 1
ATOM 5526 C C . LEU B 1 205 ? 24.387 -21.589 -53.797 1.00 24.46 201 LEU B C 1
ATOM 5527 O O . LEU B 1 205 ? 23.567 -21.245 -52.947 1.00 24.99 201 LEU B O 1
ATOM 5532 N N . LEU B 1 206 ? 24.757 -22.857 -53.957 1.00 23.60 202 LEU B N 1
ATOM 5533 C CA . LEU B 1 206 ? 24.141 -23.912 -53.181 1.00 21.97 202 LEU B CA 1
ATOM 5534 C C . LEU B 1 206 ? 24.437 -23.820 -51.679 1.00 19.43 202 LEU B C 1
ATOM 5535 O O . LEU B 1 206 ? 23.562 -24.028 -50.848 1.00 18.59 202 LEU B O 1
ATOM 5540 N N . MET B 1 207 ? 25.678 -23.482 -51.352 1.00 18.77 203 MET B N 1
ATOM 5541 C CA . MET B 1 207 ? 26.130 -23.494 -49.967 1.00 17.51 203 MET B CA 1
ATOM 5542 C C . MET B 1 207 ? 25.810 -22.244 -49.139 1.00 17.00 203 MET B C 1
ATOM 5543 O O . MET B 1 207 ? 26.291 -22.114 -47.998 1.00 16.32 203 MET B O 1
ATOM 5548 N N . THR B 1 208 ? 25.024 -21.323 -49.710 1.00 17.81 204 THR B N 1
ATOM 5549 C CA . THR B 1 208 ? 24.381 -20.271 -48.934 1.00 18.07 204 THR B CA 1
ATOM 5550 C C . THR B 1 208 ? 23.223 -20.873 -48.158 1.00 18.79 204 THR B C 1
ATOM 5551 O O . THR B 1 208 ? 22.836 -20.358 -47.103 1.00 19.20 204 THR B O 1
ATOM 5555 N N . GLY B 1 209 ? 22.691 -21.962 -48.668 1.00 19.37 205 GLY B N 1
ATOM 5556 C CA . GLY B 1 209 ? 21.502 -22.580 -48.098 1.00 20.50 205 GLY B CA 1
ATOM 5557 C C . GLY B 1 209 ? 20.201 -21.847 -48.392 1.00 23.12 205 GLY B C 1
ATOM 5558 O O . GLY B 1 209 ? 19.152 -22.247 -47.883 1.00 23.59 205 GLY B O 1
ATOM 5559 N N . THR B 1 210 ? 20.248 -20.795 -49.223 1.00 24.87 206 THR B N 1
ATOM 5560 C CA . THR B 1 210 ? 19.054 -19.987 -49.559 1.00 28.01 206 THR B CA 1
ATOM 5561 C C . THR B 1 210 ? 18.815 -20.014 -51.073 1.00 30.76 206 THR B C 1
ATOM 5562 O O . THR B 1 210 ? 19.591 -20.631 -51.804 1.00 31.08 206 THR B O 1
ATOM 5566 N N . ASP B 1 211 ? 17.755 -19.355 -51.540 1.00 33.68 207 ASP B N 1
ATOM 5567 C CA . ASP B 1 211 ? 17.316 -19.493 -52.935 1.00 37.24 207 ASP B CA 1
ATOM 5568 C C . ASP B 1 211 ? 18.522 -19.381 -53.884 1.00 37.05 207 ASP B C 1
ATOM 5569 O O . ASP B 1 211 ? 19.345 -18.461 -53.775 1.00 35.14 207 ASP B O 1
ATOM 5574 N N . ILE B 1 212 ? 18.646 -20.355 -54.786 1.00 38.33 208 ILE B N 1
ATOM 5575 C CA . ILE B 1 212 ? 19.763 -20.363 -55.744 1.00 39.22 208 ILE B CA 1
ATOM 5576 C C . ILE B 1 212 ? 19.542 -19.288 -56.829 1.00 41.66 208 ILE B C 1
ATOM 5577 O O . ILE B 1 212 ? 20.499 -18.783 -57.412 1.00 41.79 208 ILE B O 1
ATOM 5582 N N . SER B 1 213 ? 18.280 -18.943 -57.074 1.00 44.00 209 SER B N 1
ATOM 5583 C CA . SER B 1 213 ? 17.918 -17.890 -58.023 1.00 46.77 209 SER B CA 1
ATOM 5584 C C . SER B 1 213 ? 17.628 -16.628 -57.218 1.00 46.36 209 SER B C 1
ATOM 5585 O O . SER B 1 213 ? 16.618 -16.555 -56.514 1.00 47.16 209 SER B O 1
ATOM 5587 N N . VAL B 1 214 ? 18.524 -15.649 -57.318 1.00 45.73 210 VAL B N 1
ATOM 5588 C CA . VAL B 1 214 ? 18.494 -14.475 -56.460 1.00 44.24 210 VAL B CA 1
ATOM 5589 C C . VAL B 1 214 ? 18.350 -13.204 -57.297 1.00 45.12 210 VAL B C 1
ATOM 5590 O O . VAL B 1 214 ? 19.319 -12.783 -57.941 1.00 45.39 210 VAL B O 1
ATOM 5592 N N . PRO B 1 215 ? 17.155 -12.575 -57.284 1.00 45.20 211 PRO B N 1
ATOM 5593 C CA . PRO B 1 215 ? 16.994 -11.371 -58.094 1.00 45.96 211 PRO B CA 1
ATOM 5594 C C . PRO B 1 215 ? 18.070 -10.343 -57.767 1.00 42.81 211 PRO B C 1
ATOM 5595 O O . PRO B 1 215 ? 18.368 -10.106 -56.593 1.00 40.61 211 PRO B O 1
ATOM 5599 N N . LYS B 1 216 ? 18.672 -9.761 -58.802 1.00 42.17 212 LYS B N 1
ATOM 5600 C CA . LYS B 1 216 ? 19.701 -8.764 -58.584 1.00 39.14 212 LYS B CA 1
ATOM 5601 C C . LYS B 1 216 ? 19.073 -7.615 -57.783 1.00 36.51 212 LYS B C 1
ATOM 5602 O O . LYS B 1 216 ? 17.868 -7.338 -57.937 1.00 36.41 212 LYS B O 1
ATOM 5604 N N . PRO B 1 217 ? 19.870 -6.966 -56.918 1.00 32.44 213 PRO B N 1
ATOM 5605 C CA . PRO B 1 217 ? 19.384 -5.750 -56.234 1.00 31.22 213 PRO B CA 1
ATOM 5606 C C . PRO B 1 217 ? 18.848 -4.719 -57.208 1.00 31.67 213 PRO B C 1
ATOM 5607 O O . PRO B 1 217 ? 19.421 -4.550 -58.276 1.00 32.52 213 PRO B O 1
ATOM 5611 N N . LYS B 1 218 ? 17.802 -3.984 -56.831 1.00 31.39 214 LYS B N 1
ATOM 5612 C CA . LYS B 1 218 ? 17.249 -2.955 -57.701 1.00 33.02 214 LYS B CA 1
ATOM 5613 C C . LYS B 1 218 ? 18.176 -1.753 -57.954 1.00 31.46 214 LYS B C 1
ATOM 5614 O O . LYS B 1 218 ? 18.098 -1.142 -59.030 1.00 31.56 214 LYS B O 1
ATOM 5620 N N . TYR B 1 219 ? 19.039 -1.414 -56.975 1.00 14.55 215 TYR B N 1
ATOM 5621 C CA . TYR B 1 219 ? 19.941 -0.275 -57.100 1.00 14.79 215 TYR B CA 1
ATOM 5622 C C . TYR B 1 219 ? 21.374 -0.732 -56.928 1.00 13.24 215 TYR B C 1
ATOM 5623 O O . TYR B 1 219 ? 21.676 -1.501 -56.039 1.00 12.48 215 TYR B O 1
ATOM 5632 N N . VAL B 1 220 ? 22.227 -0.224 -57.803 1.00 13.14 216 VAL B N 1
ATOM 5633 C CA . VAL B 1 220 ? 23.670 -0.558 -57.805 1.00 14.19 216 VAL B CA 1
ATOM 5634 C C . VAL B 1 220 ? 24.406 0.723 -58.118 1.00 13.41 216 VAL B C 1
ATOM 5635 O O . VAL B 1 220 ? 24.138 1.361 -59.127 1.00 13.70 216 VAL B O 1
ATOM 5639 N N . ALA B 1 221 ? 25.317 1.088 -57.227 1.00 13.88 217 ALA B N 1
ATOM 5640 C CA . ALA B 1 221 ? 26.145 2.269 -57.413 1.00 13.96 217 ALA B CA 1
ATOM 5641 C C . ALA B 1 221 ? 27.162 2.010 -58.513 1.00 14.15 217 ALA B C 1
ATOM 5642 O O . ALA B 1 221 ? 27.837 0.958 -58.488 1.00 14.90 217 ALA B O 1
ATOM 5644 N N . CYS B 1 222 ? 27.300 2.964 -59.447 1.00 13.23 218 CYS B N 1
ATOM 5645 C CA . CYS B 1 222 ? 28.341 2.946 -60.486 1.00 13.57 218 CYS B CA 1
ATOM 5646 C C . CYS B 1 222 ? 28.560 1.554 -61.073 1.00 13.81 218 CYS B C 1
ATOM 5647 O O . CYS B 1 222 ? 29.647 0.973 -60.912 1.00 12.86 218 CYS B O 1
ATOM 5650 N N . PRO B 1 223 ? 27.525 0.998 -61.710 1.00 15.41 219 PRO B N 1
ATOM 5651 C CA . PRO B 1 223 ? 27.591 -0.412 -62.061 1.00 15.62 219 PRO B CA 1
ATOM 5652 C C . PRO B 1 223 ? 28.678 -0.788 -63.090 1.00 16.46 219 PRO B C 1
ATOM 5653 O O . PRO B 1 223 ? 29.058 -1.979 -63.170 1.00 17.11 219 PRO B O 1
ATOM 5657 N N . GLY B 1 224 ? 29.191 0.180 -63.847 1.00 15.93 220 GLY B N 1
ATOM 5658 C CA . GLY B 1 224 ? 30.296 -0.072 -64.793 1.00 16.41 220 GLY B CA 1
ATOM 5659 C C . GLY B 1 224 ? 31.654 -0.236 -64.114 1.00 15.81 220 GLY B C 1
ATOM 5660 O O . GLY B 1 224 ? 32.622 -0.713 -64.745 1.00 15.92 220 GLY B O 1
ATOM 5661 N N . VAL B 1 225 ? 31.762 0.186 -62.858 1.00 13.93 221 VAL B N 1
ATOM 5662 C CA . VAL B 1 225 ? 33.048 0.107 -62.146 1.00 13.24 221 VAL B CA 1
ATOM 5663 C C . VAL B 1 225 ? 33.138 -1.294 -61.482 1.00 14.58 221 VAL B C 1
ATOM 5664 O O . VAL B 1 225 ? 32.379 -1.626 -60.558 1.00 13.43 221 VAL B O 1
ATOM 5668 N N . ARG B 1 226 ? 34.097 -2.087 -61.948 1.00 15.44 222 ARG B N 1
ATOM 5669 C CA . ARG B 1 226 ? 34.265 -3.450 -61.490 1.00 15.99 222 ARG B CA 1
ATOM 5670 C C . ARG B 1 226 ? 35.305 -3.560 -60.354 1.00 16.08 222 ARG B C 1
ATOM 5671 O O . ARG B 1 226 ? 35.130 -4.341 -59.428 1.00 15.48 222 ARG B O 1
ATOM 5673 N N . ILE B 1 227 ? 36.382 -2.786 -60.415 1.00 14.95 223 ILE B N 1
ATOM 5674 C CA . ILE B 1 227 ? 37.350 -2.780 -59.323 1.00 14.55 223 ILE B CA 1
ATOM 5675 C C . ILE B 1 227 ? 37.084 -1.504 -58.532 1.00 13.75 223 ILE B C 1
ATOM 5676 O O . ILE B 1 227 ? 37.258 -0.395 -59.055 1.00 11.86 223 ILE B O 1
ATOM 5681 N N . ARG B 1 228 ? 36.600 -1.663 -57.295 1.00 11.87 224 ARG B N 1
ATOM 5682 C CA . ARG B 1 228 ? 35.918 -0.551 -56.616 1.00 11.41 224 ARG B CA 1
ATOM 5683 C C . ARG B 1 228 ? 36.653 -0.230 -55.339 1.00 11.14 224 ARG B C 1
ATOM 5684 O O . ARG B 1 228 ? 36.158 -0.497 -54.237 1.00 11.96 224 ARG B O 1
ATOM 5692 N N . ASN B 1 229 ? 37.866 0.303 -55.479 1.00 10.33 225 ASN B N 1
ATOM 5693 C CA . ASN B 1 229 ? 38.755 0.491 -54.359 1.00 10.00 225 ASN B CA 1
ATOM 5694 C C . ASN B 1 229 ? 38.746 1.891 -53.739 1.00 10.52 225 ASN B C 1
ATOM 5695 O O . ASN B 1 229 ? 39.297 2.089 -52.646 1.00 9.87 225 ASN B O 1
ATOM 5700 N N . HIS B 1 230 ? 38.091 2.847 -54.392 1.00 10.00 226 HIS B N 1
ATOM 5701 C CA . HIS B 1 230 ? 37.880 4.176 -53.793 1.00 10.27 226 HIS B CA 1
ATOM 5702 C C . HIS B 1 230 ? 37.046 3.984 -52.522 1.00 9.71 226 HIS B C 1
ATOM 5703 O O . HIS B 1 230 ? 36.028 3.292 -52.540 1.00 8.60 226 HIS B O 1
ATOM 5710 N N . GLU B 1 231 ? 37.468 4.566 -51.402 1.00 9.29 227 GLU B N 1
ATOM 5711 C CA . GLU B 1 231 ? 36.693 4.461 -50.152 1.00 9.23 227 GLU B CA 1
ATOM 5712 C C . GLU B 1 231 ? 35.260 4.984 -50.232 1.00 8.72 227 GLU B C 1
ATOM 5713 O O . GLU B 1 231 ? 34.412 4.569 -49.459 1.00 8.14 227 GLU B O 1
ATOM 5719 N N . GLU B 1 232 ? 34.998 5.915 -51.136 1.00 9.73 228 GLU B N 1
ATOM 5720 C CA . GLU B 1 232 ? 33.642 6.437 -51.300 1.00 9.15 228 GLU B CA 1
ATOM 5721 C C . GLU B 1 232 ? 32.645 5.363 -51.718 1.00 10.01 228 GLU B C 1
ATOM 5722 O O . GLU B 1 232 ? 31.466 5.552 -51.503 1.00 10.76 228 GLU B O 1
ATOM 5728 N N . PHE B 1 233 ? 33.090 4.264 -52.321 1.00 10.33 229 PHE B N 1
ATOM 5729 C CA . PHE B 1 233 ? 32.187 3.166 -52.680 1.00 10.55 229 PHE B CA 1
ATOM 5730 C C . PHE B 1 233 ? 31.570 2.531 -51.439 1.00 9.88 229 PHE B C 1
ATOM 5731 O O . PHE B 1 233 ? 30.438 2.064 -51.492 1.00 10.21 229 PHE B O 1
ATOM 5739 N N . GLN B 1 234 ? 32.225 2.629 -50.292 1.00 9.01 230 GLN B N 1
ATOM 5740 C CA . GLN B 1 234 ? 31.584 2.144 -49.057 1.00 9.13 230 GLN B CA 1
ATOM 5741 C C . GLN B 1 234 ? 30.243 2.851 -48.832 1.00 8.65 230 GLN B C 1
ATOM 5742 O O . GLN B 1 234 ? 29.250 2.200 -48.518 1.00 9.23 230 GLN B O 1
ATOM 5748 N N . TYR B 1 235 ? 30.250 4.187 -48.952 1.00 8.60 231 TYR B N 1
ATOM 5749 C CA . TYR B 1 235 ? 29.083 5.014 -48.755 1.00 8.23 231 TYR B CA 1
ATOM 5750 C C . TYR B 1 235 ? 28.044 4.796 -49.849 1.00 8.80 231 TYR B C 1
ATOM 5751 O O . TYR B 1 235 ? 26.824 4.628 -49.555 1.00 8.59 231 TYR B O 1
ATOM 5760 N N . LEU B 1 236 ? 28.489 4.814 -51.110 1.00 9.01 232 LEU B N 1
ATOM 5761 C CA . LEU B 1 236 ? 27.578 4.642 -52.231 1.00 9.91 232 LEU B CA 1
ATOM 5762 C C . LEU B 1 236 ? 26.927 3.233 -52.181 1.00 9.48 232 LEU B C 1
ATOM 5763 O O . LEU B 1 236 ? 25.717 3.091 -52.455 1.00 9.92 232 LEU B O 1
ATOM 5768 N N . ASP B 1 237 ? 27.716 2.229 -51.832 1.00 9.72 233 ASP B N 1
ATOM 5769 C CA . ASP B 1 237 ? 27.189 0.850 -51.685 1.00 10.96 233 ASP B CA 1
ATOM 5770 C C . ASP B 1 237 ? 26.104 0.762 -50.620 1.00 10.17 233 ASP B C 1
ATOM 5771 O O . ASP B 1 237 ? 25.081 0.074 -50.815 1.00 10.51 233 ASP B O 1
ATOM 5776 N N . ILE B 1 238 ? 26.299 1.500 -49.531 1.00 9.95 234 ILE B N 1
ATOM 5777 C CA . ILE B 1 238 ? 25.293 1.554 -48.451 1.00 8.73 234 ILE B CA 1
ATOM 5778 C C . ILE B 1 238 ? 24.031 2.234 -48.932 1.00 9.36 234 ILE B C 1
ATOM 5779 O O . ILE B 1 238 ? 22.926 1.728 -48.704 1.00 7.80 234 ILE B O 1
ATOM 5784 N N . LEU B 1 239 ? 24.167 3.339 -49.677 1.00 9.42 235 LEU B N 1
ATOM 5785 C CA . LEU B 1 239 ? 22.963 3.981 -50.222 1.00 8.76 235 LEU B CA 1
ATOM 5786 C C . LEU B 1 239 ? 22.205 3.017 -51.103 1.00 9.74 235 LEU B C 1
ATOM 5787 O O . LEU B 1 239 ? 20.938 2.930 -51.022 1.00 9.66 235 LEU B O 1
ATOM 5792 N N . ALA B 1 240 ? 22.929 2.302 -51.973 1.00 9.43 236 ALA B N 1
ATOM 5793 C CA . ALA B 1 240 ? 22.273 1.362 -52.875 1.00 11.10 236 ALA B CA 1
ATOM 5794 C C . ALA B 1 240 ? 21.612 0.172 -52.106 1.00 11.33 236 ALA B C 1
ATOM 5795 O O . ALA B 1 240 ? 20.532 -0.319 -52.474 1.00 10.92 236 ALA B O 1
ATOM 5797 N N . ASP B 1 241 ? 22.303 -0.289 -51.070 1.00 11.94 237 ASP B N 1
ATOM 5798 C CA . ASP B 1 241 ? 21.830 -1.377 -50.219 1.00 11.64 237 ASP B CA 1
ATOM 5799 C C . ASP B 1 241 ? 20.538 -1.014 -49.481 1.00 11.07 237 ASP B C 1
ATOM 5800 O O . ASP B 1 241 ? 19.619 -1.792 -49.472 1.00 10.90 237 ASP B O 1
ATOM 5805 N N . VAL B 1 242 ? 20.468 0.188 -48.906 1.00 10.23 238 VAL B N 1
ATOM 5806 C CA . VAL B 1 242 ? 19.290 0.614 -48.202 1.00 9.63 238 VAL B CA 1
ATOM 5807 C C . VAL B 1 242 ? 18.150 0.786 -49.179 1.00 11.47 238 VAL B C 1
ATOM 5808 O O . VAL B 1 242 ? 17.014 0.347 -48.889 1.00 12.53 238 VAL B O 1
ATOM 5812 N N . LEU B 1 243 ? 18.409 1.390 -50.338 1.00 11.01 239 LEU B N 1
ATOM 5813 C CA . LEU B 1 243 ? 17.317 1.489 -51.337 1.00 13.39 239 LEU B CA 1
ATOM 5814 C C . LEU B 1 243 ? 16.846 0.116 -51.839 1.00 13.59 239 LEU B C 1
ATOM 5815 O O . LEU B 1 243 ? 15.657 -0.078 -52.087 1.00 13.80 239 LEU B O 1
ATOM 5820 N N . SER B 1 244 ? 17.791 -0.794 -52.042 1.00 14.01 240 SER B N 1
ATOM 5821 C CA . SER B 1 244 ? 17.508 -2.156 -52.541 1.00 15.08 240 SER B CA 1
ATOM 5822 C C . SER B 1 244 ? 16.801 -3.074 -51.533 1.00 15.95 240 SER B C 1
ATOM 5823 O O . SER B 1 244 ? 15.845 -3.786 -51.901 1.00 16.91 240 SER B O 1
ATOM 5826 N N . HIS B 1 245 ? 17.244 -3.027 -50.279 1.00 14.74 241 HIS B N 1
ATOM 5827 C CA . HIS B 1 245 ? 16.881 -3.993 -49.249 1.00 15.44 241 HIS B CA 1
ATOM 5828 C C . HIS B 1 245 ? 16.373 -3.427 -47.927 1.00 15.00 241 HIS B C 1
ATOM 5829 O O . HIS B 1 245 ? 15.968 -4.208 -47.023 1.00 17.03 241 HIS B O 1
ATOM 5836 N N . GLY B 1 246 ? 16.338 -2.104 -47.803 1.00 14.11 242 GLY B N 1
ATOM 5837 C CA . GLY B 1 246 ? 15.864 -1.466 -46.592 1.00 14.20 242 GLY B CA 1
ATOM 5838 C C . GLY B 1 246 ? 14.345 -1.591 -46.471 1.00 14.57 242 GLY B C 1
ATOM 5839 O O . GLY B 1 246 ? 13.635 -1.640 -47.485 1.00 16.22 242 GLY B O 1
ATOM 5840 N N . VAL B 1 247 ? 13.863 -1.639 -45.233 1.00 14.52 243 VAL B N 1
ATOM 5841 C CA . VAL B 1 247 ? 12.427 -1.641 -44.960 1.00 14.31 243 VAL B CA 1
ATOM 5842 C C . VAL B 1 247 ? 11.900 -0.218 -44.869 1.00 14.77 243 VAL B C 1
ATOM 5843 O O . VAL B 1 247 ? 12.466 0.614 -44.178 1.00 12.83 243 VAL B O 1
ATOM 5847 N N . LEU B 1 248 ? 10.786 0.056 -45.559 1.00 15.13 244 LEU B N 1
ATOM 5848 C CA . LEU B 1 248 ? 10.190 1.382 -45.493 1.00 16.41 244 LEU B CA 1
ATOM 5849 C C . LEU B 1 248 ? 9.424 1.421 -44.172 1.00 17.03 244 LEU B C 1
ATOM 5850 O O . LEU B 1 248 ? 8.520 0.601 -43.951 1.00 17.74 244 LEU B O 1
ATOM 5855 N N . LYS B 1 249 ? 9.790 2.311 -43.263 1.00 16.47 245 LYS B N 1
ATOM 5856 C CA . LYS B 1 249 ? 9.040 2.350 -42.025 1.00 17.93 245 LYS B CA 1
ATOM 5857 C C . LYS B 1 249 ? 8.919 3.797 -41.546 1.00 17.58 245 LYS B C 1
ATOM 5858 O O . LYS B 1 249 ? 9.692 4.670 -42.002 1.00 15.09 245 LYS B O 1
ATOM 5864 N N . PRO B 1 250 ? 7.906 4.079 -40.697 1.00 16.81 246 PRO B N 1
ATOM 5865 C CA . PRO B 1 250 ? 7.714 5.404 -40.106 1.00 17.25 246 PRO B CA 1
ATOM 5866 C C . PRO B 1 250 ? 8.792 5.711 -39.090 1.00 16.22 246 PRO B C 1
ATOM 5867 O O . PRO B 1 250 ? 9.596 4.842 -38.760 1.00 16.21 246 PRO B O 1
ATOM 5871 N N . ASN B 1 251 ? 8.850 6.977 -38.681 1.00 15.37 247 ASN B N 1
ATOM 5872 C CA . ASN B 1 251 ? 9.755 7.422 -37.674 1.00 14.32 247 ASN B CA 1
ATOM 5873 C C . ASN B 1 251 ? 9.218 8.723 -37.093 1.00 14.29 247 ASN B C 1
ATOM 5874 O O . ASN B 1 251 ? 8.145 9.188 -37.467 1.00 15.69 247 ASN B O 1
ATOM 5879 N N . ARG B 1 252 ? 9.969 9.267 -36.151 1.00 13.29 248 ARG B N 1
ATOM 5880 C CA . ARG B 1 252 ? 9.624 10.456 -35.405 1.00 13.41 248 ARG B CA 1
ATOM 5881 C C . ARG B 1 252 ? 9.244 11.621 -36.315 1.00 13.97 248 ARG B C 1
ATOM 5882 O O . ARG B 1 252 ? 8.407 12.399 -35.936 1.00 14.77 248 ARG B O 1
ATOM 5890 N N . THR B 1 253 ? 9.871 11.758 -37.488 1.00 14.22 249 THR B N 1
ATOM 5891 C CA . THR B 1 253 ? 9.697 12.963 -38.312 1.00 14.96 249 THR B CA 1
ATOM 5892 C C . THR B 1 253 ? 8.360 12.985 -39.046 1.00 17.40 249 THR B C 1
ATOM 5893 O O . THR B 1 253 ? 7.900 14.061 -39.452 1.00 19.51 249 THR B O 1
ATOM 5897 N N . GLY B 1 254 ? 7.718 11.837 -39.258 1.00 17.50 250 GLY B N 1
ATOM 5898 C CA . GLY B 1 254 ? 6.538 11.898 -40.106 1.00 20.01 250 GLY B CA 1
ATOM 5899 C C . GLY B 1 254 ? 6.759 11.984 -41.614 1.00 19.36 250 GLY B C 1
ATOM 5900 O O . GLY B 1 254 ? 5.788 12.102 -42.361 1.00 20.96 250 GLY B O 1
ATOM 5901 N N . THR B 1 255 ? 8.008 11.903 -42.044 1.00 17.22 251 THR B N 1
ATOM 5902 C CA . THR B 1 255 ? 8.356 11.443 -43.384 1.00 16.99 251 THR B CA 1
ATOM 5903 C C . THR B 1 255 ? 8.946 10.060 -43.243 1.00 15.78 251 THR B C 1
ATOM 5904 O O . THR B 1 255 ? 9.931 9.919 -42.540 1.00 14.40 251 THR B O 1
ATOM 5908 N N . ASP B 1 256 ? 8.415 9.055 -43.945 1.00 15.97 252 ASP B N 1
ATOM 5909 C CA . ASP B 1 256 ? 8.921 7.700 -43.775 1.00 15.36 252 ASP B CA 1
ATOM 5910 C C . ASP B 1 256 ? 10.332 7.586 -44.360 1.00 14.54 252 ASP B C 1
ATOM 5911 O O . ASP B 1 256 ? 10.769 8.409 -45.178 1.00 13.27 252 ASP B O 1
ATOM 5916 N N . ALA B 1 257 ? 11.048 6.566 -43.933 1.00 13.27 253 ALA B N 1
ATOM 5917 C CA . ALA B 1 257 ? 12.394 6.324 -44.427 1.00 12.70 253 ALA B CA 1
ATOM 5918 C C . ALA B 1 257 ? 12.628 4.838 -44.681 1.00 12.77 253 ALA B C 1
ATOM 5919 O O . ALA B 1 257 ? 12.129 4.005 -43.951 1.00 12.21 253 ALA B O 1
ATOM 5921 N N . TYR B 1 258 ? 13.364 4.516 -45.741 1.00 12.84 254 TYR B N 1
ATOM 5922 C CA . TYR B 1 258 ? 13.886 3.166 -45.941 1.00 12.08 254 TYR B CA 1
ATOM 5923 C C . TYR B 1 258 ? 15.042 2.975 -44.989 1.00 10.58 254 TYR B C 1
ATOM 5924 O O . TYR B 1 258 ? 15.953 3.806 -44.935 1.00 10.29 254 TYR B O 1
ATOM 5933 N N . SER B 1 259 ? 15.021 1.866 -44.248 1.00 10.37 255 SER B N 1
ATOM 5934 C CA . SER B 1 259 ? 15.960 1.647 -43.167 1.00 10.61 255 SER B CA 1
ATOM 5935 C C . SER B 1 259 ? 16.592 0.235 -43.164 1.00 9.94 255 SER B C 1
ATOM 5936 O O . SER B 1 259 ? 15.923 -0.760 -43.438 1.00 11.09 255 SER B O 1
ATOM 5939 N N . LYS B 1 260 ? 17.865 0.155 -42.790 1.00 9.50 256 LYS B N 1
ATOM 5940 C CA . LYS B 1 260 ? 18.554 -1.116 -42.586 1.00 11.23 256 LYS B CA 1
ATOM 5941 C C . LYS B 1 260 ? 19.548 -0.898 -41.455 1.00 10.51 256 LYS B C 1
ATOM 5942 O O . LYS B 1 260 ? 19.981 0.234 -41.253 1.00 10.46 256 LYS B O 1
ATOM 5948 N N . PHE B 1 261 ? 19.872 -1.954 -40.697 1.00 10.20 257 PHE B N 1
ATOM 5949 C CA . PHE B 1 261 ? 20.605 -1.822 -39.461 1.00 9.66 257 PHE B CA 1
ATOM 5950 C C . PHE B 1 261 ? 22.002 -2.432 -39.575 1.00 10.18 257 PHE B C 1
ATOM 5951 O O . PHE B 1 261 ? 22.139 -3.602 -39.983 1.00 11.25 257 PHE B O 1
ATOM 5959 N N . GLY B 1 262 ? 23.006 -1.669 -39.177 1.00 8.88 258 GLY B N 1
ATOM 5960 C CA . GLY B 1 262 ? 24.342 -2.186 -38.934 1.00 9.48 258 GLY B CA 1
ATOM 5961 C C . GLY B 1 262 ? 25.253 -2.158 -40.137 1.00 9.03 258 GLY B C 1
ATOM 5962 O O . GLY B 1 262 ? 25.167 -3.060 -41.009 1.00 9.40 258 GLY B O 1
ATOM 5963 N N . TYR B 1 263 ? 26.092 -1.130 -40.204 1.00 8.04 259 TYR B N 1
ATOM 5964 C CA . TYR B 1 263 ? 27.184 -1.070 -41.151 1.00 6.97 259 TYR B CA 1
ATOM 5965 C C . TYR B 1 263 ? 28.471 -0.602 -40.463 1.00 7.37 259 TYR B C 1
ATOM 5966 O O . TYR B 1 263 ? 28.455 -0.091 -39.339 1.00 6.52 259 TYR B O 1
ATOM 5975 N N . GLN B 1 264 ? 29.558 -0.776 -41.159 1.00 7.04 260 GLN B N 1
ATOM 5976 C CA . GLN B 1 264 ? 30.867 -0.272 -40.662 1.00 7.76 260 GLN B CA 1
ATOM 5977 C C . GLN B 1 264 ? 31.727 0.178 -41.838 1.00 8.28 260 GLN B C 1
ATOM 5978 O O . GLN B 1 264 ? 32.027 -0.629 -42.718 1.00 11.14 260 GLN B O 1
ATOM 5984 N N . MET B 1 265 ? 32.089 1.460 -41.871 1.00 7.94 261 MET B N 1
ATOM 5985 C CA . MET B 1 265 ? 32.955 2.018 -42.940 1.00 8.34 261 MET B CA 1
ATOM 5986 C C . MET B 1 265 ? 34.280 2.353 -42.322 1.00 9.09 261 MET B C 1
ATOM 5987 O O . MET B 1 265 ? 34.344 2.646 -41.114 1.00 7.61 261 MET B O 1
ATOM 5992 N N . ARG B 1 266 ? 35.343 2.313 -43.109 1.00 7.87 262 ARG B N 1
ATOM 5993 C CA . ARG B 1 266 ? 36.610 2.838 -42.634 1.00 9.02 262 ARG B CA 1
ATOM 5994 C C . ARG B 1 266 ? 37.333 3.684 -43.651 1.00 7.74 262 ARG B C 1
ATOM 5995 O O . ARG B 1 266 ? 37.234 3.479 -44.861 1.00 8.25 262 ARG B O 1
ATOM 6003 N N . PHE B 1 267 ? 38.052 4.657 -43.150 1.00 8.08 263 PHE B N 1
ATOM 6004 C CA . PHE B 1 267 ? 38.745 5.622 -44.009 1.00 8.96 263 PHE B CA 1
ATOM 6005 C C . PHE B 1 267 ? 40.159 5.791 -43.511 1.00 9.70 263 PHE B C 1
ATOM 6006 O O . PHE B 1 267 ? 40.333 6.090 -42.339 1.00 9.84 263 PHE B O 1
ATOM 6014 N N . ASP B 1 268 ? 41.139 5.604 -44.397 1.00 9.07 264 ASP B N 1
ATOM 6015 C CA . ASP B 1 268 ? 42.584 5.759 -44.087 1.00 9.12 264 ASP B CA 1
ATOM 6016 C C . ASP B 1 268 ? 42.930 7.244 -44.145 1.00 9.60 264 ASP B C 1
ATOM 6017 O O . ASP B 1 268 ? 43.090 7.836 -45.245 1.00 9.73 264 ASP B O 1
ATOM 6022 N N . LEU B 1 269 ? 43.038 7.874 -42.970 1.00 7.66 265 LEU B N 1
ATOM 6023 C CA . LEU B 1 269 ? 43.226 9.323 -42.914 1.00 9.12 265 LEU B CA 1
ATOM 6024 C C . LEU B 1 269 ? 44.657 9.790 -43.244 1.00 10.43 265 LEU B C 1
ATOM 6025 O O . LEU B 1 269 ? 44.929 10.985 -43.426 1.00 11.89 265 LEU B O 1
ATOM 6030 N N . SER B 1 270 ? 45.557 8.844 -43.325 1.00 10.57 266 SER B N 1
ATOM 6031 C CA . SER B 1 270 ? 46.879 9.145 -43.784 1.00 11.00 266 SER B CA 1
ATOM 6032 C C . SER B 1 270 ? 46.980 9.455 -45.308 1.00 11.89 266 SER B C 1
ATOM 6033 O O . SER B 1 270 ? 47.891 10.068 -45.740 1.00 12.30 266 SER B O 1
ATOM 6036 N N . ARG B 1 271 ? 46.054 8.909 -46.075 1.00 10.77 267 ARG B N 1
ATOM 6037 C CA . ARG B 1 271 ? 46.065 9.001 -47.507 1.00 12.04 267 ARG B CA 1
ATOM 6038 C C . ARG B 1 271 ? 45.225 10.119 -48.096 1.00 11.42 267 ARG B C 1
ATOM 6039 O O . ARG B 1 271 ? 45.578 10.715 -49.044 1.00 12.46 267 ARG B O 1
ATOM 6047 N N . SER B 1 272 ? 44.055 10.310 -47.535 1.00 11.33 268 SER B N 1
ATOM 6048 C CA . SER B 1 272 ? 43.119 11.300 -48.019 1.00 11.74 268 SER B CA 1
ATOM 6049 C C . SER B 1 272 ? 42.129 11.725 -46.956 1.00 12.13 268 SER B C 1
ATOM 6050 O O . SER B 1 272 ? 42.118 11.194 -45.875 1.00 11.32 268 SER B O 1
ATOM 6053 N N . PHE B 1 273 ? 41.367 12.734 -47.319 1.00 11.68 269 PHE B N 1
ATOM 6054 C CA . PHE B 1 273 ? 40.289 13.254 -46.492 1.00 10.94 269 PHE B CA 1
ATOM 6055 C C . PHE B 1 273 ? 38.929 12.889 -47.098 1.00 9.51 269 PHE B C 1
ATOM 6056 O O . PHE B 1 273 ? 38.641 13.291 -48.219 1.00 9.11 269 PHE B O 1
ATOM 6064 N N . PRO B 1 274 ? 38.096 12.099 -46.373 1.00 8.74 270 PRO B N 1
ATOM 6065 C CA . PRO B 1 274 ? 36.858 11.568 -46.978 1.00 8.59 270 PRO B CA 1
ATOM 6066 C C . PRO B 1 274 ? 35.711 12.575 -47.034 1.00 8.73 270 PRO B C 1
ATOM 6067 O O . PRO B 1 274 ? 34.663 12.379 -46.398 1.00 9.55 270 PRO B O 1
ATOM 6071 N N . LEU B 1 275 ? 35.894 13.620 -47.814 1.00 9.13 271 LEU B N 1
ATOM 6072 C CA . LEU B 1 275 ? 34.802 14.545 -48.146 1.00 9.76 271 LEU B CA 1
ATOM 6073 C C . LEU B 1 275 ? 34.180 14.070 -49.444 1.00 10.57 271 LEU B C 1
ATOM 6074 O O . LEU B 1 275 ? 34.854 14.068 -50.486 1.00 11.29 271 LEU B O 1
ATOM 6079 N N . LEU B 1 276 ? 32.908 13.671 -49.404 1.00 9.83 272 LEU B N 1
ATOM 6080 C CA . LEU B 1 276 ? 32.305 13.036 -50.559 1.00 10.20 272 LEU B CA 1
ATOM 6081 C C . LEU B 1 276 ? 32.521 13.899 -51.830 1.00 9.44 272 LEU B C 1
ATOM 6082 O O . LEU B 1 276 ? 32.418 15.152 -51.832 1.00 10.67 272 LEU B O 1
ATOM 6087 N N . THR B 1 277 ? 32.806 13.192 -52.913 1.00 9.32 273 THR B N 1
ATOM 6088 C CA . THR B 1 277 ? 32.983 13.794 -54.225 1.00 9.00 273 THR B CA 1
ATOM 6089 C C . THR B 1 277 ? 31.785 13.621 -55.140 1.00 10.85 273 THR B C 1
ATOM 6090 O O . THR B 1 277 ? 31.734 14.306 -56.160 1.00 10.28 273 THR B O 1
ATOM 6094 N N . THR B 1 278 ? 30.851 12.735 -54.793 1.00 11.53 274 THR B N 1
ATOM 6095 C CA . THR B 1 278 ? 29.647 12.518 -55.632 1.00 10.96 274 THR B CA 1
ATOM 6096 C C . THR B 1 278 ? 28.563 13.586 -55.455 1.00 11.17 274 THR B C 1
ATOM 6097 O O . THR B 1 278 ? 27.576 13.615 -56.173 1.00 12.83 274 THR B O 1
ATOM 6101 N N . LYS B 1 279 ? 28.779 14.502 -54.527 1.00 11.05 275 LYS B N 1
ATOM 6102 C CA . LYS B 1 279 ? 28.056 15.775 -54.522 1.00 11.19 275 LYS B CA 1
ATOM 6103 C C . LYS B 1 279 ? 28.941 16.770 -53.819 1.00 10.69 275 LYS B C 1
ATOM 6104 O O . LYS B 1 279 ? 29.824 16.375 -53.124 1.00 11.88 275 LYS B O 1
ATOM 6110 N N . LYS B 1 280 ? 28.719 18.063 -54.061 1.00 11.76 276 LYS B N 1
ATOM 6111 C CA . LYS B 1 280 ? 29.536 19.087 -53.424 1.00 12.63 276 LYS B CA 1
ATOM 6112 C C . LYS B 1 280 ? 29.044 19.217 -51.968 1.00 12.58 276 LYS B C 1
ATOM 6113 O O . LYS B 1 280 ? 27.862 19.518 -51.689 1.00 13.71 276 LYS B O 1
ATOM 6119 N N . VAL B 1 281 ? 29.931 18.968 -51.045 1.00 10.16 277 VAL B N 1
ATOM 6120 C CA . VAL B 1 281 ? 29.526 18.927 -49.637 1.00 11.56 277 VAL B CA 1
ATOM 6121 C C . VAL B 1 281 ? 29.921 20.272 -49.009 1.00 12.21 277 VAL B C 1
ATOM 6122 O O . VAL B 1 281 ? 31.040 20.775 -49.242 1.00 13.09 277 VAL B O 1
ATOM 6126 N N . ALA B 1 282 ? 29.040 20.795 -48.167 1.00 11.83 278 ALA B N 1
ATOM 6127 C CA . ALA B 1 282 ? 29.240 22.109 -47.520 1.00 12.81 278 ALA B CA 1
ATOM 6128 C C . ALA B 1 282 ? 30.260 22.079 -46.393 1.00 11.80 278 ALA B C 1
ATOM 6129 O O . ALA B 1 282 ? 29.903 22.182 -45.220 1.00 13.89 278 ALA B O 1
ATOM 6131 N N . LEU B 1 283 ? 31.548 22.005 -46.738 1.00 10.90 279 LEU B N 1
ATOM 6132 C CA . LEU B 1 283 ? 32.628 21.850 -45.761 1.00 10.60 279 LEU B CA 1
ATOM 6133 C C . LEU B 1 283 ? 32.651 22.936 -44.700 1.00 11.10 279 LEU B C 1
ATOM 6134 O O . LEU B 1 283 ? 32.908 22.658 -43.507 1.00 10.64 279 LEU B O 1
ATOM 6139 N N . ARG B 1 284 ? 32.408 24.175 -45.125 1.00 11.01 280 ARG B N 1
ATOM 6140 C CA . ARG B 1 284 ? 32.469 25.286 -44.175 1.00 12.03 280 ARG B CA 1
ATOM 6141 C C . ARG B 1 284 ? 31.547 25.039 -42.970 1.00 11.80 280 ARG B C 1
ATOM 6142 O O . ARG B 1 284 ? 31.930 25.289 -41.837 1.00 11.91 280 ARG B O 1
ATOM 6150 N N . SER B 1 285 ? 30.319 24.584 -43.224 1.00 11.40 281 SER B N 1
ATOM 6151 C CA . SER B 1 285 ? 29.416 24.301 -42.158 1.00 12.95 281 SER B CA 1
ATOM 6152 C C . SER B 1 285 ? 29.909 23.157 -41.247 1.00 12.01 281 SER B C 1
ATOM 6153 O O . SER B 1 285 ? 29.730 23.235 -40.050 1.00 12.70 281 SER B O 1
ATOM 6156 N N . ILE B 1 286 ? 30.504 22.112 -41.815 1.00 11.70 282 ILE B N 1
ATOM 6157 C CA . ILE B 1 286 ? 31.064 20.985 -41.026 1.00 11.15 282 ILE B CA 1
ATOM 6158 C C . ILE B 1 286 ? 32.143 21.516 -40.060 1.00 11.91 282 ILE B C 1
ATOM 6159 O O . ILE B 1 286 ? 32.166 21.169 -38.861 1.00 11.87 282 ILE B O 1
ATOM 6164 N N . ILE B 1 287 ? 33.022 22.344 -40.577 1.00 11.44 283 ILE B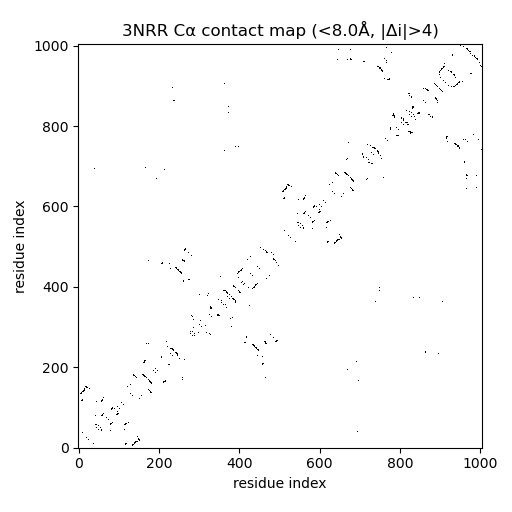 N 1
ATOM 6165 C CA . ILE B 1 287 ? 34.138 22.855 -39.732 1.00 11.85 283 ILE B CA 1
ATOM 6166 C C . ILE B 1 287 ? 33.585 23.768 -38.617 1.00 12.02 283 ILE B C 1
ATOM 6167 O O . ILE B 1 287 ? 34.005 23.645 -37.453 1.00 11.57 283 ILE B O 1
ATOM 6172 N N . GLU B 1 288 ? 32.645 24.662 -38.950 1.00 11.90 284 GLU B N 1
ATOM 6173 C CA . GLU B 1 288 ? 32.125 25.573 -37.912 1.00 12.14 284 GLU B CA 1
ATOM 6174 C C . GLU B 1 288 ? 31.368 24.751 -36.849 1.00 12.47 284 GLU B C 1
ATOM 6175 O O . GLU B 1 288 ? 31.446 25.058 -35.680 1.00 11.73 284 GLU B O 1
ATOM 6181 N N . GLU B 1 289 ? 30.627 23.741 -37.277 1.00 11.79 285 GLU B N 1
ATOM 6182 C CA . GLU B 1 289 ? 29.909 22.918 -36.339 1.00 12.31 285 GLU B CA 1
ATOM 6183 C C . GLU B 1 289 ? 30.870 22.220 -35.397 1.00 12.11 285 GLU B C 1
ATOM 6184 O O . GLU B 1 289 ? 30.628 22.147 -34.200 1.00 13.26 285 GLU B O 1
ATOM 6190 N N . LEU B 1 290 ? 31.968 21.718 -35.945 1.00 12.01 286 LEU B N 1
ATOM 6191 C CA . LEU B 1 290 ? 32.950 21.042 -35.105 1.00 11.45 286 LEU B CA 1
ATOM 6192 C C . LEU B 1 290 ? 33.601 21.977 -34.093 1.00 11.15 286 LEU B C 1
ATOM 6193 O O . LEU B 1 290 ? 33.752 21.593 -32.936 1.00 10.33 286 LEU B O 1
ATOM 6198 N N . LEU B 1 291 ? 33.964 23.191 -34.518 1.00 10.35 287 LEU B N 1
ATOM 6199 C CA . LEU B 1 291 ? 34.538 24.171 -33.630 1.00 11.64 287 LEU B CA 1
ATOM 6200 C C . LEU B 1 291 ? 33.584 24.539 -32.492 1.00 11.12 287 LEU B C 1
ATOM 6201 O O . LEU B 1 291 ? 34.028 24.778 -31.361 1.00 12.01 287 LEU B O 1
ATOM 6206 N N . TRP B 1 292 ? 32.288 24.573 -32.817 1.00 11.65 288 TRP B N 1
ATOM 6207 C CA . TRP B 1 292 ? 31.235 24.861 -31.854 1.00 11.44 288 TRP B CA 1
ATOM 6208 C C . TRP B 1 292 ? 31.158 23.726 -30.823 1.00 12.02 288 TRP B C 1
ATOM 6209 O O . TRP B 1 292 ? 31.137 24.006 -29.619 1.00 12.50 288 TRP B O 1
ATOM 6220 N N . PHE B 1 293 ? 31.184 22.467 -31.276 1.00 11.38 289 PHE B N 1
ATOM 6221 C CA . PHE B 1 293 ? 31.230 21.315 -30.368 1.00 11.47 289 PHE B CA 1
ATOM 6222 C C . PHE B 1 293 ? 32.430 21.435 -29.429 1.00 12.08 289 PHE B C 1
ATOM 6223 O O . PHE B 1 293 ? 32.320 21.295 -28.216 1.00 13.97 289 PHE B O 1
ATOM 6231 N N . ILE B 1 294 ? 33.606 21.641 -30.007 1.00 11.86 290 ILE B N 1
ATOM 6232 C CA . ILE B 1 294 ? 34.830 21.682 -29.223 1.00 12.71 290 ILE B CA 1
ATOM 6233 C C . ILE B 1 294 ? 34.762 22.752 -28.134 1.00 15.05 290 ILE B C 1
ATOM 6234 O O . ILE B 1 294 ? 35.181 22.487 -26.987 1.00 16.90 290 ILE B O 1
ATOM 6239 N N . LYS B 1 295 ? 34.251 23.943 -28.448 1.00 15.49 291 LYS B N 1
ATOM 6240 C CA . LYS B 1 295 ? 34.151 24.991 -27.415 1.00 17.58 291 LYS B CA 1
ATOM 6241 C C . LYS B 1 295 ? 33.046 24.731 -26.377 1.00 17.16 291 LYS B C 1
ATOM 6242 O O . LYS B 1 295 ? 32.856 25.517 -25.467 1.00 18.13 291 LYS B O 1
ATOM 6248 N N . GLY B 1 296 ? 32.318 23.648 -26.536 1.00 15.47 292 GLY B N 1
ATOM 6249 C CA . GLY B 1 296 ? 31.272 23.258 -25.597 1.00 16.00 292 GLY B CA 1
ATOM 6250 C C . GLY B 1 296 ? 29.970 24.028 -25.676 1.00 16.31 292 GLY B C 1
ATOM 6251 O O . GLY B 1 296 ? 29.173 24.035 -24.723 1.00 17.04 292 GLY B O 1
ATOM 6252 N N . SER B 1 297 ? 29.726 24.672 -26.812 1.00 16.34 293 SER B N 1
ATOM 6253 C CA . SER B 1 297 ? 28.566 25.556 -26.905 1.00 16.44 293 SER B CA 1
ATOM 6254 C C . SER B 1 297 ? 27.259 24.801 -27.101 1.00 15.09 293 SER B C 1
ATOM 6255 O O . SER B 1 297 ? 27.210 23.773 -27.770 1.00 15.32 293 SER B O 1
ATOM 6258 N N . THR B 1 298 ? 26.193 25.339 -26.504 1.00 14.09 294 THR B N 1
ATOM 6259 C CA . THR B 1 298 ? 24.863 24.849 -26.692 1.00 14.41 294 THR B CA 1
ATOM 6260 C C . THR B 1 298 ? 23.961 25.917 -27.261 1.00 14.90 294 THR B C 1
ATOM 6261 O O . THR B 1 298 ? 22.728 25.748 -27.285 1.00 15.33 294 THR B O 1
ATOM 6265 N N . ASN B 1 299 ? 24.564 27.031 -27.677 1.00 15.57 295 ASN B N 1
ATOM 6266 C CA . ASN B 1 299 ? 23.845 28.191 -28.182 1.00 16.76 295 ASN B CA 1
ATOM 6267 C C . ASN B 1 299 ? 23.898 28.169 -29.721 1.00 16.55 295 ASN B C 1
ATOM 6268 O O . ASN B 1 299 ? 24.961 28.395 -30.316 1.00 15.43 295 ASN B O 1
ATOM 6273 N N . GLY B 1 300 ? 22.749 27.882 -30.321 1.00 15.18 296 GLY B N 1
ATOM 6274 C CA . GLY B 1 300 ? 22.573 27.826 -31.770 1.00 14.97 296 GLY B CA 1
ATOM 6275 C C . GLY B 1 300 ? 22.775 29.140 -32.492 1.00 14.93 296 GLY B C 1
ATOM 6276 O O . GLY B 1 300 ? 23.101 29.164 -33.692 1.00 15.44 296 GLY B O 1
ATOM 6277 N N . ASN B 1 301 ? 22.628 30.241 -31.768 1.00 14.51 297 ASN B N 1
ATOM 6278 C CA . ASN B 1 301 ? 22.956 31.538 -32.311 1.00 16.37 297 ASN B CA 1
ATOM 6279 C C . ASN B 1 301 ? 24.445 31.667 -32.645 1.00 16.36 297 ASN B C 1
ATOM 6280 O O . ASN B 1 301 ? 24.825 32.450 -33.534 1.00 17.00 297 ASN B O 1
ATOM 6285 N N . ASP B 1 302 ? 25.296 30.930 -31.930 1.00 16.69 298 ASP B N 1
ATOM 6286 C CA . ASP B 1 302 ? 26.740 31.027 -32.220 1.00 17.09 298 ASP B CA 1
ATOM 6287 C C . ASP B 1 302 ? 26.995 30.499 -33.641 1.00 16.83 298 ASP B C 1
ATOM 6288 O O . ASP B 1 302 ? 27.927 30.940 -34.314 1.00 17.49 298 ASP B O 1
ATOM 6293 N N . LEU B 1 303 ? 26.156 29.569 -34.100 1.00 15.09 299 LEU B N 1
ATOM 6294 C CA . LEU B 1 303 ? 26.290 29.049 -35.462 1.00 13.90 299 LEU B CA 1
ATOM 6295 C C . LEU B 1 303 ? 25.597 29.960 -36.459 1.00 13.32 299 LEU B C 1
ATOM 6296 O O . LEU B 1 303 ? 26.122 30.221 -37.541 1.00 13.78 299 LEU B O 1
ATOM 6301 N N . LEU B 1 304 ? 24.408 30.428 -36.115 1.00 14.82 300 LEU B N 1
ATOM 6302 C CA . LEU B 1 304 ? 23.702 31.367 -36.994 1.00 15.29 300 LEU B CA 1
ATOM 6303 C C . LEU B 1 304 ? 24.571 32.595 -37.298 1.00 15.39 300 LEU B C 1
ATOM 6304 O O . LEU B 1 304 ? 24.616 33.068 -38.468 1.00 14.91 300 LEU B O 1
ATOM 6309 N N . ALA B 1 305 ? 25.314 33.070 -36.286 1.00 15.42 301 ALA B N 1
ATOM 6310 C CA . ALA B 1 305 ? 26.133 34.273 -36.480 1.00 16.56 301 ALA B CA 1
ATOM 6311 C C . ALA B 1 305 ? 27.239 34.041 -37.503 1.00 16.36 301 ALA B C 1
ATOM 6312 O O . ALA B 1 305 ? 27.760 35.019 -38.081 1.00 15.84 301 ALA B O 1
ATOM 6314 N N . LYS B 1 306 ? 27.545 32.763 -37.770 1.00 15.76 302 LYS B N 1
ATOM 6315 C CA . LYS B 1 306 ? 28.560 32.401 -38.748 1.00 16.86 302 LYS B CA 1
ATOM 6316 C C . LYS B 1 306 ? 27.951 31.903 -40.067 1.00 16.22 302 LYS B C 1
ATOM 6317 O O . LYS B 1 306 ? 28.651 31.272 -40.854 1.00 16.58 302 LYS B O 1
ATOM 6323 N N . ASN B 1 307 ? 26.662 32.217 -40.314 1.00 15.66 303 ASN B N 1
ATOM 6324 C CA A ASN B 1 307 ? 25.996 31.786 -41.517 0.50 15.29 303 ASN B CA 1
ATOM 6325 C CA B ASN B 1 307 ? 25.918 31.766 -41.530 0.50 15.87 303 ASN B CA 1
ATOM 6326 C C . ASN B 1 307 ? 25.936 30.253 -41.634 1.00 13.91 303 ASN B C 1
ATOM 6327 O O . ASN B 1 307 ? 26.111 29.709 -42.700 1.00 15.16 303 ASN B O 1
ATOM 6336 N N . VAL B 1 308 ? 25.736 29.552 -40.513 1.00 13.16 304 VAL B N 1
ATOM 6337 C CA . VAL B 1 308 ? 25.621 28.083 -40.543 1.00 11.45 304 VAL B CA 1
ATOM 6338 C C . VAL B 1 308 ? 24.277 27.797 -39.882 1.00 12.83 304 VAL B C 1
ATOM 6339 O O . VAL B 1 308 ? 24.065 28.170 -38.726 1.00 12.98 304 VAL B O 1
ATOM 6343 N N . ARG B 1 309 ? 23.366 27.181 -40.627 1.00 12.86 305 ARG B N 1
ATOM 6344 C CA . ARG B 1 309 ? 21.975 27.101 -40.213 1.00 13.06 305 ARG B CA 1
ATOM 6345 C C . ARG B 1 309 ? 21.512 25.666 -40.007 1.00 13.22 305 ARG B C 1
ATOM 6346 O O . ARG B 1 309 ? 20.306 25.388 -39.895 1.00 13.43 305 ARG B O 1
ATOM 6354 N N . ILE B 1 310 ? 22.462 24.745 -39.926 1.00 12.60 306 ILE B N 1
ATOM 6355 C CA . ILE B 1 310 ? 22.121 23.313 -39.875 1.00 12.61 306 ILE B CA 1
ATOM 6356 C C . ILE B 1 310 ? 21.334 22.916 -38.618 1.00 12.93 306 ILE B C 1
ATOM 6357 O O . ILE B 1 310 ? 20.552 21.980 -38.656 1.00 13.60 306 ILE B O 1
ATOM 6362 N N . TRP B 1 311 ? 21.506 23.666 -37.525 1.00 13.89 307 TRP B N 1
ATOM 6363 C CA . TRP B 1 311 ? 20.797 23.407 -36.283 1.00 14.04 307 TRP B CA 1
ATOM 6364 C C . TRP B 1 311 ? 19.623 24.331 -36.028 1.00 14.09 307 TRP B C 1
ATOM 6365 O O . TRP B 1 311 ? 18.987 24.223 -34.976 1.00 14.23 307 TRP B O 1
ATOM 6376 N N . GLU B 1 312 ? 19.284 25.193 -37.002 1.00 13.98 308 GLU B N 1
ATOM 6377 C CA . GLU B 1 312 ? 18.384 26.308 -36.767 1.00 14.97 308 GLU B CA 1
ATOM 6378 C C . GLU B 1 312 ? 16.956 25.827 -36.491 1.00 15.92 308 GLU B C 1
ATOM 6379 O O . GLU B 1 312 ? 16.317 26.266 -35.552 1.00 15.14 308 GLU B O 1
ATOM 6385 N N . LEU B 1 313 ? 16.483 24.856 -37.261 1.00 17.36 309 LEU B N 1
ATOM 6386 C CA . LEU B 1 313 ? 15.095 24.408 -37.087 1.00 18.68 309 LEU B CA 1
ATOM 6387 C C . LEU B 1 313 ? 14.904 23.722 -35.736 1.00 18.62 309 LEU B C 1
ATOM 6388 O O . LEU B 1 313 ? 13.828 23.806 -35.133 1.00 18.96 309 LEU B O 1
ATOM 6393 N N . ASN B 1 314 ? 15.946 23.072 -35.231 1.00 18.45 310 ASN B N 1
ATOM 6394 C CA . ASN B 1 314 ? 15.846 22.362 -33.948 1.00 19.52 310 ASN B CA 1
ATOM 6395 C C . ASN B 1 314 ? 15.875 23.294 -32.714 1.00 19.27 310 ASN B C 1
ATOM 6396 O O . ASN B 1 314 ? 15.623 22.856 -31.593 1.00 20.92 310 ASN B O 1
ATOM 6401 N N . GLY B 1 315 ? 16.195 24.572 -32.924 1.00 18.49 311 GLY B N 1
ATOM 6402 C CA . GLY B 1 315 ? 16.146 25.560 -31.880 1.00 19.25 311 GLY B CA 1
ATOM 6403 C C . GLY B 1 315 ? 14.992 26.513 -31.984 1.00 20.73 311 GLY B C 1
ATOM 6404 O O . GLY B 1 315 ? 14.857 27.398 -31.149 1.00 21.34 311 GLY B O 1
ATOM 6405 N N . ARG B 1 316 ? 14.122 26.314 -32.969 1.00 21.32 312 ARG B N 1
ATOM 6406 C CA . ARG B 1 316 ? 12.996 27.222 -33.136 1.00 24.47 312 ARG B CA 1
ATOM 6407 C C . ARG B 1 316 ? 11.870 27.003 -32.134 1.00 25.65 312 ARG B C 1
ATOM 6408 O O . ARG B 1 316 ? 11.621 25.868 -31.698 1.00 24.76 312 ARG B O 1
ATOM 6416 N N . ARG B 1 317 ? 11.249 28.126 -31.769 1.00 27.72 313 ARG B N 1
ATOM 6417 C CA . ARG B 1 317 ? 10.112 28.194 -30.868 1.00 30.26 313 ARG B CA 1
ATOM 6418 C C . ARG B 1 317 ? 9.133 27.051 -31.156 1.00 31.20 313 ARG B C 1
ATOM 6419 O O . ARG B 1 317 ? 8.727 26.338 -30.240 1.00 31.51 313 ARG B O 1
ATOM 6427 N N . ASP B 1 318 ? 8.775 26.890 -32.431 1.00 32.66 314 ASP B N 1
ATOM 6428 C CA . ASP B 1 318 ? 7.741 25.933 -32.874 1.00 33.49 314 ASP B CA 1
ATOM 6429 C C . ASP B 1 318 ? 8.115 24.479 -32.562 1.00 32.65 314 ASP B C 1
ATOM 6430 O O . ASP B 1 318 ? 7.273 23.675 -32.132 1.00 33.19 314 ASP B O 1
ATOM 6432 N N . PHE B 1 319 ? 9.390 24.153 -32.730 1.00 31.55 315 PHE B N 1
ATOM 6433 C CA . PHE B 1 319 ? 9.899 22.837 -32.407 1.00 30.63 315 PHE B CA 1
ATOM 6434 C C . PHE B 1 319 ? 10.061 22.642 -30.899 1.00 31.65 315 PHE B C 1
ATOM 6435 O O . PHE B 1 319 ? 9.709 21.569 -30.352 1.00 31.41 315 PHE B O 1
ATOM 6443 N N . LEU B 1 320 ? 10.611 23.666 -30.243 1.00 31.70 316 LEU B N 1
ATOM 6444 C CA . LEU B 1 320 ? 10.814 23.655 -28.804 1.00 32.32 316 LEU B CA 1
ATOM 6445 C C . LEU B 1 320 ? 9.470 23.444 -28.102 1.00 34.26 316 LEU B C 1
ATOM 6446 O O . LEU B 1 320 ? 9.341 22.550 -27.259 1.00 33.96 316 LEU B O 1
ATOM 6451 N N . ASP B 1 321 ? 8.481 24.249 -28.489 1.00 36.82 317 ASP B N 1
ATOM 6452 C CA . ASP B 1 321 ? 7.142 24.222 -27.858 1.00 39.12 317 ASP B CA 1
ATOM 6453 C C . ASP B 1 321 ? 6.317 22.959 -28.145 1.00 40.19 317 ASP B C 1
ATOM 6454 O O . ASP B 1 321 ? 5.421 22.616 -27.344 1.00 40.57 317 ASP B O 1
ATOM 6459 N N . LYS B 1 322 ? 6.570 22.325 -29.298 1.00 40.23 318 LYS B N 1
ATOM 6460 C CA . LYS B 1 322 ? 5.904 21.072 -29.685 1.00 41.15 318 LYS B CA 1
ATOM 6461 C C . LYS B 1 322 ? 6.522 19.866 -28.955 1.00 40.85 318 LYS B C 1
ATOM 6462 O O . LYS B 1 322 ? 5.841 18.853 -28.730 1.00 41.81 318 LYS B O 1
ATOM 6464 N N . ASN B 1 323 ? 7.793 19.974 -28.576 1.00 40.18 319 ASN B N 1
ATOM 6465 C CA . ASN B 1 323 ? 8.481 18.900 -27.853 1.00 39.43 319 ASN B CA 1
ATOM 6466 C C . ASN B 1 323 ? 8.674 19.190 -26.372 1.00 39.53 319 ASN B C 1
ATOM 6467 O O . ASN B 1 323 ? 9.481 18.548 -25.701 1.00 38.39 319 ASN B O 1
ATOM 6472 N N . GLY B 1 324 ? 7.908 20.153 -25.864 1.00 40.20 320 GLY B N 1
ATOM 6473 C CA . GLY B 1 324 ? 7.814 20.402 -24.433 1.00 40.38 320 GLY B CA 1
ATOM 6474 C C . GLY B 1 324 ? 8.848 21.320 -23.814 1.00 39.51 320 GLY B C 1
ATOM 6475 O O . GLY B 1 324 ? 8.952 21.379 -22.589 1.00 40.60 320 GLY B O 1
ATOM 6476 N N . PHE B 1 325 ? 9.583 22.073 -24.633 1.00 37.86 321 PHE B N 1
ATOM 6477 C CA . PHE B 1 325 ? 10.565 23.021 -24.105 1.00 36.77 321 PHE B CA 1
ATOM 6478 C C . PHE B 1 325 ? 10.053 24.473 -24.080 1.00 37.08 321 PHE B C 1
ATOM 6479 O O . PHE B 1 325 ? 10.701 25.385 -24.600 1.00 36.09 321 PHE B O 1
ATOM 6487 N N . THR B 1 326 ? 8.914 24.674 -23.417 1.00 37.61 322 THR B N 1
ATOM 6488 C CA . THR B 1 326 ? 8.229 25.973 -23.401 1.00 38.01 322 THR B CA 1
ATOM 6489 C C . THR B 1 326 ? 8.944 27.073 -22.616 1.00 37.89 322 THR B C 1
ATOM 6490 O O . THR B 1 326 ? 8.691 28.249 -22.861 1.00 39.31 322 THR B O 1
ATOM 6494 N N . ASP B 1 327 ? 9.814 26.714 -21.674 1.00 36.77 323 ASP B N 1
ATOM 6495 C CA . ASP B 1 327 ? 10.592 27.714 -20.928 1.00 36.61 323 ASP B CA 1
ATOM 6496 C C . ASP B 1 327 ? 12.015 27.909 -21.450 1.00 35.71 323 ASP B C 1
ATOM 6497 O O . ASP B 1 327 ? 12.807 28.601 -20.806 1.00 36.31 323 ASP B O 1
ATOM 6499 N N . ARG B 1 328 ? 12.357 27.285 -22.576 1.00 33.87 324 ARG B N 1
ATOM 6500 C CA . ARG B 1 328 ? 13.683 27.472 -23.174 1.00 32.70 324 ARG B CA 1
ATOM 6501 C C . ARG B 1 328 ? 13.697 28.632 -24.140 1.00 31.65 324 ARG B C 1
ATOM 6502 O O . ARG B 1 328 ? 12.777 28.800 -24.932 1.00 31.50 324 ARG B O 1
ATOM 6510 N N . GLU B 1 329 ? 14.765 29.415 -24.076 1.00 30.38 325 GLU B N 1
ATOM 6511 C CA . GLU B 1 329 ? 14.995 30.474 -25.038 1.00 29.31 325 GLU B CA 1
ATOM 6512 C C . GLU B 1 329 ? 15.170 29.842 -26.406 1.00 26.90 325 GLU B C 1
ATOM 6513 O O . GLU B 1 329 ? 15.659 28.697 -26.526 1.00 24.91 325 GLU B O 1
ATOM 6519 N N . GLU B 1 330 ? 14.751 30.552 -27.449 1.00 25.26 326 GLU B N 1
ATOM 6520 C CA . GLU B 1 330 ? 15.021 30.068 -28.811 1.00 23.58 326 GLU B CA 1
ATOM 6521 C C . GLU B 1 330 ? 16.544 29.814 -29.003 1.00 21.03 326 GLU B C 1
ATOM 6522 O O . GLU B 1 330 ? 17.355 30.593 -28.532 1.00 19.49 326 GLU B O 1
ATOM 6528 N N . HIS B 1 331 ? 16.875 28.676 -29.630 1.00 17.88 327 HIS B N 1
ATOM 6529 C CA . HIS B 1 331 ? 18.241 28.197 -29.909 1.00 16.92 327 HIS B CA 1
ATOM 6530 C C . HIS B 1 331 ? 19.074 27.796 -28.679 1.00 15.51 327 HIS B C 1
ATOM 6531 O O . HIS B 1 331 ? 20.280 27.577 -28.793 1.00 14.90 327 HIS B O 1
ATOM 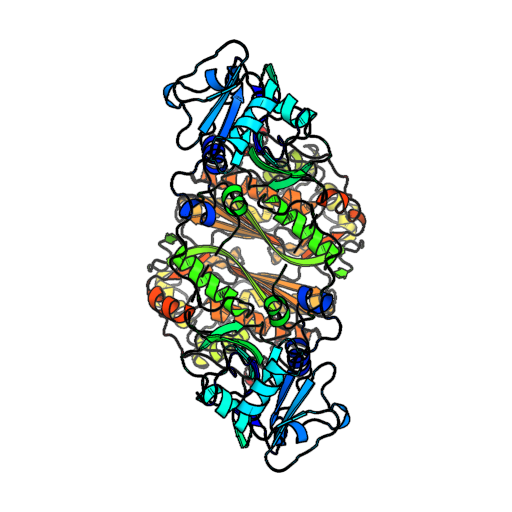6538 N N . ASP B 1 332 ? 18.444 27.705 -27.515 1.00 15.63 328 ASP B N 1
ATOM 6539 C CA . ASP B 1 332 ? 19.075 27.040 -26.372 1.00 15.74 328 ASP B CA 1
ATOM 6540 C C . ASP B 1 332 ? 18.767 25.570 -26.578 1.00 15.44 328 ASP B C 1
ATOM 6541 O O . ASP B 1 332 ? 17.649 25.122 -26.319 1.00 17.78 328 ASP B O 1
ATOM 6546 N N . LEU B 1 333 ? 19.755 24.852 -27.074 1.00 14.97 329 LEU B N 1
ATOM 6547 C CA . LEU B 1 333 ? 19.545 23.472 -27.522 1.00 14.46 329 LEU B CA 1
ATOM 6548 C C . LEU B 1 333 ? 19.641 22.504 -26.338 1.00 15.03 329 LEU B C 1
ATOM 6549 O O . LEU B 1 333 ? 19.390 21.301 -26.483 1.00 15.77 329 LEU B O 1
ATOM 6554 N N . GLY B 1 334 ? 20.029 23.021 -25.182 1.00 14.42 330 GLY B N 1
ATOM 6555 C CA . GLY B 1 334 ? 20.148 22.212 -23.995 1.00 14.31 330 GLY B CA 1
ATOM 6556 C C . GLY B 1 334 ? 21.509 21.544 -23.942 1.00 14.05 330 GLY B C 1
ATOM 6557 O O . GLY B 1 334 ? 22.425 21.925 -24.696 1.00 14.63 330 GLY B O 1
ATOM 6558 N N . PRO B 1 335 ? 21.641 20.507 -23.087 1.00 13.41 331 PRO B N 1
ATOM 6559 C CA . PRO B 1 335 ? 22.933 19.851 -22.848 1.00 13.73 331 PRO B CA 1
ATOM 6560 C C . PRO B 1 335 ? 23.351 18.831 -23.929 1.00 13.85 331 PRO B C 1
ATOM 6561 O O . PRO B 1 335 ? 23.499 17.615 -23.657 1.00 12.70 331 PRO B O 1
ATOM 6565 N N . ILE B 1 336 ? 23.569 19.341 -25.147 1.00 13.40 332 ILE B N 1
ATOM 6566 C CA . ILE B 1 336 ? 23.885 18.490 -26.275 1.00 13.85 332 ILE B CA 1
ATOM 6567 C C . ILE B 1 336 ? 25.379 18.245 -26.390 1.00 14.00 332 ILE B C 1
ATOM 6568 O O . ILE B 1 336 ? 26.132 18.513 -25.453 1.00 14.36 332 ILE B O 1
ATOM 6573 N N . TYR B 1 337 ? 25.799 17.734 -27.546 1.00 14.67 333 TYR B N 1
ATOM 6574 C CA . TYR B 1 337 ? 27.179 17.335 -27.804 1.00 14.55 333 TYR B CA 1
ATOM 6575 C C . TYR B 1 337 ? 28.327 18.065 -27.125 1.00 15.30 333 TYR B C 1
ATOM 6576 O O . TYR B 1 337 ? 29.131 17.431 -26.440 1.00 16.65 333 TYR B O 1
ATOM 6585 N N . GLY B 1 338 ? 28.439 19.380 -27.334 1.00 16.29 334 GLY B N 1
ATOM 6586 C CA . GLY B 1 338 ? 29.516 20.178 -26.761 1.00 16.85 334 GLY B CA 1
ATOM 6587 C C . GLY B 1 338 ? 29.479 20.219 -25.233 1.00 16.43 334 GLY B C 1
ATOM 6588 O O . GLY B 1 338 ? 30.531 20.184 -24.570 1.00 15.56 334 GLY B O 1
ATOM 6589 N N . PHE B 1 339 ? 28.285 20.324 -24.666 1.00 15.08 335 PHE B N 1
ATOM 6590 C CA . PHE B 1 339 ? 28.164 20.281 -23.201 1.00 14.45 335 PHE B CA 1
ATOM 6591 C C . PHE B 1 339 ? 28.678 18.979 -22.622 1.00 13.28 335 PHE B C 1
ATOM 6592 O O . PHE B 1 339 ? 29.324 18.981 -21.550 1.00 15.56 335 PHE B O 1
ATOM 6600 N N . GLN B 1 340 ? 28.368 17.867 -23.279 1.00 12.80 336 GLN B N 1
ATOM 6601 C CA . GLN B 1 340 ? 28.707 16.538 -22.759 1.00 11.91 336 GLN B CA 1
ATOM 6602 C C . GLN B 1 340 ? 30.205 16.343 -22.929 1.00 12.69 336 GLN B C 1
ATOM 6603 O O . GLN B 1 340 ? 30.834 15.789 -22.061 1.00 12.69 336 GLN B O 1
ATOM 6609 N N . TRP B 1 341 ? 30.765 16.825 -24.049 1.00 12.80 337 TRP B N 1
ATOM 6610 C CA . TRP B 1 341 ? 32.193 16.692 -24.305 1.00 12.65 337 TRP B CA 1
ATOM 6611 C C . TRP B 1 341 ? 33.050 17.376 -23.264 1.00 12.17 337 TRP B C 1
ATOM 6612 O O . TRP B 1 341 ? 34.183 16.934 -22.977 1.00 13.25 337 TRP B O 1
ATOM 6623 N N . ARG B 1 342 ? 32.582 18.525 -22.771 1.00 12.61 338 ARG B N 1
ATOM 6624 C CA . ARG B 1 342 ? 33.370 19.365 -21.904 1.00 13.06 338 ARG B CA 1
ATOM 6625 C C . ARG B 1 342 ? 32.865 19.417 -20.472 1.00 13.15 338 ARG B C 1
ATOM 6626 O O . ARG B 1 342 ? 33.633 19.796 -19.567 1.00 12.22 338 ARG B O 1
ATOM 6634 N N . HIS B 1 343 ? 31.610 19.024 -20.231 1.00 11.62 339 HIS B N 1
ATOM 6635 C CA . HIS B 1 343 ? 31.010 19.202 -18.908 1.00 13.19 339 HIS B CA 1
ATOM 6636 C C . HIS B 1 343 ? 30.088 18.047 -18.463 1.00 12.90 339 HIS B C 1
ATOM 6637 O O . HIS B 1 343 ? 29.126 18.260 -17.712 1.00 13.52 339 HIS B O 1
ATOM 6644 N N . PHE B 1 344 ? 30.406 16.813 -18.868 1.00 13.04 340 PHE B N 1
ATOM 6645 C CA . PHE B 1 344 ? 29.528 15.671 -18.538 1.00 12.51 340 PHE B CA 1
ATOM 6646 C C . PHE B 1 344 ? 29.243 15.669 -17.027 1.00 13.17 340 PHE B C 1
ATOM 6647 O O . PHE B 1 344 ? 30.172 15.673 -16.233 1.00 13.43 340 PHE B O 1
ATOM 6655 N N . GLY B 1 345 ? 27.964 15.658 -16.634 1.00 14.60 341 GLY B N 1
ATOM 6656 C CA . GLY B 1 345 ? 27.605 15.509 -15.215 1.00 15.43 341 GLY B CA 1
ATOM 6657 C C . GLY B 1 345 ? 27.314 16.836 -14.539 1.00 16.31 341 GLY B C 1
ATOM 6658 O O . GLY B 1 345 ? 26.810 16.842 -13.423 1.00 17.50 341 GLY B O 1
ATOM 6659 N N . ALA B 1 346 ? 27.600 17.952 -15.209 1.00 15.52 342 ALA B N 1
ATOM 6660 C CA . ALA B 1 346 ? 27.211 19.264 -14.716 1.00 16.62 342 ALA B CA 1
ATOM 6661 C C . ALA B 1 346 ? 25.713 19.446 -14.833 1.00 16.90 342 ALA B C 1
ATOM 6662 O O . ALA B 1 346 ? 25.077 18.910 -15.769 1.00 17.00 342 ALA B O 1
ATOM 6664 N N . GLU B 1 347 ? 25.176 20.226 -13.908 1.00 18.35 343 GLU B N 1
ATOM 6665 C CA . GLU B 1 347 ? 23.759 20.603 -13.943 1.00 19.40 343 GLU B CA 1
ATOM 6666 C C . GLU B 1 347 ? 23.516 21.647 -15.031 1.00 19.42 343 GLU B C 1
ATOM 6667 O O . GLU B 1 347 ? 23.946 22.771 -14.921 1.00 20.06 343 GLU B O 1
ATOM 6673 N N . TYR B 1 348 ? 22.810 21.280 -16.075 1.00 19.11 344 TYR B N 1
ATOM 6674 C CA . TYR B 1 348 ? 22.441 22.260 -17.080 1.00 19.61 344 TYR B CA 1
ATOM 6675 C C . TYR B 1 348 ? 21.393 23.214 -16.540 1.00 21.72 344 TYR B C 1
ATOM 6676 O O . TYR B 1 348 ? 20.421 22.799 -15.898 1.00 22.15 344 TYR B O 1
ATOM 6685 N N . LEU B 1 349 ? 21.650 24.498 -16.749 1.00 22.37 345 LEU B N 1
ATOM 6686 C CA . LEU B 1 349 ? 20.709 25.563 -16.422 1.00 24.58 345 LEU B CA 1
ATOM 6687 C C . LEU B 1 349 ? 20.177 26.148 -17.740 1.00 24.22 345 LEU B C 1
ATOM 6688 O O . LEU B 1 349 ? 19.060 25.805 -18.163 1.00 23.58 345 LEU B O 1
ATOM 6693 N N . ASP B 1 350 ? 20.985 26.990 -18.392 1.00 23.69 346 ASP B N 1
ATOM 6694 C CA . ASP B 1 350 ? 20.705 27.467 -19.740 1.00 23.38 346 ASP B CA 1
ATOM 6695 C C . ASP B 1 350 ? 22.015 27.747 -20.516 1.00 22.89 346 ASP B C 1
ATOM 6696 O O . ASP B 1 350 ? 23.121 27.576 -19.977 1.00 22.18 346 ASP B O 1
ATOM 6701 N N . MET B 1 351 ? 21.880 28.137 -21.787 1.00 22.40 347 MET B N 1
ATOM 6702 C CA . MET B 1 351 ? 23.027 28.328 -22.670 1.00 22.87 347 MET B CA 1
ATOM 6703 C C . MET B 1 351 ? 23.870 29.547 -22.293 1.00 25.06 347 MET B C 1
ATOM 6704 O O . MET B 1 351 ? 24.967 29.693 -22.825 1.00 25.15 347 MET B O 1
ATOM 6709 N N . HIS B 1 352 ? 23.338 30.385 -21.396 1.00 26.88 348 HIS B N 1
ATOM 6710 C CA . HIS B 1 352 ? 24.006 31.593 -20.880 1.00 28.27 348 HIS B CA 1
ATOM 6711 C C . HIS B 1 352 ? 24.756 31.374 -19.564 1.00 28.65 348 HIS B C 1
ATOM 6712 O O . HIS B 1 352 ? 25.313 32.336 -19.023 1.00 28.56 348 HIS B O 1
ATOM 6719 N N . ALA B 1 353 ? 24.733 30.157 -19.013 1.00 26.82 349 ALA B N 1
ATOM 6720 C CA . ALA B 1 353 ? 25.378 29.922 -17.700 1.00 27.56 349 ALA B CA 1
ATOM 6721 C C . ALA B 1 353 ? 26.892 29.648 -17.814 1.00 26.98 349 ALA B C 1
ATOM 6722 O O . ALA B 1 353 ? 27.393 29.275 -18.872 1.00 26.19 349 ALA B O 1
ATOM 6724 N N . ASP B 1 354 ? 27.612 29.824 -16.706 1.00 27.60 350 ASP B N 1
ATOM 6725 C CA . ASP B 1 354 ? 29.064 29.526 -16.624 1.00 27.86 350 ASP B CA 1
ATOM 6726 C C . ASP B 1 354 ? 29.251 28.120 -16.092 1.00 26.67 350 ASP B C 1
ATOM 6727 O O . ASP B 1 354 ? 28.843 27.827 -14.959 1.00 26.85 350 ASP B O 1
ATOM 6732 N N . TYR B 1 355 ? 29.852 27.250 -16.901 1.00 24.56 351 TYR B N 1
ATOM 6733 C CA . TYR B 1 355 ? 30.113 25.884 -16.517 1.00 23.74 351 TYR B CA 1
ATOM 6734 C C . TYR B 1 355 ? 31.599 25.645 -16.326 1.00 24.54 351 TYR B C 1
ATOM 6735 O O . TYR B 1 355 ? 32.017 24.504 -16.250 1.00 24.44 351 TYR B O 1
ATOM 6744 N N . THR B 1 356 ? 32.376 26.724 -16.219 1.00 26.27 352 THR B N 1
ATOM 6745 C CA . THR B 1 356 ? 33.797 26.608 -15.982 1.00 26.30 352 THR B CA 1
ATOM 6746 C C . THR B 1 356 ? 34.040 25.763 -14.741 1.00 26.49 352 THR B C 1
ATOM 6747 O O . THR B 1 356 ? 33.575 26.084 -13.645 1.00 26.55 352 THR B O 1
ATOM 6751 N N . GLY B 1 357 ? 34.758 24.660 -14.927 1.00 25.98 353 GLY B N 1
ATOM 6752 C CA . GLY B 1 357 ? 35.188 23.801 -13.821 1.00 26.35 353 GLY B CA 1
ATOM 6753 C C . GLY B 1 357 ? 34.117 22.875 -13.307 1.00 25.81 353 GLY B C 1
ATOM 6754 O O . GLY B 1 357 ? 34.304 22.243 -12.276 1.00 27.55 353 GLY B O 1
ATOM 6755 N N . LYS B 1 358 ? 32.993 22.803 -14.026 1.00 24.30 354 LYS B N 1
ATOM 6756 C CA . LYS B 1 358 ? 31.850 21.966 -13.661 1.00 23.70 354 LYS B CA 1
ATOM 6757 C C . LYS B 1 358 ? 31.769 20.732 -14.572 1.00 21.16 354 LYS B C 1
ATOM 6758 O O . LYS B 1 358 ? 31.994 20.827 -15.764 1.00 20.22 354 LYS B O 1
ATOM 6764 N N . GLY B 1 359 ? 31.452 19.585 -13.991 1.00 19.50 355 GLY B N 1
ATOM 6765 C CA . GLY B 1 359 ? 31.334 18.357 -14.753 1.00 18.41 355 GLY B CA 1
ATOM 6766 C C . GLY B 1 359 ? 32.684 17.851 -15.207 1.00 17.61 355 GLY B C 1
ATOM 6767 O O . GLY B 1 359 ? 33.730 18.441 -14.896 1.00 18.56 355 GLY B O 1
ATOM 6768 N N . ILE B 1 360 ? 32.670 16.773 -15.977 1.00 14.84 356 ILE B N 1
ATOM 6769 C CA . ILE B 1 360 ? 33.892 16.136 -16.438 1.00 14.35 356 ILE B CA 1
ATOM 6770 C C . ILE B 1 360 ? 34.207 16.535 -17.879 1.00 13.16 356 ILE B C 1
ATOM 6771 O O . ILE B 1 360 ? 33.372 16.380 -18.729 1.00 12.64 356 ILE B O 1
ATOM 6776 N N . ASP B 1 361 ? 35.415 17.066 -18.112 1.00 13.25 357 ASP B N 1
ATOM 6777 C CA . ASP B 1 361 ? 35.897 17.441 -19.437 1.00 12.84 357 ASP B CA 1
ATOM 6778 C C . ASP B 1 361 ? 36.507 16.254 -20.110 1.00 11.94 357 ASP B C 1
ATOM 6779 O O . ASP B 1 361 ? 37.748 15.999 -20.068 1.00 11.21 357 ASP B O 1
ATOM 6784 N N . GLN B 1 362 ? 35.637 15.525 -20.752 1.00 11.58 358 GLN B N 1
ATOM 6785 C CA . GLN B 1 362 ? 36.043 14.249 -21.369 1.00 12.28 358 GLN B CA 1
ATOM 6786 C C . GLN B 1 362 ? 37.060 14.504 -22.463 1.00 11.83 358 GLN B C 1
ATOM 6787 O O . GLN B 1 362 ? 38.030 13.761 -22.579 1.00 10.93 358 GLN B O 1
ATOM 6793 N N . LEU B 1 363 ? 36.812 15.504 -23.317 1.00 12.81 359 LEU B N 1
ATOM 6794 C CA . LEU B 1 363 ? 37.751 15.794 -24.414 1.00 12.70 359 LEU B CA 1
ATOM 6795 C C . LEU B 1 363 ? 39.160 16.056 -23.881 1.00 13.66 359 LEU B C 1
ATOM 6796 O O . LEU B 1 363 ? 40.141 15.425 -24.371 1.00 12.84 359 LEU B O 1
ATOM 6801 N N . ALA B 1 364 ? 39.280 16.940 -22.876 1.00 13.88 360 ALA B N 1
ATOM 6802 C CA . ALA B 1 364 ? 40.576 17.279 -22.313 1.00 15.35 360 ALA B CA 1
ATOM 6803 C C . ALA B 1 364 ? 41.226 16.060 -21.675 1.00 14.80 360 ALA B C 1
ATOM 6804 O O . ALA B 1 364 ? 42.424 15.853 -21.784 1.00 15.49 360 ALA B O 1
ATOM 6806 N N . GLU B 1 365 ? 40.437 15.289 -20.945 1.00 15.16 361 GLU B N 1
ATOM 6807 C CA . GLU B 1 365 ? 40.945 14.126 -20.225 1.00 15.22 361 GLU B CA 1
ATOM 6808 C C . GLU B 1 365 ? 41.485 13.057 -21.201 1.00 14.51 361 GLU B C 1
ATOM 6809 O O . GLU B 1 365 ? 42.600 12.499 -21.006 1.00 13.26 361 GLU B O 1
ATOM 6815 N N . ILE B 1 366 ? 40.744 12.832 -22.276 1.00 12.18 362 ILE B N 1
ATOM 6816 C CA . ILE B 1 366 ? 41.128 11.777 -23.235 1.00 12.48 362 ILE B CA 1
ATOM 6817 C C . ILE B 1 366 ? 42.361 12.200 -24.069 1.00 11.70 362 ILE B C 1
ATOM 6818 O O . ILE B 1 366 ? 43.267 11.390 -24.306 1.00 11.51 362 ILE B O 1
ATOM 6823 N N . ILE B 1 367 ? 42.426 13.472 -24.474 1.00 11.20 363 ILE B N 1
ATOM 6824 C CA . ILE B 1 367 ? 43.586 13.984 -25.179 1.00 11.79 363 ILE B CA 1
ATOM 6825 C C . ILE B 1 367 ? 44.795 13.847 -24.277 1.00 12.79 363 ILE B C 1
ATOM 6826 O O . ILE B 1 367 ? 45.854 13.434 -24.746 1.00 13.67 363 ILE B O 1
ATOM 6831 N N . ASN B 1 368 ? 44.666 14.154 -22.980 1.00 12.86 364 ASN B N 1
ATOM 6832 C CA . ASN B 1 368 ? 45.836 13.986 -22.074 1.00 14.64 364 ASN B CA 1
ATOM 6833 C C . ASN B 1 368 ? 46.261 12.514 -21.935 1.00 14.42 364 ASN B C 1
ATOM 6834 O O . ASN B 1 368 ? 47.445 12.181 -21.887 1.00 13.54 364 ASN B O 1
ATOM 6839 N N . ARG B 1 369 ? 45.270 11.641 -21.850 1.00 13.39 365 ARG B N 1
ATOM 6840 C CA . ARG B 1 369 ? 45.550 10.237 -21.730 1.00 13.56 365 ARG B CA 1
ATOM 6841 C C . ARG B 1 369 ? 46.186 9.622 -22.978 1.00 13.40 365 ARG B C 1
ATOM 6842 O O . ARG B 1 369 ? 47.029 8.719 -22.856 1.00 13.98 365 ARG B O 1
ATOM 6850 N N . ILE B 1 370 ? 45.783 10.076 -24.165 1.00 12.31 366 ILE B N 1
ATOM 6851 C CA . ILE B 1 370 ? 46.470 9.666 -25.395 1.00 11.99 366 ILE B CA 1
ATOM 6852 C C . ILE B 1 370 ? 47.979 10.016 -25.255 1.00 13.04 366 ILE B C 1
ATOM 6853 O O . ILE B 1 370 ? 48.847 9.213 -25.615 1.00 13.30 366 ILE B O 1
ATOM 6858 N N . LYS B 1 371 ? 48.274 11.197 -24.713 1.00 13.10 367 LYS B N 1
ATOM 6859 C CA . LYS B 1 371 ? 49.678 11.612 -24.505 1.00 14.39 367 LYS B CA 1
ATOM 6860 C C . LYS B 1 371 ? 50.436 10.769 -23.456 1.00 15.92 367 LYS B C 1
ATOM 6861 O O . LYS B 1 371 ? 51.603 10.403 -23.668 1.00 16.58 367 LYS B O 1
ATOM 6867 N N . THR B 1 372 ? 49.799 10.479 -22.320 1.00 15.46 368 THR B N 1
ATOM 6868 C CA . THR B 1 372 ? 50.441 9.850 -21.181 1.00 15.78 368 THR B CA 1
ATOM 6869 C C . THR B 1 372 ? 50.330 8.318 -21.131 1.00 15.64 368 THR B C 1
ATOM 6870 O O . THR B 1 372 ? 51.244 7.629 -20.625 1.00 15.75 368 THR B O 1
ATOM 6874 N N . ASN B 1 373 ? 49.239 7.797 -21.645 1.00 13.91 369 ASN B N 1
ATOM 6875 C CA . ASN B 1 373 ? 48.985 6.363 -21.616 1.00 14.65 369 ASN B CA 1
ATOM 6876 C C . ASN B 1 373 ? 48.217 5.920 -22.867 1.00 13.43 369 ASN B C 1
ATOM 6877 O O . ASN B 1 373 ? 47.027 5.554 -22.792 1.00 12.81 369 ASN B O 1
ATOM 6882 N N . PRO B 1 374 ? 48.875 6.001 -24.053 1.00 13.34 370 PRO B N 1
ATOM 6883 C CA . PRO B 1 374 ? 48.197 5.683 -25.298 1.00 12.96 370 PRO B CA 1
ATOM 6884 C C . PRO B 1 374 ? 47.656 4.247 -25.421 1.00 12.82 370 PRO B C 1
ATOM 6885 O O . PRO B 1 374 ? 46.746 4.034 -26.202 1.00 13.68 370 PRO B O 1
ATOM 6889 N N . ASN B 1 375 ? 48.182 3.299 -24.656 1.00 12.67 371 ASN B N 1
ATOM 6890 C CA . ASN B 1 375 ? 47.711 1.917 -24.703 1.00 12.70 371 ASN B CA 1
ATOM 6891 C C . ASN B 1 375 ? 46.505 1.661 -23.771 1.00 12.93 371 ASN B C 1
ATOM 6892 O O . ASN B 1 375 ? 46.061 0.517 -23.597 1.00 13.40 371 ASN B O 1
ATOM 6897 N N . ASP B 1 376 ? 46.036 2.709 -23.108 1.00 12.83 372 ASP B N 1
ATOM 6898 C CA . ASP B 1 376 ? 44.771 2.638 -22.359 1.00 13.67 372 ASP B CA 1
ATOM 6899 C C . ASP B 1 376 ? 43.641 2.221 -23.321 1.00 11.98 372 ASP B C 1
ATOM 6900 O O . ASP B 1 376 ? 43.624 2.603 -24.483 1.00 12.06 372 ASP B O 1
ATOM 6905 N N . ARG B 1 377 ? 42.679 1.450 -22.825 1.00 11.44 373 ARG B N 1
ATOM 6906 C CA . ARG B 1 377 ? 41.579 0.955 -23.660 1.00 9.86 373 ARG B CA 1
ATOM 6907 C C . ARG B 1 377 ? 40.232 1.583 -23.289 1.00 10.32 373 ARG B C 1
ATOM 6908 O O . ARG B 1 377 ? 39.187 0.995 -23.545 1.00 9.49 373 ARG B O 1
ATOM 6916 N N . ARG B 1 378 ? 40.289 2.789 -22.712 1.00 9.95 374 ARG B N 1
ATOM 6917 C CA . ARG B 1 378 ? 39.100 3.520 -22.305 1.00 10.71 374 ARG B CA 1
ATOM 6918 C C . ARG B 1 378 ? 39.116 4.950 -22.885 1.00 10.25 374 ARG B C 1
ATOM 6919 O O . ARG B 1 378 ? 38.663 5.876 -22.254 1.00 12.68 374 ARG B O 1
ATOM 6927 N N . LEU B 1 379 ? 39.652 5.118 -24.083 1.00 9.46 375 LEU B N 1
ATOM 6928 C CA . LEU B 1 379 ? 39.836 6.456 -24.669 1.00 8.57 375 LEU B CA 1
ATOM 6929 C C . LEU B 1 379 ? 38.563 6.912 -25.330 1.00 8.81 375 LEU B C 1
ATOM 6930 O O . LEU B 1 379 ? 38.500 7.043 -26.543 1.00 8.23 375 LEU B O 1
ATOM 6935 N N . ILE B 1 380 ? 37.555 7.154 -24.500 1.00 8.91 376 ILE B N 1
ATOM 6936 C CA . ILE B 1 380 ? 36.170 7.291 -24.928 1.00 8.07 376 ILE B CA 1
ATOM 6937 C C . ILE B 1 380 ? 35.636 8.677 -24.561 1.00 9.55 376 ILE B C 1
ATOM 6938 O O . ILE B 1 380 ? 35.816 9.159 -23.419 1.00 10.56 376 ILE B O 1
ATOM 6943 N N . VAL B 1 381 ? 34.911 9.271 -25.508 1.00 9.53 377 VAL B N 1
ATOM 6944 C CA . VAL B 1 381 ? 34.082 10.453 -25.234 1.00 9.82 377 VAL B CA 1
ATOM 6945 C C . VAL B 1 381 ? 32.617 10.061 -25.503 1.00 10.38 377 VAL B C 1
ATOM 6946 O O . VAL B 1 381 ? 32.279 9.604 -26.599 1.00 9.05 377 VAL B O 1
ATOM 6950 N N . CYS B 1 382 ? 31.760 10.200 -24.497 1.00 11.35 378 CYS B N 1
ATOM 6951 C CA . CYS B 1 382 ? 30.401 9.665 -24.570 1.00 12.73 378 CYS B CA 1
ATOM 6952 C C . CYS B 1 382 ? 29.420 10.806 -24.422 1.00 14.11 378 CYS B C 1
ATOM 6953 O O . CYS B 1 382 ? 29.473 11.557 -23.446 1.00 15.37 378 CYS B O 1
ATOM 6956 N N . SER B 1 383 ? 28.522 10.943 -25.388 1.00 14.17 379 SER B N 1
ATOM 6957 C CA . SER B 1 383 ? 27.499 12.006 -25.331 1.00 14.79 379 SER B CA 1
ATOM 6958 C C . SER B 1 383 ? 26.141 11.530 -24.946 1.00 14.15 379 SER B C 1
ATOM 6959 O O . SER B 1 383 ? 25.226 12.373 -24.743 1.00 15.17 379 SER B O 1
ATOM 6962 N N . TRP B 1 384 ? 26.002 10.211 -24.790 1.00 13.93 380 TRP B N 1
ATOM 6963 C CA . TRP B 1 384 ? 24.754 9.585 -24.356 1.00 12.29 380 TRP B CA 1
ATOM 6964 C C . TRP B 1 384 ? 24.569 9.648 -22.844 1.00 12.68 380 TRP B C 1
ATOM 6965 O O . TRP B 1 384 ? 24.579 8.630 -22.118 1.00 15.11 380 TRP B O 1
ATOM 6976 N N . ASN B 1 385 ? 24.380 10.850 -22.347 1.00 11.53 381 ASN B N 1
ATOM 6977 C CA . ASN B 1 385 ? 24.202 11.064 -20.941 1.00 11.27 381 ASN B CA 1
ATOM 6978 C C . ASN B 1 385 ? 22.774 10.811 -20.596 1.00 12.06 381 ASN B C 1
ATOM 6979 O O . ASN B 1 385 ? 21.909 11.655 -20.790 1.00 12.62 381 ASN B O 1
ATOM 6984 N N . VAL B 1 386 ? 22.477 9.600 -20.105 1.00 12.37 382 VAL B N 1
ATOM 6985 C CA . VAL B 1 386 ? 21.101 9.168 -19.924 1.00 13.19 382 VAL B CA 1
ATOM 6986 C C . VAL B 1 386 ? 20.285 10.150 -19.069 1.00 15.15 382 VAL B C 1
ATOM 6987 O O . VAL B 1 386 ? 19.129 10.422 -19.336 1.00 14.93 382 VAL B O 1
ATOM 6991 N N . SER B 1 387 ? 20.963 10.764 -18.111 1.00 15.55 383 SER B N 1
ATOM 6992 C CA . SER B 1 387 ? 20.336 11.693 -17.192 1.00 16.15 383 SER B CA 1
ATOM 6993 C C . SER B 1 387 ? 19.885 12.991 -17.817 1.00 16.20 383 SER B C 1
ATOM 6994 O O . SER B 1 387 ? 18.972 13.637 -17.301 1.00 16.90 383 SER B O 1
ATOM 6997 N N . ASP B 1 388 ? 20.518 13.370 -18.920 1.00 14.40 384 ASP B N 1
ATOM 6998 C CA . ASP B 1 388 ? 20.256 14.648 -19.580 1.00 14.88 384 ASP B CA 1
ATOM 6999 C C . ASP B 1 388 ? 19.417 14.551 -20.858 1.00 14.50 384 ASP B C 1
ATOM 7000 O O . ASP B 1 388 ? 19.120 15.569 -21.453 1.00 16.23 384 ASP B O 1
ATOM 7005 N N . LEU B 1 389 ? 19.119 13.339 -21.319 1.00 14.82 385 LEU B N 1
ATOM 7006 C CA . LEU B 1 389 ? 18.516 13.153 -22.635 1.00 14.27 385 LEU B CA 1
ATOM 7007 C C . LEU B 1 389 ? 17.229 13.974 -22.793 1.00 16.64 385 LEU B C 1
ATOM 7008 O O . LEU B 1 389 ? 17.015 14.612 -23.831 1.00 16.88 385 LEU B O 1
ATOM 7013 N N . LYS B 1 390 ? 16.418 13.917 -21.755 1.00 16.78 386 LYS B N 1
ATOM 7014 C CA . LYS B 1 390 ? 15.135 14.610 -21.653 1.00 20.37 386 LYS B CA 1
ATOM 7015 C C . LYS B 1 390 ? 15.234 16.149 -21.796 1.00 20.26 386 LYS B C 1
ATOM 7016 O O . LYS B 1 390 ? 14.233 16.810 -22.132 1.00 21.16 386 LYS B O 1
ATOM 7022 N N . LYS B 1 391 ? 16.420 16.701 -21.557 1.00 19.79 387 LYS B N 1
ATOM 7023 C CA . LYS B 1 391 ? 16.633 18.165 -21.641 1.00 21.25 387 LYS B CA 1
ATOM 7024 C C . LYS B 1 391 ? 17.147 18.579 -23.001 1.00 20.30 387 LYS B C 1
ATOM 7025 O O . LYS B 1 391 ? 17.252 19.785 -23.259 1.00 20.78 387 LYS B O 1
ATOM 7031 N N . MET B 1 392 ? 17.520 17.618 -23.861 1.00 20.03 388 MET B N 1
ATOM 7032 C CA . MET B 1 392 ? 18.170 17.969 -25.156 1.00 18.94 388 MET B CA 1
ATOM 7033 C C . MET B 1 392 ? 17.115 18.191 -26.238 1.00 19.97 388 MET B C 1
ATOM 7034 O O . MET B 1 392 ? 16.112 17.481 -26.271 1.00 18.54 388 MET B O 1
ATOM 7039 N N . ALA B 1 393 ? 17.335 19.176 -27.127 1.00 19.62 389 ALA B N 1
ATOM 7040 C CA . ALA B 1 393 ? 16.377 19.406 -28.211 1.00 20.59 389 ALA B CA 1
ATOM 7041 C C . ALA B 1 393 ? 16.296 18.166 -29.118 1.00 20.95 389 ALA B C 1
ATOM 7042 O O . ALA B 1 393 ? 15.227 17.819 -29.680 1.00 21.79 389 ALA B O 1
ATOM 7044 N N . LEU B 1 394 ? 17.422 17.481 -29.213 1.00 19.70 390 LEU B N 1
ATOM 7045 C CA . LEU B 1 394 ? 17.510 16.224 -29.902 1.00 18.53 390 LEU B CA 1
ATOM 7046 C C . LEU B 1 394 ? 18.650 15.441 -29.260 1.00 17.41 390 LEU B C 1
ATOM 7047 O O . LEU B 1 394 ? 19.729 15.975 -29.091 1.00 16.34 390 LEU B O 1
ATOM 7052 N N . PRO B 1 395 ? 18.437 14.153 -28.939 1.00 15.69 391 PRO B N 1
ATOM 7053 C CA . PRO B 1 395 ? 19.556 13.369 -28.415 1.00 13.96 391 PRO B CA 1
ATOM 7054 C C . PRO B 1 395 ? 20.603 13.169 -29.475 1.00 12.32 391 PRO B C 1
ATOM 7055 O O . PRO B 1 395 ? 20.290 13.210 -30.672 1.00 10.97 391 PRO B O 1
ATOM 7059 N N . PRO B 1 396 ? 21.855 12.971 -29.060 1.00 11.89 392 PRO B N 1
ATOM 7060 C CA . PRO B 1 396 ? 22.907 12.968 -30.069 1.00 12.08 392 PRO B CA 1
ATOM 7061 C C . PRO B 1 396 ? 22.828 11.782 -31.065 1.00 11.35 392 PRO B C 1
ATOM 7062 O O . PRO B 1 396 ? 22.558 10.625 -30.672 1.00 11.70 392 PRO B O 1
ATOM 7066 N N . CYS B 1 397 ? 23.033 12.093 -32.337 1.00 10.87 393 CYS B N 1
ATOM 7067 C CA . CYS B 1 397 ? 23.067 11.071 -33.405 1.00 10.49 393 CYS B CA 1
ATOM 7068 C C . CYS B 1 397 ? 24.373 10.309 -33.383 1.00 10.51 393 CYS B C 1
ATOM 7069 O O . CYS B 1 397 ? 24.412 9.088 -33.525 1.00 12.88 393 CYS B O 1
ATOM 7072 N N . HIS B 1 398 ? 25.457 11.038 -33.254 1.00 10.19 394 HIS B N 1
ATOM 7073 C CA . HIS B 1 398 ? 26.797 10.509 -33.026 1.00 10.16 394 HIS B CA 1
ATOM 7074 C C . HIS B 1 398 ? 27.062 10.518 -31.529 1.00 9.92 394 HIS B C 1
ATOM 7075 O O . HIS B 1 398 ? 27.297 11.490 -30.999 1.00 11.26 394 HIS B O 1
ATOM 7082 N N . CYS B 1 399 ? 26.749 9.371 -30.935 1.00 9.08 395 CYS B N 1
ATOM 7083 C CA . CYS B 1 399 ? 26.667 9.123 -29.494 1.00 12.20 395 CYS B CA 1
ATOM 7084 C C . CYS B 1 399 ? 27.921 9.013 -28.638 1.00 11.83 395 CYS B C 1
ATOM 7085 O O . CYS B 1 399 ? 27.907 9.291 -27.524 1.00 13.24 395 CYS B O 1
ATOM 7088 N N . PHE B 1 400 ? 28.918 8.396 -29.218 1.00 11.04 396 PHE B N 1
ATOM 7089 C CA . PHE B 1 400 ? 30.005 7.848 -28.496 1.00 11.95 396 PHE B CA 1
ATOM 7090 C C . PHE B 1 400 ? 31.174 7.737 -29.487 1.00 10.24 396 PHE B C 1
ATOM 7091 O O . PHE B 1 400 ? 30.978 7.403 -30.561 1.00 10.16 396 PHE B O 1
ATOM 7099 N N . PHE B 1 401 ? 32.387 7.994 -29.074 1.00 10.09 397 PHE B N 1
ATOM 7100 C CA . PHE B 1 401 ? 33.548 7.760 -29.923 1.00 9.05 397 PHE B CA 1
ATOM 7101 C C . PHE B 1 401 ? 34.742 7.354 -29.101 1.00 8.61 397 PHE B C 1
ATOM 7102 O O . PHE B 1 401 ? 34.810 7.625 -27.907 1.00 8.65 397 PHE B O 1
ATOM 7110 N N . GLN B 1 402 ? 35.637 6.614 -29.744 1.00 8.10 398 GLN B N 1
ATOM 7111 C CA . GLN B 1 402 ? 36.710 5.952 -29.038 1.00 7.57 398 GLN B CA 1
ATOM 7112 C C . GLN B 1 402 ? 37.959 6.051 -29.869 1.00 8.10 398 GLN B C 1
ATOM 7113 O O . GLN B 1 402 ? 37.953 5.689 -31.068 1.00 8.69 398 GLN B O 1
ATOM 7119 N N . PHE B 1 403 ? 39.039 6.476 -29.229 1.00 7.98 399 PHE B N 1
ATOM 7120 C CA . PHE B 1 403 ? 40.364 6.536 -29.886 1.00 8.89 399 PHE B CA 1
ATOM 7121 C C . PHE B 1 403 ? 41.203 5.287 -29.643 1.00 9.47 399 PHE B C 1
ATOM 7122 O O . PHE B 1 403 ? 40.963 4.528 -28.696 1.00 9.56 399 PHE B O 1
ATOM 7130 N N . TYR B 1 404 ? 42.222 5.113 -30.492 1.00 8.99 400 TYR B N 1
ATOM 7131 C CA . TYR B 1 404 ? 43.107 3.996 -30.455 1.00 9.19 400 TYR B CA 1
ATOM 7132 C C . TYR B 1 404 ? 44.440 4.397 -31.025 1.00 10.06 400 TYR B C 1
ATOM 7133 O O . TYR B 1 404 ? 44.489 5.108 -32.038 1.00 8.09 400 TYR B O 1
ATOM 7142 N N . VAL B 1 405 ? 45.524 3.937 -30.390 1.00 11.13 401 VAL B N 1
ATOM 7143 C CA . VAL B 1 405 ? 46.866 4.289 -30.871 1.00 11.77 401 VAL B CA 1
ATOM 7144 C C . VAL B 1 405 ? 47.651 3.037 -31.184 1.00 12.83 401 VAL B C 1
ATOM 7145 O O . VAL B 1 405 ? 47.798 2.179 -30.331 1.00 12.43 401 VAL B O 1
ATOM 7149 N N . SER B 1 406 ? 48.131 2.908 -32.419 1.00 12.79 402 SER B N 1
ATOM 7150 C CA . SER B 1 406 ? 49.161 1.948 -32.671 1.00 14.69 402 SER B CA 1
ATOM 7151 C C . SER B 1 406 ? 50.109 2.369 -33.787 1.00 14.29 402 SER B C 1
ATOM 7152 O O . SER B 1 406 ? 49.747 3.085 -34.695 1.00 12.80 402 SER B O 1
ATOM 7155 N N . ASP B 1 407 ? 51.357 1.921 -33.673 1.00 14.58 403 ASP B N 1
ATOM 7156 C CA . ASP B 1 407 ? 52.407 2.337 -34.602 1.00 15.74 403 ASP B CA 1
ATOM 7157 C C . ASP B 1 407 ? 52.470 3.850 -34.755 1.00 15.57 403 ASP B C 1
ATOM 7158 O O . ASP B 1 407 ? 52.627 4.330 -35.871 1.00 14.73 403 ASP B O 1
ATOM 7163 N N . ASN B 1 408 ? 52.309 4.600 -33.665 1.00 15.44 404 ASN B N 1
ATOM 7164 C CA . ASN B 1 408 ? 52.395 6.067 -33.694 1.00 16.69 404 ASN B CA 1
ATOM 7165 C C . ASN B 1 408 ? 51.340 6.709 -34.583 1.00 15.80 404 ASN B C 1
ATOM 7166 O O . ASN B 1 408 ? 51.553 7.808 -35.114 1.00 17.57 404 ASN B O 1
ATOM 7171 N N . LYS B 1 409 ? 50.208 6.031 -34.721 1.00 12.81 405 LYS B N 1
ATOM 7172 C CA . LYS B 1 409 ? 49.085 6.528 -35.468 1.00 12.65 405 LYS B CA 1
ATOM 7173 C C . LYS B 1 409 ? 47.829 6.450 -34.645 1.00 10.43 405 LYS B C 1
ATOM 7174 O O . LYS B 1 409 ? 47.595 5.446 -33.932 1.00 10.13 405 LYS B O 1
ATOM 7180 N N . LEU B 1 410 ? 47.019 7.500 -34.773 1.00 9.81 406 LEU B N 1
ATOM 7181 C CA . LEU B 1 410 ? 45.734 7.613 -34.087 1.00 8.76 406 LEU B CA 1
ATOM 7182 C C . LEU B 1 410 ? 44.580 7.182 -34.983 1.00 8.01 406 LEU B C 1
ATOM 7183 O O . LEU B 1 410 ? 44.428 7.681 -36.113 1.00 7.58 406 LEU B O 1
ATOM 7188 N N . SER B 1 411 ? 43.761 6.252 -34.476 1.00 7.18 407 SER B N 1
ATOM 7189 C CA . SER B 1 411 ? 42.518 5.930 -35.084 1.00 6.55 407 SER B CA 1
ATOM 7190 C C . SER B 1 411 ? 41.356 6.345 -34.179 1.00 6.53 407 SER B C 1
ATOM 7191 O O . SER B 1 411 ? 41.513 6.627 -33.008 1.00 8.23 407 SER B O 1
ATOM 7194 N N . CYS B 1 412 ? 40.161 6.305 -34.725 1.00 7.82 408 CYS B N 1
ATOM 7195 C CA . CYS B 1 412 ? 38.961 6.676 -33.982 1.00 8.90 408 CYS B CA 1
ATOM 7196 C C . CYS B 1 412 ? 37.825 5.861 -34.533 1.00 7.97 408 CYS B C 1
ATOM 7197 O O . CYS B 1 412 ? 37.743 5.686 -35.755 1.00 9.35 408 CYS B O 1
ATOM 7200 N N . MET B 1 413 ? 36.962 5.360 -33.643 1.00 6.97 409 MET B N 1
ATOM 7201 C CA . MET B 1 413 ? 35.705 4.692 -34.001 1.00 6.86 409 MET B CA 1
ATOM 7202 C C . MET B 1 413 ? 34.540 5.434 -33.403 1.00 7.90 409 MET B C 1
ATOM 7203 O O . MET B 1 413 ? 34.592 5.813 -32.216 1.00 9.15 409 MET B O 1
ATOM 7208 N N . MET B 1 414 ? 33.476 5.627 -34.174 1.00 7.28 410 MET B N 1
ATOM 7209 C CA . MET B 1 414 ? 32.354 6.376 -33.679 1.00 7.83 410 MET B CA 1
ATOM 7210 C C . MET B 1 414 ? 31.085 5.590 -33.953 1.00 7.32 410 MET B C 1
ATOM 7211 O O . MET B 1 414 ? 30.977 4.911 -35.003 1.00 7.17 410 MET B O 1
ATOM 7216 N N . HIS B 1 415 ? 30.183 5.605 -32.961 1.00 7.61 411 HIS B N 1
ATOM 7217 C CA . HIS B 1 415 ? 28.896 4.924 -33.023 1.00 7.18 411 HIS B CA 1
ATOM 7218 C C . HIS B 1 415 ? 27.837 5.935 -33.386 1.00 7.50 411 HIS B C 1
ATOM 7219 O O . HIS B 1 415 ? 27.581 6.864 -32.590 1.00 7.61 411 HIS B O 1
ATOM 7226 N N . GLN B 1 416 ? 27.190 5.771 -34.544 1.00 6.00 412 GLN B N 1
ATOM 7227 C CA . GLN B 1 416 ? 26.086 6.641 -34.891 1.00 6.57 412 GLN B CA 1
ATOM 7228 C C . GLN B 1 416 ? 24.744 5.923 -34.796 1.00 6.45 412 GLN B C 1
ATOM 7229 O O . GLN B 1 416 ? 24.475 4.990 -35.547 1.00 6.46 412 GLN B O 1
ATOM 7235 N N . ARG B 1 417 ? 23.916 6.305 -33.824 1.00 7.14 413 ARG B N 1
ATOM 7236 C CA . ARG B 1 417 ? 22.682 5.576 -33.549 1.00 7.54 413 ARG B CA 1
ATOM 7237 C C . ARG B 1 417 ? 21.665 5.706 -34.668 1.00 8.24 413 ARG B C 1
ATOM 7238 O O . ARG B 1 417 ? 20.792 4.847 -34.834 1.00 8.09 413 ARG B O 1
ATOM 7246 N N . SER B 1 418 ? 21.750 6.813 -35.389 1.00 7.45 414 SER B N 1
ATOM 7247 C CA . SER B 1 418 ? 20.722 7.175 -36.339 1.00 8.02 414 SER B CA 1
ATOM 7248 C C . SER B 1 418 ? 21.384 7.994 -37.422 1.00 8.29 414 SER B C 1
ATOM 7249 O O . SER B 1 418 ? 22.039 9.008 -37.158 1.00 9.28 414 SER B O 1
ATOM 7252 N N . CYS B 1 419 ? 21.256 7.509 -38.655 1.00 9.24 415 CYS B N 1
ATOM 7253 C CA . CYS B 1 419 ? 22.094 7.944 -39.775 1.00 8.83 415 CYS B CA 1
ATOM 7254 C C . CYS B 1 419 ? 21.241 8.293 -40.965 1.00 8.59 415 CYS B C 1
ATOM 7255 O O . CYS B 1 419 ? 20.803 7.402 -41.716 1.00 8.10 415 CYS B O 1
ATOM 7258 N N . ASP B 1 420 ? 20.987 9.586 -41.129 1.00 9.23 416 ASP B N 1
ATOM 7259 C CA . ASP B 1 420 ? 20.336 10.121 -42.334 1.00 10.15 416 ASP B CA 1
ATOM 7260 C C . ASP B 1 420 ? 21.381 10.122 -43.452 1.00 10.49 416 ASP B C 1
ATOM 7261 O O . ASP B 1 420 ? 22.250 11.012 -43.504 1.00 10.60 416 ASP B O 1
ATOM 7266 N N . LEU B 1 421 ? 21.323 9.082 -44.309 1.00 10.52 417 LEU B N 1
ATOM 7267 C CA . LEU B 1 421 ? 22.357 8.880 -45.284 1.00 10.77 417 LEU B CA 1
ATOM 7268 C C . LEU B 1 421 ? 22.435 10.023 -46.287 1.00 11.56 417 LEU B C 1
ATOM 7269 O O . LEU B 1 421 ? 23.516 10.323 -46.788 1.00 11.75 417 LEU B O 1
ATOM 7274 N N . GLY B 1 422 ? 21.316 10.650 -46.606 1.00 11.94 418 GLY B N 1
ATOM 7275 C CA . GLY B 1 422 ? 21.347 11.753 -47.549 1.00 13.47 418 GLY B CA 1
ATOM 7276 C C . GLY B 1 422 ? 21.922 13.060 -47.054 1.00 14.35 418 GLY B C 1
ATOM 7277 O O . GLY B 1 422 ? 22.593 13.775 -47.811 1.00 16.45 418 GLY B O 1
ATOM 7278 N N . LEU B 1 423 ? 21.636 13.403 -45.807 1.00 13.35 419 LEU B N 1
ATOM 7279 C CA . LEU B 1 423 ? 21.934 14.744 -45.262 1.00 13.56 419 LEU B CA 1
ATOM 7280 C C . LEU B 1 423 ? 23.026 14.712 -44.214 1.00 11.71 419 LEU B C 1
ATOM 7281 O O . LEU B 1 423 ? 24.127 15.228 -44.405 1.00 12.83 419 LEU B O 1
ATOM 7286 N N . GLY B 1 424 ? 22.768 14.074 -43.092 1.00 11.90 420 GLY B N 1
ATOM 7287 C CA . GLY B 1 424 ? 23.698 14.103 -41.994 1.00 10.67 420 GLY B CA 1
ATOM 7288 C C . GLY B 1 424 ? 24.981 13.355 -42.168 1.00 10.14 420 GLY B C 1
ATOM 7289 O O . GLY B 1 424 ? 26.063 13.846 -41.763 1.00 10.64 420 GLY B O 1
ATOM 7290 N N . VAL B 1 425 ? 24.901 12.148 -42.749 1.00 9.03 421 VAL B N 1
ATOM 7291 C CA . VAL B 1 425 ? 26.041 11.226 -42.711 1.00 9.22 421 VAL B CA 1
ATOM 7292 C C . VAL B 1 425 ? 27.274 11.775 -43.409 1.00 8.52 421 VAL B C 1
ATOM 7293 O O . VAL B 1 425 ? 28.381 11.671 -42.873 1.00 8.75 421 VAL B O 1
ATOM 7297 N N . PRO B 1 426 ? 27.099 12.411 -44.602 1.00 9.33 422 PRO B N 1
ATOM 7298 C CA . PRO B 1 426 ? 28.270 13.043 -45.248 1.00 10.51 422 PRO B CA 1
ATOM 7299 C C . PRO B 1 426 ? 29.001 14.083 -44.365 1.00 9.47 422 PRO B C 1
ATOM 7300 O O . PRO B 1 426 ? 30.239 14.184 -44.407 1.00 7.86 422 PRO B O 1
ATOM 7304 N N . PHE B 1 427 ? 28.261 14.800 -43.530 1.00 10.15 423 PHE B N 1
ATOM 7305 C CA . PHE B 1 427 ? 28.853 15.746 -42.568 1.00 10.19 423 PHE B CA 1
ATOM 7306 C C . PHE B 1 427 ? 29.599 14.990 -41.473 1.00 10.11 423 PHE B C 1
ATOM 7307 O O . PHE B 1 427 ? 30.730 15.344 -41.141 1.00 9.86 423 PHE B O 1
ATOM 7315 N N . ASN B 1 428 ? 28.964 13.921 -40.966 1.00 10.57 424 ASN B N 1
ATOM 7316 C CA . ASN B 1 428 ? 29.457 13.143 -39.818 1.00 9.81 424 ASN B CA 1
ATOM 7317 C C . ASN B 1 428 ? 30.777 12.495 -40.162 1.00 9.54 424 ASN B C 1
ATOM 7318 O O . ASN B 1 428 ? 31.701 12.554 -39.357 1.00 9.68 424 ASN B O 1
ATOM 7323 N N . ILE B 1 429 ? 30.912 11.992 -41.387 1.00 9.06 425 ILE B N 1
ATOM 7324 C CA . ILE B 1 429 ? 32.167 11.373 -41.806 1.00 9.83 425 ILE B CA 1
ATOM 7325 C C . ILE B 1 429 ? 33.338 12.363 -41.820 1.00 9.24 425 ILE B C 1
ATOM 7326 O O . ILE B 1 429 ? 34.434 12.098 -41.314 1.00 9.15 425 ILE B O 1
ATOM 7331 N N . ALA B 1 430 ? 33.107 13.485 -42.480 1.00 9.29 426 ALA B N 1
ATOM 7332 C CA . ALA B 1 430 ? 34.121 14.544 -42.562 1.00 9.32 426 ALA B CA 1
ATOM 7333 C C . ALA B 1 430 ? 34.429 15.113 -41.174 1.00 8.74 426 ALA B C 1
ATOM 7334 O O . ALA B 1 430 ? 35.597 15.397 -40.852 1.00 8.65 426 ALA B O 1
ATOM 7336 N N . SER B 1 431 ? 33.394 15.293 -40.354 1.00 8.89 427 SER B N 1
ATOM 7337 C CA . SER B 1 431 ? 33.556 15.888 -39.010 1.00 10.29 427 SER B CA 1
ATOM 7338 C C . SER B 1 431 ? 34.508 15.078 -38.114 1.00 9.07 427 SER B C 1
ATOM 7339 O O . SER B 1 431 ? 35.509 15.614 -37.550 1.00 9.58 427 SER B O 1
ATOM 7342 N N . TYR B 1 432 ? 34.259 13.766 -37.982 1.00 7.77 428 TYR B N 1
ATOM 7343 C CA . TYR B 1 432 ? 35.140 12.947 -37.151 1.00 7.16 428 TYR B CA 1
ATOM 7344 C C . TYR B 1 432 ? 36.532 12.775 -37.788 1.00 6.68 428 TYR B C 1
ATOM 7345 O O . TYR B 1 432 ? 37.511 12.573 -37.103 1.00 7.61 428 TYR B O 1
ATOM 7354 N N . SER B 1 433 ? 36.614 12.862 -39.095 1.00 7.86 429 SER B N 1
ATOM 7355 C CA . SER B 1 433 ? 37.897 12.847 -39.749 1.00 8.37 429 SER B CA 1
ATOM 7356 C C . SER B 1 433 ? 38.765 14.044 -39.379 1.00 8.81 429 SER B C 1
ATOM 7357 O O . SER B 1 433 ? 39.961 13.908 -39.112 1.00 8.91 429 SER B O 1
ATOM 7360 N N . ILE B 1 434 ? 38.165 15.224 -39.374 1.00 7.98 430 ILE B N 1
ATOM 7361 C CA . ILE B 1 434 ? 38.842 16.395 -38.923 1.00 8.72 430 ILE B CA 1
ATOM 7362 C C . ILE B 1 434 ? 39.215 16.284 -37.457 1.00 7.73 430 ILE B C 1
ATOM 7363 O O . ILE B 1 434 ? 40.356 16.536 -37.112 1.00 8.51 430 ILE B O 1
ATOM 7368 N N . LEU B 1 435 ? 38.269 15.899 -36.609 1.00 7.75 431 LEU B N 1
ATOM 7369 C CA . LEU B 1 435 ? 38.543 15.747 -35.179 1.00 7.83 431 LEU B CA 1
ATOM 7370 C C . LEU B 1 435 ? 39.721 14.824 -34.908 1.00 7.02 431 LEU B C 1
ATOM 7371 O O . LEU B 1 435 ? 40.629 15.178 -34.142 1.00 9.10 431 LEU B O 1
ATOM 7376 N N . THR B 1 436 ? 39.759 13.673 -35.587 1.00 7.78 432 THR B N 1
ATOM 7377 C CA . THR B 1 436 ? 40.874 12.728 -35.427 1.00 8.47 432 THR B CA 1
ATOM 7378 C C . THR B 1 436 ? 42.184 13.344 -35.873 1.00 8.67 432 THR B C 1
ATOM 7379 O O . THR B 1 436 ? 43.204 13.205 -35.169 1.00 10.19 432 THR B O 1
ATOM 7383 N N . ALA B 1 437 ? 42.187 14.050 -37.005 1.00 9.42 433 ALA B N 1
ATOM 7384 C CA . ALA B 1 437 ? 43.406 14.754 -37.439 1.00 9.56 433 ALA B CA 1
ATOM 7385 C C . ALA B 1 437 ? 43.855 15.799 -36.397 1.00 9.38 433 ALA B C 1
ATOM 7386 O O . ALA B 1 437 ? 45.059 15.925 -36.089 1.00 9.42 433 ALA B O 1
ATOM 7388 N N . MET B 1 438 ? 42.885 16.545 -35.863 1.00 9.74 434 MET B N 1
ATOM 7389 C CA . MET B 1 438 ? 43.204 17.552 -34.828 1.00 9.76 434 MET B CA 1
ATOM 7390 C C . MET B 1 438 ? 43.827 16.947 -33.563 1.00 10.10 434 MET B C 1
ATOM 7391 O O . MET B 1 438 ? 44.868 17.465 -33.058 1.00 11.05 434 MET B O 1
ATOM 7396 N N . VAL B 1 439 ? 43.236 15.862 -33.061 1.00 9.94 435 VAL B N 1
ATOM 7397 C CA . VAL B 1 439 ? 43.737 15.177 -31.851 1.00 10.08 435 VAL B CA 1
ATOM 7398 C C . VAL B 1 439 ? 45.109 14.569 -32.132 1.00 10.61 435 VAL B C 1
ATOM 7399 O O . VAL B 1 439 ? 46.049 14.725 -31.325 1.00 9.81 435 VAL B O 1
ATOM 7403 N N . ALA B 1 440 ? 45.280 13.999 -33.328 1.00 11.34 436 ALA B N 1
ATOM 7404 C CA . ALA B 1 440 ? 46.602 13.444 -33.672 1.00 10.98 436 ALA B CA 1
ATOM 7405 C C . ALA B 1 440 ? 47.662 14.500 -33.663 1.00 12.20 436 ALA B C 1
ATOM 7406 O O . ALA B 1 440 ? 48.746 14.274 -33.107 1.00 12.49 436 ALA B O 1
ATOM 7408 N N . GLN B 1 441 ? 47.372 15.653 -34.280 1.00 13.12 437 GLN B N 1
ATOM 7409 C CA . GLN B 1 441 ? 48.338 16.729 -34.301 1.00 13.71 437 GLN B CA 1
ATOM 7410 C C . GLN B 1 441 ? 48.728 17.183 -32.887 1.00 13.81 437 GLN B C 1
ATOM 7411 O O . GLN B 1 441 ? 49.923 17.299 -32.582 1.00 13.50 437 GLN B O 1
ATOM 7417 N N . VAL B 1 442 ? 47.743 17.478 -32.032 1.00 14.98 438 VAL B N 1
ATOM 7418 C CA . VAL B 1 442 ? 48.103 17.960 -30.675 1.00 15.47 438 VAL B CA 1
ATOM 7419 C C . VAL B 1 442 ? 48.770 16.901 -29.814 1.00 15.67 438 VAL B C 1
ATOM 7420 O O . VAL B 1 442 ? 49.508 17.241 -28.870 1.00 16.99 438 VAL B O 1
ATOM 7424 N N . CYS B 1 443 ? 48.601 15.631 -30.163 1.00 14.54 439 CYS B N 1
ATOM 7425 C CA . CYS B 1 443 ? 49.290 14.548 -29.458 1.00 15.29 439 CYS B CA 1
ATOM 7426 C C . CYS B 1 443 ? 50.589 14.105 -30.133 1.00 15.88 439 CYS B C 1
ATOM 7427 O O . CYS B 1 443 ? 51.229 13.184 -29.651 1.00 16.86 439 CYS B O 1
ATOM 7430 N N . GLY B 1 444 ? 50.995 14.741 -31.235 1.00 16.39 440 GLY B N 1
ATOM 7431 C CA . GLY B 1 444 ? 52.262 14.395 -31.890 1.00 16.67 440 GLY B CA 1
ATOM 7432 C C . GLY B 1 444 ? 52.189 13.030 -32.589 1.00 16.72 440 GLY B C 1
ATOM 7433 O O . GLY B 1 444 ? 53.211 12.377 -32.756 1.00 16.38 440 GLY B O 1
ATOM 7434 N N . LEU B 1 445 ? 50.994 12.604 -33.010 1.00 13.92 441 LEU B N 1
ATOM 7435 C CA . LEU B 1 445 ? 50.839 11.296 -33.640 1.00 13.72 441 LEU B CA 1
ATOM 7436 C C . LEU B 1 445 ? 50.558 11.439 -35.147 1.00 13.35 441 LEU B C 1
ATOM 7437 O O . LEU B 1 445 ? 50.093 12.487 -35.608 1.00 14.08 441 LEU B O 1
ATOM 7442 N N . GLY B 1 446 ? 50.824 10.362 -35.884 1.00 13.33 442 GLY B N 1
ATOM 7443 C CA . GLY B 1 446 ? 50.323 10.209 -37.238 1.00 13.25 442 GLY B CA 1
ATOM 7444 C C . GLY B 1 446 ? 48.850 9.831 -37.305 1.00 12.66 442 GLY B C 1
ATOM 7445 O O . GLY B 1 446 ? 48.171 9.690 -36.275 1.00 12.10 442 GLY B O 1
ATOM 7446 N N . LEU B 1 447 ? 48.373 9.645 -38.534 1.00 13.17 443 LEU B N 1
ATOM 7447 C CA . LEU B 1 447 ? 46.963 9.369 -38.804 1.00 13.04 443 LEU B CA 1
ATOM 7448 C C . LEU B 1 447 ? 46.760 7.914 -39.172 1.00 12.96 443 LEU B C 1
ATOM 7449 O O . LEU B 1 447 ? 47.466 7.385 -40.056 1.00 12.73 443 LEU B O 1
ATOM 7454 N N . GLY B 1 448 ? 45.829 7.274 -38.462 1.00 11.83 444 GLY B N 1
ATOM 7455 C CA . GLY B 1 448 ? 45.374 5.906 -38.759 1.00 11.35 444 GLY B CA 1
ATOM 7456 C C . GLY B 1 448 ? 44.034 5.951 -39.510 1.00 11.55 444 GLY B C 1
ATOM 7457 O O . GLY B 1 448 ? 43.933 6.527 -40.610 1.00 11.54 444 GLY B O 1
ATOM 7458 N N . GLU B 1 449 ? 43.016 5.330 -38.935 1.00 10.08 445 GLU B N 1
ATOM 7459 C CA . GLU B 1 449 ? 41.759 5.141 -39.605 1.00 9.98 445 GLU B CA 1
ATOM 7460 C C . GLU B 1 449 ? 40.628 5.739 -38.822 1.00 9.38 445 GLU B C 1
ATOM 7461 O O . GLU B 1 449 ? 40.690 5.774 -37.631 1.00 8.57 445 GLU B O 1
ATOM 7467 N N . PHE B 1 450 ? 39.599 6.207 -39.526 1.00 9.14 446 PHE B N 1
ATOM 7468 C CA . PHE B 1 450 ? 38.338 6.593 -38.913 1.00 8.14 446 PHE B CA 1
ATOM 7469 C C . PHE B 1 450 ? 37.410 5.466 -39.249 1.00 8.14 446 PHE B C 1
ATOM 7470 O O . PHE B 1 450 ? 37.286 5.081 -40.441 1.00 7.72 446 PHE B O 1
ATOM 7478 N N . VAL B 1 451 ? 36.821 4.873 -38.203 1.00 7.78 447 VAL B N 1
ATOM 7479 C CA . VAL B 1 451 ? 35.928 3.721 -38.348 1.00 7.47 447 VAL B CA 1
ATOM 7480 C C . VAL B 1 451 ? 34.556 4.220 -37.896 1.00 8.08 447 VAL B C 1
ATOM 7481 O O . VAL B 1 451 ? 34.387 4.693 -36.768 1.00 8.95 447 VAL B O 1
ATOM 7485 N N . HIS B 1 452 ? 33.602 4.141 -38.810 1.00 6.58 448 HIS B N 1
ATOM 7486 C CA . HIS B 1 452 ? 32.263 4.704 -38.658 1.00 8.58 448 HIS B CA 1
ATOM 7487 C C . HIS B 1 452 ? 31.260 3.601 -38.578 1.00 8.43 448 HIS B C 1
ATOM 7488 O O . HIS B 1 452 ? 31.065 2.873 -39.564 1.00 9.71 448 HIS B O 1
ATOM 7495 N N . ASN B 1 453 ? 30.643 3.392 -37.402 1.00 7.49 449 ASN B N 1
ATOM 7496 C CA . ASN B 1 453 ? 29.638 2.397 -37.240 1.00 8.01 449 ASN B CA 1
ATOM 7497 C C . ASN B 1 453 ? 28.254 3.050 -37.366 1.00 8.18 449 ASN B C 1
ATOM 7498 O O . ASN B 1 453 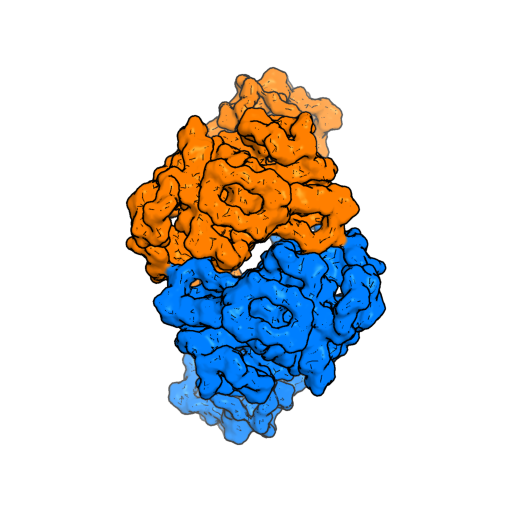? 27.958 4.028 -36.666 1.00 8.03 449 ASN B O 1
ATOM 7503 N N . LEU B 1 454 ? 27.450 2.511 -38.272 1.00 7.48 450 LEU B N 1
ATOM 7504 C CA . LEU B 1 454 ? 26.048 2.935 -38.485 1.00 7.52 450 LEU B CA 1
ATOM 7505 C C . LEU B 1 454 ? 25.095 1.946 -37.882 1.00 8.52 450 LEU B C 1
ATOM 7506 O O . LEU B 1 454 ? 25.137 0.744 -38.209 1.00 7.95 450 LEU B O 1
ATOM 7511 N N . ALA B 1 455 ? 24.181 2.422 -37.023 1.00 8.25 451 ALA B N 1
ATOM 7512 C CA . ALA B 1 455 ? 23.131 1.604 -36.475 1.00 8.52 451 ALA B CA 1
ATOM 7513 C C . ALA B 1 455 ? 21.876 1.706 -37.401 1.00 8.92 451 ALA B C 1
ATOM 7514 O O . ALA B 1 455 ? 21.832 1.001 -38.413 1.00 8.53 451 ALA B O 1
ATOM 7516 N N . ASP B 1 456 ? 20.897 2.567 -37.083 1.00 9.19 452 ASP B N 1
ATOM 7517 C CA . ASP B 1 456 ? 19.712 2.724 -37.940 1.00 10.04 452 ASP B CA 1
ATOM 7518 C C . ASP B 1 456 ? 20.124 3.624 -39.127 1.00 10.58 452 ASP B C 1
ATOM 7519 O O . ASP B 1 456 ? 20.209 4.834 -38.991 1.00 12.11 452 ASP B O 1
ATOM 7524 N N . ALA B 1 457 ? 20.424 3.020 -40.274 1.00 9.54 453 ALA B N 1
ATOM 7525 C CA . ALA B 1 457 ? 20.860 3.794 -41.450 1.00 8.58 453 ALA B CA 1
ATOM 7526 C C . ALA B 1 457 ? 19.687 3.933 -42.402 1.00 7.96 453 ALA B C 1
ATOM 7527 O O . ALA B 1 457 ? 19.038 2.935 -42.718 1.00 9.20 453 ALA B O 1
ATOM 7529 N N . HIS B 1 458 ? 19.397 5.156 -42.842 1.00 7.57 454 HIS B N 1
ATOM 7530 C CA . HIS B 1 458 ? 18.101 5.348 -43.521 1.00 8.10 454 HIS B CA 1
ATOM 7531 C C . HIS B 1 458 ? 18.144 6.428 -44.584 1.00 8.41 454 HIS B C 1
ATOM 7532 O O . HIS B 1 458 ? 19.024 7.311 -44.573 1.00 8.68 454 HIS B O 1
ATOM 7539 N N . ILE B 1 459 ? 17.193 6.319 -45.510 1.00 9.27 455 ILE B N 1
ATOM 7540 C CA . ILE B 1 459 ? 17.020 7.280 -46.592 1.00 9.03 455 ILE B CA 1
ATOM 7541 C C . ILE B 1 459 ? 15.555 7.694 -46.578 1.00 9.22 455 ILE B C 1
ATOM 7542 O O . ILE B 1 459 ? 14.675 6.872 -46.793 1.00 10.24 455 ILE B O 1
ATOM 7547 N N . TYR B 1 460 ? 15.311 8.973 -46.304 1.00 9.38 456 TYR B N 1
ATOM 7548 C CA . TYR B 1 460 ? 13.966 9.507 -46.275 1.00 9.31 456 TYR B CA 1
ATOM 7549 C C . TYR B 1 460 ? 13.354 9.418 -47.662 1.00 10.08 456 TYR B C 1
ATOM 7550 O O . TYR B 1 460 ? 14.058 9.511 -48.670 1.00 10.09 456 TYR B O 1
ATOM 7559 N N . VAL B 1 461 ? 12.039 9.239 -47.723 1.00 10.45 457 VAL B N 1
ATOM 7560 C CA . VAL B 1 461 ? 11.428 8.970 -49.032 1.00 12.88 457 VAL B CA 1
ATOM 7561 C C . VAL B 1 461 ? 11.616 10.111 -50.002 1.00 13.49 457 VAL B C 1
ATOM 7562 O O . VAL B 1 461 ? 11.707 9.875 -51.184 1.00 14.60 457 VAL B O 1
ATOM 7566 N N . ASP B 1 462 ? 11.731 11.344 -49.502 1.00 14.06 458 ASP B N 1
ATOM 7567 C CA . ASP B 1 462 ? 11.879 12.497 -50.386 1.00 14.24 458 ASP B CA 1
ATOM 7568 C C . ASP B 1 462 ? 13.298 12.714 -50.908 1.00 14.99 458 ASP B C 1
ATOM 7569 O O . ASP B 1 462 ? 13.535 13.656 -51.685 1.00 15.69 458 ASP B O 1
ATOM 7574 N N . HIS B 1 463 ? 14.216 11.849 -50.507 1.00 12.99 459 HIS B N 1
ATOM 7575 C CA . HIS B 1 463 ? 15.580 11.885 -50.997 1.00 13.54 459 HIS B CA 1
ATOM 7576 C C . HIS B 1 463 ? 15.892 10.781 -52.024 1.00 13.61 459 HIS B C 1
ATOM 7577 O O . HIS B 1 463 ? 17.031 10.686 -52.486 1.00 13.76 459 HIS B O 1
ATOM 7584 N N . VAL B 1 464 ? 14.927 9.922 -52.335 1.00 13.38 460 VAL B N 1
ATOM 7585 C CA . VAL B 1 464 ? 15.194 8.778 -53.230 1.00 13.76 460 VAL B CA 1
ATOM 7586 C C . VAL B 1 464 ? 15.704 9.236 -54.612 1.00 15.00 460 VAL B C 1
ATOM 7587 O O . VAL B 1 464 ? 16.720 8.701 -55.126 1.00 14.64 460 VAL B O 1
ATOM 7591 N N . ASP B 1 465 ? 15.062 10.250 -55.182 1.00 16.19 461 ASP B N 1
ATOM 7592 C CA . ASP B 1 465 ? 15.481 10.783 -56.487 1.00 17.81 461 ASP B CA 1
ATOM 7593 C C . ASP B 1 465 ? 16.926 11.291 -56.434 1.00 16.38 461 ASP B C 1
ATOM 7594 O O . ASP B 1 465 ? 17.750 10.902 -57.292 1.00 15.54 461 ASP B O 1
ATOM 7599 N N . ALA B 1 466 ? 17.236 12.106 -55.412 1.00 15.02 462 ALA B N 1
ATOM 7600 C CA . ALA B 1 466 ? 18.594 12.630 -55.202 1.00 15.12 462 ALA B CA 1
ATOM 7601 C C . ALA B 1 466 ? 19.640 11.536 -55.050 1.00 13.78 462 ALA B C 1
ATOM 7602 O O . ALA B 1 466 ? 20.718 11.627 -55.637 1.00 14.97 462 ALA B O 1
ATOM 7604 N N . VAL B 1 467 ? 19.368 10.538 -54.223 1.00 12.99 463 VAL B N 1
ATOM 7605 C CA A VAL B 1 467 ? 20.389 9.501 -54.008 0.50 12.62 463 VAL B CA 1
ATOM 7606 C CA B VAL B 1 467 ? 20.285 9.411 -53.956 0.50 12.51 463 VAL B CA 1
ATOM 7607 C C . VAL B 1 467 ? 20.523 8.570 -55.223 1.00 12.85 463 VAL B C 1
ATOM 7608 O O . VAL B 1 467 ? 21.649 8.138 -55.515 1.00 11.43 463 VAL B O 1
ATOM 7615 N N . THR B 1 468 ? 19.444 8.367 -55.977 1.00 13.47 464 THR B N 1
ATOM 7616 C CA . THR B 1 468 ? 19.500 7.665 -57.270 1.00 15.21 464 THR B CA 1
ATOM 7617 C C . THR B 1 468 ? 20.474 8.383 -58.236 1.00 14.49 464 THR B C 1
ATOM 7618 O O . THR B 1 468 ? 21.281 7.751 -58.880 1.00 14.72 464 THR B O 1
ATOM 7622 N N . THR B 1 469 ? 20.393 9.704 -58.321 1.00 14.31 465 THR B N 1
ATOM 7623 C CA . THR B 1 469 ? 21.314 10.493 -59.126 1.00 14.09 465 THR B CA 1
ATOM 7624 C C . THR B 1 469 ? 22.728 10.332 -58.608 1.00 13.97 465 THR B C 1
ATOM 7625 O O . THR B 1 469 ? 23.653 10.042 -59.368 1.00 13.37 465 THR B O 1
ATOM 7629 N N . GLN B 1 470 ? 22.885 10.465 -57.292 1.00 12.55 466 GLN B N 1
ATOM 7630 C CA . GLN B 1 470 ? 24.201 10.442 -56.709 1.00 12.11 466 GLN B CA 1
ATOM 7631 C C . GLN B 1 470 ? 24.954 9.127 -56.938 1.00 12.31 466 GLN B C 1
ATOM 7632 O O . GLN B 1 470 ? 26.169 9.156 -57.196 1.00 13.01 466 GLN B O 1
ATOM 7638 N N . ILE B 1 471 ? 24.294 7.985 -56.763 1.00 11.81 467 ILE B N 1
ATOM 7639 C CA . ILE B 1 471 ? 25.028 6.684 -56.804 1.00 11.35 467 ILE B CA 1
ATOM 7640 C C . ILE B 1 471 ? 25.481 6.300 -58.228 1.00 12.28 467 ILE B C 1
ATOM 7641 O O . ILE B 1 471 ? 26.267 5.365 -58.372 1.00 12.83 467 ILE B O 1
ATOM 7646 N N . ALA B 1 472 ? 24.961 6.972 -59.252 1.00 12.81 468 ALA B N 1
ATOM 7647 C CA . ALA B 1 472 ? 25.456 6.806 -60.626 1.00 13.30 468 ALA B CA 1
ATOM 7648 C C . ALA B 1 472 ? 26.712 7.641 -60.950 1.00 13.26 468 ALA B C 1
ATOM 7649 O O . ALA B 1 472 ? 27.268 7.490 -62.053 1.00 14.11 468 ALA B O 1
ATOM 7651 N N . ARG B 1 473 ? 27.043 8.617 -60.101 1.00 12.20 469 ARG B N 1
ATOM 7652 C CA . ARG B 1 473 ? 28.212 9.479 -60.348 1.00 12.52 469 ARG B CA 1
ATOM 7653 C C . ARG B 1 473 ? 29.528 8.797 -59.971 1.00 12.30 469 ARG B C 1
ATOM 7654 O O . ARG B 1 473 ? 29.651 8.205 -58.915 1.00 13.46 469 ARG B O 1
ATOM 7662 N N . ILE B 1 474 ? 30.517 8.913 -60.844 1.00 12.52 470 ILE B N 1
ATOM 7663 C CA . ILE B 1 474 ? 31.812 8.275 -60.611 1.00 13.50 470 ILE B CA 1
ATOM 7664 C C . ILE B 1 474 ? 32.602 9.174 -59.657 1.00 12.50 470 ILE B C 1
ATOM 7665 O O . ILE B 1 474 ? 32.783 10.364 -59.954 1.00 14.36 470 ILE B O 1
ATOM 7670 N N . PRO B 1 475 ? 33.045 8.634 -58.517 1.00 12.19 471 PRO B N 1
ATOM 7671 C CA . PRO B 1 475 ? 33.815 9.440 -57.585 1.00 11.66 471 PRO B CA 1
ATOM 7672 C C . PRO B 1 475 ? 35.097 9.993 -58.204 1.00 11.14 471 PRO B C 1
ATOM 7673 O O . PRO B 1 475 ? 35.697 9.351 -59.087 1.00 12.83 471 PRO B O 1
ATOM 7677 N N . HIS B 1 476 ? 35.456 11.208 -57.797 1.00 10.81 472 HIS B N 1
ATOM 7678 C CA . HIS B 1 476 ? 36.778 11.777 -58.082 1.00 10.06 472 HIS B CA 1
ATOM 7679 C C . HIS B 1 476 ? 37.657 11.333 -56.971 1.00 8.81 472 HIS B C 1
ATOM 7680 O O . HIS B 1 476 ? 37.170 10.948 -55.930 1.00 9.88 472 HIS B O 1
ATOM 7687 N N . PRO B 1 477 ? 38.974 11.475 -57.140 1.00 8.42 473 PRO B N 1
ATOM 7688 C CA . PRO B 1 477 ? 39.811 11.233 -55.992 1.00 8.94 473 PRO B CA 1
ATOM 7689 C C . PRO B 1 477 ? 39.421 12.133 -54.821 1.00 8.38 473 PRO B C 1
ATOM 7690 O O . PRO B 1 477 ? 39.049 13.275 -55.062 1.00 9.33 473 PRO B O 1
ATOM 7694 N N . PHE B 1 478 ? 39.476 11.626 -53.588 1.00 8.90 474 PHE B N 1
ATOM 7695 C CA . PHE B 1 478 ? 39.208 12.450 -52.409 1.00 8.75 474 PHE B CA 1
ATOM 7696 C C . PHE B 1 478 ? 40.261 13.558 -52.315 1.00 10.02 474 PHE B C 1
ATOM 7697 O O . PHE B 1 478 ? 41.413 13.407 -52.793 1.00 9.80 474 PHE B O 1
ATOM 7705 N N . PRO B 1 479 ? 39.912 14.591 -51.582 1.00 10.54 475 PRO B N 1
ATOM 7706 C CA . PRO B 1 479 ? 40.814 15.689 -51.259 1.00 10.41 475 PRO B CA 1
ATOM 7707 C C . PRO B 1 479 ? 41.769 15.320 -50.138 1.00 10.08 475 PRO B C 1
ATOM 7708 O O . PRO B 1 479 ? 41.740 14.240 -49.679 1.00 9.81 475 PRO B O 1
ATOM 7712 N N . ARG B 1 480 ? 42.594 16.282 -49.756 1.00 10.19 476 ARG B N 1
ATOM 7713 C CA A ARG B 1 480 ? 43.454 16.128 -48.622 0.50 10.27 476 ARG B CA 1
ATOM 7714 C CA B ARG B 1 480 ? 43.472 16.159 -48.654 0.50 11.43 476 ARG B CA 1
ATOM 7715 C C . ARG B 1 480 ? 43.294 17.218 -47.590 1.00 11.13 476 ARG B C 1
ATOM 7716 O O . ARG B 1 480 ? 42.978 18.286 -47.989 1.00 13.29 476 ARG B O 1
ATOM 7731 N N . LEU B 1 481 ? 43.520 16.915 -46.318 1.00 10.99 477 LEU B N 1
ATOM 7732 C CA . LEU B 1 481 ? 43.433 17.847 -45.228 1.00 11.76 477 LEU B CA 1
ATOM 7733 C C . LEU B 1 481 ? 44.809 18.306 -44.810 1.00 13.05 477 LEU B C 1
ATOM 7734 O O . LEU B 1 481 ? 45.682 17.519 -44.668 1.00 12.71 477 LEU B O 1
ATOM 7739 N N . ARG B 1 482 ? 44.949 19.606 -44.635 1.00 15.72 478 ARG B N 1
ATOM 7740 C CA . ARG B 1 482 ? 46.164 20.215 -44.062 1.00 16.96 478 ARG B CA 1
ATOM 7741 C C . ARG B 1 482 ? 45.758 21.108 -42.900 1.00 16.47 478 ARG B C 1
ATOM 7742 O O . ARG B 1 482 ? 45.004 22.068 -43.093 1.00 18.03 478 ARG B O 1
ATOM 7750 N N . LEU B 1 483 ? 46.271 20.813 -41.711 1.00 15.12 479 LEU B N 1
ATOM 7751 C CA . LEU B 1 483 ? 46.033 21.650 -40.559 1.00 14.16 479 LEU B CA 1
ATOM 7752 C C . LEU B 1 483 ? 47.238 22.518 -40.377 1.00 15.45 479 LEU B C 1
ATOM 7753 O O . LEU B 1 483 ? 48.360 22.103 -40.692 1.00 16.27 479 LEU B O 1
ATOM 7758 N N . ASN B 1 484 ? 47.009 23.710 -39.836 1.00 14.92 480 ASN B N 1
ATOM 7759 C CA . ASN B 1 484 ? 48.096 24.596 -39.481 1.00 16.42 480 ASN B CA 1
ATOM 7760 C C . ASN B 1 484 ? 48.956 23.893 -38.439 1.00 17.02 480 ASN B C 1
ATOM 7761 O O . ASN B 1 484 ? 48.467 23.603 -37.346 1.00 15.91 480 ASN B O 1
ATOM 7766 N N . PRO B 1 485 ? 50.256 23.650 -38.747 1.00 18.50 481 PRO B N 1
ATOM 7767 C CA . PRO B 1 485 ? 51.147 22.890 -37.859 1.00 19.08 481 PRO B CA 1
ATOM 7768 C C . PRO B 1 485 ? 51.503 23.546 -36.535 1.00 20.51 481 PRO B C 1
ATOM 7769 O O . PRO B 1 485 ? 51.991 22.858 -35.622 1.00 21.46 481 PRO B O 1
ATOM 7773 N N . ASP B 1 486 ? 51.288 24.856 -36.424 1.00 21.18 482 ASP B N 1
ATOM 7774 C CA . ASP B 1 486 ? 51.609 25.596 -35.214 1.00 22.47 482 ASP B CA 1
ATOM 7775 C C . ASP B 1 486 ? 50.597 25.415 -34.080 1.00 21.13 482 ASP B C 1
ATOM 7776 O O . ASP B 1 486 ? 50.829 25.904 -32.955 1.00 19.89 482 ASP B O 1
ATOM 7781 N N . ILE B 1 487 ? 49.464 24.766 -34.373 1.00 18.56 483 ILE B N 1
ATOM 7782 C CA . ILE B 1 487 ? 48.392 24.686 -33.415 1.00 17.85 483 ILE B CA 1
ATOM 7783 C C . ILE B 1 487 ? 48.702 23.542 -32.463 1.00 17.75 483 ILE B C 1
ATOM 7784 O O . ILE B 1 487 ? 48.863 22.386 -32.909 1.00 18.40 483 ILE B O 1
ATOM 7789 N N . ARG B 1 488 ? 48.799 23.876 -31.176 1.00 17.81 484 ARG B N 1
ATOM 7790 C CA . ARG B 1 488 ? 49.254 22.951 -30.130 1.00 19.06 484 ARG B CA 1
ATOM 7791 C C . ARG B 1 488 ? 48.153 22.426 -29.200 1.00 18.68 484 ARG B C 1
ATOM 7792 O O . ARG B 1 488 ? 48.352 21.402 -28.549 1.00 18.60 484 ARG B O 1
ATOM 7794 N N . ASN B 1 489 ? 47.040 23.154 -29.111 1.00 19.25 485 ASN B N 1
ATOM 7795 C CA . ASN B 1 489 ? 45.941 22.870 -28.188 1.00 19.50 485 ASN B CA 1
ATOM 7796 C C . ASN B 1 489 ? 44.660 22.828 -29.011 1.00 17.79 485 ASN B C 1
ATOM 7797 O O . ASN B 1 489 ? 44.465 23.668 -29.868 1.00 18.14 485 ASN B O 1
ATOM 7802 N N . ILE B 1 490 ? 43.802 21.843 -28.778 1.00 16.79 486 ILE B N 1
ATOM 7803 C CA . ILE B 1 490 ? 42.610 21.666 -29.603 1.00 17.05 486 ILE B CA 1
ATOM 7804 C C . ILE B 1 490 ? 41.665 22.895 -29.592 1.00 17.58 486 ILE B C 1
ATOM 7805 O O . ILE B 1 490 ? 41.035 23.221 -30.623 1.00 17.13 486 ILE B O 1
ATOM 7810 N N . GLU B 1 491 ? 41.639 23.644 -28.492 1.00 17.54 487 GLU B N 1
ATOM 7811 C CA . GLU B 1 491 ? 40.743 24.806 -28.447 1.00 19.71 487 GLU B CA 1
ATOM 7812 C C . GLU B 1 491 ? 41.236 25.990 -29.276 1.00 19.27 487 GLU B C 1
ATOM 7813 O O . GLU B 1 491 ? 40.484 26.935 -29.480 1.00 20.34 487 GLU B O 1
ATOM 7819 N N . ASP B 1 492 ? 42.469 25.928 -29.773 1.00 18.69 488 ASP B N 1
ATOM 7820 C CA . ASP B 1 492 ? 43.058 27.046 -30.528 1.00 19.23 488 ASP B CA 1
ATOM 7821 C C . ASP B 1 492 ? 42.815 26.961 -32.046 1.00 17.98 488 ASP B C 1
ATOM 7822 O O . ASP B 1 492 ? 43.110 27.925 -32.781 1.00 17.87 488 ASP B O 1
ATOM 7827 N N . PHE B 1 493 ? 42.317 25.828 -32.540 1.00 16.09 489 PHE B N 1
ATOM 7828 C CA . PHE B 1 493 ? 41.973 25.724 -33.962 1.00 14.75 489 PHE B CA 1
ATOM 7829 C C . PHE B 1 493 ? 40.867 26.710 -34.323 1.00 16.23 489 PHE B C 1
ATOM 7830 O O . PHE B 1 493 ? 39.841 26.790 -33.623 1.00 14.40 489 PHE B O 1
ATOM 7838 N N . THR B 1 494 ? 41.105 27.451 -35.407 1.00 16.36 490 THR B N 1
ATOM 7839 C CA . THR B 1 494 ? 40.104 28.339 -35.994 1.00 18.47 490 THR B CA 1
ATOM 7840 C C . THR B 1 494 ? 39.841 27.885 -37.424 1.00 17.38 490 THR B C 1
ATOM 7841 O O . THR B 1 494 ? 40.574 27.047 -37.982 1.00 16.77 490 THR B O 1
ATOM 7845 N N . ILE B 1 495 ? 38.804 28.410 -38.045 1.00 17.45 491 ILE B N 1
ATOM 7846 C CA . ILE B 1 495 ? 38.471 27.861 -39.363 1.00 18.14 491 ILE B CA 1
ATOM 7847 C C . ILE B 1 495 ? 39.604 28.034 -40.395 1.00 18.81 491 ILE B C 1
ATOM 7848 O O . ILE B 1 495 ? 39.827 27.148 -41.202 1.00 18.09 491 ILE B O 1
ATOM 7853 N N . ASP B 1 496 ? 40.338 29.143 -40.311 1.00 20.76 492 ASP B N 1
ATOM 7854 C CA . ASP B 1 496 ? 41.534 29.362 -41.151 1.00 22.10 492 ASP B CA 1
ATOM 7855 C C . ASP B 1 496 ? 42.691 28.339 -40.956 1.00 20.88 492 ASP B C 1
ATOM 7856 O O . ASP B 1 496 ? 43.638 28.290 -41.782 1.00 21.16 492 ASP B O 1
ATOM 7861 N N . ASP B 1 497 ? 42.640 27.535 -39.890 1.00 18.32 493 ASP B N 1
ATOM 7862 C CA . ASP B 1 497 ? 43.692 26.566 -39.599 1.00 17.38 493 ASP B CA 1
ATOM 7863 C C . ASP B 1 497 ? 43.380 25.174 -40.155 1.00 16.42 493 ASP B C 1
ATOM 7864 O O . ASP B 1 497 ? 44.194 24.245 -40.003 1.00 15.57 493 ASP B O 1
ATOM 7869 N N . ILE B 1 498 ? 42.188 25.029 -40.744 1.00 16.02 494 ILE B N 1
ATOM 7870 C CA . ILE B 1 498 ? 41.693 23.767 -41.221 1.00 15.04 494 ILE B CA 1
ATOM 7871 C C . ILE B 1 498 ? 41.428 23.882 -42.728 1.00 15.42 494 ILE B C 1
ATOM 7872 O O . ILE B 1 498 ? 40.407 24.414 -43.153 1.00 16.28 494 ILE B O 1
ATOM 7877 N N . VAL B 1 499 ? 42.357 23.371 -43.520 1.00 15.04 495 VAL B N 1
ATOM 7878 C CA . VAL B 1 499 ? 42.279 23.571 -44.968 1.00 15.61 495 VAL B CA 1
ATOM 7879 C C . VAL B 1 499 ? 42.154 22.244 -45.716 1.00 14.57 495 VAL B C 1
ATOM 7880 O O . VAL B 1 499 ? 42.977 21.363 -45.587 1.00 15.39 495 VAL B O 1
ATOM 7884 N N . VAL B 1 500 ? 41.153 22.173 -46.564 1.00 14.46 496 VAL B N 1
ATOM 7885 C CA . VAL B 1 500 ? 41.005 21.059 -47.478 1.00 14.41 496 VAL B CA 1
ATOM 7886 C C . VAL B 1 500 ? 41.469 21.508 -48.886 1.00 14.12 496 VAL B C 1
ATOM 7887 O O . VAL B 1 500 ? 41.027 22.538 -49.437 1.00 15.21 496 VAL B O 1
ATOM 7891 N N . GLU B 1 501 ? 42.426 20.759 -49.413 1.00 13.62 497 GLU B N 1
ATOM 7892 C CA . GLU B 1 501 ? 43.056 21.033 -50.697 1.00 13.03 497 GLU B CA 1
ATOM 7893 C C . GLU B 1 501 ? 42.622 19.990 -51.719 1.00 12.69 497 GLU B C 1
ATOM 7894 O O . GLU B 1 501 ? 42.332 18.846 -51.372 1.00 11.27 497 GLU B O 1
ATOM 7900 N N . ASP B 1 502 ? 42.566 20.437 -52.974 1.00 12.61 498 ASP B N 1
ATOM 7901 C CA . ASP B 1 502 ? 42.380 19.568 -54.107 1.00 13.06 498 ASP B CA 1
ATOM 7902 C C . ASP B 1 502 ? 41.017 18.902 -54.097 1.00 12.60 498 ASP B C 1
ATOM 7903 O O . ASP B 1 502 ? 40.896 17.743 -54.434 1.00 12.52 498 ASP B O 1
ATOM 7908 N N . TYR B 1 503 ? 39.985 19.631 -53.681 1.00 11.49 499 TYR B N 1
ATOM 7909 C CA . TYR B 1 503 ? 38.641 19.094 -53.675 1.00 10.30 499 TYR B CA 1
ATOM 7910 C C . TYR B 1 503 ? 37.946 19.252 -55.019 1.00 10.31 499 TYR B C 1
ATOM 7911 O O . TYR B 1 503 ? 37.648 20.352 -55.482 1.00 11.00 499 TYR B O 1
ATOM 7920 N N . VAL B 1 504 ? 37.756 18.118 -55.663 1.00 10.39 500 VAL B N 1
ATOM 7921 C CA . VAL B 1 504 ? 37.057 18.026 -56.916 1.00 10.27 500 VAL B CA 1
ATOM 7922 C C . VAL B 1 504 ? 35.759 17.267 -56.678 1.00 9.56 500 VAL B C 1
ATOM 7923 O O . VAL B 1 504 ? 35.758 16.142 -56.148 1.00 9.98 500 VAL B O 1
ATOM 7927 N N . SER B 1 505 ? 34.631 17.881 -57.042 1.00 10.75 501 SER B N 1
ATOM 7928 C CA . SER B 1 505 ? 33.380 17.197 -56.806 1.00 11.29 501 SER B CA 1
ATOM 7929 C C . SER B 1 505 ? 32.408 17.420 -57.931 1.00 11.08 501 SER B C 1
ATOM 7930 O O . SER B 1 505 ? 32.519 18.381 -58.710 1.00 12.04 501 SER B O 1
ATOM 7933 N N . HIS B 1 506 ? 31.439 16.500 -57.968 1.00 10.24 502 HIS B N 1
ATOM 7934 C CA . HIS B 1 506 ? 30.238 16.672 -58.762 1.00 11.12 502 HIS B CA 1
ATOM 7935 C C . HIS B 1 506 ? 29.391 17.789 -58.172 1.00 12.90 502 HIS B C 1
ATOM 7936 O O . HIS B 1 506 ? 29.717 18.320 -57.098 1.00 13.43 502 HIS B O 1
ATOM 7943 N N . PRO B 1 507 ? 28.317 18.190 -58.890 1.00 13.40 503 PRO B N 1
ATOM 7944 C CA . PRO B 1 507 ? 27.531 19.312 -58.425 1.00 15.30 503 PRO B CA 1
ATOM 7945 C C . PRO B 1 507 ? 26.814 19.055 -57.088 1.00 14.28 503 PRO B C 1
ATOM 7946 O O . PRO B 1 507 ? 26.571 17.904 -56.727 1.00 14.20 503 PRO B O 1
ATOM 7950 N N . PRO B 1 508 ? 26.452 20.132 -56.364 1.00 14.85 504 PRO B N 1
ATOM 7951 C CA . PRO B 1 508 ? 25.660 19.896 -55.158 1.00 14.89 504 PRO B CA 1
ATOM 7952 C C . PRO B 1 508 ? 24.315 19.341 -55.542 1.00 15.09 504 PRO B C 1
ATOM 7953 O O . PRO B 1 508 ? 23.815 19.606 -56.644 1.00 15.08 504 PRO B O 1
ATOM 7957 N N . ILE B 1 509 ? 23.752 18.538 -54.639 1.00 15.29 505 ILE B N 1
ATOM 7958 C CA . ILE B 1 509 ? 22.427 17.960 -54.811 1.00 16.29 505 ILE B CA 1
ATOM 7959 C C . ILE B 1 509 ? 21.544 18.475 -53.690 1.00 17.97 505 ILE B C 1
ATOM 7960 O O . ILE B 1 509 ? 21.834 18.216 -52.515 1.00 16.99 505 ILE B O 1
ATOM 7965 N N . PRO B 1 510 ? 20.466 19.209 -54.031 1.00 20.24 506 PRO B N 1
ATOM 7966 C CA . PRO B 1 510 ? 19.597 19.654 -52.966 1.00 22.01 506 PRO B CA 1
ATOM 7967 C C . PRO B 1 510 ? 18.886 18.508 -52.245 1.00 23.14 506 PRO B C 1
ATOM 7968 O O . PRO B 1 510 ? 18.294 17.638 -52.893 1.00 23.67 506 PRO B O 1
ATOM 7972 N N . MET B 1 511 ? 18.909 18.567 -50.917 1.00 24.24 507 MET B N 1
ATOM 7973 C CA . MET B 1 511 ? 18.225 17.599 -50.052 1.00 25.92 507 MET B CA 1
ATOM 7974 C C . MET B 1 511 ? 17.601 18.302 -48.821 1.00 26.69 507 MET B C 1
ATOM 7975 O O . MET B 1 511 ? 18.297 18.889 -47.985 1.00 27.43 507 MET B O 1
ATOM 7980 N N . ALA B 1 512 ? 16.277 18.248 -48.745 1.00 28.20 508 ALA B N 1
ATOM 7981 C CA . ALA B 1 512 ? 15.531 18.946 -47.717 1.00 29.17 508 ALA B CA 1
ATOM 7982 C C . ALA B 1 512 ? 15.536 18.122 -46.443 1.00 29.05 508 ALA B C 1
ATOM 7983 O O . ALA B 1 512 ? 15.481 16.896 -46.500 1.00 28.09 508 ALA B O 1
ATOM 7985 N N . MET B 1 513 ? 15.588 18.806 -45.299 1.00 29.14 509 MET B N 1
ATOM 7986 C CA . MET B 1 513 ? 15.516 18.149 -43.996 1.00 29.59 509 MET B CA 1
ATOM 7987 C C . MET B 1 513 ? 14.081 17.846 -43.559 1.00 31.80 509 MET B C 1
ATOM 7988 O O . MET B 1 513 ? 13.189 18.690 -43.618 1.00 32.55 509 MET B O 1
ATOM 7993 N N . SER B 1 514 ? 13.876 16.625 -43.090 1.00 32.88 510 SER B N 1
ATOM 7994 C CA . SER B 1 514 ? 12.670 16.267 -42.382 1.00 34.65 510 SER B CA 1
ATOM 7995 C C . SER B 1 514 ? 12.755 16.714 -40.892 1.00 36.77 510 SER B C 1
ATOM 7996 O O . SER B 1 514 ? 13.055 15.933 -40.012 1.00 36.42 510 SER B O 1
ATOM 7999 N N . ALA B 1 515 ? 12.493 18.003 -40.648 1.00 39.87 511 ALA B N 1
ATOM 8000 C CA . ALA B 1 515 ? 12.570 18.654 -39.313 1.00 41.20 511 ALA B CA 1
ATOM 8001 C C . ALA B 1 515 ? 13.970 18.772 -38.688 1.00 41.07 511 ALA B C 1
ATOM 8002 O O . ALA B 1 515 ? 14.169 19.528 -37.715 1.00 42.56 511 ALA B O 1
#

B-factor: mean 19.81, std 10.25, range [2.0, 86.91]

Radius of gyration: 32.87 Å; Cα contacts (8 Å, |Δi|>4): 2115; chains: 2; bounding box: 67×94×95 Å

Sequence (1004 aa):
NSYEGCGDLTIFVAVALNKVIGHKNQIPWPHITHDFRFLRNGTTYIPPEVLSKNPDIQNVVIFGRKTYESIPKASLPLKNRINVILSRTVKEVPGCLVYEDLSTAIRDLRANVPHNKIFILGGSFLYKEVLDNGLCDKIYLTRLNKEYPGDTYFPDIPDTFEITAISPTFSTDFVSSYDFVIYERKDDPPFDQLLMTGTDISVPKPKYVACPGVRIRNHEEFQYLDILADVLSHGVLKPNRTGTDAYSKFGYQMRFDLSRSFPLLTTKKVALRSIIEELLWFIKGSTNGNDLLAKNVRIWELNGRRDFLDKNGFTDREEHDLGPIYGFQWRHFGAEYLDMHADYTGKGIDQLAEIINRIKTNPNDRRLIVCSWNVSDLKKMALPPCHCFFQFYVSDNKLSCMMHQRSCDLGLGVPFNIASYSILTAMVAQVCGLGLGEFVHNLADAHIYVDHVDAVTTQIARIPHPFPRRLRRLNPDIRNIEDFTIDDIVVEDYVSHPPIPMAMSASYEGCGDLTIFVAVALNKVIGHKNQIPWPHITHDFRFLRNGTTYIPPEVLSKNPDIQNVVIFGRKTYESIPKASLPLKNRINVILSRTVKEVPGCLVYEDLSTAIRDLRANVPHNKIFILGGSFLYKEVLDNGLCDKIYLTRLNKEYPGDTYFPDIPDTFEITAISPTFSTDFVSSYDFVIYERKDPPFDQLLMTGTDISVPKPKYVACPGVRIRNHEEFQYLDILADVLSHGVLKPNRTGTDAYSKFGYQMRFDLSRSFPLLTTKKVALRSIIEELLWFIKGSTNGNDLLAKNNVRIWELNGRRDFLDKNGFTDREEHDLGPIYGFQWRHFGAEYLDMHADYTGKGIDQLAEIINRIKTNPNDRRLIVCSWNVSDLKKMALPPCHCFFQFYVSDNKLSCMMHQRSCDLGLGVPFNIASYSILTAMVAQVCGLGLGEFVHNLADAHIYVDHVDAVVTTQIARIPHPFPRRLRLNPDIRNIEDFTIDDIVVEDYVSHPPIPMAMSA

CATH classification: 3.40.430.10 (+1 more: 3.30.572.10)

Organism: Babesia bovis (NCBI:txid5865)